Protein AF-0000000078834727 (afdb_homodimer)

Nearest PDB structures (foldseek):
  1boo-assembly1_A  TM=9.030E-01  e=5.615E-20  Proteus vulgaris
  1eg2-assembly1_A  TM=7.864E-01  e=2.377E-14  Cereibacter sphaeroides
  1nw8-assembly1_A  TM=7.497E-01  e=6.929E-14  Cereibacter sphaeroides
  5hfj-assembly2_C  TM=7.895E-01  e=4.184E-12  Helicobacter pylori 26695
  2zif-assembly1_B  TM=7.425E-01  e=6.343E-12  Thermus thermophilus

Foldseek 3Di:
DPPPPPPPPPDQCLVQCDLQNLLVVQQVPQPDWAALVRSLVSSCVVSVHDPCLQAFFFQDDPVGDTDRSSSVSSVVSVVVCVVVQQWDADPPDPRIIHGDLQNNDPFPFADPPDWDFFKDFPFETEIAHALLNVLQPDPDEFQEEEEEDDAQACPPPVDHSDDLVRVLCVVCSSCVSNLVRYDQQHKYKYWYAQCAADPPDPHHHCSVVVNVVVVVVSVKAWDDFFKEFAPDDFDPCCCCPPVNPDGTDGIITITMIGNHPVSHQFDQLLPFAADPPVLVVQLVVQHDCDFDADPNNPDTRDRNHSNDPDPHHRDDSHHYDYQDDPLLVQLLVQLVQLSHDSDDSDHDLVVLLNCCSRRHAAAGEYEYADQQLPSNVLSCQVRNYHYYYYHRGLSRSLSSLVSCVPGHRMDGDPVSCVVRVGPPPD/DPPPPPPPPPDDCLVQDDLQNLLVVQQVPQPDWAALVRSLVVSCVVSVHDPCLQAFFFQDDPVGDTDRPSSVSSVVSVVVCVVVQQWDADPPDPRIIHGDLQNNDDFPFFDPPDWDFFKDFPFETEIAHALLNVLQPDPDEFQEEEEEDDAQACPPVVDHSDALVRVLCVVCSSCVSNLVRYDQQHKYKYWYAQCAADPPDPHHHCSVVVNVVVVVVSVKAWDDFFKEFAPDDFDPCCCCPPVNPDGTDGIITITMIGNHPVSHQFDQLLPFAADPPVLVVQLVVQHDCDFDADDVNPDTGDRNHSNDPDPHHRDDSHHYDYQDDPLLVQLLVQLVQLSHDSDDSDHDLVVLLNCCSRRHAAAGEYEYADQQLPSNVLSCQVRNYHYYYYHRGLSRSLSSLVSCVPHHRMDGDPVSCVVRVGPPPD

Sequence (852 aa):
MKSFKAKSVPASQGELFGADQIAAIYRSQPEAPIDNATLYGLVAMRNGLSAGALNERVPVGRSGQRHSLERRAIRWTQQDLRRAGVLERVPGERGIWRLTEEAKRDLNMAKPGVKVLGFRTDLGVAIFGGSEYIFNNLDVQPVSIICSPPYPLAKSRAYSNPTQSEIVKYIVGILEPIIEKLADTGSLAINVSNDIFLPNSPARSTYVERLTIALEDMGLGLIDRLIWKSNKPPGPVHWASKTRQLLNTTYEPILIFAKNPKLFKGDNRRVLEPHSERHLALINSGGEKRTTNYGDGAYRLRVGSYSNQTEGRIPKNVLERGIRCPYGSQFRASAEALGLPSHGAGQPFSVAEFLIKYLTEEGDLVVDPWGGRSMTGLAAEMLNRTWITGERALQYVRGAAELFRERPGFRINPQLERAFAGSVPRMKSFKAKSVPASQGELFGADQIAAIYRSQPEAPIDNATLYGLVAMRNGLSAGALNERVPVGRSGQRHSLERRAIRWTQQDLRRAGVLERVPGERGIWRLTEEAKRDLNMAKPGVKVLGFRTDLGVAIFGGSEYIFNNLDVQPVSIICSPPYPLAKSRAYSNPTQSEIVKYIVGILEPIIEKLADTGSLAINVSNDIFLPNSPARSTYVERLTIALEDMGLGLIDRLIWKSNKPPGPVHWASKTRQLLNTTYEPILIFAKNPKLFKGDNRRVLEPHSERHLALINSGGEKRTTNYGDGAYRLRVGSYSNQTEGRIPKNVLERGIRCPYGSQFRASAEALGLPSHGAGQPFSVAEFLIKYLTEEGDLVVDPWGGRSMTGLAAEMLNRTWITGERALQYVRGAAELFRERPGFRINPQLERAFAGSVPR

Solvent-accessible surface area (backbone atoms only — not comparable to full-atom values): 44668 Å² total; per-residue (Å²): 133,82,79,77,72,75,74,74,74,68,78,72,72,74,75,70,66,46,56,59,60,57,47,45,56,33,60,77,34,46,87,45,68,41,35,54,72,54,46,50,50,52,52,24,61,74,68,68,46,51,73,65,60,46,61,43,56,44,65,46,76,91,81,46,50,65,41,29,61,53,51,48,43,52,48,51,34,49,47,50,34,24,44,65,42,38,38,36,71,43,88,98,46,87,61,22,34,20,34,18,68,44,57,53,48,69,73,54,61,49,52,91,84,41,68,42,72,40,32,34,38,75,48,31,41,36,32,39,11,38,33,68,55,66,40,53,80,61,89,60,63,34,32,28,37,46,36,45,64,84,73,80,60,63,71,52,76,91,47,78,52,70,46,54,66,52,51,36,50,55,53,47,59,45,44,48,56,48,58,72,39,37,33,60,37,9,36,38,38,40,42,50,72,76,82,37,58,40,86,97,38,67,16,33,58,62,36,64,38,52,38,53,51,52,47,38,72,73,57,32,27,40,52,46,76,31,32,41,33,37,73,59,66,85,22,54,52,65,40,27,67,67,71,20,43,36,51,23,54,38,57,31,43,31,42,29,31,14,53,30,41,86,51,41,52,34,30,33,80,62,51,45,34,78,61,50,69,66,50,44,50,29,24,74,64,52,9,32,82,51,73,42,63,39,79,81,52,32,42,64,43,38,62,32,43,63,28,68,85,58,98,37,38,70,40,52,38,65,41,80,47,56,60,74,36,72,68,56,53,50,38,32,53,52,10,50,64,37,72,36,62,52,68,71,93,55,79,26,46,68,58,37,38,50,50,48,39,25,46,47,54,75,64,37,32,36,36,18,62,45,23,53,65,30,38,51,48,50,33,28,51,78,58,51,17,24,26,41,27,18,24,35,37,50,57,33,52,55,34,29,48,65,79,39,64,86,43,67,64,47,47,64,32,66,70,60,57,56,74,44,51,48,80,64,81,125,132,82,76,76,72,78,74,74,73,69,78,72,73,77,74,70,66,47,57,60,60,58,49,46,56,32,60,78,36,46,86,47,69,41,35,55,71,55,45,51,51,52,52,25,61,74,69,69,48,52,74,65,60,47,61,42,55,44,64,46,75,93,83,46,51,64,41,29,61,54,52,47,46,52,48,52,34,50,48,48,34,24,48,67,46,38,36,35,73,44,88,99,46,90,60,22,33,20,33,18,68,44,58,54,49,69,73,54,60,48,50,92,82,40,68,41,73,41,32,33,38,74,46,30,39,36,31,38,10,38,33,68,55,67,41,52,81,60,91,62,61,33,32,29,37,47,38,45,64,84,74,82,60,64,73,51,77,91,47,77,54,71,46,54,65,52,50,36,50,54,54,47,60,45,44,49,58,48,58,72,40,36,32,60,38,10,35,38,38,40,41,49,72,75,82,36,60,40,88,95,36,67,16,34,58,62,37,64,38,51,36,53,51,52,47,38,72,71,56,34,26,40,54,44,76,30,32,42,33,37,74,59,65,84,21,53,52,64,41,27,67,67,71,20,43,36,51,24,55,38,58,31,42,31,41,29,31,14,53,29,40,86,51,40,52,34,29,34,81,62,51,46,34,77,60,49,71,65,49,45,49,30,25,73,64,53,9,32,80,51,72,42,65,42,70,78,54,33,39,64,42,39,62,32,43,63,28,67,86,58,97,36,38,71,39,53,38,63,40,77,48,57,60,74,38,72,68,55,52,48,37,34,53,51,10,51,66,35,72,37,62,54,71,69,94,55,80,26,48,68,58,38,36,50,50,47,40,26,45,48,54,72,64,36,32,37,36,17,63,45,23,54,66,29,37,51,47,50,34,27,50,77,57,51,17,22,27,42,27,19,24,37,38,49,57,33,52,56,33,28,47,66,80,40,66,86,42,69,63,48,47,64,32,66,68,60,58,56,72,44,51,48,81,64,81,126

Secondary structure (DSSP, 8-state):
------------GGGS--HHHHHHHHHHSTTS-EEHHHHHHHHHHHHT--HHHHH-EEEETTTTEEEEHHHHHHHHHHHHHHHTTSEEEPTT-TTEEEE-HHHHS---BPPTT-EEEEEE-SSEEEEEE-HHHHTTT--S--SEEEE-PPP--TT-SSS----HHHHHHHHHHHHHHHHHHS-TT-EEEEE--S--B-TTSSPBP-HHHHHHHHHHHTTPEEEEEEEEE--PPS--IIIIIIS--SPBP-EEEEEEEESSGGG----GGGGPBPPPHHHHHHHHTTS--S-EEETTTTEEE-TTTT-S--S-BPPBSEEE--S--HHHHHHHHHHHHTT---------HHHHHHHHHHH--TT-EEEESS-TT-HHHHHHHHTT-EEEEEESBHHHHHHHHGGGTTSTT-EE-HHHHHHT------/------------GGGS--HHHHHHHHHHSTTS-EEHHHHHHHHHHHHT--HHHHH-EEEETTTTEEEEHHHHHHHHHHHHHHHTTSEEEPTT-TTEEEE-HHHHS---BPPTT-EEEEEE-SSEEEEEE-HHHHTTT--S--SEEEE-PPP--TT-SSS----HHHHHHHHHHHHHHHHHHS-TT-EEEEE--S--B-TTSSPBP-HHHHHHHHHHHTTPEEEEEEEEE--PPS--IIIIIIS--SPBP-EEEEEEEESSGGG----GGGGPBPPPHHHHHHHHTTS--S-EEETTTTEEE-TTTT-S--S-BPPBSEEE--S--HHHHHHHHHHHHTT---------HHHHHHHHHHH--TT-EEEES--TTTHHHHHHHHTT-EEEEEESBHHHHHHHHGGGTTSTT-EE-HHHHHHT------

Radius of gyration: 30.23 Å; Cα contacts (8 Å, |Δi|>4): 1705; chains: 2; bounding box: 105×92×60 Å

Structure (mmCIF, N/CA/C/O backbone):
data_AF-0000000078834727-model_v1
#
loop_
_entity.id
_entity.type
_entity.pdbx_description
1 polymer Methyltransferase
#
loop_
_atom_site.group_PDB
_atom_site.id
_atom_site.type_symbol
_atom_site.label_atom_id
_atom_site.label_alt_id
_atom_site.label_comp_id
_atom_site.label_asym_id
_atom_site.label_entity_id
_atom_site.label_seq_id
_atom_site.pdbx_PDB_ins_code
_atom_site.Cartn_x
_atom_site.Cartn_y
_atom_site.Cartn_z
_atom_site.occupancy
_atom_site.B_iso_or_equiv
_atom_site.auth_seq_id
_atom_site.auth_comp_id
_atom_site.auth_asym_id
_atom_site.auth_atom_id
_atom_site.pdbx_PDB_model_num
ATOM 1 N N . MET A 1 1 ? -53.344 12.516 24.953 1 22.97 1 MET A N 1
ATOM 2 C CA . MET A 1 1 ? -51.938 12.117 25.094 1 22.97 1 MET A CA 1
ATOM 3 C C . MET A 1 1 ? -51.594 10.992 24.125 1 22.97 1 MET A C 1
ATOM 5 O O . MET A 1 1 ? -51.812 9.82 24.406 1 22.97 1 MET A O 1
ATOM 9 N N . LYS A 1 2 ? -51.812 11.188 22.844 1 26.78 2 LYS A N 1
ATOM 10 C CA . LYS A 1 2 ? -51.875 10.148 21.812 1 26.78 2 LYS A CA 1
ATOM 11 C C . LYS A 1 2 ? -50.531 9.445 21.672 1 26.78 2 LYS A C 1
ATOM 13 O O . LYS A 1 2 ? -49.5 10.094 21.547 1 26.78 2 LYS A O 1
ATOM 18 N N . SER A 1 3 ? -50.344 8.203 22.203 1 22.39 3 SER A N 1
ATOM 19 C CA . SER A 1 3 ? -49.188 7.328 22.281 1 22.39 3 SER A CA 1
ATOM 20 C C . SER A 1 3 ? -48.625 7.012 20.906 1 22.39 3 SER A C 1
ATOM 22 O O . SER A 1 3 ? -49.344 6.48 20.047 1 22.39 3 SER A O 1
ATOM 24 N N . PHE A 1 4 ? -47.938 7.875 20.219 1 21.94 4 PHE A N 1
ATOM 25 C CA . PHE A 1 4 ? -47.281 7.582 18.938 1 21.94 4 PHE A CA 1
ATOM 26 C C . PHE A 1 4 ? -46.344 6.406 19.062 1 21.94 4 PHE A C 1
ATOM 28 O O . PHE A 1 4 ? -45.281 6.531 19.688 1 21.94 4 PHE A O 1
ATOM 35 N N . LYS A 1 5 ? -46.906 5.199 19.141 1 25.55 5 LYS A N 1
ATOM 36 C CA . LYS A 1 5 ? -46.062 4 19.109 1 25.55 5 LYS A CA 1
ATOM 37 C C . LYS A 1 5 ? -45.094 4.039 17.938 1 25.55 5 LYS A C 1
ATOM 39 O O . LYS A 1 5 ? -45.5 4.25 16.797 1 25.55 5 LYS A O 1
ATOM 44 N N . ALA A 1 6 ? -43.812 4.316 18.234 1 24.28 6 ALA A N 1
ATOM 45 C CA . ALA A 1 6 ? -42.719 4.227 17.281 1 24.28 6 ALA A CA 1
ATOM 46 C C . ALA A 1 6 ? -42.781 2.93 16.469 1 24.28 6 ALA A C 1
ATOM 48 O O . ALA A 1 6 ? -42.781 1.837 17.047 1 24.28 6 ALA A O 1
ATOM 49 N N . LYS A 1 7 ? -43.469 2.959 15.398 1 28.94 7 LYS A N 1
ATOM 50 C CA . LYS A 1 7 ? -43.531 1.771 14.555 1 28.94 7 LYS A CA 1
ATOM 51 C C . LYS A 1 7 ? -42.156 1.138 14.383 1 28.94 7 LYS A C 1
ATOM 53 O O . LYS A 1 7 ? -41.188 1.828 14.062 1 28.94 7 LYS A O 1
ATOM 58 N N . SER A 1 8 ? -41.781 0.066 15.117 1 26.36 8 SER A N 1
ATOM 59 C CA . SER A 1 8 ? -40.625 -0.785 15.008 1 26.36 8 SER A CA 1
ATOM 60 C C . SER A 1 8 ? -40.219 -1.01 13.555 1 26.36 8 SER A C 1
ATOM 62 O O . SER A 1 8 ? -41.031 -1.489 12.758 1 26.36 8 SER A O 1
ATOM 64 N N . VAL A 1 9 ? -39.594 -0.087 12.898 1 27.91 9 VAL A N 1
ATOM 65 C CA . VAL A 1 9 ? -39.062 -0.373 11.57 1 27.91 9 VAL A CA 1
ATOM 66 C C . VAL A 1 9 ? -38.406 -1.757 11.555 1 27.91 9 VAL A C 1
ATOM 68 O O . VAL A 1 9 ? -37.469 -2.023 12.32 1 27.91 9 VAL A O 1
ATOM 71 N N . PRO A 1 10 ? -39.188 -2.799 11.258 1 29.05 10 PRO A N 1
ATOM 72 C CA . PRO A 1 10 ? -38.625 -4.148 11.188 1 29.05 10 PRO A CA 1
ATOM 73 C C . PRO A 1 10 ? -37.188 -4.16 10.617 1 29.05 10 PRO A C 1
ATOM 75 O O . PRO A 1 10 ? -36.812 -3.26 9.867 1 29.05 10 PRO A O 1
ATOM 78 N N . ALA A 1 11 ? -36.25 -4.918 11.273 1 30.36 11 ALA A N 1
ATOM 79 C CA . ALA A 1 11 ? -34.875 -5.258 10.836 1 30.36 11 ALA A CA 1
ATOM 80 C C . ALA A 1 11 ? -34.812 -5.359 9.312 1 30.36 11 ALA A C 1
ATOM 82 O O . ALA A 1 11 ? -35.688 -5.984 8.688 1 30.36 11 ALA A O 1
ATOM 83 N N . SER A 1 12 ? -34.312 -4.465 8.688 1 31.08 12 SER A N 1
ATOM 84 C CA . SER A 1 12 ? -34.125 -4.391 7.238 1 31.08 12 SER A CA 1
ATOM 85 C C . SER A 1 12 ? -33.781 -5.762 6.656 1 31.08 12 SER A C 1
ATOM 87 O O . SER A 1 12 ? -32.938 -6.484 7.195 1 31.08 12 SER A O 1
ATOM 89 N N . GLN A 1 13 ? -34.625 -6.508 6.012 1 31.45 13 GLN A N 1
ATOM 90 C CA . GLN A 1 13 ? -34.719 -7.785 5.309 1 31.45 13 GLN A CA 1
ATOM 91 C C . GLN A 1 13 ? -33.438 -8.062 4.523 1 31.45 13 GLN A C 1
ATOM 93 O O . GLN A 1 13 ? -33.281 -9.117 3.908 1 31.45 13 GLN A O 1
ATOM 98 N N . GLY A 1 14 ? -32.562 -7.172 4.395 1 36.19 14 GLY A N 1
ATOM 99 C CA . GLY A 1 14 ? -31.359 -7.352 3.607 1 36.19 14 GLY A CA 1
ATOM 100 C C . GLY A 1 14 ? -30.453 -8.438 4.148 1 36.19 14 GLY A C 1
ATOM 101 O O . GLY A 1 14 ? -29.469 -8.805 3.508 1 36.19 14 GLY A O 1
ATOM 102 N N . GLU A 1 15 ? -30.578 -8.773 5.434 1 38.19 15 GLU A N 1
ATOM 103 C CA . GLU A 1 15 ? -29.688 -9.742 6.051 1 38.19 15 GLU A CA 1
ATOM 104 C C . GLU A 1 15 ? -30.062 -11.172 5.664 1 38.19 15 GLU A C 1
ATOM 106 O O . GLU A 1 15 ? -29.359 -12.125 6.039 1 38.19 15 GLU A O 1
ATOM 111 N N . LEU A 1 16 ? -31.125 -11.406 5.105 1 40.72 16 LEU A N 1
ATOM 112 C CA . LEU A 1 16 ? -31.766 -12.719 5.148 1 40.72 16 LEU A CA 1
ATOM 113 C C . LEU A 1 16 ? -31.156 -13.656 4.113 1 40.72 16 LEU A C 1
ATOM 115 O O . LEU A 1 16 ? -31.219 -14.883 4.258 1 40.72 16 LEU A O 1
ATOM 119 N N . PHE A 1 17 ? -30.703 -13.172 2.99 1 51.06 17 PHE A N 1
ATOM 120 C CA . PHE A 1 17 ? -30.312 -14.203 2.035 1 51.06 17 PHE A CA 1
ATOM 121 C C . PHE A 1 17 ? -28.797 -14.242 1.861 1 51.06 17 PHE A C 1
ATOM 123 O O . PHE A 1 17 ? -28.219 -13.375 1.198 1 51.06 17 PHE A O 1
ATOM 130 N N . GLY A 1 18 ? -28.219 -15.055 2.668 1 55.59 18 GLY A N 1
ATOM 131 C CA . GLY A 1 18 ? -26.781 -15.227 2.598 1 55.59 18 GLY A CA 1
ATOM 132 C C . GLY A 1 18 ? -26.312 -15.773 1.264 1 55.59 18 GLY A C 1
ATOM 133 O O . GLY A 1 18 ? -27.047 -16.5 0.592 1 55.59 18 GLY A O 1
ATOM 134 N N . ALA A 1 19 ? -25.266 -15.312 0.703 1 59.59 19 ALA A N 1
ATOM 135 C CA . ALA A 1 19 ? -24.656 -15.797 -0.535 1 59.59 19 ALA A CA 1
ATOM 136 C C . ALA A 1 19 ? -24.547 -17.312 -0.534 1 59.59 19 ALA A C 1
ATOM 138 O O . ALA A 1 19 ? -24.797 -17.969 -1.557 1 59.59 19 ALA A O 1
ATOM 139 N N . ASP A 1 20 ? -24.453 -17.766 0.566 1 57.44 20 ASP A N 1
ATOM 140 C CA . ASP A 1 20 ? -24.328 -19.203 0.706 1 57.44 20 ASP A CA 1
ATOM 141 C C . ASP A 1 20 ? -25.641 -19.906 0.408 1 57.44 20 ASP A C 1
ATOM 143 O O . ASP A 1 20 ? -25.656 -20.984 -0.199 1 57.44 20 ASP A O 1
ATOM 147 N N . GLN A 1 21 ? -26.656 -19.391 0.878 1 61.81 21 GLN A N 1
ATOM 148 C CA . GLN A 1 21 ? -27.953 -20 0.658 1 61.81 21 GLN A CA 1
ATOM 149 C C . GLN A 1 21 ? -28.312 -20.031 -0.828 1 61.81 21 GLN A C 1
ATOM 151 O O . GLN A 1 21 ? -28.781 -21.047 -1.338 1 61.81 21 GLN A O 1
ATOM 156 N N . ILE A 1 22 ? -27.922 -18.984 -1.455 1 70.19 22 ILE A N 1
ATOM 157 C CA . ILE A 1 22 ? -28.25 -18.922 -2.875 1 70.19 22 ILE A CA 1
ATOM 158 C C . ILE A 1 22 ? -27.312 -19.828 -3.668 1 70.19 22 ILE A C 1
ATOM 160 O O . ILE A 1 22 ? -27.75 -20.562 -4.547 1 70.19 22 ILE A O 1
ATOM 164 N N . ALA A 1 23 ? -26.109 -19.828 -3.236 1 65.12 23 ALA A N 1
ATOM 165 C CA . ALA A 1 23 ? -25.172 -20.734 -3.887 1 65.12 23 ALA A CA 1
ATOM 166 C C . ALA A 1 23 ? -25.578 -22.188 -3.688 1 65.12 23 ALA A C 1
ATOM 168 O O . ALA A 1 23 ? -25.453 -23 -4.605 1 65.12 23 ALA A O 1
ATOM 169 N N . ALA A 1 24 ? -26.016 -22.5 -2.562 1 66 24 ALA A N 1
ATOM 170 C CA . ALA A 1 24 ? -26.453 -23.844 -2.238 1 66 24 ALA A CA 1
ATOM 171 C C . ALA A 1 24 ? -27.609 -24.281 -3.135 1 66 24 ALA A C 1
ATOM 173 O O . ALA A 1 24 ? -27.703 -25.453 -3.514 1 66 24 ALA A O 1
ATOM 174 N N . ILE A 1 25 ? -28.438 -23.469 -3.473 1 69.62 25 ILE A N 1
ATOM 175 C CA . ILE A 1 25 ? -29.547 -23.766 -4.363 1 69.62 25 ILE A CA 1
ATOM 176 C C . ILE A 1 25 ? -29.016 -24.172 -5.734 1 69.62 25 ILE A C 1
ATOM 178 O O . ILE A 1 25 ? -29.453 -25.188 -6.297 1 69.62 25 ILE A O 1
ATOM 182 N N . TYR A 1 26 ? -28.016 -23.469 -6.129 1 70.44 26 TYR A N 1
ATOM 183 C CA . TYR A 1 26 ? -27.438 -23.812 -7.418 1 70.44 26 TYR A CA 1
ATOM 184 C C . TYR A 1 26 ? -26.656 -25.125 -7.328 1 70.44 26 TYR A C 1
ATOM 186 O O . TYR A 1 26 ? -26.688 -25.938 -8.25 1 70.44 26 TYR A O 1
ATOM 194 N N . ARG A 1 27 ? -26.078 -25.344 -6.219 1 66.62 27 ARG A N 1
ATOM 195 C CA . ARG A 1 27 ? -25.281 -26.547 -6.008 1 66.62 27 ARG A CA 1
ATOM 196 C C . ARG A 1 27 ? -26.172 -27.781 -5.883 1 66.62 27 ARG A C 1
ATOM 198 O O . ARG A 1 27 ? -25.75 -28.891 -6.207 1 66.62 27 ARG A O 1
ATOM 205 N N . SER A 1 28 ? -27.297 -27.625 -5.352 1 66.75 28 SER A N 1
ATOM 206 C CA . SER A 1 28 ? -28.219 -28.734 -5.195 1 66.75 28 SER A CA 1
ATOM 207 C C . SER A 1 28 ? -28.719 -29.234 -6.547 1 66.75 28 SER A C 1
ATOM 209 O O . SER A 1 28 ? -29.172 -30.375 -6.66 1 66.75 28 SER A O 1
ATOM 211 N N . GLN A 1 29 ? -28.609 -28.375 -7.531 1 60.81 29 GLN A N 1
ATOM 212 C CA . GLN A 1 29 ? -28.938 -28.766 -8.898 1 60.81 29 GLN A CA 1
ATOM 213 C C . GLN A 1 29 ? -27.891 -28.266 -9.875 1 60.81 29 GLN A C 1
ATOM 215 O O . GLN A 1 29 ? -28.172 -27.406 -10.719 1 60.81 29 GLN A O 1
ATOM 220 N N . PRO A 1 30 ? -26.688 -28.875 -9.773 1 60.31 30 PRO A N 1
ATOM 221 C CA . PRO A 1 30 ? -25.531 -28.312 -10.477 1 60.31 30 PRO A CA 1
ATOM 222 C C . PRO A 1 30 ? -25.703 -28.297 -11.992 1 60.31 30 PRO A C 1
ATOM 224 O O . PRO A 1 30 ? -25.109 -27.469 -12.68 1 60.31 30 PRO A O 1
ATOM 227 N N . GLU A 1 31 ? -26.453 -29.188 -12.438 1 61.09 31 GLU A N 1
ATOM 228 C CA . GLU A 1 31 ? -26.594 -29.344 -13.883 1 61.09 31 GLU A CA 1
ATOM 229 C C . GLU A 1 31 ? -27.844 -28.625 -14.391 1 61.09 31 GLU A C 1
ATOM 231 O O . GLU A 1 31 ? -28.062 -28.547 -15.602 1 61.09 31 GLU A O 1
ATOM 236 N N . ALA A 1 32 ? -28.594 -28.062 -13.539 1 63.41 32 ALA A N 1
ATOM 237 C CA . ALA A 1 32 ? -29.844 -27.469 -13.984 1 63.41 32 ALA A CA 1
ATOM 238 C C . ALA A 1 32 ? -29.797 -25.953 -13.914 1 63.41 32 ALA A C 1
ATOM 240 O O . ALA A 1 32 ? -29.516 -25.391 -12.852 1 63.41 32 ALA A O 1
ATOM 241 N N . PRO A 1 33 ? -29.922 -25.297 -15 1 71.38 33 PRO A N 1
ATOM 242 C CA . PRO A 1 33 ? -30.047 -23.844 -14.945 1 71.38 33 PRO A CA 1
ATOM 243 C C . PRO A 1 33 ? -31.297 -23.375 -14.18 1 71.38 33 PRO A C 1
ATOM 245 O O . PRO A 1 33 ? -32.312 -24.062 -14.203 1 71.38 33 PRO A O 1
ATOM 248 N N . ILE A 1 34 ? -31.109 -22.359 -13.344 1 73.5 34 ILE A N 1
ATOM 249 C CA . ILE A 1 34 ? -32.219 -21.828 -12.539 1 73.5 34 ILE A CA 1
ATOM 250 C C . ILE A 1 34 ? -32.531 -20.422 -12.984 1 73.5 34 ILE A C 1
ATOM 252 O O . ILE A 1 34 ? -31.672 -19.562 -13.07 1 73.5 34 ILE A O 1
ATOM 256 N N . ASP A 1 35 ? -33.812 -20.188 -13.453 1 73.88 35 ASP A N 1
ATOM 257 C CA . ASP A 1 35 ? -34.25 -18.844 -13.789 1 73.88 35 ASP A CA 1
ATOM 258 C C . ASP A 1 35 ? -34.562 -18.031 -12.539 1 73.88 35 ASP A C 1
ATOM 260 O O . ASP A 1 35 ? -34.719 -18.594 -11.453 1 73.88 35 ASP A O 1
ATOM 264 N N . ASN A 1 36 ? -34.688 -16.797 -12.719 1 78.25 36 ASN A N 1
ATOM 265 C CA . ASN A 1 36 ? -34.844 -15.898 -11.578 1 78.25 36 ASN A CA 1
ATOM 266 C C . ASN A 1 36 ? -36.156 -16.203 -10.828 1 78.25 36 ASN A C 1
ATOM 268 O O . ASN A 1 36 ? -36.156 -16.188 -9.594 1 78.25 36 ASN A O 1
ATOM 272 N N . ALA A 1 37 ? -37.156 -16.469 -11.586 1 74.88 37 ALA A N 1
ATOM 273 C CA . ALA A 1 37 ? -38.438 -16.75 -10.938 1 74.88 37 ALA A CA 1
ATOM 274 C C . ALA A 1 37 ? -38.344 -18 -10.055 1 74.88 37 ALA A C 1
ATOM 276 O O . ALA A 1 37 ? -38.812 -18 -8.93 1 74.88 37 ALA A O 1
ATOM 277 N N . THR A 1 38 ? -37.625 -18.984 -10.648 1 77.69 38 THR A N 1
ATOM 278 C CA . THR A 1 38 ? -37.406 -20.203 -9.898 1 77.69 38 THR A CA 1
ATOM 279 C C . THR A 1 38 ? -36.5 -19.938 -8.688 1 77.69 38 THR A C 1
ATOM 281 O O . THR A 1 38 ? -36.781 -20.453 -7.594 1 77.69 38 THR A O 1
ATOM 284 N N . LEU A 1 39 ? -35.531 -19.266 -8.906 1 80 39 LEU A N 1
ATOM 285 C CA . LEU A 1 39 ? -34.625 -18.922 -7.82 1 80 39 LEU A CA 1
ATOM 286 C C . LEU A 1 39 ? -35.344 -18.219 -6.688 1 80 39 LEU A C 1
ATOM 288 O O . LEU A 1 39 ? -35.188 -18.578 -5.52 1 80 39 LEU A O 1
ATOM 292 N N . TYR A 1 40 ? -36.188 -17.297 -6.992 1 79.38 40 TYR A N 1
ATOM 293 C CA . TYR A 1 40 ? -36.938 -16.578 -5.984 1 79.38 40 TYR A CA 1
ATOM 294 C C . TYR A 1 40 ? -37.812 -17.547 -5.188 1 79.38 40 TYR A C 1
ATOM 296 O O . TYR A 1 40 ? -37.875 -17.453 -3.957 1 79.38 40 TYR A O 1
ATOM 304 N N . GLY A 1 41 ? -38.438 -18.375 -5.918 1 76.44 41 GLY A N 1
ATOM 305 C CA . GLY A 1 41 ? -39.281 -19.359 -5.277 1 76.44 41 GLY A CA 1
ATOM 306 C C . GLY A 1 41 ? -38.531 -20.281 -4.336 1 76.44 41 GLY A C 1
ATOM 307 O O . GLY A 1 41 ? -38.969 -20.547 -3.219 1 76.44 41 GLY A O 1
ATOM 308 N N . LEU A 1 42 ? -37.375 -20.719 -4.812 1 76.38 42 LEU A N 1
ATOM 309 C CA . LEU A 1 42 ? -36.562 -21.641 -4.016 1 76.38 42 LEU A CA 1
ATOM 310 C C . LEU A 1 42 ? -36.031 -20.938 -2.77 1 76.38 42 LEU A C 1
ATOM 312 O O . LEU A 1 42 ? -36 -21.531 -1.687 1 76.38 42 LEU A O 1
ATOM 316 N N . VAL A 1 43 ? -35.656 -19.766 -2.869 1 76.56 43 VAL A N 1
ATOM 317 C CA . VAL A 1 43 ? -35.125 -19.016 -1.739 1 76.56 43 VAL A CA 1
ATOM 318 C C . VAL A 1 43 ? -36.25 -18.75 -0.732 1 76.56 43 VAL A C 1
ATOM 320 O O . VAL A 1 43 ? -36.031 -18.875 0.477 1 76.56 43 VAL A O 1
ATOM 323 N N . ALA A 1 44 ? -37.375 -18.438 -1.269 1 75.25 44 ALA A N 1
ATOM 324 C CA . ALA A 1 44 ? -38.531 -18.203 -0.412 1 75.25 44 ALA A CA 1
ATOM 325 C C . ALA A 1 44 ? -38.906 -19.469 0.358 1 75.25 44 ALA A C 1
ATOM 327 O O . ALA A 1 44 ? -39.156 -19.406 1.561 1 75.25 44 ALA A O 1
ATOM 328 N N . MET A 1 45 ? -38.906 -20.5 -0.339 1 75.25 45 MET A N 1
ATOM 329 C CA . MET A 1 45 ? -39.25 -21.781 0.277 1 75.25 45 MET A CA 1
ATOM 330 C C . MET A 1 45 ? -38.281 -22.141 1.385 1 75.25 45 MET A C 1
ATOM 332 O O . MET A 1 45 ? -38.656 -22.578 2.463 1 75.25 45 MET A O 1
ATOM 336 N N . ARG A 1 46 ? -37.094 -21.906 1.164 1 72.44 46 ARG A N 1
ATOM 337 C CA . ARG A 1 46 ? -36.062 -22.281 2.113 1 72.44 46 ARG A CA 1
ATOM 338 C C . ARG A 1 46 ? -36.062 -21.359 3.328 1 72.44 46 ARG A C 1
ATOM 340 O O . ARG A 1 46 ? -35.719 -21.781 4.434 1 72.44 46 ARG A O 1
ATOM 347 N N . ASN A 1 47 ? -36.5 -20.156 3.129 1 71.31 47 ASN A N 1
ATOM 348 C CA . ASN A 1 47 ? -36.469 -19.172 4.211 1 71.31 47 ASN A CA 1
ATOM 349 C C . ASN A 1 47 ? -37.844 -18.984 4.824 1 71.31 47 ASN A C 1
ATOM 351 O O . ASN A 1 47 ? -38.062 -18.078 5.645 1 71.31 47 ASN A O 1
ATOM 355 N N . GLY A 1 48 ? -38.812 -19.75 4.32 1 72.5 48 GLY A N 1
ATOM 356 C CA . GLY A 1 48 ? -40.156 -19.703 4.84 1 72.5 48 GLY A CA 1
ATOM 357 C C . GLY A 1 48 ? -40.875 -18.406 4.484 1 72.5 48 GLY A C 1
ATOM 358 O O . GLY A 1 48 ? -41.719 -17.938 5.246 1 72.5 48 GLY A O 1
ATOM 359 N N . LEU A 1 49 ? -40.469 -17.781 3.504 1 74.38 49 LEU A N 1
ATOM 360 C CA . LEU A 1 49 ? -41.156 -16.578 3.047 1 74.38 49 LEU A CA 1
ATOM 361 C C . LEU A 1 49 ? -42.375 -16.938 2.223 1 74.38 49 LEU A C 1
ATOM 363 O O . LEU A 1 49 ? -42.344 -17.828 1.381 1 74.38 49 LEU A O 1
ATOM 367 N N . SER A 1 50 ? -43.5 -16.266 2.502 1 75.69 50 SER A N 1
ATOM 368 C CA . SER A 1 50 ? -44.719 -16.469 1.716 1 75.69 50 SER A CA 1
ATOM 369 C C . SER A 1 50 ? -44.594 -15.828 0.334 1 75.69 50 SER A C 1
ATOM 371 O O . SER A 1 50 ? -43.75 -14.938 0.129 1 75.69 50 SER A O 1
ATOM 373 N N . ALA A 1 51 ? -45.281 -16.312 -0.652 1 73.56 51 ALA A N 1
ATOM 374 C CA . ALA A 1 51 ? -45.344 -15.742 -1.992 1 73.56 51 ALA A CA 1
ATOM 375 C C . ALA A 1 51 ? -45.719 -14.266 -1.94 1 73.56 51 ALA A C 1
ATOM 377 O O . ALA A 1 51 ? -45.219 -13.453 -2.721 1 73.56 51 ALA A O 1
ATOM 378 N N . GLY A 1 52 ? -46.531 -13.914 -1.068 1 76.12 52 GLY A N 1
ATOM 379 C CA . GLY A 1 52 ? -46.906 -12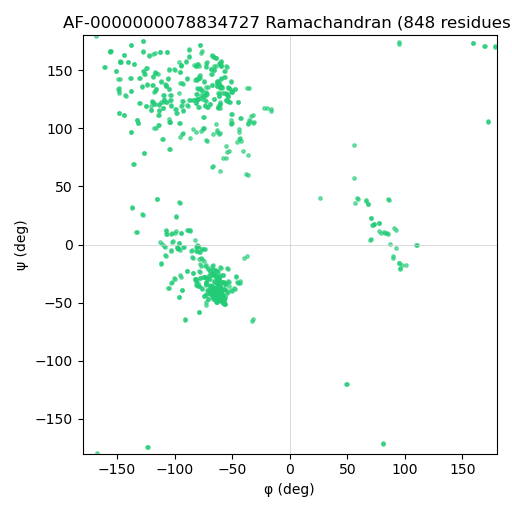.531 -0.869 1 76.12 52 GLY A CA 1
ATOM 380 C C . GLY A 1 52 ? -45.75 -11.648 -0.408 1 76.12 52 GLY A C 1
ATOM 381 O O . GLY A 1 52 ? -45.594 -10.539 -0.914 1 76.12 52 GLY A O 1
ATOM 382 N N . ALA A 1 53 ? -45 -12.109 0.434 1 75.94 53 ALA A N 1
ATOM 383 C CA . ALA A 1 53 ? -43.875 -11.352 0.953 1 75.94 53 ALA A CA 1
ATOM 384 C C . ALA A 1 53 ? -42.812 -11.148 -0.124 1 75.94 53 ALA A C 1
ATOM 386 O O . ALA A 1 53 ? -42.188 -10.078 -0.217 1 75.94 53 ALA A O 1
ATOM 387 N N . LEU A 1 54 ? -42.656 -12.18 -0.895 1 77 54 LEU A N 1
ATOM 388 C CA . LEU A 1 54 ? -41.656 -12.141 -1.973 1 77 54 LEU A CA 1
ATOM 389 C C . LEU A 1 54 ? -42.062 -11.125 -3.039 1 77 54 LEU A C 1
ATOM 391 O O . LEU A 1 54 ? -41.219 -10.492 -3.654 1 77 54 LEU A O 1
ATOM 395 N N . ASN A 1 55 ? -43.344 -10.859 -3.125 1 78.12 55 ASN A N 1
ATOM 396 C CA . ASN A 1 55 ? -43.844 -10.016 -4.207 1 78.12 55 ASN A CA 1
ATOM 397 C C . ASN A 1 55 ? -44.281 -8.648 -3.697 1 78.12 55 ASN A C 1
ATOM 399 O O . ASN A 1 55 ? -44.781 -7.82 -4.469 1 78.12 55 ASN A O 1
ATOM 403 N N . GLU A 1 56 ? -44.188 -8.484 -2.445 1 78.25 56 GLU A N 1
ATOM 404 C CA . GLU A 1 56 ? -44.531 -7.172 -1.897 1 78.25 56 GLU A CA 1
ATOM 405 C C . GLU A 1 56 ? -43.594 -6.09 -2.443 1 78.25 56 GLU A C 1
ATOM 407 O O . GLU A 1 56 ? -42.375 -6.238 -2.41 1 78.25 56 GLU A O 1
ATOM 412 N N . ARG A 1 57 ? -44.156 -5.109 -3.148 1 80.06 57 ARG A N 1
ATOM 413 C CA . ARG A 1 57 ? -43.375 -4.031 -3.756 1 80.06 57 ARG A CA 1
ATOM 414 C C . ARG A 1 57 ? -43.5 -2.744 -2.949 1 80.06 57 ARG A C 1
ATOM 416 O O . ARG A 1 57 ? -44.594 -2.404 -2.479 1 80.06 57 ARG A O 1
ATOM 423 N N . VAL A 1 58 ? -42.469 -2.188 -2.545 1 77.81 58 VAL A N 1
ATOM 424 C CA . VAL A 1 58 ? -42.406 -0.917 -1.829 1 77.81 58 VAL A CA 1
ATOM 425 C C . VAL A 1 58 ? -41.688 0.117 -2.676 1 77.81 58 VAL A C 1
ATOM 427 O O . VAL A 1 58 ? -40.844 -0.238 -3.523 1 77.81 58 VAL A O 1
ATOM 430 N N . PRO A 1 59 ? -42.062 1.345 -2.572 1 72.75 59 PRO A N 1
ATOM 431 C CA . PRO A 1 59 ? -41.344 2.387 -3.309 1 72.75 59 PRO A CA 1
ATOM 432 C C . PRO A 1 59 ? -39.844 2.477 -2.918 1 72.75 59 PRO A C 1
ATOM 434 O O . PRO A 1 59 ? -39.531 2.43 -1.729 1 72.75 59 PRO A O 1
ATOM 437 N N . VAL A 1 60 ? -39.125 2.289 -3.9 1 68.81 60 VAL A N 1
ATOM 438 C CA . VAL A 1 60 ? -37.688 2.342 -3.637 1 68.81 60 VAL A CA 1
ATOM 439 C C . VAL A 1 60 ? -37.062 3.512 -4.398 1 68.81 60 VAL A C 1
ATOM 441 O O . VAL A 1 60 ? -37.406 3.752 -5.559 1 68.81 60 VAL A O 1
ATOM 444 N N . GLY A 1 61 ? -36.219 4.316 -3.752 1 57.19 61 GLY A N 1
ATOM 445 C CA . GLY A 1 61 ? -35.438 5.391 -4.359 1 57.19 61 GLY A CA 1
ATOM 446 C C . GLY A 1 61 ? -36.25 6.664 -4.551 1 57.19 61 GLY A C 1
ATOM 447 O O . GLY A 1 61 ? -37.375 6.785 -4.043 1 57.19 61 GLY A O 1
ATOM 448 N N . ARG A 1 62 ? -35.719 7.582 -5.23 1 65.38 62 ARG A N 1
ATOM 449 C CA . ARG A 1 62 ? -36.344 8.883 -5.496 1 65.38 62 ARG A CA 1
ATOM 450 C C . ARG A 1 62 ? -37.469 8.758 -6.5 1 65.38 62 ARG A C 1
ATOM 452 O O . ARG A 1 62 ? -38.406 9.562 -6.488 1 65.38 62 ARG A O 1
ATOM 459 N N . SER A 1 63 ? -37.375 7.777 -7.375 1 62.81 63 SER A N 1
ATOM 460 C CA . SER A 1 63 ? -38.406 7.602 -8.406 1 62.81 63 SER A CA 1
ATOM 461 C C . SER A 1 63 ? -39.688 7.051 -7.82 1 62.81 63 SER A C 1
ATOM 463 O O . SER A 1 63 ? -40.75 7.195 -8.414 1 62.81 63 SER A O 1
ATOM 465 N N . GLY A 1 64 ? -39.562 6.504 -6.684 1 66.94 64 GLY A N 1
ATOM 466 C CA . GLY A 1 64 ? -40.75 5.945 -6.012 1 66.94 64 GLY A CA 1
ATOM 467 C C . GLY A 1 64 ? -41.281 4.695 -6.68 1 66.94 64 GLY A C 1
ATOM 468 O O . GLY A 1 64 ? -42.375 4.246 -6.375 1 66.94 64 GLY A O 1
ATOM 469 N N . GLN A 1 65 ? -40.656 4.164 -7.664 1 72.5 65 GLN A N 1
ATOM 470 C CA . GLN A 1 65 ? -41.125 2.934 -8.305 1 72.5 65 GLN A CA 1
ATOM 471 C C . GLN A 1 65 ? -41.094 1.769 -7.316 1 72.5 65 GLN A C 1
ATOM 473 O O . GLN A 1 65 ? -40.219 1.656 -6.484 1 72.5 65 GLN A O 1
ATOM 478 N N . ARG A 1 66 ? -42.156 1.052 -7.398 1 74.69 66 ARG A N 1
ATOM 479 C CA . ARG A 1 66 ? -42.344 -0.031 -6.434 1 74.69 66 ARG A CA 1
ATOM 480 C C . ARG A 1 66 ? -41.562 -1.268 -6.844 1 74.69 66 ARG A C 1
ATOM 482 O O . ARG A 1 66 ? -41.594 -1.668 -8.008 1 74.69 66 ARG A O 1
ATOM 489 N N . HIS A 1 67 ? -40.688 -1.709 -5.977 1 77.31 67 HIS A N 1
ATOM 490 C CA . HIS A 1 67 ? -39.906 -2.926 -6.176 1 77.31 67 HIS A CA 1
ATOM 491 C C . HIS A 1 67 ? -40.031 -3.865 -4.98 1 77.31 67 HIS A C 1
ATOM 493 O O . HIS A 1 67 ? -40.312 -3.422 -3.865 1 77.31 67 HIS A O 1
ATOM 499 N N . SER A 1 68 ? -39.938 -5.148 -5.289 1 78.88 68 SER A N 1
ATOM 500 C CA . SER A 1 68 ? -39.844 -6.125 -4.207 1 78.88 68 SER A CA 1
ATOM 501 C C . SER A 1 68 ? -38.469 -6.094 -3.566 1 78.88 68 SER A C 1
ATOM 503 O O . SER A 1 68 ? -37.469 -6.379 -4.227 1 78.88 68 SER A O 1
ATOM 505 N N . LEU A 1 69 ? -38.406 -5.816 -2.387 1 75 69 LEU A N 1
ATOM 506 C CA . LEU A 1 69 ? -37.156 -5.738 -1.684 1 75 69 LEU A CA 1
ATOM 507 C C . LEU A 1 69 ? -36.5 -7.117 -1.565 1 75 69 LEU A C 1
ATOM 509 O O . LEU A 1 69 ? -35.281 -7.246 -1.642 1 75 69 LEU A O 1
ATOM 513 N N . GLU A 1 70 ? -37.344 -8.094 -1.385 1 70.25 70 GLU A N 1
ATOM 514 C CA . GLU A 1 70 ? -36.844 -9.461 -1.26 1 70.25 70 GLU A CA 1
ATOM 515 C C . GLU A 1 70 ? -36.219 -9.938 -2.566 1 70.25 70 GLU A C 1
ATOM 517 O O . GLU A 1 70 ? -35.125 -10.5 -2.568 1 70.25 70 GLU A O 1
ATOM 522 N N . ARG A 1 71 ? -36.875 -9.719 -3.611 1 76.5 71 ARG A N 1
ATOM 523 C CA . ARG A 1 71 ? -36.344 -10.109 -4.914 1 76.5 71 ARG A CA 1
ATOM 524 C C . ARG A 1 71 ? -35.062 -9.336 -5.23 1 76.5 71 ARG A C 1
ATOM 526 O O . ARG A 1 71 ? -34.125 -9.906 -5.773 1 76.5 71 ARG A O 1
ATOM 533 N N . ARG A 1 72 ? -35.125 -8.172 -4.84 1 74.25 72 ARG A N 1
ATOM 534 C CA . ARG A 1 72 ? -33.938 -7.344 -5.043 1 74.25 72 ARG A CA 1
ATOM 535 C C . ARG A 1 72 ? -32.75 -7.887 -4.262 1 74.25 72 ARG A C 1
ATOM 537 O O . ARG A 1 72 ? -31.609 -7.934 -4.777 1 74.25 72 ARG A O 1
ATOM 544 N N . ALA A 1 73 ? -32.969 -8.234 -3.041 1 69.19 73 ALA A N 1
ATOM 545 C CA . ALA A 1 73 ? -31.922 -8.805 -2.211 1 69.19 73 ALA A CA 1
ATOM 546 C C . ALA A 1 73 ? -31.344 -10.062 -2.844 1 69.19 73 ALA A C 1
ATOM 548 O O . ALA A 1 73 ? -30.125 -10.258 -2.865 1 69.19 73 ALA A O 1
ATOM 549 N N . ILE A 1 74 ? -32.156 -10.93 -3.266 1 72.31 74 ILE A N 1
ATOM 550 C CA . ILE A 1 74 ? -31.75 -12.172 -3.914 1 72.31 74 ILE A CA 1
ATOM 551 C C . ILE A 1 74 ? -30.938 -11.852 -5.164 1 72.31 74 ILE A C 1
ATOM 553 O O . ILE A 1 74 ? -29.875 -12.445 -5.391 1 72.31 74 ILE A O 1
ATOM 557 N N . ARG A 1 75 ? -31.359 -10.859 -5.809 1 74.31 75 ARG A N 1
ATOM 558 C CA . ARG A 1 75 ? -30.688 -10.484 -7.047 1 74.31 75 ARG A CA 1
ATOM 559 C C . ARG A 1 75 ? -29.297 -9.93 -6.762 1 74.31 75 ARG A C 1
ATOM 561 O O . ARG A 1 75 ? -28.344 -10.227 -7.488 1 74.31 75 ARG A O 1
ATOM 568 N N . TRP A 1 76 ? -29.234 -9.148 -5.797 1 68.5 76 TRP A N 1
ATOM 569 C CA . TRP A 1 76 ? -27.938 -8.594 -5.438 1 68.5 76 TRP A CA 1
ATOM 570 C C . TRP A 1 76 ? -26.953 -9.695 -5.023 1 68.5 76 TRP A C 1
ATOM 572 O O . TRP A 1 76 ? -25.781 -9.664 -5.398 1 68.5 76 TRP A O 1
ATOM 582 N N . THR A 1 77 ? -27.484 -10.609 -4.227 1 67.12 77 THR A N 1
ATOM 583 C CA . THR A 1 77 ? -26.656 -11.742 -3.826 1 67.12 77 THR A CA 1
ATOM 584 C C . THR A 1 77 ? -26.234 -12.562 -5.043 1 67.12 77 THR A C 1
ATOM 586 O O . THR A 1 77 ? -25.094 -13 -5.141 1 67.12 77 THR A O 1
ATOM 589 N N . GLN A 1 78 ? -27.156 -12.828 -5.875 1 69.69 78 GLN A N 1
ATOM 590 C CA . GLN A 1 78 ? -26.859 -13.539 -7.113 1 69.69 78 GLN A CA 1
ATOM 591 C C . GLN A 1 78 ? -25.781 -12.812 -7.922 1 69.69 78 GLN A C 1
ATOM 593 O O . GLN A 1 78 ? -24.875 -13.438 -8.461 1 69.69 78 GLN A O 1
ATOM 598 N N . GLN A 1 79 ? -25.891 -11.523 -7.895 1 66.5 79 GLN A N 1
ATOM 599 C CA . GLN A 1 79 ? -24.922 -10.703 -8.602 1 66.5 79 GLN A CA 1
ATOM 600 C C . GLN A 1 79 ? -23.531 -10.828 -7.957 1 66.5 79 GLN A C 1
ATOM 602 O O . GLN A 1 79 ? -22.516 -10.891 -8.656 1 66.5 79 GLN A O 1
ATOM 607 N N . ASP A 1 80 ? -23.656 -10.844 -6.723 1 64 80 ASP A N 1
ATOM 608 C CA . ASP A 1 80 ? -22.422 -11.062 -6 1 64 80 ASP A CA 1
ATOM 609 C C . ASP A 1 80 ? -21.781 -12.406 -6.375 1 64 80 ASP A C 1
ATOM 611 O O . ASP A 1 80 ? -20.578 -12.5 -6.559 1 64 80 ASP A O 1
ATOM 615 N N . LEU A 1 81 ? -22.531 -13.406 -6.48 1 63.34 81 LEU A N 1
ATOM 616 C CA . LEU A 1 81 ? -22.078 -14.742 -6.824 1 63.34 81 LEU A CA 1
ATOM 617 C C . LEU A 1 81 ? -21.578 -14.797 -8.266 1 63.34 81 LEU A C 1
ATOM 619 O O . LEU A 1 81 ? -20.609 -15.484 -8.562 1 63.34 81 LEU A O 1
ATOM 623 N N . ARG A 1 82 ? -22.266 -14.078 -9.07 1 64.06 82 ARG A N 1
ATOM 624 C CA . ARG A 1 82 ? -21.828 -13.977 -10.461 1 64.06 82 ARG A CA 1
ATOM 625 C C . ARG A 1 82 ? -20.469 -13.312 -10.562 1 64.06 82 ARG A C 1
ATOM 627 O O . ARG A 1 82 ? -19.578 -13.805 -11.266 1 64.06 82 ARG A O 1
ATOM 634 N N . ARG A 1 83 ? -20.438 -12.398 -9.812 1 60.94 83 ARG A N 1
ATOM 635 C CA . ARG A 1 83 ? -19.188 -11.641 -9.789 1 60.94 83 ARG A CA 1
ATOM 636 C C . ARG A 1 83 ? -18.062 -12.453 -9.172 1 60.94 83 ARG A C 1
ATOM 638 O O . ARG A 1 83 ? -16.891 -12.312 -9.57 1 60.94 83 ARG A O 1
ATOM 645 N N . ALA A 1 84 ? -18.562 -13.297 -8.281 1 52.91 84 ALA A N 1
ATOM 646 C CA . ALA A 1 84 ? -17.625 -14.188 -7.609 1 52.91 84 ALA A CA 1
ATOM 647 C C . ALA A 1 84 ? -17.281 -15.383 -8.492 1 52.91 84 ALA A C 1
ATOM 649 O O . ALA A 1 84 ? -16.516 -16.266 -8.078 1 52.91 84 ALA A O 1
ATOM 650 N N . GLY A 1 85 ? -17.828 -15.508 -9.602 1 56.44 85 GLY A N 1
ATOM 651 C CA . GLY A 1 85 ? -17.594 -16.594 -10.531 1 56.44 85 GLY A CA 1
ATOM 652 C C . GLY A 1 85 ? -18.297 -17.875 -10.148 1 56.44 85 GLY A C 1
ATOM 653 O O . GLY A 1 85 ? -17.953 -18.953 -10.641 1 56.44 85 GLY A O 1
ATOM 654 N N . VAL A 1 86 ? -19.125 -17.812 -9.266 1 57.69 86 VAL A N 1
ATOM 655 C CA . VAL A 1 86 ? -19.844 -19 -8.812 1 57.69 86 VAL A CA 1
ATOM 656 C C . VAL A 1 86 ? -21 -19.297 -9.773 1 57.69 86 VAL A C 1
ATOM 658 O O . VAL A 1 86 ? -21.312 -20.453 -10.023 1 57.69 86 VAL A O 1
ATOM 661 N N . LEU A 1 87 ? -21.609 -18.312 -10.305 1 64.81 87 LEU A N 1
ATOM 662 C CA . LEU A 1 87 ? -22.75 -18.484 -11.203 1 64.81 87 LEU A CA 1
ATOM 663 C C . LEU A 1 87 ? -22.438 -17.938 -12.594 1 64.81 87 LEU A C 1
ATOM 665 O O . LEU A 1 87 ? -21.688 -16.953 -12.727 1 64.81 87 LEU A O 1
ATOM 669 N N . GLU A 1 88 ? -22.719 -18.734 -13.562 1 67.81 88 GLU A N 1
ATOM 670 C CA . GLU A 1 88 ? -22.625 -18.266 -14.938 1 67.81 88 GLU A CA 1
ATOM 671 C C . GLU A 1 88 ? -24 -18.297 -15.625 1 67.81 88 GLU A C 1
ATOM 673 O O . GLU A 1 88 ? -24.859 -19.078 -15.25 1 67.81 88 GLU A O 1
ATOM 678 N N . ARG A 1 89 ? -24.281 -17.344 -16.578 1 66.94 89 ARG A N 1
ATOM 679 C CA . ARG A 1 89 ? -25.516 -17.297 -17.328 1 66.94 89 ARG A CA 1
ATOM 680 C C . ARG A 1 89 ? -25.594 -18.438 -18.344 1 66.94 89 ARG A C 1
ATOM 682 O O . ARG A 1 89 ? -24.594 -18.781 -18.984 1 66.94 89 ARG A O 1
ATOM 689 N N . VAL A 1 90 ? -26.75 -19.125 -18.453 1 63.22 90 VAL A N 1
ATOM 690 C CA . VAL A 1 90 ? -26.969 -20.125 -19.5 1 63.22 90 VAL A CA 1
ATOM 691 C C . VAL A 1 90 ? -27.125 -19.438 -20.844 1 63.22 90 VAL A C 1
ATOM 693 O O . VAL A 1 90 ? -27.953 -18.531 -21 1 63.22 90 VAL A O 1
ATOM 696 N N . PRO A 1 91 ? -26.156 -19.781 -21.781 1 63.66 91 PRO A N 1
ATOM 697 C CA . PRO A 1 91 ? -26.234 -19.125 -23.078 1 63.66 91 PRO A CA 1
ATOM 698 C C . PRO A 1 91 ? -27.625 -19.203 -23.703 1 63.66 91 PRO A C 1
ATOM 700 O O . PRO A 1 91 ? -28.25 -20.281 -23.688 1 63.66 91 PRO A O 1
ATOM 703 N N . GLY A 1 92 ? -28.281 -18.016 -24.297 1 61.06 92 GLY A N 1
ATOM 704 C CA . GLY A 1 92 ? -29.531 -17.984 -25.016 1 61.06 92 GLY A CA 1
ATOM 705 C C . GLY A 1 92 ? -30.734 -17.75 -24.125 1 61.06 92 GLY A C 1
ATOM 706 O O . GLY A 1 92 ? -31.859 -17.609 -24.609 1 61.06 92 GLY A O 1
ATOM 707 N N . GLU A 1 93 ? -30.562 -17.828 -22.828 1 63.66 93 GLU A N 1
ATOM 708 C CA . GLU A 1 93 ? -31.703 -17.719 -21.938 1 63.66 93 GLU A CA 1
ATOM 709 C C . GLU A 1 93 ? -31.547 -16.516 -21 1 63.66 93 GLU A C 1
ATOM 711 O O . GLU A 1 93 ? -30.516 -16.375 -20.344 1 63.66 93 GLU A O 1
ATOM 716 N N . ARG A 1 94 ? -32.531 -15.672 -21.078 1 63.25 94 ARG A N 1
ATOM 717 C CA . ARG A 1 94 ? -32.5 -14.492 -20.219 1 63.25 94 ARG A CA 1
ATOM 718 C C . ARG A 1 94 ? -32.906 -14.844 -18.797 1 63.25 94 ARG A C 1
ATOM 720 O O . ARG A 1 94 ? -33.906 -15.508 -18.562 1 63.25 94 ARG A O 1
ATOM 727 N N . GLY A 1 95 ? -32.062 -14.508 -17.75 1 63.78 95 GLY A N 1
ATOM 728 C CA . GLY A 1 95 ? -32.406 -14.672 -16.344 1 63.78 95 GLY A CA 1
ATOM 729 C C . GLY A 1 95 ? -32.188 -16.078 -15.836 1 63.78 95 GLY A C 1
ATOM 730 O O . GLY A 1 95 ? -32.688 -16.469 -14.789 1 63.78 95 GLY A O 1
ATOM 731 N N . ILE A 1 96 ? -31.547 -16.906 -16.594 1 66.12 96 ILE A N 1
ATOM 732 C CA . ILE A 1 96 ? -31.266 -18.266 -16.156 1 66.12 96 ILE A CA 1
ATOM 733 C C . ILE A 1 96 ? -29.766 -18.422 -15.875 1 66.12 96 ILE A C 1
ATOM 735 O O . ILE A 1 96 ? -28.938 -18.125 -16.734 1 66.12 96 ILE A O 1
ATOM 739 N N . TRP A 1 97 ? -29.531 -18.859 -14.703 1 70.75 97 TRP A N 1
ATOM 740 C CA . TRP A 1 97 ? -28.156 -18.953 -14.227 1 70.75 97 TRP A CA 1
ATOM 741 C C . TRP A 1 97 ? -27.844 -20.359 -13.719 1 70.75 97 TRP A C 1
ATOM 743 O O . TRP A 1 97 ? -28.75 -21.078 -13.312 1 70.75 97 TRP A O 1
ATOM 753 N N . ARG A 1 98 ? -26.672 -20.828 -13.859 1 63.12 98 ARG A N 1
ATOM 754 C CA . ARG A 1 98 ? -26.188 -22.094 -13.336 1 63.12 98 ARG A CA 1
ATOM 755 C C . ARG A 1 98 ? -24.812 -21.938 -12.688 1 63.12 98 ARG A C 1
ATOM 757 O O . ARG A 1 98 ? -24.156 -20.906 -12.852 1 63.12 98 ARG A O 1
ATOM 764 N N . LEU A 1 99 ? -24.672 -22.875 -11.82 1 59 99 LEU A N 1
ATOM 765 C CA . LEU A 1 99 ? -23.297 -22.953 -11.32 1 59 99 LEU A CA 1
ATOM 766 C C . LEU A 1 99 ? -22.297 -22.984 -12.469 1 59 99 LEU A C 1
ATOM 768 O O . LEU A 1 99 ? -22.547 -23.625 -13.5 1 59 99 LEU A O 1
ATOM 772 N N . THR A 1 100 ? -21.359 -22.203 -12.383 1 56.91 100 THR A N 1
ATOM 773 C CA . THR A 1 100 ? -20.266 -22.359 -13.344 1 56.91 100 THR A CA 1
ATOM 774 C C . THR A 1 100 ? -19.688 -23.766 -13.289 1 56.91 100 THR A C 1
ATOM 776 O O . THR A 1 100 ? -19.844 -24.469 -12.289 1 56.91 100 THR A O 1
ATOM 779 N N . GLU A 1 101 ? -19.328 -24.188 -14.477 1 52.66 101 GLU A N 1
ATOM 780 C CA . GLU A 1 101 ? -18.656 -25.484 -14.445 1 52.66 101 GLU A CA 1
ATOM 781 C C . GLU A 1 101 ? -17.609 -25.562 -13.336 1 52.66 101 GLU A C 1
ATOM 783 O O . GLU A 1 101 ? -17.438 -26.594 -12.703 1 52.66 101 GLU A O 1
ATOM 788 N N . GLU A 1 102 ? -17.047 -24.453 -13.117 1 47.59 102 GLU A N 1
ATOM 789 C CA . GLU A 1 102 ? -16.016 -24.297 -12.086 1 47.59 102 GLU A CA 1
ATOM 790 C C . GLU A 1 102 ? -16.609 -24.5 -10.688 1 47.59 102 GLU A C 1
ATOM 792 O O . GLU A 1 102 ? -15.984 -25.141 -9.844 1 47.59 102 GLU A O 1
ATOM 797 N N . ALA A 1 103 ? -17.703 -23.891 -10.539 1 48.44 103 ALA A N 1
ATOM 798 C CA . ALA A 1 103 ? -18.391 -24 -9.258 1 48.44 103 ALA A CA 1
ATOM 799 C C . ALA A 1 103 ? -18.984 -25.391 -9.07 1 48.44 103 ALA A C 1
ATOM 801 O O . ALA A 1 103 ? -19.219 -25.828 -7.941 1 48.44 103 ALA A O 1
ATOM 802 N N . LYS A 1 104 ? -19.312 -25.953 -10.242 1 48.03 104 LYS A N 1
ATOM 803 C CA . LYS A 1 104 ? -19.766 -27.344 -10.219 1 48.03 104 LYS A CA 1
ATOM 804 C C . LYS A 1 104 ? -18.609 -28.297 -9.938 1 48.03 104 LYS A C 1
ATOM 806 O O . LYS A 1 104 ? -18.797 -29.344 -9.305 1 48.03 104 LYS A O 1
ATOM 811 N N . ARG A 1 105 ? -17.531 -28.047 -10.75 1 49.38 105 ARG A N 1
ATOM 812 C CA . ARG A 1 105 ? -16.469 -29.031 -10.711 1 49.38 105 ARG A CA 1
ATOM 813 C C . ARG A 1 105 ? -15.617 -28.875 -9.453 1 49.38 105 ARG A C 1
ATOM 815 O O . ARG A 1 105 ? -15.047 -27.812 -9.219 1 49.38 105 ARG A O 1
ATOM 822 N N . ASP A 1 106 ? -15.883 -29.594 -8.57 1 57.72 106 ASP A N 1
ATOM 823 C CA . ASP A 1 106 ? -15.141 -29.766 -7.324 1 57.72 106 ASP A CA 1
ATOM 824 C C . ASP A 1 106 ? -13.656 -30.016 -7.598 1 57.72 106 ASP A C 1
ATOM 826 O O . ASP A 1 106 ? -13.305 -30.812 -8.469 1 57.72 106 ASP A O 1
ATOM 830 N N . LEU A 1 107 ? -12.875 -29 -7.367 1 62.53 107 LEU A N 1
ATOM 831 C CA . LEU A 1 107 ? -11.445 -29.25 -7.402 1 62.53 107 LEU A CA 1
ATOM 832 C C . LEU A 1 107 ? -11.109 -30.531 -6.633 1 62.53 107 LEU A C 1
ATOM 834 O O . LEU A 1 107 ? -11.664 -30.781 -5.562 1 62.53 107 LEU A O 1
ATOM 838 N N . ASN A 1 108 ? -10.438 -31.438 -7.445 1 69.81 108 ASN A N 1
ATOM 839 C CA . ASN A 1 108 ? -9.883 -32.594 -6.738 1 69.81 108 ASN A CA 1
ATOM 840 C C . ASN A 1 108 ? -8.625 -32.219 -5.957 1 69.81 108 ASN A C 1
ATOM 842 O O . ASN A 1 108 ? -7.543 -32.094 -6.535 1 69.81 108 ASN A O 1
ATOM 846 N N . MET A 1 109 ? -8.836 -32.031 -4.691 1 78.81 109 MET A N 1
ATOM 847 C CA . MET A 1 109 ? -7.738 -31.641 -3.812 1 78.81 109 MET A CA 1
ATOM 848 C C . MET A 1 109 ? -6.934 -32.844 -3.383 1 78.81 109 MET A C 1
ATOM 850 O O . MET A 1 109 ? -7.5 -33.938 -3.145 1 78.81 109 MET A O 1
ATOM 854 N N . ALA A 1 110 ? -5.652 -32.625 -3.316 1 78.62 110 ALA A N 1
ATOM 855 C CA . ALA A 1 110 ? -4.785 -33.688 -2.859 1 78.62 110 ALA A CA 1
ATOM 856 C C . ALA A 1 110 ? -5.117 -34.094 -1.427 1 78.62 110 ALA A C 1
ATOM 858 O O . ALA A 1 110 ? -5.379 -33.25 -0.579 1 78.62 110 ALA A O 1
ATOM 859 N N . LYS A 1 111 ? -5.086 -35.344 -1.21 1 73.88 111 LYS A N 1
ATOM 860 C CA . LYS A 1 111 ? -5.234 -35.844 0.151 1 73.88 111 LYS A CA 1
ATOM 861 C C . LYS A 1 111 ? -3.982 -35.562 0.98 1 73.88 111 LYS A C 1
ATOM 863 O O . LYS A 1 111 ? -2.895 -35.375 0.43 1 73.88 111 LYS A O 1
ATOM 868 N N . PRO A 1 112 ? -4.184 -35.531 2.307 1 82 112 PRO A N 1
ATOM 869 C CA . PRO A 1 112 ? -3.014 -35.312 3.158 1 82 112 PRO A CA 1
ATOM 870 C C . PRO A 1 112 ? -1.899 -36.312 2.906 1 82 112 PRO A C 1
ATOM 872 O O . PRO A 1 112 ? -2.17 -37.5 2.734 1 82 112 PRO A O 1
ATOM 875 N N . GLY A 1 113 ? -0.73 -35.812 2.721 1 79.62 113 GLY A N 1
ATOM 876 C CA . GLY A 1 113 ? 0.433 -36.688 2.58 1 79.62 113 GLY A CA 1
ATOM 877 C C . GLY A 1 113 ? 0.779 -37 1.136 1 79.62 113 GLY A C 1
ATOM 878 O O . GLY A 1 113 ? 1.884 -37.469 0.841 1 79.62 113 GLY A O 1
ATOM 879 N N . VAL A 1 114 ? -0.118 -36.75 0.296 1 80 114 VAL A N 1
ATOM 880 C CA . VAL A 1 114 ? 0.087 -37.031 -1.116 1 80 114 VAL A CA 1
ATOM 881 C C . VAL A 1 114 ? 1.011 -36 -1.742 1 80 114 VAL A C 1
ATOM 883 O O . VAL A 1 114 ? 0.869 -34.812 -1.486 1 80 114 VAL A O 1
ATOM 886 N N . LYS A 1 115 ? 2.016 -36.438 -2.393 1 86.5 115 LYS A N 1
ATOM 887 C CA . LYS A 1 115 ? 2.896 -35.656 -3.234 1 86.5 115 LYS A CA 1
ATOM 888 C C . LYS A 1 115 ? 3.361 -36.438 -4.453 1 86.5 115 LYS A C 1
ATOM 890 O O . LYS A 1 115 ? 4.027 -37.469 -4.316 1 86.5 115 LYS A O 1
ATOM 895 N N . VAL A 1 116 ? 2.902 -36.031 -5.586 1 88.12 116 VAL A N 1
ATOM 896 C CA . VAL A 1 116 ? 3.201 -36.719 -6.836 1 88.12 116 VAL A CA 1
ATOM 897 C C . VAL A 1 116 ? 3.732 -35.719 -7.863 1 88.12 116 VAL A C 1
ATOM 899 O O . VAL A 1 116 ? 3.225 -34.594 -7.973 1 88.12 116 VAL A O 1
ATOM 902 N N . LEU A 1 117 ? 4.766 -36.156 -8.5 1 92.69 117 LEU A N 1
ATOM 903 C CA . LEU A 1 117 ? 5.27 -35.312 -9.578 1 92.69 117 LEU A CA 1
ATOM 904 C C . LEU A 1 117 ? 4.215 -35.156 -10.672 1 92.69 117 LEU A C 1
ATOM 906 O O . LEU A 1 117 ? 3.791 -36.125 -11.289 1 92.69 117 LEU A O 1
ATOM 910 N N . GLY A 1 118 ? 3.779 -33.938 -10.898 1 94.31 118 GLY A N 1
ATOM 911 C CA . GLY A 1 118 ? 2.816 -33.656 -11.953 1 94.31 118 GLY A CA 1
ATOM 912 C C . GLY A 1 118 ? 3.443 -33.594 -13.336 1 94.31 118 GLY A C 1
ATOM 913 O O . GLY A 1 118 ? 3.094 -34.375 -14.219 1 94.31 118 GLY A O 1
ATOM 914 N N . PHE A 1 119 ? 4.363 -32.719 -13.438 1 96.5 119 PHE A N 1
ATOM 915 C CA . PHE A 1 119 ? 5.148 -32.625 -14.656 1 96.5 119 PHE A CA 1
ATOM 916 C C . PHE A 1 119 ? 6.508 -31.984 -14.375 1 96.5 119 PHE A C 1
ATOM 918 O O . PHE A 1 119 ? 6.746 -31.484 -13.281 1 96.5 119 PHE A O 1
ATOM 925 N N . ARG A 1 120 ? 7.398 -32.094 -15.328 1 97 120 ARG A N 1
ATOM 926 C CA . ARG A 1 120 ? 8.742 -31.562 -15.164 1 97 120 ARG A CA 1
ATOM 927 C C . ARG A 1 120 ? 9.305 -31.062 -16.5 1 97 120 ARG A C 1
ATOM 929 O O . ARG A 1 120 ? 8.781 -31.406 -17.562 1 97 120 ARG A O 1
ATOM 936 N N . THR A 1 121 ? 10.188 -30.234 -16.391 1 98.31 121 THR A N 1
ATOM 937 C CA . THR A 1 121 ? 11.086 -29.828 -17.484 1 98.31 121 THR A CA 1
ATOM 938 C C . THR A 1 121 ? 12.547 -30.047 -17.078 1 98.31 121 THR A C 1
ATOM 940 O O . THR A 1 121 ? 12.828 -30.641 -16.031 1 98.31 121 THR A O 1
ATOM 943 N N . ASP A 1 122 ? 13.43 -29.625 -17.891 1 98.31 122 ASP A N 1
ATOM 944 C CA . ASP A 1 122 ? 14.844 -29.719 -17.547 1 98.31 122 ASP A CA 1
ATOM 945 C C . ASP A 1 122 ? 15.188 -28.797 -16.375 1 98.31 122 ASP A C 1
ATOM 947 O O . ASP A 1 122 ? 16.172 -29.016 -15.664 1 98.31 122 ASP A O 1
ATOM 951 N N . LEU A 1 123 ? 14.297 -27.812 -16.125 1 98.44 123 LEU A N 1
ATOM 952 C CA . LEU A 1 123 ? 14.672 -26.766 -15.18 1 98.44 123 LEU A CA 1
ATOM 953 C C . LEU A 1 123 ? 13.852 -26.844 -13.906 1 98.44 123 LEU A C 1
ATOM 955 O O . LEU A 1 123 ? 14.211 -26.266 -12.883 1 98.44 123 LEU A O 1
ATOM 959 N N . GLY A 1 124 ? 12.75 -27.578 -14 1 98.38 124 GLY A N 1
ATOM 960 C CA . GLY A 1 124 ? 11.969 -27.547 -12.773 1 98.38 124 GLY A CA 1
ATOM 961 C C . GLY A 1 124 ? 10.875 -28.594 -12.727 1 98.38 124 GLY A C 1
ATOM 962 O O . GLY A 1 124 ? 10.773 -29.422 -13.633 1 98.38 124 GLY A O 1
ATOM 963 N N . VAL A 1 125 ? 10.148 -28.578 -11.617 1 97.5 125 VAL A N 1
ATOM 964 C CA . VAL A 1 125 ? 9.117 -29.594 -11.398 1 97.5 125 VAL A CA 1
ATOM 965 C C . VAL A 1 125 ? 7.875 -28.938 -10.797 1 97.5 125 VAL A C 1
ATOM 967 O O . VAL A 1 125 ? 7.988 -28 -9.992 1 97.5 125 VAL A O 1
ATOM 970 N N . ALA A 1 126 ? 6.73 -29.406 -11.203 1 97.88 126 ALA A N 1
ATOM 971 C CA . ALA A 1 126 ? 5.449 -29.125 -10.555 1 97.88 126 ALA A CA 1
ATOM 972 C C . ALA A 1 126 ? 4.938 -30.344 -9.797 1 97.88 126 ALA A C 1
ATOM 974 O O . ALA A 1 126 ? 4.75 -31.406 -10.383 1 97.88 126 ALA A O 1
ATOM 975 N N . ILE A 1 127 ? 4.723 -30.156 -8.547 1 95.56 127 ILE A N 1
ATOM 976 C CA . ILE A 1 127 ? 4.352 -31.266 -7.684 1 95.56 127 ILE A CA 1
ATOM 977 C C . ILE A 1 127 ? 2.896 -31.125 -7.242 1 95.56 127 ILE A C 1
ATOM 979 O O . ILE A 1 127 ? 2.49 -30.062 -6.77 1 95.56 127 ILE A O 1
ATOM 983 N N . PHE A 1 128 ? 2.107 -32.094 -7.516 1 92.94 128 PHE A N 1
ATOM 984 C CA . PHE A 1 128 ? 0.74 -32.188 -7.016 1 92.94 128 PHE A CA 1
ATOM 985 C C . PHE A 1 128 ? 0.719 -32.688 -5.574 1 92.94 128 PHE A C 1
ATOM 987 O O . PHE A 1 128 ? 1.215 -33.781 -5.281 1 92.94 128 PHE A O 1
ATOM 994 N N . GLY A 1 129 ? 0.204 -31.828 -4.715 1 90.12 129 GLY A N 1
ATOM 995 C CA . GLY A 1 129 ? 0.14 -32.156 -3.303 1 90.12 129 GLY A CA 1
ATOM 996 C C . GLY A 1 129 ? 0.011 -30.953 -2.404 1 90.12 129 GLY A C 1
ATOM 997 O O . GLY A 1 129 ? 0.06 -29.812 -2.877 1 90.12 129 GLY A O 1
ATOM 998 N N . GLY A 1 130 ? -0.188 -31.281 -1.138 1 90.62 130 GLY A N 1
ATOM 999 C CA . GLY A 1 130 ? -0.157 -30.203 -0.161 1 90.62 130 GLY A CA 1
ATOM 1000 C C . GLY A 1 130 ? 1.241 -29.672 0.1 1 90.62 130 GLY A C 1
ATOM 1001 O O . GLY A 1 130 ? 2.168 -30.453 0.343 1 90.62 130 GLY A O 1
ATOM 1002 N N . SER A 1 131 ? 1.346 -28.359 0.041 1 93.62 131 SER A N 1
ATOM 1003 C CA . SER A 1 131 ? 2.664 -27.75 0.168 1 93.62 131 SER A CA 1
ATOM 1004 C C . SER A 1 131 ? 3.242 -27.969 1.562 1 93.62 131 SER A C 1
ATOM 1006 O O . SER A 1 131 ? 4.461 -27.906 1.751 1 93.62 131 SER A O 1
ATOM 1008 N N . GLU A 1 132 ? 2.424 -28.156 2.572 1 89.62 132 GLU A N 1
ATOM 1009 C CA . GLU A 1 132 ? 2.895 -28.484 3.914 1 89.62 132 GLU A CA 1
ATOM 1010 C C . GLU A 1 132 ? 3.693 -29.797 3.916 1 89.62 132 GLU A C 1
ATOM 1012 O O . GLU A 1 132 ? 4.52 -30.016 4.801 1 89.62 132 GLU A O 1
ATOM 1017 N N . TYR A 1 133 ? 3.504 -30.625 2.875 1 88.44 133 TYR A N 1
ATOM 1018 C CA . TYR A 1 133 ? 4.203 -31.891 2.764 1 88.44 133 TYR A CA 1
ATOM 1019 C C . TYR A 1 133 ? 5.312 -31.812 1.722 1 88.44 133 TYR A C 1
ATOM 1021 O O . TYR A 1 133 ? 6.391 -32.375 1.914 1 88.44 133 TYR A O 1
ATOM 1029 N N . ILE A 1 134 ? 5.07 -31.125 0.669 1 92.19 134 ILE A N 1
ATOM 1030 C CA . ILE A 1 134 ? 6.004 -31.047 -0.45 1 92.19 134 ILE A CA 1
ATOM 1031 C C . ILE A 1 134 ? 7.32 -30.422 0.015 1 92.19 134 ILE A C 1
ATOM 1033 O O . ILE A 1 134 ? 8.398 -30.90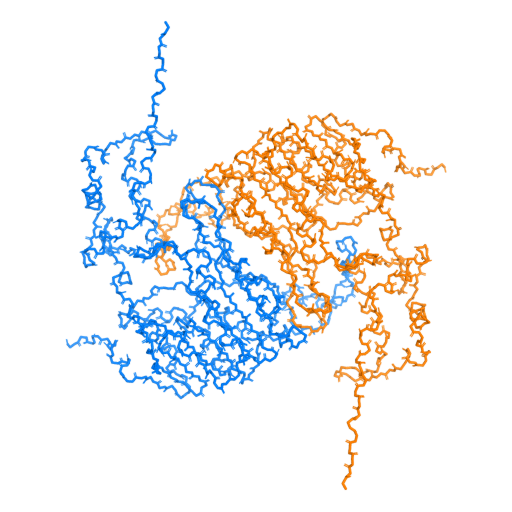6 -0.336 1 92.19 134 ILE A O 1
ATOM 1037 N N . PHE A 1 135 ? 7.219 -29.453 0.81 1 93.31 135 PHE A N 1
ATOM 1038 C CA . PHE A 1 135 ? 8.398 -28.641 1.07 1 93.31 135 PHE A CA 1
ATOM 1039 C C . PHE A 1 135 ? 8.945 -28.906 2.467 1 93.31 135 PHE A C 1
ATOM 1041 O O . PHE A 1 135 ? 9.836 -28.203 2.938 1 93.31 135 PHE A O 1
ATOM 1048 N N . ASN A 1 136 ? 8.312 -29.953 2.977 1 85.88 136 ASN A N 1
ATOM 1049 C CA . ASN A 1 136 ? 8.875 -30.406 4.242 1 85.88 136 ASN A CA 1
ATOM 1050 C C . ASN A 1 136 ? 10.195 -31.156 4.035 1 85.88 136 ASN A C 1
ATOM 1052 O O . ASN A 1 136 ? 10.273 -32.031 3.191 1 85.88 136 ASN A O 1
ATOM 1056 N N . ASN A 1 137 ? 11.398 -30.719 4.375 1 81 137 ASN A N 1
ATOM 1057 C CA . ASN A 1 137 ? 12.727 -31.312 4.297 1 81 137 ASN A CA 1
ATOM 1058 C C . ASN A 1 137 ? 13.359 -31.094 2.928 1 81 137 ASN A C 1
ATOM 1060 O O . ASN A 1 137 ? 13.852 -32.031 2.311 1 81 137 ASN A O 1
ATOM 1064 N N . LEU A 1 138 ? 13.141 -29.984 2.459 1 83.31 138 LEU A N 1
ATOM 1065 C CA . LEU A 1 138 ? 13.797 -29.609 1.213 1 83.31 138 LEU A CA 1
ATOM 1066 C C . LEU A 1 138 ? 15.312 -29.781 1.318 1 83.31 138 LEU A C 1
ATOM 1068 O O . LEU A 1 138 ? 15.922 -29.375 2.311 1 83.31 138 LEU A O 1
ATOM 1072 N N . ASP A 1 139 ? 15.906 -30.484 0.365 1 86.94 139 ASP A N 1
ATOM 1073 C CA . ASP A 1 139 ? 17.344 -30.688 0.352 1 86.94 139 ASP A CA 1
ATOM 1074 C C . ASP A 1 139 ? 18.031 -29.719 -0.597 1 86.94 139 ASP A C 1
ATOM 1076 O O . ASP A 1 139 ? 19.188 -29.922 -0.982 1 86.94 139 ASP A O 1
ATOM 1080 N N . VAL A 1 140 ? 17.391 -28.734 -1.085 1 91.81 140 VAL A N 1
ATOM 1081 C CA . VAL A 1 140 ? 17.906 -27.688 -1.954 1 91.81 140 VAL A CA 1
ATOM 1082 C C . VAL A 1 140 ? 17.766 -26.328 -1.267 1 91.81 140 VAL A C 1
ATOM 1084 O O . VAL A 1 140 ? 17.047 -26.203 -0.268 1 91.81 140 VAL A O 1
ATOM 1087 N N . GLN A 1 141 ? 18.484 -25.375 -1.809 1 97 141 GLN A N 1
ATOM 1088 C CA . GLN A 1 141 ? 18.469 -24.047 -1.229 1 97 141 GLN A CA 1
ATOM 1089 C C . GLN A 1 141 ? 17.828 -23.031 -2.182 1 97 141 GLN A C 1
ATOM 1091 O O . GLN A 1 141 ? 18.469 -22.578 -3.135 1 97 141 GLN A O 1
ATOM 1096 N N . PRO A 1 142 ? 16.609 -22.703 -1.883 1 98.19 142 PRO A N 1
ATOM 1097 C CA . PRO A 1 142 ? 15.977 -21.688 -2.723 1 98.19 142 PRO A CA 1
ATOM 1098 C C . PRO A 1 142 ? 16.656 -20.328 -2.59 1 98.19 142 PRO A C 1
ATOM 1100 O O . PRO A 1 142 ? 17.203 -20 -1.535 1 98.19 142 PRO A O 1
ATOM 1103 N N . VAL A 1 143 ? 16.594 -19.578 -3.684 1 98.75 143 VAL A N 1
ATOM 1104 C CA . VAL A 1 143 ? 17.078 -18.203 -3.654 1 98.75 143 VAL A CA 1
ATOM 1105 C C . VAL A 1 143 ? 15.883 -17.25 -3.518 1 98.75 143 VAL A C 1
ATOM 1107 O O . VAL A 1 143 ? 16.016 -16.172 -2.947 1 98.75 143 VAL A O 1
ATOM 1110 N N . SER A 1 144 ? 14.742 -17.672 -4.027 1 98.88 144 SER A N 1
ATOM 1111 C CA . SER A 1 144 ? 13.57 -16.812 -3.877 1 98.88 144 SER A CA 1
ATOM 1112 C C . SER A 1 144 ? 12.289 -17.625 -3.781 1 98.88 144 SER A C 1
ATOM 1114 O O . SER A 1 144 ? 12.133 -18.625 -4.488 1 98.88 144 SER A O 1
ATOM 1116 N N . ILE A 1 145 ? 11.492 -17.266 -2.855 1 98.88 145 ILE A N 1
ATOM 1117 C CA . ILE A 1 145 ? 10.109 -17.719 -2.783 1 98.88 145 ILE A CA 1
ATOM 1118 C C . ILE A 1 145 ? 9.18 -16.656 -3.367 1 98.88 145 ILE A C 1
ATOM 1120 O O . ILE A 1 145 ? 9.133 -15.531 -2.871 1 98.88 145 ILE A O 1
ATOM 1124 N N . ILE A 1 146 ? 8.555 -16.906 -4.434 1 98.75 146 ILE A N 1
ATOM 1125 C CA . ILE A 1 146 ? 7.605 -16 -5.074 1 98.75 146 ILE A CA 1
ATOM 1126 C C . ILE A 1 146 ? 6.238 -16.672 -5.176 1 98.75 146 ILE A C 1
ATOM 1128 O O . ILE A 1 146 ? 6.086 -17.688 -5.859 1 98.75 146 ILE A O 1
ATOM 1132 N N . CYS A 1 147 ? 5.238 -16.062 -4.449 1 97.56 147 CYS A N 1
ATOM 1133 C CA . CYS A 1 147 ? 4.008 -16.844 -4.316 1 97.56 147 CYS A CA 1
ATOM 1134 C C . CYS A 1 147 ? 2.816 -15.938 -4.039 1 97.56 147 CYS A C 1
ATOM 1136 O O . CYS A 1 147 ? 2.986 -14.742 -3.77 1 97.56 147 CYS A O 1
ATOM 1138 N N . SER A 1 148 ? 1.681 -16.469 -4.18 1 96.19 148 SER A N 1
ATOM 1139 C CA . SER A 1 148 ? 0.388 -15.867 -3.877 1 96.19 148 SER A CA 1
ATOM 1140 C C . SER A 1 148 ? -0.539 -16.859 -3.188 1 96.19 148 SER A C 1
ATOM 1142 O O . SER A 1 148 ? -1.245 -17.625 -3.85 1 96.19 148 SER A O 1
ATOM 1144 N N . PRO A 1 149 ? -0.608 -16.828 -1.888 1 94 149 PRO A N 1
ATOM 1145 C CA . PRO A 1 149 ? -1.493 -17.75 -1.177 1 94 149 PRO A CA 1
ATOM 1146 C C . PRO A 1 149 ? -2.971 -17.5 -1.468 1 94 149 PRO A C 1
ATOM 1148 O O . PRO A 1 149 ? -3.328 -16.422 -1.975 1 94 149 PRO A O 1
ATOM 1151 N N . PRO A 1 150 ? -3.785 -18.516 -1.169 1 85.31 150 PRO A N 1
ATOM 1152 C CA . PRO A 1 150 ? -5.223 -18.266 -1.322 1 85.31 150 PRO A CA 1
ATOM 1153 C C . PRO A 1 150 ? -5.742 -17.172 -0.397 1 85.31 150 PRO A C 1
ATOM 1155 O O . PRO A 1 150 ? -5.277 -17.047 0.74 1 85.31 150 PRO A O 1
ATOM 1158 N N . TYR A 1 151 ? -6.617 -16.391 -0.938 1 82.25 151 TYR A N 1
ATOM 1159 C CA . TYR A 1 151 ? -7.199 -15.32 -0.14 1 82.25 151 TYR A CA 1
ATOM 1160 C C . TYR A 1 151 ? -8.273 -15.867 0.799 1 82.25 151 TYR A C 1
ATOM 1162 O O . TYR A 1 151 ? -9.055 -16.734 0.42 1 82.25 151 TYR A O 1
ATOM 1170 N N . PRO A 1 152 ? -8.18 -15.406 2.074 1 74.12 152 PRO A N 1
ATOM 1171 C CA . PRO A 1 152 ? -9.156 -15.883 3.057 1 74.12 152 PRO A CA 1
ATOM 1172 C C . PRO A 1 152 ? -10.578 -15.398 2.762 1 74.12 152 PRO A C 1
ATOM 1174 O O . PRO A 1 152 ? -11.008 -14.383 3.309 1 74.12 152 PRO A O 1
ATOM 1177 N N . LEU A 1 153 ? -11.117 -15.859 1.735 1 58.88 153 LEU A N 1
ATOM 1178 C CA . LEU A 1 153 ? -12.445 -15.359 1.397 1 58.88 153 LEU A CA 1
ATOM 1179 C C . LEU A 1 153 ? -13.492 -15.906 2.365 1 58.88 153 LEU A C 1
ATOM 1181 O O . LEU A 1 153 ? -13.32 -16.984 2.932 1 58.88 153 LEU A O 1
ATOM 1185 N N . ALA A 1 154 ? -14.305 -15.07 2.928 1 44.72 154 ALA A N 1
ATOM 1186 C CA . ALA A 1 154 ? -15.367 -15.289 3.912 1 44.72 154 ALA A CA 1
ATOM 1187 C C . ALA A 1 154 ? -16.188 -16.531 3.564 1 44.72 154 ALA A C 1
ATOM 1189 O O . ALA A 1 154 ? -16.719 -17.203 4.453 1 44.72 154 ALA A O 1
ATOM 1190 N N . LYS A 1 155 ? -16.391 -16.922 2.305 1 41.66 155 LYS A N 1
ATOM 1191 C CA . LYS A 1 155 ? -17.562 -17.766 2.107 1 41.66 155 LYS A CA 1
ATOM 1192 C C . LYS A 1 155 ? -17.25 -19.234 2.457 1 41.66 155 LYS A C 1
ATOM 1194 O O . LYS A 1 155 ? -17.953 -20.141 2.004 1 41.66 155 LYS A O 1
ATOM 1199 N N . SER A 1 156 ? -15.984 -19.609 2.979 1 38.59 156 SER A N 1
ATOM 1200 C CA . SER A 1 156 ? -15.992 -21.078 2.945 1 38.59 156 SER A CA 1
ATOM 1201 C C . SER A 1 156 ? -17.109 -21.641 3.816 1 38.59 156 SER A C 1
ATOM 1203 O O . SER A 1 156 ? -17.234 -21.281 4.992 1 38.59 156 SER A O 1
ATOM 1205 N N . ARG A 1 157 ? -18.25 -21.953 3.299 1 33.59 157 ARG A N 1
ATOM 1206 C CA . ARG A 1 157 ? -19.422 -22.531 3.938 1 33.59 157 ARG A CA 1
ATOM 1207 C C . ARG A 1 157 ? -19.031 -23.469 5.07 1 33.59 157 ARG A C 1
ATOM 1209 O O . ARG A 1 157 ? -19.734 -23.578 6.078 1 33.59 157 ARG A O 1
ATOM 1216 N N . ALA A 1 158 ? -18.391 -24.516 4.633 1 34.5 158 ALA A N 1
ATOM 1217 C CA . ALA A 1 158 ? -18.328 -25.641 5.551 1 34.5 158 ALA A CA 1
ATOM 1218 C C . ALA A 1 158 ? -17.562 -25.281 6.82 1 34.5 158 ALA A C 1
ATOM 1220 O O . ALA A 1 158 ? -17.734 -25.938 7.859 1 34.5 158 ALA A O 1
ATOM 1221 N N . TYR A 1 159 ? -16.578 -24.438 6.668 1 35.69 159 TYR A N 1
ATOM 1222 C CA . TYR A 1 159 ? -15.711 -24.125 7.797 1 35.69 159 TYR A CA 1
ATOM 1223 C C . TYR A 1 159 ? -15.758 -22.641 8.133 1 35.69 159 TYR A C 1
ATOM 1225 O O . TYR A 1 159 ? -16.016 -21.812 7.254 1 35.69 159 TYR A O 1
ATOM 1233 N N . SER A 1 160 ? -16.109 -22.25 9.383 1 44.09 160 SER A N 1
ATOM 1234 C CA . SER A 1 160 ? -16 -20.938 10.008 1 44.09 160 SER A CA 1
ATOM 1235 C C . SER A 1 160 ? -14.938 -20.078 9.328 1 44.09 160 SER A C 1
ATOM 1237 O O . SER A 1 160 ? -13.945 -20.609 8.82 1 44.09 160 SER A O 1
ATOM 1239 N N . ASN A 1 161 ? -15.281 -18.906 8.703 1 56.5 161 ASN A N 1
ATOM 1240 C CA . ASN A 1 161 ? -14.297 -17.938 8.219 1 56.5 161 ASN A CA 1
ATOM 1241 C C . ASN A 1 161 ? -13.039 -17.938 9.094 1 56.5 161 ASN A C 1
ATOM 1243 O O . ASN A 1 161 ? -13.125 -17.75 10.305 1 56.5 161 ASN A O 1
ATOM 1247 N N . PRO A 1 162 ? -12.016 -18.453 8.344 1 69.06 162 PRO A N 1
ATOM 1248 C CA . PRO A 1 162 ? -10.844 -18.422 9.227 1 69.06 162 PRO A CA 1
ATOM 1249 C C . PRO A 1 162 ? -10.586 -17.047 9.828 1 69.06 162 PRO A C 1
ATOM 1251 O O . PRO A 1 162 ? -10.836 -16.031 9.172 1 69.06 162 PRO A O 1
ATOM 1254 N N . THR A 1 163 ? -10.336 -17.109 11.062 1 79.25 163 THR A N 1
ATOM 1255 C CA . THR A 1 163 ? -9.906 -15.883 11.734 1 79.25 163 THR A CA 1
ATOM 1256 C C . THR A 1 163 ? -8.617 -15.352 11.109 1 79.25 163 THR A C 1
ATOM 1258 O O . THR A 1 163 ? -7.926 -16.078 10.383 1 79.25 163 THR A O 1
ATOM 1261 N N . GLN A 1 164 ? -8.43 -14.148 11.281 1 84.5 164 GLN A N 1
ATOM 1262 C CA . GLN A 1 164 ? -7.195 -13.531 10.82 1 84.5 164 GLN A CA 1
ATOM 1263 C C . GLN A 1 164 ? -5.977 -14.305 11.297 1 84.5 164 GLN A C 1
ATOM 1265 O O . GLN A 1 164 ? -5.023 -14.508 10.539 1 84.5 164 GLN A O 1
ATOM 1270 N N . SER A 1 165 ? -6.059 -14.75 12.492 1 85.25 165 SER A N 1
ATOM 1271 C CA . SER A 1 165 ? -4.953 -15.508 13.062 1 85.25 165 SER A CA 1
ATOM 1272 C C . SER A 1 165 ? -4.781 -16.844 12.359 1 85.25 165 SER A C 1
ATOM 1274 O O . SER A 1 165 ? -3.654 -17.297 12.133 1 85.25 165 SER A O 1
ATOM 1276 N N . GLU A 1 166 ? -5.844 -17.5 11.992 1 88.38 166 GLU A N 1
ATOM 1277 C CA . GLU A 1 166 ? -5.785 -18.781 11.305 1 88.38 166 GLU A CA 1
ATOM 1278 C C . GLU A 1 166 ? -5.203 -18.641 9.906 1 88.38 166 GLU A C 1
ATOM 1280 O O . GLU A 1 166 ? -4.449 -19.5 9.445 1 88.38 166 GLU A O 1
ATOM 1285 N N . ILE A 1 167 ? -5.535 -17.547 9.336 1 89.19 167 ILE A N 1
ATOM 1286 C CA . ILE A 1 167 ? -5.008 -17.281 8.008 1 89.19 167 ILE A CA 1
ATOM 1287 C C . ILE A 1 167 ? -3.486 -17.141 8.07 1 89.19 167 ILE A C 1
ATOM 1289 O O . ILE A 1 167 ? -2.766 -17.781 7.301 1 89.19 167 ILE A O 1
ATOM 1293 N N . VAL A 1 168 ? -3.025 -16.391 8.992 1 95.31 168 VAL A N 1
ATOM 1294 C CA . VAL A 1 168 ? -1.602 -16.125 9.156 1 95.31 168 VAL A CA 1
ATOM 1295 C C . VAL A 1 168 ? -0.866 -17.406 9.516 1 95.31 168 VAL A C 1
ATOM 1297 O O . VAL A 1 168 ? 0.185 -17.703 8.945 1 95.31 168 VAL A O 1
ATOM 1300 N N . LYS A 1 169 ? -1.435 -18.203 10.398 1 93.44 169 LYS A N 1
ATOM 1301 C CA . LYS A 1 169 ? -0.819 -19.469 10.812 1 93.44 169 LYS A CA 1
ATOM 1302 C C . LYS A 1 169 ? -0.691 -20.422 9.633 1 93.44 169 LYS A C 1
ATOM 1304 O O . LYS A 1 169 ? 0.328 -21.094 9.484 1 93.44 169 LYS A O 1
ATOM 1309 N N . TYR A 1 170 ? -1.75 -20.469 8.883 1 93.44 170 TYR A N 1
ATOM 1310 C CA . TYR A 1 170 ? -1.739 -21.328 7.711 1 93.44 170 TYR A CA 1
ATOM 1311 C C . TYR A 1 170 ? -0.617 -20.953 6.758 1 93.44 170 TYR A C 1
ATOM 1313 O O . TYR A 1 170 ? 0.174 -21.797 6.34 1 93.44 170 TYR A O 1
ATOM 1321 N N . ILE A 1 171 ? -0.501 -19.656 6.434 1 96.62 171 ILE A N 1
ATOM 1322 C CA . ILE A 1 171 ? 0.486 -19.172 5.477 1 96.62 171 ILE A CA 1
ATOM 1323 C C . ILE A 1 171 ? 1.893 -19.391 6.035 1 96.62 171 ILE A C 1
ATOM 1325 O O . ILE A 1 171 ? 2.764 -19.922 5.352 1 96.62 171 ILE A O 1
ATOM 1329 N N . VAL A 1 172 ? 2.092 -19.047 7.27 1 97.12 172 VAL A N 1
ATOM 1330 C CA . VAL A 1 172 ? 3.4 -19.156 7.906 1 97.12 172 VAL A CA 1
ATOM 1331 C C . VAL A 1 172 ? 3.799 -20.625 8.023 1 97.12 172 VAL A C 1
ATOM 1333 O O . VAL A 1 172 ? 4.965 -20.984 7.84 1 97.12 172 VAL A O 1
ATOM 1336 N N . GLY A 1 173 ? 2.814 -21.469 8.297 1 95.06 173 GLY A N 1
ATOM 1337 C CA . GLY A 1 173 ? 3.086 -22.891 8.414 1 95.06 173 GLY A CA 1
ATOM 1338 C C . GLY A 1 173 ? 3.652 -23.5 7.145 1 95.06 173 GLY A C 1
ATOM 1339 O O . GLY A 1 173 ? 4.52 -24.375 7.199 1 95.06 173 GLY A O 1
ATOM 1340 N N . ILE A 1 174 ? 3.203 -23.047 6.055 1 96.12 174 ILE A N 1
ATOM 1341 C CA . ILE A 1 174 ? 3.66 -23.562 4.766 1 96.12 174 ILE A CA 1
ATOM 1342 C C . ILE A 1 174 ? 5.016 -22.953 4.422 1 96.12 174 ILE A C 1
ATOM 1344 O O . ILE A 1 174 ? 5.898 -23.625 3.896 1 96.12 174 ILE A O 1
ATOM 1348 N N . LEU A 1 175 ? 5.23 -21.688 4.781 1 97.81 175 LEU A N 1
ATOM 1349 C CA . LEU A 1 175 ? 6.414 -20.953 4.355 1 97.81 175 LEU A CA 1
ATOM 1350 C C . LEU A 1 175 ? 7.609 -21.281 5.242 1 97.81 175 LEU A C 1
ATOM 1352 O O . LEU A 1 175 ? 8.758 -21.234 4.793 1 97.81 175 LEU A O 1
ATOM 1356 N N . GLU A 1 176 ? 7.395 -21.609 6.512 1 96.94 176 GLU A N 1
ATOM 1357 C CA . GLU A 1 176 ? 8.438 -21.719 7.523 1 96.94 176 GLU A CA 1
ATOM 1358 C C . GLU A 1 176 ? 9.516 -22.703 7.098 1 96.94 176 GLU A C 1
ATOM 1360 O O . GLU A 1 176 ? 10.703 -22.375 7.078 1 96.94 176 GLU A O 1
ATOM 1365 N N . PRO A 1 177 ? 9.164 -23.969 6.684 1 96.19 177 PRO A N 1
ATOM 1366 C CA . PRO A 1 177 ? 10.203 -24.906 6.289 1 96.19 177 PRO A CA 1
ATOM 1367 C C . PRO A 1 177 ? 10.992 -24.453 5.062 1 96.19 177 PRO A C 1
ATOM 1369 O O . PRO A 1 177 ? 12.172 -24.781 4.926 1 96.19 177 PRO A O 1
ATOM 1372 N N . ILE A 1 178 ? 10.406 -23.703 4.168 1 97.94 178 ILE A N 1
ATOM 1373 C CA . ILE A 1 178 ? 11.086 -23.203 2.977 1 97.94 178 ILE A CA 1
ATOM 1374 C C . ILE A 1 178 ? 12.039 -22.078 3.357 1 97.94 178 ILE A C 1
ATOM 1376 O O . ILE A 1 178 ? 13.18 -22.031 2.898 1 97.94 178 ILE A O 1
ATOM 1380 N N . ILE A 1 179 ? 11.539 -21.172 4.207 1 97.94 179 ILE A N 1
ATOM 1381 C CA . ILE A 1 179 ? 12.32 -20.031 4.656 1 97.94 179 ILE A CA 1
ATOM 1382 C C . ILE A 1 179 ? 13.57 -20.516 5.383 1 97.94 179 ILE A C 1
ATOM 1384 O O . ILE A 1 179 ? 14.648 -19.922 5.258 1 97.94 179 ILE A O 1
ATOM 1388 N N . GLU A 1 180 ? 13.461 -21.578 6.121 1 96 180 GLU A N 1
ATOM 1389 C CA . GLU A 1 180 ? 14.602 -22.141 6.832 1 96 180 GLU A CA 1
ATOM 1390 C C . GLU A 1 180 ? 15.727 -22.531 5.871 1 96 180 GLU A C 1
ATOM 1392 O O . GLU A 1 180 ? 16.906 -22.422 6.207 1 96 180 GLU A O 1
ATOM 1397 N N . LYS A 1 181 ? 15.406 -22.938 4.688 1 97.12 181 LYS A N 1
ATOM 1398 C CA . LYS A 1 181 ? 16.391 -23.391 3.709 1 97.12 181 LYS A CA 1
ATOM 1399 C C . LYS A 1 181 ? 16.75 -22.281 2.73 1 97.12 181 LYS A C 1
ATOM 1401 O O . LYS A 1 181 ? 17.625 -22.469 1.869 1 97.12 181 LYS A O 1
ATOM 1406 N N . LEU A 1 182 ? 16.125 -21.172 2.852 1 98.06 182 LEU A N 1
ATOM 1407 C CA . LEU A 1 182 ? 16.359 -20.031 1.958 1 98.06 182 LEU A CA 1
ATOM 1408 C C . LEU A 1 182 ? 17.812 -19.562 2.049 1 98.06 182 LEU A C 1
ATOM 1410 O O . LEU A 1 182 ? 18.359 -19.469 3.145 1 98.06 182 LEU A O 1
ATOM 1414 N N . ALA A 1 183 ? 18.438 -19.312 0.878 1 98.44 183 ALA A N 1
ATOM 1415 C CA . ALA A 1 183 ? 19.781 -18.766 0.854 1 98.44 183 ALA A CA 1
ATOM 1416 C C . ALA A 1 183 ? 19.875 -17.469 1.661 1 98.44 183 ALA A C 1
ATOM 1418 O O . ALA A 1 183 ? 18.906 -16.734 1.759 1 98.44 183 ALA A O 1
ATOM 1419 N N . ASP A 1 184 ? 21.031 -17.141 2.189 1 98.25 184 ASP A N 1
ATOM 1420 C CA . ASP A 1 184 ? 21.234 -15.93 2.979 1 98.25 184 ASP A CA 1
ATOM 1421 C C . ASP A 1 184 ? 20.938 -14.68 2.15 1 98.25 184 ASP A C 1
ATOM 1423 O O . ASP A 1 184 ? 20.469 -13.672 2.68 1 98.25 184 ASP A O 1
ATOM 1427 N N . THR A 1 185 ? 21.094 -14.805 0.874 1 98.56 185 THR A N 1
ATOM 1428 C CA . THR A 1 185 ? 20.875 -13.688 -0.036 1 98.56 185 THR A CA 1
ATOM 1429 C C . THR A 1 185 ? 19.438 -13.688 -0.546 1 98.56 185 THR A C 1
ATOM 1431 O O . THR A 1 185 ? 19.047 -12.812 -1.329 1 98.56 185 THR A O 1
ATOM 1434 N N . GLY A 1 186 ? 18.688 -14.695 -0.116 1 98.75 186 GLY A N 1
ATOM 1435 C CA . GLY A 1 186 ? 17.391 -15 -0.725 1 98.75 186 GLY A CA 1
ATOM 1436 C C . GLY A 1 186 ? 16.281 -14.07 -0.271 1 98.75 186 GLY A C 1
ATOM 1437 O O . GLY A 1 186 ? 16.484 -13.234 0.61 1 98.75 186 GLY A O 1
ATOM 1438 N N . SER A 1 187 ? 15.148 -14.227 -0.941 1 98.88 187 SER A N 1
ATOM 1439 C CA . SER A 1 187 ? 14.016 -13.328 -0.721 1 98.88 187 SER A CA 1
ATOM 1440 C C . SER A 1 187 ? 12.695 -14.094 -0.729 1 98.88 187 SER A C 1
ATOM 1442 O O . SER A 1 187 ? 12.633 -15.227 -1.203 1 98.88 187 SER A O 1
ATOM 1444 N N . LEU A 1 188 ? 11.742 -13.508 -0.106 1 98.94 188 LEU A N 1
ATOM 1445 C CA . LEU A 1 188 ? 10.336 -13.883 -0.195 1 98.94 188 LEU A CA 1
ATOM 1446 C C . LEU A 1 188 ? 9.508 -12.742 -0.789 1 98.94 188 LEU A C 1
ATOM 1448 O O . LEU A 1 188 ? 9.586 -11.609 -0.316 1 98.94 188 LEU A O 1
ATOM 1452 N N . ALA A 1 189 ? 8.844 -12.961 -1.858 1 98.94 189 ALA A N 1
ATOM 1453 C CA . ALA A 1 189 ? 7.816 -12.07 -2.4 1 98.94 189 ALA A CA 1
ATOM 1454 C C . ALA A 1 189 ? 6.441 -12.727 -2.344 1 98.94 189 ALA A C 1
ATOM 1456 O O . ALA A 1 189 ? 6.191 -13.719 -3.025 1 98.94 189 ALA A O 1
ATOM 1457 N N . ILE A 1 190 ? 5.551 -12.18 -1.567 1 98.69 190 ILE A N 1
ATOM 1458 C CA . ILE A 1 190 ? 4.25 -12.812 -1.354 1 98.69 190 ILE A CA 1
ATOM 1459 C C . ILE A 1 190 ? 3.135 -11.828 -1.698 1 98.69 190 ILE A C 1
ATOM 1461 O O . ILE A 1 190 ? 3.082 -10.727 -1.15 1 98.69 190 ILE A O 1
ATOM 1465 N N . ASN A 1 191 ? 2.297 -12.172 -2.67 1 97.5 191 ASN A N 1
ATOM 1466 C CA . ASN A 1 191 ? 1.117 -11.398 -3.045 1 97.5 191 ASN A CA 1
ATOM 1467 C C . ASN A 1 191 ? -0.051 -11.664 -2.1 1 97.5 191 ASN A C 1
ATOM 1469 O O . ASN A 1 191 ? -0.408 -12.812 -1.855 1 97.5 191 ASN A O 1
ATOM 1473 N N . VAL A 1 192 ? -0.582 -10.586 -1.529 1 96.44 192 VAL A N 1
ATOM 1474 C CA . VAL A 1 192 ? -1.703 -10.703 -0.604 1 96.44 192 VAL A CA 1
ATOM 1475 C C . VAL A 1 192 ? -2.83 -9.766 -1.036 1 96.44 192 VAL A C 1
ATOM 1477 O O . VAL A 1 192 ? -2.639 -8.914 -1.907 1 96.44 192 VAL A O 1
ATOM 1480 N N . SER A 1 193 ? -3.994 -9.977 -0.468 1 93.75 193 SER A N 1
ATOM 1481 C CA . SER A 1 193 ? -5.137 -9.156 -0.843 1 93.75 193 SER A CA 1
ATOM 1482 C C . SER A 1 193 ? -5.461 -8.133 0.239 1 93.75 193 SER A C 1
ATOM 1484 O O . SER A 1 193 ? -5.438 -8.445 1.43 1 93.75 193 SER A O 1
ATOM 1486 N N . ASN A 1 194 ? -5.684 -6.906 -0.195 1 94.62 194 ASN A N 1
ATOM 1487 C CA . ASN A 1 194 ? -6.152 -5.879 0.73 1 94.62 194 ASN A CA 1
ATOM 1488 C C . ASN A 1 194 ? -7.672 -5.758 0.716 1 94.62 194 ASN A C 1
ATOM 1490 O O . ASN A 1 194 ? -8.227 -4.797 1.25 1 94.62 194 ASN A O 1
ATOM 1494 N N . ASP A 1 195 ? -8.328 -6.688 0.074 1 92.25 195 ASP A N 1
ATOM 1495 C CA . ASP A 1 195 ? -9.773 -6.621 -0.107 1 92.25 195 ASP A CA 1
ATOM 1496 C C . ASP A 1 195 ? -10.469 -7.77 0.621 1 92.25 195 ASP A C 1
ATOM 1498 O O . ASP A 1 195 ? -11.359 -8.422 0.061 1 92.25 195 ASP A O 1
ATOM 1502 N N . ILE A 1 196 ? -10 -8.078 1.742 1 92.44 196 ILE A N 1
ATOM 1503 C CA . ILE A 1 196 ? -10.586 -9.078 2.623 1 92.44 196 ILE A CA 1
ATOM 1504 C C . ILE A 1 196 ? -11.336 -8.391 3.762 1 92.44 196 ILE A C 1
ATOM 1506 O O . ILE A 1 196 ? -10.734 -7.672 4.562 1 92.44 196 ILE A O 1
ATOM 1510 N N . PHE A 1 197 ? -12.641 -8.648 3.85 1 92.19 197 PHE A N 1
ATOM 1511 C CA . PHE A 1 197 ? -13.477 -7.902 4.785 1 92.19 197 PHE A CA 1
ATOM 1512 C C . PHE A 1 197 ? -13.828 -8.758 5.996 1 92.19 197 PHE A C 1
ATOM 1514 O O . PHE A 1 197 ? -13.852 -9.984 5.91 1 92.19 197 PHE A O 1
ATOM 1521 N N . LEU A 1 198 ? -14.023 -8.094 7.117 1 91.75 198 LEU A N 1
ATOM 1522 C CA . LEU A 1 198 ? -14.641 -8.75 8.266 1 91.75 198 LEU A CA 1
ATOM 1523 C C . LEU A 1 198 ? -16.109 -9.062 7.988 1 91.75 198 LEU A C 1
ATOM 1525 O O . LEU A 1 198 ? -16.75 -8.383 7.18 1 91.75 198 LEU A O 1
ATOM 1529 N N . PRO A 1 199 ? -16.625 -10.094 8.594 1 85.5 199 PRO A N 1
ATOM 1530 C CA . PRO A 1 199 ? -18 -10.5 8.312 1 85.5 199 PRO A CA 1
ATOM 1531 C C . PRO A 1 199 ? -19.016 -9.375 8.531 1 85.5 199 PRO A C 1
ATOM 1533 O O . PRO A 1 199 ? -19.031 -8.75 9.594 1 85.5 199 PRO A O 1
ATOM 1536 N N . ASN A 1 200 ? -19.797 -9.094 7.48 1 87.56 200 ASN A N 1
ATOM 1537 C CA . ASN A 1 200 ? -20.891 -8.133 7.5 1 87.56 200 ASN A CA 1
ATOM 1538 C C . ASN A 1 200 ? -20.406 -6.738 7.891 1 87.56 200 ASN A C 1
ATOM 1540 O O . ASN A 1 200 ? -21.062 -6.055 8.688 1 87.56 200 ASN A O 1
ATOM 1544 N N . SER A 1 201 ? -19.328 -6.43 7.41 1 94.06 201 SER A N 1
ATOM 1545 C CA . SER A 1 201 ? -18.719 -5.16 7.789 1 94.06 201 SER A CA 1
ATOM 1546 C C . SER A 1 201 ? -17.875 -4.582 6.652 1 94.06 201 SER A C 1
ATOM 1548 O O . SER A 1 201 ? -17.219 -5.324 5.922 1 94.06 201 SER A O 1
ATOM 1550 N N . PRO A 1 202 ? -17.922 -3.248 6.504 1 96.88 202 PRO A N 1
ATOM 1551 C CA . PRO A 1 202 ? -17 -2.639 5.539 1 96.88 202 PRO A CA 1
ATOM 1552 C C . PRO A 1 202 ? -15.555 -2.611 6.031 1 96.88 202 PRO A C 1
ATOM 1554 O O . PRO A 1 202 ? -14.656 -2.197 5.297 1 96.88 202 PRO A O 1
ATOM 1557 N N . ALA A 1 203 ? -15.344 -3.055 7.254 1 97.88 203 ALA A N 1
ATOM 1558 C CA . ALA A 1 203 ? -13.984 -3.109 7.785 1 97.88 203 ALA A CA 1
ATOM 1559 C C . ALA A 1 203 ? -13.203 -4.27 7.172 1 97.88 203 ALA A C 1
ATOM 1561 O O . ALA A 1 203 ? -13.742 -5.363 6.996 1 97.88 203 ALA A O 1
ATOM 1562 N N . ARG A 1 204 ? -11.992 -3.988 6.91 1 96.81 204 ARG A N 1
ATOM 1563 C CA . ARG A 1 204 ? -11.109 -4.98 6.305 1 96.81 204 ARG A CA 1
ATOM 1564 C C . ARG A 1 204 ? -10.305 -5.723 7.371 1 96.81 204 ARG A C 1
ATOM 1566 O O . ARG A 1 204 ? -10.047 -5.184 8.445 1 96.81 204 ARG A O 1
ATOM 1573 N N . SER A 1 205 ? -9.922 -6.945 7.004 1 95.5 205 SER A N 1
ATOM 1574 C CA . SER A 1 205 ? -9.055 -7.758 7.852 1 95.5 205 SER A CA 1
ATOM 1575 C C . SER A 1 205 ? -7.652 -7.164 7.941 1 95.5 205 SER A C 1
ATOM 1577 O O . SER A 1 205 ? -7.152 -6.594 6.969 1 95.5 205 SER A O 1
ATOM 1579 N N . THR A 1 206 ? -7.016 -7.336 9.109 1 97.19 206 THR A N 1
ATOM 1580 C CA . THR A 1 206 ? -5.629 -6.914 9.281 1 97.19 206 THR A CA 1
ATOM 1581 C C . THR A 1 206 ? -4.68 -8.102 9.125 1 97.19 206 THR A C 1
ATOM 1583 O O . THR A 1 206 ? -3.594 -8.109 9.711 1 97.19 206 THR A O 1
ATOM 1586 N N . TYR A 1 207 ? -5.078 -9.156 8.43 1 96.38 207 TYR A N 1
ATOM 1587 C CA . TYR A 1 207 ? -4.23 -10.336 8.289 1 96.38 207 TYR A CA 1
ATOM 1588 C C . TYR A 1 207 ? -2.926 -9.984 7.582 1 96.38 207 TYR A C 1
ATOM 1590 O O . TYR A 1 207 ? -1.889 -10.602 7.84 1 96.38 207 TYR A O 1
ATOM 1598 N N . VAL A 1 208 ? -2.977 -8.961 6.688 1 98.06 208 VAL A N 1
ATOM 1599 C CA . VAL A 1 208 ? -1.778 -8.547 5.961 1 98.06 208 VAL A CA 1
ATOM 1600 C C . VAL A 1 208 ? -0.734 -8.023 6.941 1 98.06 208 VAL A C 1
ATOM 1602 O O . VAL A 1 208 ? 0.436 -8.406 6.879 1 98.06 208 VAL A O 1
ATOM 1605 N N . GLU A 1 209 ? -1.198 -7.125 7.805 1 98.44 209 GLU A N 1
ATOM 1606 C CA . GLU A 1 209 ? -0.315 -6.562 8.82 1 98.44 209 GLU A CA 1
ATOM 1607 C C . GLU A 1 209 ? 0.193 -7.648 9.773 1 98.44 209 GLU A C 1
ATOM 1609 O O . GLU A 1 209 ? 1.38 -7.684 10.102 1 98.44 209 GLU A O 1
ATOM 1614 N N . ARG A 1 210 ? -0.66 -8.492 10.156 1 97.5 210 ARG A N 1
ATOM 1615 C CA . ARG A 1 210 ? -0.29 -9.562 11.078 1 97.5 210 ARG A CA 1
ATOM 1616 C C . ARG A 1 210 ? 0.686 -10.539 10.414 1 97.5 210 ARG A C 1
ATOM 1618 O O . ARG A 1 210 ? 1.628 -11.008 11.055 1 97.5 210 ARG A O 1
ATOM 1625 N N . LEU A 1 211 ? 0.456 -10.852 9.18 1 98.25 211 LEU A N 1
ATOM 1626 C CA . LEU A 1 211 ? 1.381 -11.688 8.43 1 98.25 211 LEU A CA 1
ATOM 1627 C C . LEU A 1 211 ? 2.752 -11.031 8.328 1 98.25 211 LEU A C 1
ATOM 1629 O O . LEU A 1 211 ? 3.777 -11.688 8.516 1 98.25 211 LEU A O 1
ATOM 1633 N N . THR A 1 212 ? 2.766 -9.734 8.031 1 98.75 212 THR A N 1
ATOM 1634 C CA . THR A 1 212 ? 4.016 -8.992 7.914 1 98.75 212 THR A CA 1
ATOM 1635 C C . THR A 1 212 ? 4.824 -9.094 9.203 1 98.75 212 THR A C 1
ATOM 1637 O O . THR A 1 212 ? 6.023 -9.375 9.172 1 98.75 212 THR A O 1
ATOM 1640 N N . ILE A 1 213 ? 4.176 -8.906 10.273 1 97.94 213 ILE A N 1
ATOM 1641 C CA . ILE A 1 213 ? 4.84 -8.938 11.57 1 97.94 213 ILE A CA 1
ATOM 1642 C C . ILE A 1 213 ? 5.316 -10.352 11.875 1 97.94 213 ILE A C 1
ATOM 1644 O O . ILE A 1 213 ? 6.422 -10.547 12.391 1 97.94 213 ILE A O 1
ATOM 1648 N N . ALA A 1 214 ? 4.484 -11.352 11.586 1 98 214 ALA A N 1
ATOM 1649 C CA . ALA A 1 214 ? 4.859 -12.75 11.812 1 98 214 ALA A CA 1
ATOM 1650 C C . ALA A 1 214 ? 6.121 -13.109 11.039 1 98 214 ALA A C 1
ATOM 1652 O O . ALA A 1 214 ? 7.012 -13.781 11.57 1 98 214 ALA A O 1
ATOM 1653 N N . LEU A 1 215 ? 6.203 -12.695 9.836 1 98.69 215 LEU A N 1
ATOM 1654 C CA . LEU A 1 215 ? 7.367 -12.977 9 1 98.69 215 LEU A CA 1
ATOM 1655 C C . LEU A 1 215 ? 8.602 -12.258 9.531 1 98.69 215 LEU A C 1
ATOM 1657 O O . LEU A 1 215 ? 9.703 -12.812 9.523 1 98.69 215 LEU A O 1
ATOM 1661 N N . GLU A 1 216 ? 8.414 -11 9.93 1 98 216 GLU A N 1
ATOM 1662 C CA . GLU A 1 216 ? 9.523 -10.297 10.57 1 98 216 GLU A CA 1
ATOM 1663 C C . GLU A 1 216 ? 10 -11.031 11.82 1 98 216 GLU A C 1
ATOM 1665 O O . GLU A 1 216 ? 11.203 -11.156 12.055 1 98 216 GLU A O 1
ATOM 1670 N N . ASP A 1 217 ? 9.039 -11.5 12.594 1 95.5 217 ASP A N 1
ATOM 1671 C CA . ASP A 1 217 ? 9.359 -12.203 13.836 1 95.5 217 ASP A CA 1
ATOM 1672 C C . ASP A 1 217 ? 10.125 -13.492 13.562 1 95.5 217 ASP A C 1
ATOM 1674 O O . ASP A 1 217 ? 10.852 -13.992 14.422 1 95.5 217 ASP A O 1
ATOM 1678 N N . MET A 1 218 ? 9.992 -14.031 12.391 1 96.12 218 MET A N 1
ATOM 1679 C CA . MET A 1 218 ? 10.719 -15.234 11.984 1 96.12 218 MET A CA 1
ATOM 1680 C C . MET A 1 218 ? 12.156 -14.906 11.609 1 96.12 218 MET A C 1
ATOM 1682 O O . MET A 1 218 ? 12.945 -15.797 11.289 1 96.12 218 MET A O 1
ATOM 1686 N N . GLY A 1 219 ? 12.438 -13.695 11.586 1 96.81 219 GLY A N 1
ATOM 1687 C CA . GLY A 1 219 ? 13.812 -13.289 11.352 1 96.81 219 GLY A CA 1
ATOM 1688 C C . GLY A 1 219 ? 14.016 -12.633 10 1 96.81 219 GLY A C 1
ATOM 1689 O O . GLY A 1 219 ? 15.125 -12.211 9.664 1 96.81 219 GLY A O 1
ATOM 1690 N N . LEU A 1 220 ? 13.008 -12.508 9.219 1 98.69 220 LEU A N 1
ATOM 1691 C CA . LEU A 1 220 ? 13.133 -11.867 7.91 1 98.69 220 LEU A CA 1
ATOM 1692 C C . LEU A 1 220 ? 13.094 -10.344 8.047 1 98.69 220 LEU A C 1
ATOM 1694 O O . LEU A 1 220 ? 12.578 -9.82 9.039 1 98.69 220 LEU A O 1
ATOM 1698 N N . GLY A 1 221 ? 13.727 -9.617 7.09 1 98.69 221 GLY A N 1
ATOM 1699 C CA . GLY A 1 221 ? 13.625 -8.172 7.008 1 98.69 221 GLY A CA 1
ATOM 1700 C C . GLY A 1 221 ? 12.688 -7.699 5.91 1 98.69 221 GLY A C 1
ATOM 1701 O O . GLY A 1 221 ? 12.773 -8.164 4.773 1 98.69 221 GLY A O 1
ATOM 1702 N N . LEU A 1 222 ? 11.781 -6.84 6.266 1 98.81 222 LEU A N 1
ATOM 1703 C CA . LEU A 1 222 ? 10.875 -6.266 5.285 1 98.81 222 LEU A CA 1
ATOM 1704 C C . LEU A 1 222 ? 11.609 -5.32 4.344 1 98.81 222 LEU A C 1
ATOM 1706 O O . LEU A 1 222 ? 12.188 -4.32 4.789 1 98.81 222 LEU A O 1
ATOM 1710 N N . ILE A 1 223 ? 11.562 -5.621 3.086 1 98.81 223 ILE A N 1
ATOM 1711 C CA . ILE A 1 223 ? 12.281 -4.82 2.096 1 98.81 223 ILE A CA 1
ATOM 1712 C C . ILE A 1 223 ? 11.328 -3.801 1.474 1 98.81 223 ILE A C 1
ATOM 1714 O O . ILE A 1 223 ? 11.68 -2.629 1.324 1 98.81 223 ILE A O 1
ATOM 1718 N N . ASP A 1 224 ? 10.086 -4.293 1.115 1 98.56 224 ASP A N 1
ATOM 1719 C CA . ASP A 1 224 ? 9.156 -3.391 0.444 1 98.56 224 ASP A CA 1
ATOM 1720 C C . ASP A 1 224 ? 7.723 -3.912 0.532 1 98.56 224 ASP A C 1
ATOM 1722 O O . ASP A 1 224 ? 7.504 -5.102 0.767 1 98.56 224 ASP A O 1
ATOM 1726 N N . ARG A 1 225 ? 6.809 -2.943 0.48 1 98.62 225 ARG A N 1
ATOM 1727 C CA . ARG A 1 225 ? 5.41 -3.209 0.163 1 98.62 225 ARG A CA 1
ATOM 1728 C C . ARG A 1 225 ? 5.082 -2.781 -1.264 1 98.62 225 ARG A C 1
ATOM 1730 O O . ARG A 1 225 ? 4.488 -1.722 -1.479 1 98.62 225 ARG A O 1
ATOM 1737 N N . LEU A 1 226 ? 5.41 -3.645 -2.17 1 98.5 226 LEU A N 1
ATOM 1738 C CA . LEU A 1 226 ? 5.148 -3.32 -3.568 1 98.5 226 LEU A CA 1
ATOM 1739 C C . LEU A 1 226 ? 3.65 -3.277 -3.846 1 98.5 226 LEU A C 1
ATOM 1741 O O . LEU A 1 226 ? 2.898 -4.117 -3.344 1 98.5 226 LEU A O 1
ATOM 1745 N N . ILE A 1 227 ? 3.244 -2.291 -4.59 1 98.44 227 ILE A N 1
ATOM 1746 C CA . ILE A 1 227 ? 1.849 -2.154 -4.996 1 98.44 227 ILE A CA 1
ATOM 1747 C C . ILE A 1 227 ? 1.668 -2.682 -6.418 1 98.44 227 ILE A C 1
ATOM 1749 O O . ILE A 1 227 ? 2.264 -2.158 -7.359 1 98.44 227 ILE A O 1
ATOM 1753 N N . TRP A 1 228 ? 0.903 -3.703 -6.566 1 97.81 228 TRP A N 1
ATOM 1754 C CA . TRP A 1 228 ? 0.463 -4.137 -7.887 1 97.81 228 TRP A CA 1
ATOM 1755 C C . TRP A 1 228 ? -0.885 -3.516 -8.242 1 97.81 228 TRP A C 1
ATOM 1757 O O . TRP A 1 228 ? -1.931 -3.986 -7.789 1 97.81 228 TRP A O 1
ATOM 1767 N N . LYS A 1 229 ? -0.829 -2.455 -8.938 1 97 229 LYS A N 1
ATOM 1768 C CA . LYS A 1 229 ? -2.023 -1.783 -9.438 1 97 229 LYS A CA 1
ATOM 1769 C C . LYS A 1 229 ? -2.504 -2.418 -10.742 1 97 229 LYS A C 1
ATOM 1771 O O . LYS A 1 229 ? -1.75 -2.496 -11.711 1 97 229 LYS A O 1
ATOM 1776 N N . SER A 1 230 ? -3.74 -2.83 -10.75 1 92.38 230 SER A N 1
ATOM 1777 C CA . SER A 1 230 ? -4.25 -3.529 -11.922 1 92.38 230 SER A CA 1
ATOM 1778 C C . SER A 1 230 ? -5.543 -2.895 -12.422 1 92.38 230 SER A C 1
ATOM 1780 O O . SER A 1 230 ? -6 -1.887 -11.883 1 92.38 230 SER A O 1
ATOM 1782 N N . ASN A 1 231 ? -6.008 -3.395 -13.523 1 86.5 231 ASN A N 1
ATOM 1783 C CA . ASN A 1 231 ? -7.273 -2.943 -14.086 1 86.5 231 ASN A CA 1
ATOM 1784 C C . ASN A 1 231 ? -8.422 -3.857 -13.688 1 86.5 231 ASN A C 1
ATOM 1786 O O . ASN A 1 231 ? -9.328 -4.113 -14.484 1 86.5 231 ASN A O 1
ATOM 1790 N N . LYS A 1 232 ? -8.375 -4.344 -12.492 1 84.12 232 LYS A N 1
ATOM 1791 C CA . LYS A 1 232 ? -9.461 -5.203 -12.031 1 84.12 232 LYS A CA 1
ATOM 1792 C C . LYS A 1 232 ? -10.797 -4.469 -12.055 1 84.12 232 LYS A C 1
ATOM 1794 O O . LYS A 1 232 ? -10.836 -3.242 -11.93 1 84.12 232 LYS A O 1
ATOM 1799 N N . PRO A 1 233 ? -11.828 -5.184 -12.18 1 80.94 233 PRO A N 1
ATOM 1800 C CA . PRO A 1 233 ? -13.148 -4.551 -12.203 1 80.94 233 PRO A CA 1
ATOM 1801 C C . PRO A 1 233 ? -13.445 -3.777 -10.914 1 80.94 233 PRO A C 1
ATOM 1803 O O . PRO A 1 233 ? -12.93 -4.121 -9.852 1 80.94 233 PRO A O 1
ATOM 1806 N N . PRO A 1 234 ? -14.312 -2.838 -11.133 1 84.88 234 PRO A N 1
ATOM 1807 C CA . PRO A 1 234 ? -14.648 -2.02 -9.969 1 84.88 234 PRO A CA 1
ATOM 1808 C C . PRO A 1 234 ? -15.234 -2.84 -8.82 1 84.88 234 PRO A C 1
ATOM 1810 O O . PRO A 1 234 ? -16 -3.773 -9.055 1 84.88 234 PRO A O 1
ATOM 1813 N N . GLY A 1 235 ? -14.859 -2.619 -7.688 1 89.81 235 GLY A N 1
ATOM 1814 C CA . GLY A 1 235 ? -15.281 -3.238 -6.441 1 89.81 235 GLY A CA 1
ATOM 1815 C C . GLY A 1 235 ? -14.531 -2.717 -5.23 1 89.81 235 GLY A C 1
ATOM 1816 O O . GLY A 1 235 ? -13.594 -1.934 -5.367 1 89.81 235 GLY A O 1
ATOM 1817 N N . PRO A 1 236 ? -14.992 -3.076 -4.02 1 91.56 236 PRO A N 1
ATOM 1818 C CA . PRO A 1 236 ? -16.047 -4.051 -3.717 1 91.56 236 PRO A CA 1
ATOM 1819 C C . PRO A 1 236 ? -17.438 -3.506 -3.984 1 91.56 236 PRO A C 1
ATOM 1821 O O . PRO A 1 236 ? -17.812 -2.451 -3.463 1 91.56 236 PRO A O 1
ATOM 1824 N N . VAL A 1 237 ? -18.219 -4.254 -4.641 1 86.12 237 VAL A N 1
ATOM 1825 C CA . VAL A 1 237 ? -19.5 -3.785 -5.16 1 86.12 237 VAL A CA 1
ATOM 1826 C C . VAL A 1 237 ? -20.422 -3.395 -4.004 1 86.12 237 VAL A C 1
ATOM 1828 O O . VAL A 1 237 ? -20.984 -2.299 -3.994 1 86.12 237 VAL A O 1
ATOM 1831 N N . HIS A 1 238 ? -20.562 -4.188 -2.996 1 88.12 238 HIS A N 1
ATOM 1832 C CA . HIS A 1 238 ? -21.484 -3.93 -1.897 1 88.12 238 HIS A CA 1
ATOM 1833 C C . HIS A 1 238 ? -21.156 -2.611 -1.204 1 88.12 238 HIS A C 1
ATOM 1835 O O . HIS A 1 238 ? -22.047 -1.8 -0.953 1 88.12 238 HIS A O 1
ATOM 1841 N N . TRP A 1 239 ? -19.922 -2.41 -0.998 1 94.62 239 TRP A N 1
ATOM 1842 C CA . TRP A 1 239 ? -19.547 -1.301 -0.132 1 94.62 239 TRP A CA 1
ATOM 1843 C C . TRP A 1 239 ? -19.234 -0.053 -0.952 1 94.62 239 TRP A C 1
ATOM 1845 O O . TRP A 1 239 ? -19.391 1.07 -0.467 1 94.62 239 TRP A O 1
ATOM 1855 N N . ALA A 1 240 ? -18.812 -0.245 -2.197 1 94.94 240 ALA A N 1
ATOM 1856 C CA . ALA A 1 240 ? -18.453 0.897 -3.033 1 94.94 240 ALA A CA 1
ATOM 1857 C C . ALA A 1 240 ? -19.641 1.349 -3.883 1 94.94 240 ALA A C 1
ATOM 1859 O O . ALA A 1 240 ? -19.859 2.549 -4.066 1 94.94 240 ALA A O 1
ATOM 1860 N N . SER A 1 241 ? -20.344 0.451 -4.352 1 89.56 241 SER A N 1
ATOM 1861 C CA . SER A 1 241 ? -21.375 0.788 -5.336 1 89.56 241 SER A CA 1
ATOM 1862 C C . SER A 1 241 ? -22.766 0.803 -4.703 1 89.56 241 SER A C 1
ATOM 1864 O O . SER A 1 241 ? -23.641 1.553 -5.137 1 89.56 241 SER A O 1
ATOM 1866 N N . LYS A 1 242 ? -23.016 -0.019 -3.73 1 89.75 242 LYS A N 1
ATOM 1867 C CA . LYS A 1 242 ? -24.344 -0.105 -3.127 1 89.75 242 LYS A CA 1
ATOM 1868 C C . LYS A 1 242 ? -24.469 0.847 -1.941 1 89.75 242 LYS A C 1
ATOM 1870 O O . LYS A 1 242 ? -25.203 1.83 -2.006 1 89.75 242 LYS A O 1
ATOM 1875 N N . THR A 1 243 ? -23.641 0.546 -0.925 1 93.56 243 THR A N 1
ATOM 1876 C CA . THR A 1 243 ? -23.734 1.407 0.249 1 93.56 243 THR A CA 1
ATOM 1877 C C . THR A 1 243 ? -22.984 2.721 0.016 1 93.56 243 THR A C 1
ATOM 1879 O O . THR A 1 243 ? -23.219 3.705 0.719 1 93.56 243 THR A O 1
ATOM 1882 N N . ARG A 1 244 ? -22.031 2.711 -0.917 1 95.5 244 ARG A N 1
ATOM 1883 C CA . ARG A 1 244 ? -21.297 3.881 -1.384 1 95.5 244 ARG A CA 1
ATOM 1884 C C . ARG A 1 244 ? -20.297 4.352 -0.337 1 95.5 244 ARG A C 1
ATOM 1886 O O . ARG A 1 244 ? -19.797 5.477 -0.408 1 95.5 244 ARG A O 1
ATOM 1893 N N . GLN A 1 245 ? -19.969 3.508 0.63 1 97.44 245 GLN A N 1
ATOM 1894 C CA . GLN A 1 245 ? -19.109 3.895 1.75 1 97.44 245 GLN A CA 1
ATOM 1895 C C . GLN A 1 245 ? -17.641 3.834 1.365 1 97.44 245 GLN A C 1
ATOM 1897 O O . GLN A 1 245 ? -16.812 4.574 1.911 1 97.44 245 GLN A O 1
ATOM 1902 N N . LEU A 1 246 ? -17.328 2.924 0.437 1 98.25 246 LEU A N 1
ATOM 1903 C CA . LEU A 1 246 ? -15.922 2.688 0.132 1 98.25 246 LEU A CA 1
ATOM 1904 C C . LEU A 1 246 ? -15.586 3.15 -1.281 1 98.25 246 LEU A C 1
ATOM 1906 O O . LEU A 1 246 ? -16.484 3.438 -2.074 1 98.25 246 LEU A O 1
ATOM 1910 N N . LEU A 1 247 ? -14.312 3.258 -1.535 1 98.06 247 LEU A N 1
ATOM 1911 C CA . LEU A 1 247 ? -13.781 3.49 -2.873 1 98.06 247 LEU A CA 1
ATOM 1912 C C . LEU A 1 247 ? -13.562 2.172 -3.607 1 98.06 247 LEU A C 1
ATOM 1914 O O . LEU A 1 247 ? -13.641 1.099 -3.004 1 98.06 247 LEU A O 1
ATOM 1918 N N . ASN A 1 248 ? -13.328 2.287 -4.918 1 96.31 248 ASN A N 1
ATOM 1919 C CA . ASN A 1 248 ? -12.984 1.079 -5.66 1 96.31 248 ASN A CA 1
ATOM 1920 C C . ASN A 1 248 ? -11.555 0.625 -5.367 1 96.31 248 ASN A C 1
ATOM 1922 O O . ASN A 1 248 ? -10.625 1.429 -5.41 1 96.31 248 ASN A O 1
ATOM 1926 N N . THR A 1 249 ? -11.406 -0.628 -5.008 1 96.44 249 THR A N 1
ATOM 1927 C CA . THR A 1 249 ? -10.086 -1.203 -4.777 1 96.44 249 THR A CA 1
ATOM 1928 C C . THR A 1 249 ? -9.422 -1.596 -6.098 1 96.44 249 THR A C 1
ATOM 1930 O O . THR A 1 249 ? -9.992 -2.373 -6.867 1 96.44 249 THR A O 1
ATOM 1933 N N . THR A 1 250 ? -8.086 -1.128 -6.32 1 94.88 250 THR A N 1
ATOM 1934 C CA . THR A 1 250 ? -7.492 -1.345 -7.637 1 94.88 250 THR A CA 1
ATOM 1935 C C . THR A 1 250 ? -6.082 -1.912 -7.512 1 94.88 250 THR A C 1
ATOM 1937 O O . THR A 1 250 ? -5.332 -1.948 -8.492 1 94.88 250 THR A O 1
ATOM 1940 N N . TYR A 1 251 ? -5.715 -2.309 -6.316 1 97.19 251 TYR A N 1
ATOM 1941 C CA . TYR A 1 251 ? -4.352 -2.812 -6.168 1 97.19 251 TYR A CA 1
ATOM 1942 C C . TYR A 1 251 ? -4.305 -3.959 -5.164 1 97.19 251 TYR A C 1
ATOM 1944 O O . TYR A 1 251 ? -5.246 -4.16 -4.395 1 97.19 251 TYR A O 1
ATOM 1952 N N . GLU A 1 252 ? -3.23 -4.691 -5.211 1 96.81 252 GLU A N 1
ATOM 1953 C CA . GLU A 1 252 ? -2.85 -5.688 -4.215 1 96.81 252 GLU A CA 1
ATOM 1954 C C . GLU A 1 252 ? -1.401 -5.504 -3.773 1 96.81 252 GLU A C 1
ATOM 1956 O O . GLU A 1 252 ? -0.536 -5.18 -4.586 1 96.81 252 GLU A O 1
ATOM 1961 N N . PRO A 1 253 ? -1.158 -5.746 -2.512 1 98.19 253 PRO A N 1
ATOM 1962 C CA . PRO A 1 253 ? 0.228 -5.648 -2.049 1 98.19 253 PRO A CA 1
ATOM 1963 C C . PRO A 1 253 ? 1.045 -6.898 -2.375 1 98.19 253 PRO A C 1
ATOM 1965 O O . PRO A 1 253 ? 0.521 -8.016 -2.328 1 98.19 253 PRO A O 1
ATOM 1968 N N . ILE A 1 254 ? 2.232 -6.672 -2.713 1 98.75 254 ILE A N 1
ATOM 1969 C CA . ILE A 1 254 ? 3.26 -7.707 -2.734 1 98.75 254 ILE A CA 1
ATOM 1970 C C . ILE A 1 254 ? 4.324 -7.398 -1.683 1 98.75 254 ILE A C 1
ATOM 1972 O O . ILE A 1 254 ? 5.098 -6.453 -1.834 1 98.75 254 ILE A O 1
ATOM 1976 N N . LEU A 1 255 ? 4.355 -8.227 -0.667 1 98.88 255 LEU A N 1
ATOM 1977 C CA . LEU A 1 255 ? 5.328 -8.031 0.401 1 98.88 255 LEU A CA 1
ATOM 1978 C C . LEU A 1 255 ? 6.648 -8.711 0.066 1 98.88 255 LEU A C 1
ATOM 1980 O O . LEU A 1 255 ? 6.676 -9.906 -0.232 1 98.88 255 LEU A O 1
ATOM 1984 N N . ILE A 1 256 ? 7.707 -7.934 0.087 1 98.94 256 ILE A N 1
ATOM 1985 C CA . ILE A 1 256 ? 9.031 -8.477 -0.199 1 98.94 256 ILE A CA 1
ATOM 1986 C C . ILE A 1 256 ? 9.867 -8.508 1.08 1 98.94 256 ILE A C 1
ATOM 1988 O O . ILE A 1 256 ? 9.992 -7.492 1.77 1 98.94 256 ILE A O 1
ATOM 1992 N N . PHE A 1 257 ? 10.43 -9.641 1.365 1 98.94 257 PHE A N 1
ATOM 1993 C CA . PHE A 1 257 ? 11.297 -9.836 2.521 1 98.94 257 PHE A CA 1
ATOM 1994 C C . PHE A 1 257 ? 12.656 -10.383 2.094 1 98.94 257 PHE A C 1
ATOM 1996 O O . PHE A 1 257 ? 12.766 -11.055 1.067 1 98.94 257 PHE A O 1
ATOM 2003 N N . ALA A 1 258 ? 13.617 -10.07 2.859 1 98.88 258 ALA A N 1
ATOM 2004 C CA . ALA A 1 258 ? 14.945 -10.664 2.717 1 98.88 258 ALA A CA 1
ATOM 2005 C C . ALA A 1 258 ? 15.273 -11.562 3.904 1 98.88 258 ALA A C 1
ATOM 2007 O O . ALA A 1 258 ? 14.953 -11.234 5.047 1 98.88 258 ALA A O 1
ATOM 2008 N N . LYS A 1 259 ? 15.898 -12.664 3.59 1 98.62 259 LYS A N 1
ATOM 2009 C CA . LYS A 1 259 ? 16.422 -13.508 4.66 1 98.62 259 LYS A CA 1
ATOM 2010 C C . LYS A 1 259 ? 17.438 -12.758 5.512 1 98.62 259 LYS A C 1
ATOM 2012 O O . LYS A 1 259 ? 17.359 -12.773 6.742 1 98.62 259 LYS A O 1
ATOM 2017 N N . ASN A 1 260 ? 18.344 -12.117 4.871 1 97.94 260 ASN A N 1
ATOM 2018 C CA . ASN A 1 260 ? 19.328 -11.195 5.426 1 97.94 260 ASN A CA 1
ATOM 2019 C C . ASN A 1 260 ? 19.391 -9.898 4.633 1 97.94 260 ASN A C 1
ATOM 2021 O O . ASN A 1 260 ? 19.984 -9.844 3.557 1 97.94 260 ASN A O 1
ATOM 2025 N N . PRO A 1 261 ? 18.828 -8.867 5.188 1 97.62 261 PRO A N 1
ATOM 2026 C CA . PRO A 1 261 ? 18.734 -7.617 4.434 1 97.62 261 PRO A CA 1
ATOM 2027 C C . PRO A 1 261 ? 20.109 -7.102 3.984 1 97.62 261 PRO A C 1
ATOM 2029 O O . PRO A 1 261 ? 20.219 -6.508 2.91 1 97.62 261 PRO A O 1
ATOM 2032 N N . LYS A 1 262 ? 21.094 -7.32 4.695 1 94.75 262 LYS A N 1
ATOM 2033 C CA . LYS A 1 262 ? 22.422 -6.84 4.359 1 94.75 262 LYS A CA 1
ATOM 2034 C C . LYS A 1 262 ? 22.984 -7.578 3.148 1 94.75 262 LYS A C 1
ATOM 2036 O O . LYS A 1 262 ? 23.844 -7.051 2.438 1 94.75 262 LYS A O 1
ATOM 2041 N N . LEU A 1 263 ? 22.562 -8.781 2.926 1 97.44 263 LEU A N 1
ATOM 2042 C CA . LEU A 1 263 ? 23.062 -9.609 1.832 1 97.44 263 LEU A CA 1
ATOM 2043 C C . LEU A 1 263 ? 22.016 -9.734 0.73 1 97.44 263 LEU A C 1
ATOM 2045 O O . LEU A 1 263 ? 22.172 -10.516 -0.204 1 97.44 263 LEU A O 1
ATOM 2049 N N . PHE A 1 264 ? 21.016 -8.938 0.818 1 98 264 PHE A N 1
ATOM 2050 C CA . PHE A 1 264 ? 19.859 -9.016 -0.075 1 98 264 PHE A CA 1
ATOM 2051 C C . PHE A 1 264 ? 20.297 -8.969 -1.532 1 98 264 PHE A C 1
ATOM 2053 O O . PHE A 1 264 ? 20.969 -8.023 -1.954 1 98 264 PHE A O 1
ATOM 2060 N N . LYS A 1 265 ? 19.859 -9.953 -2.334 1 97.62 265 LYS A N 1
ATOM 2061 C CA . LYS A 1 265 ? 20.312 -10.164 -3.705 1 97.62 265 LYS A CA 1
ATOM 2062 C C . LYS A 1 265 ? 19.547 -9.281 -4.684 1 97.62 265 LYS A C 1
ATOM 2064 O O . LYS A 1 265 ? 19.906 -9.18 -5.859 1 97.62 265 LYS A O 1
ATOM 2069 N N . GLY A 1 266 ? 18.438 -8.625 -4.258 1 98.31 266 GLY A N 1
ATOM 2070 C CA . GLY A 1 266 ? 17.688 -7.758 -5.16 1 98.31 266 GLY A CA 1
ATOM 2071 C C . GLY A 1 266 ? 18.562 -6.75 -5.879 1 98.31 266 GLY A C 1
ATOM 2072 O O . GLY A 1 266 ? 19.5 -6.191 -5.285 1 98.31 266 GLY A O 1
ATOM 2073 N N . ASP A 1 267 ? 18.266 -6.512 -7.211 1 98.44 267 ASP A N 1
ATOM 2074 C CA . ASP A 1 267 ? 19.016 -5.582 -8.047 1 98.44 267 ASP A CA 1
ATOM 2075 C C . ASP A 1 267 ? 18.125 -4.938 -9.102 1 98.44 267 ASP A C 1
ATOM 2077 O O . ASP A 1 267 ? 17.672 -5.602 -10.031 1 98.44 267 ASP A O 1
ATOM 2081 N N . ASN A 1 268 ? 17.938 -3.609 -8.938 1 97.5 268 ASN A N 1
ATOM 2082 C CA . ASN A 1 268 ? 16.969 -2.938 -9.797 1 97.5 268 ASN A CA 1
ATOM 2083 C C . ASN A 1 268 ? 17.531 -2.717 -11.203 1 97.5 268 ASN A C 1
ATOM 2085 O O . ASN A 1 268 ? 16.797 -2.324 -12.109 1 97.5 268 ASN A O 1
ATOM 2089 N N . ARG A 1 269 ? 18.859 -3.082 -11.492 1 95.81 269 ARG A N 1
ATOM 2090 C CA . ARG A 1 269 ? 19.422 -3.012 -12.828 1 95.81 269 ARG A CA 1
ATOM 2091 C C . ARG A 1 269 ? 18.844 -4.09 -13.734 1 95.81 269 ARG A C 1
ATOM 2093 O O . ARG A 1 269 ? 18.875 -3.971 -14.961 1 95.81 269 ARG A O 1
ATOM 2100 N N . ARG A 1 270 ? 18.297 -5.121 -13.141 1 97.19 270 ARG A N 1
ATOM 2101 C CA . ARG A 1 270 ? 17.781 -6.262 -13.883 1 97.19 270 ARG A CA 1
ATOM 2102 C C . ARG A 1 270 ? 16.344 -6.012 -14.336 1 97.19 270 ARG A C 1
ATOM 2104 O O . ARG A 1 270 ? 15.766 -6.828 -15.055 1 97.19 270 ARG A O 1
ATOM 2111 N N . VAL A 1 271 ? 15.734 -4.848 -13.898 1 97.31 271 VAL A N 1
ATOM 2112 C CA . VAL A 1 271 ? 14.344 -4.582 -14.25 1 97.31 271 VAL A CA 1
ATOM 2113 C C . VAL A 1 271 ? 14.18 -3.121 -14.656 1 97.31 271 VAL A C 1
ATOM 2115 O O . VAL A 1 271 ? 13.133 -2.518 -14.43 1 97.31 271 VAL A O 1
ATOM 2118 N N . LEU A 1 272 ? 15.117 -2.521 -15.211 1 94.44 272 LEU A N 1
ATOM 2119 C CA . LEU A 1 272 ? 15.062 -1.126 -15.633 1 94.44 272 LEU A CA 1
ATOM 2120 C C . LEU A 1 272 ? 13.992 -0.924 -16.703 1 94.44 272 LEU A C 1
ATOM 2122 O O . LEU A 1 272 ? 13.758 -1.81 -17.531 1 94.44 272 LEU A O 1
ATOM 2126 N N . GLU A 1 273 ? 13.305 0.133 -16.594 1 89.5 273 GLU A N 1
ATOM 2127 C CA . GLU A 1 273 ? 12.297 0.516 -17.578 1 89.5 273 GLU A CA 1
ATOM 2128 C C . GLU A 1 273 ? 12.875 1.482 -18.609 1 89.5 273 GLU A C 1
ATOM 2130 O O . GLU A 1 273 ? 13.797 2.236 -18.312 1 89.5 273 GLU A O 1
ATOM 2135 N N . PRO A 1 274 ? 12.289 1.347 -19.875 1 77.44 274 PRO A N 1
ATOM 2136 C CA . PRO A 1 274 ? 12.773 2.289 -20.891 1 77.44 274 PRO A CA 1
ATOM 2137 C C . PRO A 1 274 ? 12.531 3.746 -20.5 1 77.44 274 PRO A C 1
ATOM 2139 O O . PRO A 1 274 ? 11.555 4.051 -19.812 1 77.44 274 PRO A O 1
ATOM 2142 N N . HIS A 1 275 ? 13.445 4.492 -20.859 1 70 275 HIS A N 1
ATOM 2143 C CA . HIS A 1 275 ? 13.281 5.914 -20.594 1 70 275 HIS A CA 1
ATOM 2144 C C . HIS A 1 275 ? 12.094 6.484 -21.359 1 70 275 HIS A C 1
ATOM 2146 O O . HIS A 1 275 ? 11.789 6.02 -22.469 1 70 275 HIS A O 1
ATOM 2152 N N . SER A 1 276 ? 11.312 7.289 -20.719 1 62.31 276 SER A N 1
ATOM 2153 C CA . SER A 1 276 ? 10.297 8.008 -21.484 1 62.31 276 SER A CA 1
ATOM 2154 C C . SER A 1 276 ? 10.914 8.812 -22.609 1 62.31 276 SER A C 1
ATOM 2156 O O . SER A 1 276 ? 12.117 9.094 -22.594 1 62.31 276 SER A O 1
ATOM 2158 N N . GLU A 1 277 ? 10.07 8.922 -23.688 1 55.59 277 GLU A N 1
ATOM 2159 C CA . GLU A 1 277 ? 10.531 9.758 -24.781 1 55.59 277 GLU A CA 1
ATOM 2160 C C . GLU A 1 277 ? 11.047 11.102 -24.281 1 55.59 277 GLU A C 1
ATOM 2162 O O . GLU A 1 277 ? 12.062 11.609 -24.766 1 55.59 277 GLU A O 1
ATOM 2167 N N . ARG A 1 278 ? 10.367 11.547 -23.344 1 52.22 278 ARG A N 1
ATOM 2168 C CA . ARG A 1 278 ? 10.734 12.852 -22.812 1 52.22 278 ARG A CA 1
ATOM 2169 C C . ARG A 1 278 ? 12.109 12.812 -22.172 1 52.22 278 ARG A C 1
ATOM 2171 O O . ARG A 1 278 ? 12.914 13.727 -22.344 1 52.22 278 ARG A O 1
ATOM 2178 N N . HIS A 1 279 ? 12.367 11.805 -21.469 1 58.12 279 HIS A N 1
ATOM 2179 C CA . HIS A 1 279 ? 13.656 11.656 -20.812 1 58.12 279 HIS A CA 1
ATOM 2180 C C . HIS A 1 279 ? 14.773 11.43 -21.828 1 58.12 279 HIS A C 1
ATOM 2182 O O . HIS A 1 279 ? 15.867 11.969 -21.688 1 58.12 279 HIS A O 1
ATOM 2188 N N . LEU A 1 280 ? 14.406 10.648 -22.828 1 55.94 280 LEU A N 1
ATOM 2189 C CA . LEU A 1 280 ? 15.375 10.422 -23.891 1 55.94 280 LEU A CA 1
ATOM 2190 C C . LEU A 1 280 ? 15.758 11.734 -24.578 1 55.94 280 LEU A C 1
ATOM 2192 O O . LEU A 1 280 ? 16.938 11.953 -24.891 1 55.94 280 LEU A O 1
ATOM 2196 N N . ALA A 1 281 ? 14.672 12.484 -24.781 1 55.31 281 ALA A N 1
ATOM 2197 C CA . ALA A 1 281 ? 14.93 13.781 -25.406 1 55.31 281 ALA A CA 1
ATOM 2198 C C . ALA A 1 281 ? 15.812 14.656 -24.516 1 55.31 281 ALA A C 1
ATOM 2200 O O . ALA A 1 281 ? 16.688 15.359 -25.016 1 55.31 281 ALA A O 1
ATOM 2201 N N . LEU A 1 282 ? 15.578 14.477 -23.266 1 55.72 282 LEU A N 1
ATOM 2202 C CA . LEU A 1 282 ? 16.391 15.234 -22.312 1 55.72 282 LEU A CA 1
ATOM 2203 C C . LEU A 1 282 ? 17.828 14.727 -22.297 1 55.72 282 LEU A C 1
ATOM 2205 O O . LEU A 1 282 ? 18.766 15.523 -22.281 1 55.72 282 LEU A O 1
ATOM 2209 N N . ILE A 1 283 ? 17.984 13.461 -22.375 1 54.25 283 ILE A N 1
ATOM 2210 C CA . ILE A 1 283 ? 19.297 12.852 -22.453 1 54.25 283 ILE A CA 1
ATOM 2211 C C . ILE A 1 283 ? 20 13.289 -23.734 1 54.25 283 ILE A C 1
ATOM 2213 O O . ILE A 1 283 ? 21.172 13.68 -23.703 1 54.25 283 ILE A O 1
ATOM 2217 N N . ASN A 1 284 ? 19.219 13.148 -24.812 1 54.12 284 ASN A N 1
ATOM 2218 C CA . ASN A 1 284 ? 19.781 13.461 -26.125 1 54.12 284 ASN A CA 1
ATOM 2219 C C . ASN A 1 284 ? 20.141 14.945 -26.234 1 54.12 284 ASN A C 1
ATOM 2221 O O . ASN A 1 284 ? 21.016 15.32 -27.016 1 54.12 284 ASN A O 1
ATOM 2225 N N . SER A 1 285 ? 19.359 15.672 -25.422 1 52.97 285 SER A N 1
ATOM 2226 C CA . SER A 1 285 ? 19.625 17.109 -25.516 1 52.97 285 SER A CA 1
ATOM 2227 C C . SER A 1 285 ? 20.719 17.531 -24.547 1 52.97 285 SER A C 1
ATOM 2229 O O . SER A 1 285 ? 21 18.719 -24.391 1 52.97 285 SER A O 1
ATOM 2231 N N . GLY A 1 286 ? 21.312 16.609 -24.078 1 51.78 286 GLY A N 1
ATOM 2232 C CA . GLY A 1 286 ? 22.469 16.891 -23.234 1 51.78 286 GLY A CA 1
ATOM 2233 C C . GLY A 1 286 ? 22.125 17.031 -21.766 1 51.78 286 GLY A C 1
ATOM 2234 O O . GLY A 1 286 ? 22.906 17.562 -20.984 1 51.78 286 GLY A O 1
ATOM 2235 N N . GLY A 1 287 ? 20.828 16.547 -21.438 1 51.69 287 GLY A N 1
ATOM 2236 C CA . GLY A 1 287 ? 20.406 16.547 -20.047 1 51.69 287 GLY A CA 1
ATOM 2237 C C . GLY A 1 287 ? 19.609 17.781 -19.672 1 51.69 287 GLY A C 1
ATOM 2238 O O . GLY A 1 287 ? 19.219 18.562 -20.531 1 51.69 287 GLY A O 1
ATOM 2239 N N . GLU A 1 288 ? 19.016 17.906 -18.516 1 50.78 288 GLU A N 1
ATOM 2240 C CA . GLU A 1 288 ? 18.219 19.031 -18.047 1 50.78 288 GLU A CA 1
ATOM 2241 C C . GLU A 1 288 ? 18.969 20.344 -18.25 1 50.78 288 GLU A C 1
ATOM 2243 O O . GLU A 1 288 ? 20.156 20.453 -17.938 1 50.78 288 GLU A O 1
ATOM 2248 N N . LYS A 1 289 ? 18.422 21.172 -19.188 1 52.94 289 LYS A N 1
ATOM 2249 C CA . LYS A 1 289 ? 19.016 22.484 -19.438 1 52.94 289 LYS A CA 1
ATOM 2250 C C . LYS A 1 289 ? 18.625 23.469 -18.344 1 52.94 289 LYS A C 1
ATOM 2252 O O . LYS A 1 289 ? 19.219 24.547 -18.234 1 52.94 289 LYS A O 1
ATOM 2257 N N . ARG A 1 290 ? 17.594 23 -17.688 1 51 290 ARG A N 1
ATOM 2258 C CA . ARG A 1 290 ? 17.094 23.906 -16.656 1 51 290 ARG A CA 1
ATOM 2259 C C . ARG A 1 290 ? 17.688 23.547 -15.289 1 51 290 ARG A C 1
ATOM 2261 O O . ARG A 1 290 ? 17.953 22.391 -15 1 51 290 ARG A O 1
ATOM 2268 N N . THR A 1 291 ? 18.031 24.328 -14.578 1 45.59 291 THR A N 1
ATOM 2269 C CA . THR A 1 291 ? 18.344 24.188 -13.156 1 45.59 291 THR A CA 1
ATOM 2270 C C . THR A 1 291 ? 17.125 24.562 -12.305 1 45.59 291 THR A C 1
ATOM 2272 O O . THR A 1 291 ? 16.578 25.656 -12.453 1 45.59 291 THR A O 1
ATOM 2275 N N . THR A 1 292 ? 16.312 23.422 -12 1 48.62 292 THR A N 1
ATOM 2276 C CA . THR A 1 292 ? 15.18 23.766 -11.148 1 48.62 292 THR A CA 1
ATOM 2277 C C . THR A 1 292 ? 15.25 23.016 -9.82 1 48.62 292 THR A C 1
ATOM 2279 O O . THR A 1 292 ? 15.984 22.031 -9.695 1 48.62 292 THR A O 1
ATOM 2282 N N . ASN A 1 293 ? 14.836 23.641 -8.781 1 42.91 293 ASN A N 1
ATOM 2283 C CA . ASN A 1 293 ? 14.789 23.047 -7.449 1 42.91 293 ASN A CA 1
ATOM 2284 C C . ASN A 1 293 ? 13.367 22.688 -7.043 1 42.91 293 ASN A C 1
ATOM 2286 O O . ASN A 1 293 ? 12.438 23.469 -7.25 1 42.91 293 ASN A O 1
ATOM 2290 N N . TYR A 1 294 ? 13.18 21.375 -7.055 1 45.59 294 TYR A N 1
ATOM 2291 C CA . TYR A 1 294 ? 11.859 20.969 -6.59 1 45.59 294 TYR A CA 1
ATOM 2292 C C . TYR A 1 294 ? 11.891 20.578 -5.117 1 45.59 294 TYR A C 1
ATOM 2294 O O . TYR A 1 294 ? 12.922 20.125 -4.609 1 45.59 294 TYR A O 1
ATOM 2302 N N . GLY A 1 295 ? 10.625 20.656 -4.379 1 37.22 295 GLY A N 1
ATOM 2303 C CA . GLY A 1 295 ? 10.469 20.203 -3.01 1 37.22 295 GLY A CA 1
ATOM 2304 C C . GLY A 1 295 ? 11.445 20.859 -2.047 1 37.22 295 GLY A C 1
ATOM 2305 O O . GLY A 1 295 ? 12.25 20.172 -1.414 1 37.22 295 GLY A O 1
ATOM 2306 N N . ASP A 1 296 ? 11.328 22.078 -2.09 1 41 296 ASP A N 1
ATOM 2307 C CA . ASP A 1 296 ? 12.086 22.984 -1.229 1 41 296 ASP A CA 1
ATOM 2308 C C . ASP A 1 296 ? 13.586 22.766 -1.393 1 41 296 ASP A C 1
ATOM 2310 O O . ASP A 1 296 ? 14.328 22.719 -0.406 1 41 296 ASP A O 1
ATOM 2314 N N . GLY A 1 297 ? 13.969 22.469 -2.562 1 39.44 297 GLY A N 1
ATOM 2315 C CA . GLY A 1 297 ? 15.375 22.359 -2.914 1 39.44 297 GLY A CA 1
ATOM 2316 C C . GLY A 1 297 ? 15.922 20.953 -2.771 1 39.44 297 GLY A C 1
ATOM 2317 O O . GLY A 1 297 ? 17.125 20.734 -2.906 1 39.44 297 GLY A O 1
ATOM 2318 N N . ALA A 1 298 ? 15.109 20.047 -2.297 1 42.12 298 ALA A N 1
ATOM 2319 C CA . ALA A 1 298 ? 15.492 18.656 -2.041 1 42.12 298 ALA A CA 1
ATOM 2320 C C . ALA A 1 298 ? 15.867 17.953 -3.336 1 42.12 298 ALA A C 1
ATOM 2322 O O . ALA A 1 298 ? 16.75 17.078 -3.342 1 42.12 298 ALA A O 1
ATOM 2323 N N . TYR A 1 299 ? 15.141 18.281 -4.359 1 43.38 299 TYR A N 1
ATOM 2324 C CA . TYR A 1 299 ? 15.43 17.703 -5.668 1 43.38 299 TYR A CA 1
ATOM 2325 C C . TYR A 1 299 ? 15.852 18.781 -6.66 1 43.38 299 TYR A C 1
ATOM 2327 O O . TYR A 1 299 ? 15.102 19.719 -6.914 1 43.38 299 TYR A O 1
ATOM 2335 N N . ARG A 1 300 ? 17.156 18.984 -6.953 1 44.19 300 ARG A N 1
ATOM 2336 C CA . ARG A 1 300 ? 17.609 19.938 -7.965 1 44.19 300 ARG A CA 1
ATOM 2337 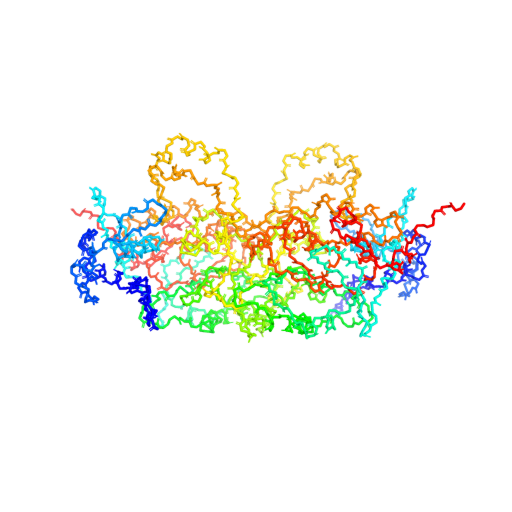C C . ARG A 1 300 ? 17.812 19.25 -9.312 1 44.19 300 ARG A C 1
ATOM 2339 O O . ARG A 1 300 ? 18.516 18.234 -9.398 1 44.19 300 ARG A O 1
ATOM 2346 N N . LEU A 1 301 ? 17.078 19.719 -10.203 1 49.69 301 LEU A N 1
ATOM 2347 C CA . LEU A 1 301 ? 17.297 19.328 -11.594 1 49.69 301 LEU A CA 1
ATOM 2348 C C . LEU A 1 301 ? 18.422 20.141 -12.227 1 49.69 301 LEU A C 1
ATOM 2350 O O . LEU A 1 301 ? 18.344 21.375 -12.281 1 49.69 301 LEU A O 1
ATOM 2354 N N . ARG A 1 302 ? 19.812 19.719 -12.352 1 45.56 302 ARG A N 1
ATOM 2355 C CA . ARG A 1 302 ? 20.922 20.406 -12.977 1 45.56 302 ARG A CA 1
ATOM 2356 C C . ARG A 1 302 ? 20.922 20.219 -14.492 1 45.56 302 ARG A C 1
ATOM 2358 O O . ARG A 1 302 ? 20.344 19.25 -14.992 1 45.56 302 ARG A O 1
ATOM 2365 N N . VAL A 1 303 ? 21.578 21.25 -14.992 1 50.03 303 VAL A N 1
ATOM 2366 C CA . VAL A 1 303 ? 21.859 21.094 -16.422 1 50.03 303 VAL A CA 1
ATOM 2367 C C . VAL A 1 303 ? 22.734 19.875 -16.656 1 50.03 303 VAL A C 1
ATOM 2369 O O . VAL A 1 303 ? 23.734 19.672 -15.945 1 50.03 303 VAL A O 1
ATOM 2372 N N . GLY A 1 304 ? 22.266 18.984 -17.375 1 48.44 304 GLY A N 1
ATOM 2373 C CA . GLY A 1 304 ? 22.938 17.734 -17.656 1 48.44 304 GLY A CA 1
ATOM 2374 C C . GLY A 1 304 ? 22.422 16.578 -16.828 1 48.44 304 GLY A C 1
ATOM 2375 O O . GLY A 1 304 ? 22.844 15.43 -17 1 48.44 304 GLY A O 1
ATOM 2376 N N . SER A 1 305 ? 21.719 16.922 -15.734 1 48.56 305 SER A N 1
ATOM 2377 C CA . SER A 1 305 ? 21 15.867 -15.031 1 48.56 305 SER A CA 1
ATOM 2378 C C . SER A 1 305 ? 20.203 15 -16 1 48.56 305 SER A C 1
ATOM 2380 O O . SER A 1 305 ? 19.641 15.508 -16.969 1 48.56 305 SER A O 1
ATOM 2382 N N . TYR A 1 306 ? 20.328 13.859 -15.812 1 53.44 306 TYR A N 1
ATOM 2383 C CA . TYR A 1 306 ? 19.719 12.867 -16.688 1 53.44 306 TYR A CA 1
ATOM 2384 C C . TYR A 1 306 ? 20.438 12.82 -18.031 1 53.44 306 TYR A C 1
ATOM 2386 O O . TYR A 1 306 ? 19.812 12.57 -19.062 1 53.44 306 TYR A O 1
ATOM 2394 N N . SER A 1 307 ? 21.656 13.383 -18.078 1 48.97 307 SER A N 1
ATOM 2395 C CA . SER A 1 307 ? 22.406 13.336 -19.328 1 48.97 307 SER A CA 1
ATOM 2396 C C . SER A 1 307 ? 23.031 11.969 -19.547 1 48.97 307 SER A C 1
ATOM 2398 O O . SER A 1 307 ? 23.312 11.578 -20.688 1 48.97 307 SER A O 1
ATOM 2400 N N . ASN A 1 308 ? 23.344 11.266 -18.453 1 50.03 308 ASN A N 1
ATOM 2401 C CA . ASN A 1 308 ? 24.047 10.016 -18.688 1 50.03 308 ASN A CA 1
ATOM 2402 C C . ASN A 1 308 ? 23.109 8.945 -19.25 1 50.03 308 ASN A C 1
ATOM 2404 O O . ASN A 1 308 ? 21.969 8.82 -18.812 1 50.03 308 ASN A O 1
ATOM 2408 N N . GLN A 1 309 ? 23.531 8.461 -20.344 1 53.88 309 GLN A N 1
ATOM 2409 C CA . GLN A 1 309 ? 22.812 7.355 -20.984 1 53.88 309 GLN A CA 1
ATOM 2410 C C . GLN A 1 309 ? 22.641 6.188 -20.016 1 53.88 309 GLN A C 1
ATOM 2412 O O . GLN A 1 309 ? 23.625 5.617 -19.547 1 53.88 309 GLN A O 1
ATOM 2417 N N . THR A 1 310 ? 21.703 6.309 -19.188 1 62.94 310 THR A N 1
ATOM 2418 C CA . THR A 1 310 ? 21.438 5.125 -18.375 1 62.94 310 THR A CA 1
ATOM 2419 C C . THR A 1 310 ? 20.656 4.086 -19.172 1 62.94 310 THR A C 1
ATOM 2421 O O . THR A 1 310 ? 20 4.418 -20.172 1 62.94 310 THR A O 1
ATOM 2424 N N . GLU A 1 311 ? 21 2.855 -18.922 1 71.88 311 GLU A N 1
ATOM 2425 C CA . GLU A 1 311 ? 20.375 1.724 -19.609 1 71.88 311 GLU A CA 1
ATOM 2426 C C . GLU A 1 311 ? 18.859 1.767 -19.484 1 71.88 311 GLU A C 1
ATOM 2428 O O . GLU A 1 311 ? 18.141 1.247 -20.328 1 71.88 311 GLU A O 1
ATOM 2433 N N . GLY A 1 312 ? 18.375 2.535 -18.406 1 84.94 312 GLY A N 1
ATOM 2434 C CA . GLY A 1 312 ? 16.953 2.605 -18.141 1 84.94 312 GLY A CA 1
ATOM 2435 C C . GLY A 1 312 ? 16.625 3.268 -16.812 1 84.94 312 GLY A C 1
ATOM 2436 O O . GLY A 1 312 ? 17.531 3.656 -16.078 1 84.94 312 GLY A O 1
ATOM 2437 N N . ARG A 1 313 ? 15.43 3.512 -16.609 1 89.5 313 ARG A N 1
ATOM 2438 C CA . ARG A 1 313 ? 14.992 4.125 -15.367 1 89.5 313 ARG A CA 1
ATOM 2439 C C . ARG A 1 313 ? 14.672 3.062 -14.32 1 89.5 313 ARG A C 1
ATOM 2441 O O . ARG A 1 313 ? 14.125 2.006 -14.641 1 89.5 313 ARG A O 1
ATOM 2448 N N . ILE A 1 314 ? 15.016 3.381 -13.07 1 94.69 314 ILE A N 1
ATOM 2449 C CA . ILE A 1 314 ? 14.656 2.5 -11.961 1 94.69 314 ILE A CA 1
ATOM 2450 C C . ILE A 1 314 ? 13.141 2.461 -11.797 1 94.69 314 ILE A C 1
ATOM 2452 O O . ILE A 1 314 ? 12.492 3.506 -11.727 1 94.69 314 ILE A O 1
ATOM 2456 N N . PRO A 1 315 ? 12.562 1.292 -11.812 1 95.81 315 PRO A N 1
ATOM 2457 C CA . PRO A 1 315 ? 11.109 1.229 -11.617 1 95.81 315 PRO A CA 1
ATOM 2458 C C . PRO A 1 315 ? 10.672 1.783 -10.266 1 95.81 315 PRO A C 1
ATOM 2460 O O . PRO A 1 315 ? 11.477 1.822 -9.32 1 95.81 315 PRO A O 1
ATOM 2463 N N . LYS A 1 316 ? 9.438 2.203 -10.242 1 95.88 316 LYS A N 1
ATOM 2464 C CA . LYS A 1 316 ? 8.797 2.615 -9 1 95.88 316 LYS A CA 1
ATOM 2465 C C . LYS A 1 316 ? 8.164 1.423 -8.289 1 95.88 316 LYS A C 1
ATOM 2467 O O . LYS A 1 316 ? 7.961 0.368 -8.891 1 95.88 316 LYS A O 1
ATOM 2472 N N . ASN A 1 317 ? 7.883 1.585 -7.02 1 97.94 317 ASN A N 1
ATOM 2473 C CA . ASN A 1 317 ? 7.352 0.46 -6.258 1 97.94 317 ASN A CA 1
ATOM 2474 C C . ASN A 1 317 ? 5.832 0.377 -6.367 1 97.94 317 ASN A C 1
ATOM 2476 O O . ASN A 1 317 ? 5.184 -0.3 -5.57 1 97.94 317 ASN A O 1
ATOM 2480 N N . VAL A 1 318 ? 5.254 1.105 -7.254 1 97.5 318 VAL A N 1
ATOM 2481 C CA . VAL A 1 318 ? 3.906 0.875 -7.766 1 97.5 318 VAL A CA 1
ATOM 2482 C C . VAL A 1 318 ? 3.98 0.267 -9.164 1 97.5 318 VAL A C 1
ATOM 2484 O O . VAL A 1 318 ? 4.285 0.963 -10.133 1 97.5 318 VAL A O 1
ATOM 2487 N N . LEU A 1 319 ? 3.693 -1.001 -9.211 1 96.25 319 LEU A N 1
ATOM 2488 C CA . LEU A 1 319 ? 3.764 -1.765 -10.453 1 96.25 319 LEU A CA 1
ATOM 2489 C C . LEU A 1 319 ? 2.41 -1.793 -11.148 1 96.25 319 LEU A C 1
ATOM 2491 O O . LEU A 1 319 ? 1.445 -2.35 -10.625 1 96.25 319 LEU A O 1
ATOM 2495 N N . GLU A 1 320 ? 2.344 -1.218 -12.281 1 94.94 320 GLU A N 1
ATOM 2496 C CA . GLU A 1 320 ? 1.106 -1.233 -13.055 1 94.94 320 GLU A CA 1
ATOM 2497 C C . GLU A 1 320 ? 1.114 -2.359 -14.078 1 94.94 320 GLU A C 1
ATOM 2499 O O . GLU A 1 320 ? 1.828 -2.285 -15.086 1 94.94 320 GLU A O 1
ATOM 2504 N N . ARG A 1 321 ? 0.381 -3.387 -13.781 1 93.88 321 ARG A N 1
ATOM 2505 C CA . ARG A 1 321 ? 0.258 -4.562 -14.641 1 93.88 321 ARG A CA 1
ATOM 2506 C C . ARG A 1 321 ? -1.188 -5.043 -14.703 1 93.88 321 ARG A C 1
ATOM 2508 O O . ARG A 1 321 ? -1.871 -5.117 -13.68 1 93.88 321 ARG A O 1
ATOM 2515 N N . GLY A 1 322 ? -1.616 -5.277 -15.867 1 90.12 322 GLY A N 1
ATOM 2516 C CA . GLY A 1 322 ? -2.969 -5.785 -16.031 1 90.12 322 GLY A CA 1
ATOM 2517 C C . GLY A 1 322 ? -3.143 -7.195 -15.484 1 90.12 322 GLY A C 1
ATOM 2518 O O . GLY A 1 322 ? -2.162 -7.914 -15.281 1 90.12 322 GLY A O 1
ATOM 2519 N N . ILE A 1 323 ? -4.363 -7.527 -15.289 1 86.81 323 ILE A N 1
ATOM 2520 C CA . ILE A 1 323 ? -4.656 -8.836 -14.727 1 86.81 323 ILE A CA 1
ATOM 2521 C C . ILE A 1 323 ? -4.672 -9.891 -15.836 1 86.81 323 ILE A C 1
ATOM 2523 O O . ILE A 1 323 ? -4.445 -11.07 -15.578 1 86.81 323 ILE A O 1
ATOM 2527 N N . ARG A 1 324 ? -4.914 -9.492 -17.031 1 82.69 324 ARG A N 1
ATOM 2528 C CA . ARG A 1 324 ? -4.949 -10.406 -18.156 1 82.69 324 ARG A CA 1
ATOM 2529 C C . ARG A 1 324 ? -3.59 -10.477 -18.844 1 82.69 324 ARG A C 1
ATOM 2531 O O . ARG A 1 324 ? -2.898 -9.461 -18.969 1 82.69 324 ARG A O 1
ATOM 2538 N N . CYS A 1 325 ? -3.244 -11.688 -19.203 1 85.06 325 CYS A N 1
ATOM 2539 C CA . CYS A 1 325 ? -2.006 -11.859 -19.953 1 85.06 325 CYS A CA 1
ATOM 2540 C C . CYS A 1 325 ? -2.117 -13.023 -20.922 1 85.06 325 CYS A C 1
ATOM 2542 O O . CYS A 1 325 ? -2.986 -13.883 -20.781 1 85.06 325 CYS A O 1
ATOM 2544 N N . PRO A 1 326 ? -1.297 -13.023 -21.984 1 89.25 326 PRO A N 1
ATOM 2545 C CA . PRO A 1 326 ? -1.378 -14.062 -23.016 1 89.25 326 PRO A CA 1
ATOM 2546 C C . PRO A 1 326 ? -1.282 -15.477 -22.453 1 89.25 326 PRO A C 1
ATOM 2548 O O . PRO A 1 326 ? -2.012 -16.375 -22.875 1 89.25 326 PRO A O 1
ATOM 2551 N N . TYR A 1 327 ? -0.431 -15.68 -21.531 1 91.31 327 TYR A N 1
ATOM 2552 C CA . TYR A 1 327 ? -0.272 -17 -20.938 1 91.31 327 TYR A CA 1
ATOM 2553 C C . TYR A 1 327 ? -1.492 -17.391 -20.109 1 91.31 327 TYR A C 1
ATOM 2555 O O . TYR A 1 327 ? -1.848 -18.562 -20.031 1 91.31 327 TYR A O 1
ATOM 2563 N N . GLY A 1 328 ? -2 -16.328 -19.469 1 89.25 328 GLY A N 1
ATOM 2564 C CA . GLY A 1 328 ? -3.266 -16.578 -18.797 1 89.25 328 GLY A CA 1
ATOM 2565 C C . GLY A 1 328 ? -4.375 -16.984 -19.734 1 89.25 328 GLY A C 1
ATOM 2566 O O . GLY A 1 328 ? -5.148 -17.906 -19.438 1 89.25 328 GLY A O 1
ATOM 2567 N N . SER A 1 329 ? -4.473 -16.375 -20.859 1 87.75 329 SER A N 1
ATOM 2568 C CA . SER A 1 329 ? -5.453 -16.719 -21.875 1 87.75 329 SER A CA 1
ATOM 2569 C C . SER A 1 329 ? -5.211 -18.109 -22.438 1 87.75 329 SER A C 1
ATOM 2571 O O . SER A 1 329 ? -6.156 -18.859 -22.688 1 87.75 329 SER A O 1
ATOM 2573 N N . GLN A 1 330 ? -3.986 -18.438 -22.641 1 91.06 330 GLN A N 1
ATOM 2574 C CA . GLN A 1 330 ? -3.627 -19.781 -23.109 1 91.06 330 GLN A CA 1
ATOM 2575 C C . GLN A 1 330 ? -4.051 -20.844 -22.109 1 91.06 330 GLN A C 1
ATOM 2577 O O . GLN A 1 330 ? -4.574 -21.891 -22.484 1 91.06 330 GLN A O 1
ATOM 2582 N N . PHE A 1 331 ? -3.791 -20.562 -20.906 1 91.94 331 PHE A N 1
ATOM 2583 C CA . PHE A 1 331 ? -4.211 -21.484 -19.859 1 91.94 331 PHE A CA 1
ATOM 2584 C C . PHE A 1 331 ? -5.715 -21.719 -19.922 1 91.94 331 PHE A C 1
ATOM 2586 O O . PHE A 1 331 ? -6.172 -22.875 -19.875 1 91.94 331 PHE A O 1
ATOM 2593 N N . ARG A 1 332 ? -6.422 -20.656 -19.953 1 87.25 332 ARG A N 1
ATOM 2594 C CA . ARG A 1 332 ? -7.879 -20.75 -19.984 1 87.25 332 ARG A CA 1
ATOM 2595 C C . ARG A 1 332 ? -8.352 -21.562 -21.172 1 87.25 332 ARG A C 1
ATOM 2597 O O . ARG A 1 332 ? -9.227 -22.422 -21.031 1 87.25 332 ARG A O 1
ATOM 2604 N N . ALA A 1 333 ? -7.832 -21.312 -22.297 1 89.38 333 ALA A N 1
ATOM 2605 C CA . ALA A 1 333 ? -8.195 -22.047 -23.516 1 89.38 333 ALA A CA 1
ATOM 2606 C C . ALA A 1 333 ? -7.906 -23.531 -23.359 1 89.38 333 ALA A C 1
ATOM 2608 O O . ALA A 1 333 ? -8.734 -24.375 -23.719 1 89.38 333 ALA A O 1
ATOM 2609 N N . SER A 1 334 ? -6.738 -23.859 -22.859 1 89.88 334 SER A N 1
ATOM 2610 C CA . SER A 1 334 ? -6.352 -25.25 -22.656 1 89.88 334 SER A CA 1
ATOM 2611 C C . SER A 1 334 ? -7.25 -25.922 -21.625 1 89.88 334 SER A C 1
ATOM 2613 O O . SER A 1 334 ? -7.625 -27.094 -21.797 1 89.88 334 SER A O 1
ATOM 2615 N N . ALA A 1 335 ? -7.461 -25.188 -20.578 1 87.31 335 ALA A N 1
ATOM 2616 C CA . ALA A 1 335 ? -8.336 -25.719 -19.531 1 87.31 335 ALA A CA 1
ATOM 2617 C C . ALA A 1 335 ? -9.719 -26.047 -20.094 1 87.31 335 ALA A C 1
ATOM 2619 O O . ALA A 1 335 ? -10.273 -27.109 -19.828 1 87.31 335 ALA A O 1
ATOM 2620 N N . GLU A 1 336 ? -10.219 -25.125 -20.844 1 84.56 336 GLU A N 1
ATOM 2621 C CA . GLU A 1 336 ? -11.523 -25.344 -21.469 1 84.56 336 GLU A CA 1
ATOM 2622 C C . GLU A 1 336 ? -11.508 -26.547 -22.391 1 84.56 336 GLU A C 1
ATOM 2624 O O . GLU A 1 336 ? -12.438 -27.359 -22.391 1 84.56 336 GLU A O 1
ATOM 2629 N N . ALA A 1 337 ? -10.555 -26.688 -23.156 1 87.69 337 ALA A N 1
ATOM 2630 C CA . ALA A 1 337 ? -10.414 -27.797 -24.094 1 87.69 337 ALA A CA 1
ATOM 2631 C C . ALA A 1 337 ? -10.352 -29.141 -23.359 1 87.69 337 ALA A C 1
ATOM 2633 O O . ALA A 1 337 ? -10.812 -30.156 -23.859 1 87.69 337 ALA A O 1
ATOM 2634 N N . LEU A 1 338 ? -9.836 -29.094 -22.172 1 87.25 338 LEU A N 1
ATOM 2635 C CA . LEU A 1 338 ? -9.648 -30.312 -21.375 1 87.25 338 LEU A CA 1
ATOM 2636 C C . LEU A 1 338 ? -10.82 -30.531 -20.422 1 87.25 338 LEU A C 1
ATOM 2638 O O . LEU A 1 338 ? -10.836 -31.5 -19.656 1 87.25 338 LEU A O 1
ATOM 2642 N N . GLY A 1 339 ? -11.781 -29.5 -20.406 1 80.38 339 GLY A N 1
ATOM 2643 C CA . GLY A 1 339 ? -12.922 -29.594 -19.5 1 80.38 339 GLY A CA 1
ATOM 2644 C C . GLY A 1 339 ? -12.57 -29.25 -18.062 1 80.38 339 GLY A C 1
ATOM 2645 O O . GLY A 1 339 ? -13.211 -29.75 -17.125 1 80.38 339 GLY A O 1
ATOM 2646 N N . LEU A 1 340 ? -11.492 -28.594 -17.906 1 82.38 340 LEU A N 1
ATOM 2647 C CA . LEU A 1 340 ? -11.047 -28.188 -16.578 1 82.38 340 LEU A CA 1
ATOM 2648 C C . LEU A 1 340 ? -11.617 -26.812 -16.219 1 82.38 340 LEU A C 1
ATOM 2650 O O . LEU A 1 340 ? -12.023 -26.047 -17.094 1 82.38 340 LEU A O 1
ATOM 2654 N N . PRO A 1 341 ? -11.672 -26.578 -14.875 1 74.38 341 PRO A N 1
ATOM 2655 C CA . PRO A 1 341 ? -12.07 -25.219 -14.484 1 74.38 341 PRO A CA 1
ATOM 2656 C C . PRO A 1 341 ? -11.102 -24.156 -14.992 1 74.38 341 PRO A C 1
ATOM 2658 O O . PRO A 1 341 ? -9.891 -24.359 -14.984 1 74.38 341 PRO A O 1
ATOM 2661 N N . SER A 1 342 ? -11.68 -23.188 -15.578 1 68.19 342 SER A N 1
ATOM 2662 C CA . SER A 1 342 ? -10.844 -22.141 -16.172 1 68.19 342 SER A CA 1
ATOM 2663 C C . SER A 1 342 ? -10.828 -20.891 -15.312 1 68.19 342 SER A C 1
ATOM 2665 O O . SER A 1 342 ? -10.094 -19.938 -15.594 1 68.19 342 SER A O 1
ATOM 2667 N N . HIS A 1 343 ? -11.727 -20.984 -14.188 1 56.34 343 HIS A N 1
ATOM 2668 C CA . HIS A 1 343 ? -11.859 -19.797 -13.367 1 56.34 343 HIS A CA 1
ATOM 2669 C C . HIS A 1 343 ? -10.703 -19.672 -12.375 1 56.34 343 HIS A C 1
ATOM 2671 O O . HIS A 1 343 ? -10.086 -20.672 -12.016 1 56.34 343 HIS A O 1
ATOM 2677 N N . GLY A 1 344 ? -10.047 -18.656 -12.383 1 57.19 344 GLY A N 1
ATOM 2678 C CA . GLY A 1 344 ? -9.062 -18.328 -11.359 1 57.19 344 GLY A CA 1
ATOM 2679 C C . GLY A 1 344 ? -8.25 -17.094 -11.688 1 57.19 344 GLY A C 1
ATOM 2680 O O . GLY A 1 344 ? -8 -16.797 -12.859 1 57.19 344 GLY A O 1
ATOM 2681 N N . ALA A 1 345 ? -8.664 -16.016 -10.875 1 56.38 345 ALA A N 1
ATOM 2682 C CA . ALA A 1 345 ? -7.965 -14.742 -10.992 1 56.38 345 ALA A CA 1
ATOM 2683 C C . ALA A 1 345 ? -6.574 -14.82 -10.367 1 56.38 345 ALA A C 1
ATOM 2685 O O . ALA A 1 345 ? -6.445 -15.039 -9.156 1 56.38 345 ALA A O 1
ATOM 2686 N N . GLY A 1 346 ? -5.629 -15.219 -11.258 1 75.5 346 GLY A N 1
ATOM 2687 C CA . GLY A 1 346 ? -4.309 -15.336 -10.656 1 75.5 346 GLY A CA 1
ATOM 2688 C C . GLY A 1 346 ? -3.363 -14.219 -11.07 1 75.5 346 GLY A C 1
ATOM 2689 O O . GLY A 1 346 ? -3.729 -13.352 -11.867 1 75.5 346 GLY A O 1
ATOM 2690 N N . GLN A 1 347 ? -2.393 -14.125 -10.414 1 88.12 347 GLN A N 1
ATOM 2691 C CA . GLN A 1 347 ? -1.301 -13.203 -10.711 1 88.12 347 GLN A CA 1
ATOM 2692 C C . GLN A 1 347 ? -0.829 -13.367 -12.156 1 88.12 347 GLN A C 1
ATOM 2694 O O . GLN A 1 347 ? -0.605 -14.492 -12.617 1 88.12 347 GLN A O 1
ATOM 2699 N N . PRO A 1 348 ? -0.84 -12.344 -12.969 1 92.62 348 PRO A N 1
ATOM 2700 C CA . PRO A 1 348 ? -0.381 -12.43 -14.359 1 92.62 348 PRO A CA 1
ATOM 2701 C C . PRO A 1 348 ? 1.108 -12.75 -14.469 1 92.62 348 PRO A C 1
ATOM 2703 O O . PRO A 1 348 ? 1.867 -12.508 -13.531 1 92.62 348 PRO A O 1
ATOM 2706 N N . PHE A 1 349 ? 1.468 -13.219 -15.625 1 95.25 349 PHE A N 1
ATOM 2707 C CA . PHE A 1 349 ? 2.848 -13.602 -15.914 1 95.25 349 PHE A CA 1
ATOM 2708 C C . PHE A 1 349 ? 3.789 -12.422 -15.68 1 95.25 349 PHE A C 1
ATOM 2710 O O . PHE A 1 349 ? 4.887 -12.594 -15.148 1 95.25 349 PHE A O 1
ATOM 2717 N N . SER A 1 350 ? 3.359 -11.242 -16.031 1 96.19 350 SER A N 1
ATOM 2718 C CA . SER A 1 350 ? 4.23 -10.07 -16.016 1 96.19 350 SER A CA 1
ATOM 2719 C C . SER A 1 350 ? 4.668 -9.711 -14.609 1 96.19 350 SER A C 1
ATOM 2721 O O . SER A 1 350 ? 5.766 -9.195 -14.398 1 96.19 350 SER A O 1
ATOM 2723 N N . VAL A 1 351 ? 3.838 -9.961 -13.633 1 97.5 351 VAL A N 1
ATOM 2724 C CA . VAL A 1 351 ? 4.191 -9.688 -12.242 1 97.5 351 VAL A CA 1
ATOM 2725 C C . VAL A 1 351 ? 5.246 -10.688 -11.773 1 97.5 351 VAL A C 1
ATOM 2727 O O . VAL A 1 351 ? 6.266 -10.297 -11.195 1 97.5 351 VAL A O 1
ATOM 2730 N N . ALA A 1 352 ? 5.012 -11.953 -12.062 1 97.81 352 ALA A N 1
ATOM 2731 C CA . ALA A 1 352 ? 5.98 -12.992 -11.703 1 97.81 352 ALA A CA 1
ATOM 2732 C C . ALA A 1 352 ? 7.32 -12.75 -12.391 1 97.81 352 ALA A C 1
ATOM 2734 O O . ALA A 1 352 ? 8.375 -12.867 -11.758 1 97.81 352 ALA A O 1
ATOM 2735 N N . GLU A 1 353 ? 7.242 -12.43 -13.672 1 98.06 353 GLU A N 1
ATOM 2736 C CA . GLU A 1 353 ? 8.445 -12.164 -14.461 1 98.06 353 GLU A CA 1
ATOM 2737 C C . GLU A 1 353 ? 9.266 -11.031 -13.844 1 98.06 353 GLU A C 1
ATOM 2739 O O . GLU A 1 353 ? 10.484 -11.148 -13.695 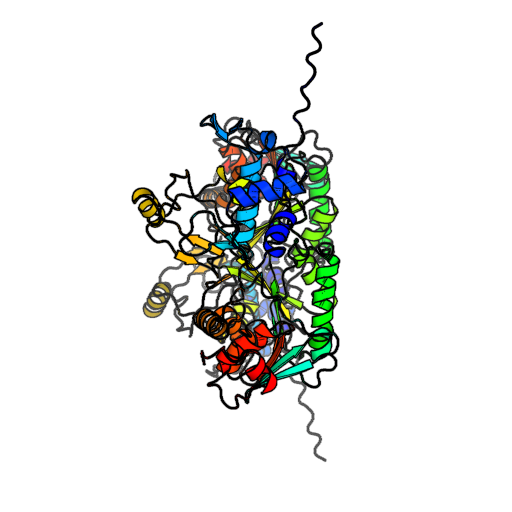1 98.06 353 GLU A O 1
ATOM 2744 N N . PHE A 1 354 ? 8.609 -9.992 -13.516 1 98.38 354 PHE A N 1
ATOM 2745 C CA . PHE A 1 354 ? 9.273 -8.852 -12.906 1 98.38 354 PHE A CA 1
ATOM 2746 C C . PHE A 1 354 ? 9.984 -9.258 -11.625 1 98.38 354 PHE A C 1
ATOM 2748 O O . PHE A 1 354 ? 11.156 -8.922 -11.43 1 98.38 354 PHE A O 1
ATOM 2755 N N . LEU A 1 355 ? 9.289 -9.938 -10.734 1 98.88 355 LEU A N 1
ATOM 2756 C CA . LEU A 1 355 ? 9.836 -10.32 -9.43 1 98.88 355 LEU A CA 1
ATOM 2757 C C . LEU A 1 355 ? 11.031 -11.25 -9.594 1 98.88 355 LEU A C 1
ATOM 2759 O O . LEU A 1 355 ? 12.031 -11.117 -8.883 1 98.88 355 LEU A O 1
ATOM 2763 N N . ILE A 1 356 ? 10.93 -12.188 -10.5 1 98.81 356 ILE A N 1
ATOM 2764 C CA . ILE A 1 356 ? 12.016 -13.141 -10.703 1 98.81 356 ILE A CA 1
ATOM 2765 C C . ILE A 1 356 ? 13.25 -12.414 -11.227 1 98.81 356 ILE A C 1
ATOM 2767 O O . ILE A 1 356 ? 14.367 -12.648 -10.758 1 98.81 356 ILE A O 1
ATOM 2771 N N . LYS A 1 357 ? 13.078 -11.531 -12.203 1 98.69 357 LYS A N 1
ATOM 2772 C CA . LYS A 1 357 ? 14.203 -10.75 -12.719 1 98.69 357 LYS A CA 1
ATOM 2773 C C . LYS A 1 357 ? 14.836 -9.906 -11.617 1 98.69 357 LYS A C 1
ATOM 2775 O O . LYS A 1 357 ? 16.062 -9.867 -11.477 1 98.69 357 LYS A O 1
ATOM 2780 N N . TYR A 1 358 ? 14.047 -9.312 -10.844 1 98.75 358 TYR A N 1
ATOM 2781 C CA . TYR A 1 358 ? 14.492 -8.391 -9.812 1 98.75 358 TYR A CA 1
ATOM 2782 C C . TYR A 1 358 ? 15.227 -9.125 -8.703 1 98.75 358 TYR A C 1
ATOM 2784 O O . TYR A 1 358 ? 16.266 -8.672 -8.227 1 98.75 358 TYR A O 1
ATOM 2792 N N . LEU A 1 359 ? 14.781 -10.328 -8.312 1 98.88 359 LEU A N 1
ATOM 2793 C CA . LEU A 1 359 ? 15.172 -10.922 -7.039 1 98.88 359 LEU A CA 1
ATOM 2794 C C . LEU A 1 359 ? 16.125 -12.086 -7.254 1 98.88 359 LEU A C 1
ATOM 2796 O O . LEU A 1 359 ? 16.672 -12.633 -6.289 1 98.88 359 LEU A O 1
ATOM 2800 N N . THR A 1 360 ? 16.297 -12.492 -8.531 1 98.75 360 THR A N 1
ATOM 2801 C CA . THR A 1 360 ? 17.125 -13.664 -8.805 1 98.75 360 THR A CA 1
ATOM 2802 C C . THR A 1 360 ? 18.016 -13.43 -10.016 1 98.75 360 THR A C 1
ATOM 2804 O O . THR A 1 360 ? 17.922 -12.383 -10.664 1 98.75 360 THR A O 1
ATOM 2807 N N . GLU A 1 361 ? 18.922 -14.398 -10.203 1 98.44 361 GLU A N 1
ATOM 2808 C CA . GLU A 1 361 ? 19.75 -14.508 -11.398 1 98.44 361 GLU A CA 1
ATOM 2809 C C . GLU A 1 361 ? 19.562 -15.859 -12.086 1 98.44 361 GLU A C 1
ATOM 2811 O O . GLU A 1 361 ? 19 -16.781 -11.492 1 98.44 361 GLU A O 1
ATOM 2816 N N . GLU A 1 362 ? 20 -15.891 -13.344 1 98.38 362 GLU A N 1
ATOM 2817 C CA . GLU A 1 362 ? 19.906 -17.156 -14.07 1 98.38 362 GLU A CA 1
ATOM 2818 C C . GLU A 1 362 ? 20.562 -18.297 -13.273 1 98.38 362 GLU A C 1
ATOM 2820 O O . GLU A 1 362 ? 21.625 -18.109 -12.672 1 98.38 362 GLU A O 1
ATOM 2825 N N . GLY A 1 363 ? 19.812 -19.406 -13.242 1 98.44 363 GLY A N 1
ATOM 2826 C CA . GLY A 1 363 ? 20.328 -20.578 -12.539 1 98.44 363 GLY A CA 1
ATOM 2827 C C . GLY A 1 363 ? 19.812 -20.688 -11.117 1 98.44 363 GLY A C 1
ATOM 2828 O O . GLY A 1 363 ? 19.859 -21.766 -10.516 1 98.44 363 GLY A O 1
ATOM 2829 N N . ASP A 1 364 ? 19.344 -19.594 -10.523 1 98.81 364 ASP A N 1
ATOM 2830 C CA . ASP A 1 364 ? 18.828 -19.609 -9.156 1 98.81 364 ASP A CA 1
ATOM 2831 C C . ASP A 1 364 ? 17.562 -20.453 -9.055 1 98.81 364 ASP A C 1
ATOM 2833 O O . ASP A 1 364 ? 16.797 -20.578 -10.016 1 98.81 364 ASP A O 1
ATOM 2837 N N . LEU A 1 365 ? 17.312 -20.984 -7.891 1 98.81 365 LEU A N 1
ATOM 2838 C CA . LEU A 1 365 ? 16.109 -21.781 -7.648 1 98.81 365 LEU A CA 1
ATOM 2839 C C . LEU A 1 365 ? 14.977 -20.922 -7.105 1 98.81 365 LEU A C 1
ATOM 2841 O O . LEU A 1 365 ? 15.133 -20.266 -6.07 1 98.81 365 LEU A O 1
ATOM 2845 N N . VAL A 1 366 ? 13.859 -20.938 -7.777 1 98.88 366 VAL A N 1
ATOM 2846 C CA . VAL A 1 366 ? 12.633 -20.25 -7.371 1 98.88 366 VAL A CA 1
ATOM 2847 C C . VAL A 1 366 ? 11.609 -21.281 -6.883 1 98.88 366 VAL A C 1
ATOM 2849 O O . VAL A 1 366 ? 11.398 -22.312 -7.523 1 98.88 366 VAL A O 1
ATOM 2852 N N . VAL A 1 367 ? 10.938 -20.969 -5.758 1 98.69 367 VAL A N 1
ATOM 2853 C CA . VAL A 1 367 ? 9.945 -21.875 -5.195 1 98.69 367 VAL A CA 1
ATOM 2854 C C . VAL A 1 367 ? 8.609 -21.156 -5.047 1 98.69 367 VAL A C 1
ATOM 2856 O O . VAL A 1 367 ? 8.562 -19.984 -4.641 1 98.69 367 VAL A O 1
ATOM 2859 N N . ASP A 1 368 ? 7.539 -21.828 -5.395 1 98.38 368 ASP A N 1
ATOM 2860 C CA . ASP A 1 368 ? 6.168 -21.359 -5.215 1 98.38 368 ASP A CA 1
ATOM 2861 C C . ASP A 1 368 ? 5.293 -22.453 -4.594 1 98.38 368 ASP A C 1
ATOM 2863 O O . ASP A 1 368 ? 4.875 -23.391 -5.281 1 98.38 368 ASP A O 1
ATOM 2867 N N . PRO A 1 369 ? 4.922 -22.344 -3.355 1 97.81 369 PRO A N 1
ATOM 2868 C CA . PRO A 1 369 ? 4.145 -23.391 -2.699 1 97.81 369 PRO A CA 1
ATOM 2869 C C . PRO A 1 369 ? 2.654 -23.328 -3.029 1 97.81 369 PRO A C 1
ATOM 2871 O O . PRO A 1 369 ? 1.88 -24.188 -2.605 1 97.81 369 PRO A O 1
ATOM 2874 N N . TRP A 1 370 ? 2.262 -22.328 -3.721 1 96.19 370 TRP A N 1
ATOM 2875 C CA . TRP A 1 370 ? 0.905 -22.188 -4.238 1 96.19 370 TRP A CA 1
ATOM 2876 C C . TRP A 1 370 ? 0.921 -21.938 -5.742 1 96.19 370 TRP A C 1
ATOM 2878 O O . TRP A 1 370 ? 0.622 -20.844 -6.203 1 96.19 370 TRP A O 1
ATOM 2888 N N . GLY A 1 371 ? 1.109 -22.938 -6.445 1 94.88 371 GLY A N 1
ATOM 2889 C CA . GLY A 1 371 ? 1.472 -22.844 -7.852 1 94.88 371 GLY A CA 1
ATOM 2890 C C . GLY A 1 371 ? 0.323 -22.391 -8.734 1 94.88 371 GLY A C 1
ATOM 2891 O O . GLY A 1 371 ? 0.533 -21.703 -9.727 1 94.88 371 GLY A O 1
ATOM 2892 N N . GLY A 1 372 ? -0.89 -22.797 -8.406 1 91.81 372 GLY A N 1
ATOM 2893 C CA . GLY A 1 372 ? -2.021 -22.453 -9.25 1 91.81 372 GLY A CA 1
ATOM 2894 C C . GLY A 1 372 ? -1.783 -22.766 -10.719 1 91.81 372 GLY A C 1
ATOM 2895 O O . GLY A 1 372 ? -1.471 -23.906 -11.07 1 91.81 372 GLY A O 1
ATOM 2896 N N . ARG A 1 373 ? -1.838 -21.766 -11.562 1 92.19 373 ARG A N 1
ATOM 2897 C CA . ARG A 1 373 ? -1.603 -21.922 -12.992 1 92.19 373 ARG A CA 1
ATOM 2898 C C . ARG A 1 373 ? -0.109 -21.984 -13.297 1 92.19 373 ARG A C 1
ATOM 2900 O O . ARG A 1 373 ? 0.289 -22.031 -14.461 1 92.19 373 ARG A O 1
ATOM 2907 N N . SER A 1 374 ? 0.687 -21.875 -12.305 1 95.44 374 SER A N 1
ATOM 2908 C CA . SER A 1 374 ? 2.141 -21.984 -12.328 1 95.44 374 SER A CA 1
ATOM 2909 C C . SER A 1 374 ? 2.779 -20.844 -13.117 1 95.44 374 SER A C 1
ATOM 2911 O O . SER A 1 374 ? 3.766 -21.062 -13.82 1 95.44 374 SER A O 1
ATOM 2913 N N . MET A 1 375 ? 2.227 -19.672 -13 1 96.38 375 MET A N 1
ATOM 2914 C CA . MET A 1 375 ? 2.812 -18.516 -13.656 1 96.38 375 MET A CA 1
ATOM 2915 C C . MET A 1 375 ? 4.23 -18.25 -13.148 1 96.38 375 MET A C 1
ATOM 2917 O O . MET A 1 375 ? 5.113 -17.891 -13.922 1 96.38 375 MET A O 1
ATOM 2921 N N . THR A 1 376 ? 4.461 -18.438 -11.836 1 98.12 376 THR A N 1
ATOM 2922 C CA . THR A 1 376 ? 5.789 -18.297 -11.258 1 98.12 376 THR A CA 1
ATOM 2923 C C . THR A 1 376 ? 6.762 -19.297 -11.867 1 98.12 376 THR A C 1
ATOM 2925 O O . THR A 1 376 ? 7.871 -18.938 -12.266 1 98.12 376 THR A O 1
ATOM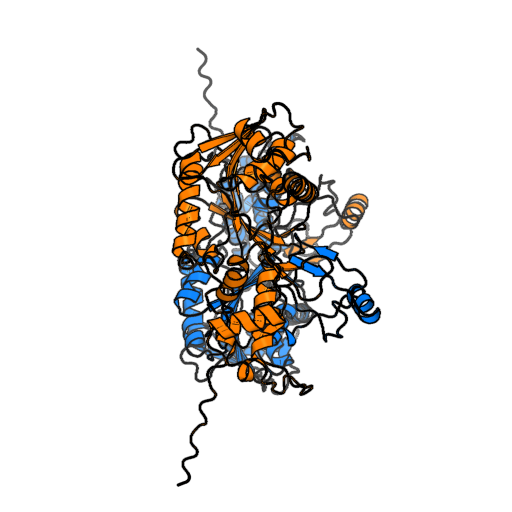 2928 N N . GLY A 1 377 ? 6.359 -20.562 -11.953 1 98.38 377 GLY A N 1
ATOM 2929 C CA . GLY A 1 377 ? 7.199 -21.578 -12.586 1 98.38 377 GLY A CA 1
ATOM 2930 C C . GLY A 1 377 ? 7.52 -21.266 -14.031 1 98.38 377 GLY A C 1
ATOM 2931 O O . GLY A 1 377 ? 8.656 -21.422 -14.469 1 98.38 377 GLY A O 1
ATOM 2932 N N . LEU A 1 378 ? 6.477 -20.844 -14.734 1 98.19 378 LEU A N 1
ATOM 2933 C CA . LEU A 1 378 ? 6.652 -20.531 -16.156 1 98.19 378 LEU A CA 1
ATOM 2934 C C . LEU A 1 378 ? 7.629 -19.375 -16.328 1 98.19 378 LEU A C 1
ATOM 2936 O O . LEU A 1 378 ? 8.5 -19.438 -17.203 1 98.19 378 LEU A O 1
ATOM 2940 N N . ALA A 1 379 ? 7.484 -18.328 -15.539 1 98.25 379 ALA A N 1
ATOM 2941 C CA . ALA A 1 379 ? 8.398 -17.188 -15.617 1 98.25 379 ALA A CA 1
ATOM 2942 C C . ALA A 1 379 ? 9.828 -17.609 -15.305 1 98.25 379 ALA A C 1
ATOM 2944 O O . ALA A 1 379 ? 10.766 -17.188 -15.984 1 98.25 379 ALA A O 1
ATOM 2945 N N . ALA A 1 380 ? 9.977 -18.422 -14.281 1 98.75 380 ALA A N 1
ATOM 2946 C CA . ALA A 1 380 ? 11.305 -18.922 -13.945 1 98.75 380 ALA A CA 1
ATOM 2947 C C . ALA A 1 380 ? 11.906 -19.719 -15.109 1 98.75 380 ALA A C 1
ATOM 2949 O O . ALA A 1 380 ? 13.062 -19.516 -15.469 1 98.75 380 ALA A O 1
ATOM 2950 N N . GLU A 1 381 ? 11.094 -20.562 -15.703 1 98.5 381 GLU A N 1
ATOM 2951 C CA . GLU A 1 381 ? 11.484 -21.375 -16.844 1 98.5 381 GLU A CA 1
ATOM 2952 C C . GLU A 1 381 ? 11.984 -20.516 -18 1 98.5 381 GLU A C 1
ATOM 2954 O O . GLU A 1 381 ? 13.062 -20.75 -18.547 1 98.5 381 GLU A O 1
ATOM 2959 N N . MET A 1 382 ? 11.227 -19.547 -18.328 1 97.94 382 MET A N 1
ATOM 2960 C CA . MET A 1 382 ? 11.5 -18.688 -19.484 1 97.94 382 MET A CA 1
ATOM 2961 C C . MET A 1 382 ? 12.727 -17.812 -19.25 1 97.94 382 MET A C 1
ATOM 2963 O O . MET A 1 382 ? 13.391 -17.391 -20.188 1 97.94 382 MET A O 1
ATOM 2967 N N . LEU A 1 383 ? 13.062 -17.594 -17.969 1 98.06 383 LEU A N 1
ATOM 2968 C CA . LEU A 1 383 ? 14.188 -16.75 -17.609 1 98.06 383 LEU A CA 1
ATOM 2969 C C . LEU A 1 383 ? 15.398 -17.578 -17.203 1 98.06 383 LEU A C 1
ATOM 2971 O O . LEU A 1 383 ? 16.344 -17.062 -16.625 1 98.06 383 LEU A O 1
ATOM 2975 N N . ASN A 1 384 ? 15.328 -18.859 -17.422 1 98.44 384 ASN A N 1
ATOM 2976 C CA . ASN A 1 384 ? 16.422 -19.797 -17.234 1 98.44 384 ASN A CA 1
ATOM 2977 C C . ASN A 1 384 ? 16.781 -19.938 -15.75 1 98.44 384 ASN A C 1
ATOM 2979 O O . ASN A 1 384 ? 17.953 -19.906 -15.391 1 98.44 384 ASN A O 1
ATOM 2983 N N . ARG A 1 385 ? 15.789 -19.859 -14.922 1 98.81 385 ARG A N 1
ATOM 2984 C CA . ARG A 1 385 ? 15.906 -20.219 -13.516 1 98.81 385 ARG A CA 1
ATOM 2985 C C . ARG A 1 385 ? 15.352 -21.625 -13.258 1 98.81 385 ARG A C 1
ATOM 2987 O O . ARG A 1 385 ? 14.469 -22.078 -13.992 1 98.81 385 ARG A O 1
ATOM 2994 N N . THR A 1 386 ? 15.898 -22.312 -12.273 1 98.69 386 THR A N 1
ATOM 2995 C CA . THR A 1 386 ? 15.258 -23.547 -11.836 1 98.69 386 THR A CA 1
ATOM 2996 C C . THR A 1 386 ? 14.062 -23.266 -10.938 1 98.69 386 THR A C 1
ATOM 2998 O O . THR A 1 386 ? 13.953 -22.172 -10.375 1 98.69 386 THR A O 1
ATOM 3001 N N . TRP A 1 387 ? 13.086 -24.188 -10.891 1 98.69 387 TRP A N 1
ATOM 3002 C CA . TRP A 1 387 ? 11.867 -23.859 -10.156 1 98.69 387 TRP A CA 1
ATOM 3003 C C . TRP A 1 387 ? 11.219 -25.109 -9.594 1 98.69 387 TRP A C 1
ATOM 3005 O O . TRP A 1 387 ? 11.414 -26.219 -10.117 1 98.69 387 TRP A O 1
ATOM 3015 N N . ILE A 1 388 ? 10.539 -25.016 -8.469 1 98.5 388 ILE A N 1
ATOM 3016 C CA . ILE A 1 388 ? 9.672 -26 -7.844 1 98.5 388 ILE A CA 1
ATOM 3017 C C . ILE A 1 388 ? 8.336 -25.359 -7.469 1 98.5 388 ILE A C 1
ATOM 3019 O O . ILE A 1 388 ? 8.305 -24.344 -6.766 1 98.5 388 ILE A O 1
ATOM 3023 N N . THR A 1 389 ? 7.277 -25.859 -7.969 1 97.69 389 THR A N 1
ATOM 3024 C CA . THR A 1 389 ? 5.953 -25.375 -7.582 1 97.69 389 THR A CA 1
ATOM 3025 C C . THR A 1 389 ? 5.137 -26.5 -6.938 1 97.69 389 THR A C 1
ATOM 3027 O O . THR A 1 389 ? 5.238 -27.656 -7.344 1 97.69 389 THR A O 1
ATOM 3030 N N . GLY A 1 390 ? 4.453 -26.172 -5.875 1 96.31 390 GLY A N 1
ATOM 3031 C CA . GLY A 1 390 ? 3.467 -27.047 -5.258 1 96.31 390 GLY A CA 1
ATOM 3032 C C . GLY A 1 390 ? 2.039 -26.578 -5.465 1 96.31 390 GLY A C 1
ATOM 3033 O O . GLY A 1 390 ? 1.761 -25.375 -5.41 1 96.31 390 GLY A O 1
ATOM 3034 N N . GLU A 1 391 ? 1.169 -27.516 -5.758 1 94.06 391 GLU A N 1
ATOM 3035 C CA . GLU A 1 391 ? -0.238 -27.188 -5.973 1 94.06 391 GLU A CA 1
ATOM 3036 C C . GLU A 1 391 ? -1.143 -28.328 -5.531 1 94.06 391 GLU A C 1
ATOM 3038 O O . GLU A 1 391 ? -0.93 -29.484 -5.918 1 94.06 391 GLU A O 1
ATOM 3043 N N . ARG A 1 392 ? -2.135 -27.969 -4.781 1 91.62 392 ARG A N 1
ATOM 3044 C CA . ARG A 1 392 ? -2.977 -28.984 -4.168 1 91.62 392 ARG A CA 1
ATOM 3045 C C . ARG A 1 392 ? -4.141 -29.359 -5.082 1 91.62 392 ARG A C 1
ATOM 3047 O O . ARG A 1 392 ? -4.773 -30.406 -4.898 1 91.62 392 ARG A O 1
ATOM 3054 N N . ALA A 1 393 ? -4.555 -28.547 -5.988 1 88.69 393 ALA A N 1
ATOM 3055 C CA . ALA A 1 393 ? -5.648 -28.828 -6.918 1 88.69 393 ALA A CA 1
ATOM 3056 C C . ALA A 1 393 ? -5.141 -29.5 -8.18 1 88.69 393 ALA A C 1
ATOM 3058 O O . ALA A 1 393 ? -4.359 -28.922 -8.938 1 88.69 393 ALA A O 1
ATOM 3059 N N . LEU A 1 394 ? -5.637 -30.656 -8.398 1 86.56 394 LEU A N 1
ATOM 3060 C CA . LEU A 1 394 ? -5.188 -31.5 -9.508 1 86.56 394 LEU A CA 1
ATOM 3061 C C . LEU A 1 394 ? -5.438 -30.797 -10.844 1 86.56 394 LEU A C 1
ATOM 3063 O O . LEU A 1 394 ? -4.598 -30.844 -11.742 1 86.56 394 LEU A O 1
ATOM 3067 N N . GLN A 1 395 ? -6.562 -30.188 -10.992 1 87.81 395 GLN A N 1
ATOM 3068 C CA . GLN A 1 395 ? -6.973 -29.531 -12.227 1 87.81 395 GLN A CA 1
ATOM 3069 C C . GLN A 1 395 ? -6.023 -28.406 -12.594 1 87.81 395 GLN A C 1
ATOM 3071 O O . GLN A 1 395 ? -5.762 -28.156 -13.773 1 87.81 395 GLN A O 1
ATOM 3076 N N . TYR A 1 396 ? -5.508 -27.703 -11.586 1 91.38 396 TYR A N 1
ATOM 3077 C CA . TYR A 1 396 ? -4.582 -26.609 -11.836 1 91.38 396 TYR A CA 1
ATOM 3078 C C . TYR A 1 396 ? -3.23 -27.125 -12.312 1 91.38 396 TYR A C 1
ATOM 3080 O O . TYR A 1 396 ? -2.627 -26.562 -13.219 1 91.38 396 TYR A O 1
ATOM 3088 N N . VAL A 1 397 ? -2.791 -28.203 -11.727 1 92.88 397 VAL A N 1
ATOM 3089 C CA . VAL A 1 397 ? -1.536 -28.812 -12.156 1 92.88 397 VAL A CA 1
ATOM 3090 C C . VAL A 1 397 ? -1.657 -29.281 -13.609 1 92.88 397 VAL A C 1
ATOM 3092 O O . VAL A 1 397 ? -0.771 -29.016 -14.43 1 92.88 397 VAL A O 1
ATOM 3095 N N . ARG A 1 398 ? -2.777 -29.938 -13.898 1 91.75 398 ARG A N 1
ATOM 3096 C CA . ARG A 1 398 ? -3.002 -30.453 -15.25 1 91.75 398 ARG A CA 1
ATOM 3097 C C . ARG A 1 398 ? -3.066 -29.312 -16.266 1 91.75 398 ARG A C 1
ATOM 3099 O O . ARG A 1 398 ? -2.479 -29.406 -17.344 1 91.75 398 ARG A O 1
ATOM 3106 N N . GLY A 1 399 ? -3.828 -28.312 -15.914 1 92.44 399 GLY A N 1
ATOM 3107 C CA . GLY A 1 399 ? -3.934 -27.172 -16.797 1 92.44 399 GLY A CA 1
ATOM 3108 C C . GLY A 1 399 ? -2.613 -26.453 -17.016 1 92.44 399 GLY A C 1
ATOM 3109 O O . GLY A 1 399 ? -2.285 -26.062 -18.125 1 92.44 399 GLY A O 1
ATOM 3110 N N . ALA A 1 400 ? -1.869 -26.281 -15.969 1 95 400 ALA A N 1
ATOM 3111 C CA . ALA A 1 400 ? -0.584 -25.594 -16.031 1 95 400 ALA A CA 1
ATOM 3112 C C . ALA A 1 400 ? 0.39 -26.328 -16.938 1 95 400 ALA A C 1
ATOM 3114 O O . ALA A 1 400 ? 1.203 -25.688 -17.625 1 95 400 ALA A O 1
ATOM 3115 N N . ALA A 1 401 ? 0.315 -27.656 -16.938 1 96.44 401 ALA A N 1
ATOM 3116 C CA . ALA A 1 401 ? 1.21 -28.469 -17.766 1 96.44 401 ALA A CA 1
ATOM 3117 C C . ALA A 1 401 ? 1.163 -28.047 -19.219 1 96.44 401 ALA A C 1
ATOM 3119 O O . ALA A 1 401 ? 2.174 -28.109 -19.922 1 96.44 401 ALA A O 1
ATOM 3120 N N . GLU A 1 402 ? 0.048 -27.578 -19.672 1 95.69 402 GLU A N 1
ATOM 3121 C CA . GLU A 1 402 ? -0.127 -27.219 -21.078 1 95.69 402 GLU A CA 1
ATOM 3122 C C . GLU A 1 402 ? 0.733 -26.016 -21.453 1 95.69 402 GLU A C 1
ATOM 3124 O O . GLU A 1 402 ? 1.143 -25.859 -22.594 1 95.69 402 GLU A O 1
ATOM 3129 N N . LEU A 1 403 ? 1.059 -25.172 -20.516 1 96.5 403 LEU A N 1
ATOM 3130 C CA . LEU A 1 403 ? 1.872 -24 -20.75 1 96.5 403 LEU A CA 1
ATOM 3131 C C . LEU A 1 403 ? 3.34 -24.375 -20.938 1 96.5 403 LEU A C 1
ATOM 3133 O O . LEU A 1 403 ? 4.137 -23.562 -21.422 1 96.5 403 LEU A O 1
ATOM 3137 N N . PHE A 1 404 ? 3.695 -25.625 -20.578 1 98 404 PHE A N 1
ATOM 3138 C CA . PHE A 1 404 ? 5.094 -26.047 -20.547 1 98 404 PHE A CA 1
ATOM 3139 C C . PHE A 1 404 ? 5.379 -27.062 -21.641 1 98 404 PHE A C 1
ATOM 3141 O O . PHE A 1 404 ? 6.512 -27.531 -21.766 1 98 404 PHE A O 1
ATOM 3148 N N . ARG A 1 405 ? 4.477 -27.438 -22.453 1 96.5 405 ARG A N 1
ATOM 3149 C CA . ARG A 1 405 ? 4.566 -28.531 -23.391 1 96.5 405 ARG A CA 1
ATOM 3150 C C . ARG A 1 405 ? 5.766 -28.359 -24.328 1 96.5 405 ARG A C 1
ATOM 3152 O O . ARG A 1 405 ? 6.406 -29.344 -24.703 1 96.5 405 ARG A O 1
ATOM 3159 N N . GLU A 1 406 ? 6.082 -27.188 -24.656 1 95.38 406 GLU A N 1
ATOM 3160 C CA . GLU A 1 406 ? 7.141 -26.953 -25.625 1 95.38 406 GLU A CA 1
ATOM 3161 C C . GLU A 1 406 ? 8.477 -26.672 -24.938 1 95.38 406 GLU A C 1
ATOM 3163 O O . GLU A 1 406 ? 9.461 -26.359 -25.609 1 95.38 406 GLU A O 1
ATOM 3168 N N . ARG A 1 407 ? 8.469 -26.719 -23.672 1 96.94 407 ARG A N 1
ATOM 3169 C CA . ARG A 1 407 ? 9.703 -26.438 -22.938 1 96.94 407 ARG A CA 1
ATOM 3170 C C . ARG A 1 407 ? 10.633 -27.641 -22.953 1 96.94 407 ARG A C 1
ATOM 3172 O O . ARG A 1 407 ? 10.172 -28.797 -22.938 1 96.94 407 ARG A O 1
ATOM 3179 N N . PRO A 1 408 ? 11.945 -27.484 -23 1 97.81 408 PRO A N 1
ATOM 3180 C CA . PRO A 1 408 ? 12.891 -28.609 -23.031 1 97.81 408 PRO A CA 1
ATOM 3181 C C . PRO A 1 408 ? 12.734 -29.547 -21.844 1 97.81 408 PRO A C 1
ATOM 3183 O O . PRO A 1 408 ? 12.656 -29.094 -20.703 1 97.81 408 PRO A O 1
ATOM 3186 N N . GLY A 1 409 ? 12.641 -30.812 -22.141 1 97.25 409 GLY A N 1
ATOM 3187 C CA . GLY A 1 409 ? 12.609 -31.828 -21.094 1 97.25 409 GLY A CA 1
ATOM 3188 C C . GLY A 1 409 ? 11.227 -32.062 -20.516 1 97.25 409 GLY A C 1
ATOM 3189 O O . GLY A 1 409 ? 11.062 -32.812 -19.547 1 97.25 409 GLY A O 1
ATOM 3190 N N . PHE A 1 410 ? 10.305 -31.484 -21.172 1 97.94 410 PHE A N 1
ATOM 3191 C CA . PHE A 1 410 ? 8.945 -31.578 -20.656 1 97.94 410 PHE A CA 1
ATOM 3192 C C . PHE A 1 410 ? 8.484 -33.031 -20.609 1 97.94 410 PHE A C 1
ATOM 3194 O O . PHE A 1 410 ? 8.633 -33.781 -21.594 1 97.94 410 PHE A O 1
ATOM 3201 N N . ARG A 1 411 ? 7.996 -33.469 -19.453 1 96.38 411 ARG A N 1
ATOM 3202 C CA . ARG A 1 411 ? 7.332 -34.75 -19.234 1 96.38 411 ARG A CA 1
ATOM 3203 C C . ARG A 1 411 ? 6.188 -34.625 -18.234 1 96.38 411 ARG A C 1
ATOM 3205 O O . ARG A 1 411 ? 6.348 -33.969 -17.188 1 96.38 411 ARG A O 1
ATOM 3212 N N . ILE A 1 412 ? 5.109 -35.062 -18.562 1 94.69 412 ILE A N 1
ATOM 3213 C CA . ILE A 1 412 ? 3.949 -35.031 -17.688 1 94.69 412 ILE A CA 1
ATOM 3214 C C . ILE A 1 412 ? 3.668 -36.406 -17.141 1 94.69 412 ILE A C 1
ATOM 3216 O O . ILE A 1 412 ? 3.881 -37.406 -17.828 1 94.69 412 ILE A O 1
ATOM 3220 N N . ASN A 1 413 ? 3.266 -36.438 -15.906 1 88.12 413 ASN A N 1
ATOM 3221 C CA . ASN A 1 413 ? 2.807 -37.719 -15.344 1 88.12 413 ASN A CA 1
ATOM 3222 C C . ASN A 1 413 ? 1.714 -38.344 -16.203 1 88.12 413 ASN A C 1
ATOM 3224 O O . ASN A 1 413 ? 0.669 -37.719 -16.438 1 88.12 413 ASN A O 1
ATOM 3228 N N . PRO A 1 414 ? 1.879 -39.562 -16.672 1 85.19 414 PRO A N 1
ATOM 3229 C CA . PRO A 1 414 ? 0.913 -40.156 -17.594 1 85.19 414 PRO A CA 1
ATOM 3230 C C . PRO A 1 414 ? -0.477 -40.312 -16.984 1 85.19 414 PRO A C 1
ATOM 3232 O O . PRO A 1 414 ? -1.482 -40.188 -17.688 1 85.19 414 PRO A O 1
ATOM 3235 N N . GLN A 1 415 ? -0.532 -40.531 -15.734 1 78.31 415 GLN A N 1
ATOM 3236 C CA . GLN A 1 415 ? -1.828 -40.656 -15.078 1 78.31 415 GLN A CA 1
ATOM 3237 C C . GLN A 1 415 ? -2.568 -39.312 -15.062 1 78.31 415 GLN A C 1
ATOM 3239 O O . GLN A 1 415 ? -3.789 -39.281 -15.234 1 78.31 415 GLN A O 1
ATOM 3244 N N . LEU A 1 416 ? -1.812 -38.281 -14.891 1 83.81 416 LEU A N 1
ATOM 3245 C CA . LEU A 1 416 ? -2.395 -36.969 -14.914 1 83.81 416 LEU A CA 1
ATOM 3246 C C . LEU A 1 416 ? -2.863 -36.594 -16.312 1 83.81 416 LEU A C 1
ATOM 3248 O O . LEU A 1 416 ? -3.924 -36 -16.484 1 83.81 416 LEU A O 1
ATOM 3252 N N . GLU A 1 417 ? -2.105 -36.906 -17.219 1 85 417 GLU A N 1
ATOM 3253 C CA . GLU A 1 417 ? -2.436 -36.594 -18.609 1 85 417 GLU A CA 1
ATOM 3254 C C . GLU A 1 417 ? -3.713 -37.281 -19.047 1 85 417 GLU A C 1
ATOM 3256 O O . GLU A 1 417 ? -4.543 -36.719 -19.75 1 85 417 GLU A O 1
ATOM 3261 N N . ARG A 1 418 ? -3.902 -38.5 -18.547 1 75.62 418 ARG A N 1
ATOM 3262 C CA . ARG A 1 418 ? -5.043 -39.344 -18.938 1 75.62 418 ARG A CA 1
ATOM 3263 C C . ARG A 1 418 ? -6.305 -38.906 -18.203 1 75.62 418 ARG A C 1
ATOM 3265 O O . ARG A 1 418 ? -7.41 -39.031 -18.719 1 75.62 418 ARG A O 1
ATOM 3272 N N . ALA A 1 419 ? -6.117 -38.5 -16.984 1 70 419 ALA A N 1
ATOM 3273 C CA . ALA A 1 419 ? -7.25 -38.188 -16.125 1 70 419 ALA A CA 1
ATOM 3274 C C . ALA A 1 419 ? -8.133 -37.094 -16.766 1 70 419 ALA A C 1
ATOM 3276 O O . ALA A 1 419 ? -9.344 -37.062 -16.547 1 70 419 ALA A O 1
ATOM 3277 N N . PHE A 1 420 ? -7.645 -36.281 -17.562 1 70.81 420 PHE A N 1
ATOM 3278 C CA . PHE A 1 420 ? -8.445 -35.219 -18.172 1 70.81 420 PHE A CA 1
ATOM 3279 C C . PHE A 1 420 ? -8.297 -35.219 -19.688 1 70.81 420 PHE A C 1
ATOM 3281 O O . PHE A 1 420 ? -8.375 -34.156 -20.312 1 70.81 420 PHE A O 1
ATOM 3288 N N . ALA A 1 421 ? -7.992 -36.375 -20.219 1 59.75 421 ALA A N 1
ATOM 3289 C CA . ALA A 1 421 ? -7.887 -36.5 -21.672 1 59.75 421 ALA A CA 1
ATOM 3290 C C . ALA A 1 421 ? -9.227 -36.219 -22.344 1 59.75 421 ALA A C 1
ATOM 3292 O O . ALA A 1 421 ? -10.281 -36.531 -21.781 1 59.75 421 ALA A O 1
ATOM 3293 N N . GLY A 1 422 ? -9.508 -35.062 -22.859 1 50.59 422 GLY A N 1
ATOM 3294 C CA . GLY A 1 422 ? -10.672 -34.625 -23.609 1 50.59 422 GLY A CA 1
ATOM 3295 C C . GLY A 1 422 ? -11.5 -35.781 -24.141 1 50.59 422 GLY A C 1
ATOM 3296 O O . GLY A 1 422 ? -11 -36.906 -24.297 1 50.59 422 GLY A O 1
ATOM 3297 N N . SER A 1 423 ? -12.742 -35.969 -23.703 1 41.12 423 SER A N 1
ATOM 3298 C CA . SER A 1 423 ? -13.703 -36.719 -24.484 1 41.12 423 SER A CA 1
ATOM 3299 C C . SER A 1 423 ? -13.523 -36.469 -25.984 1 41.12 423 SER A C 1
ATOM 3301 O O . SER A 1 423 ? -13.898 -35.406 -26.484 1 41.12 423 SER A O 1
ATOM 3303 N N . VAL A 1 424 ? -12.391 -36.75 -26.641 1 34.59 424 VAL A N 1
ATOM 3304 C CA . VAL A 1 424 ? -12.578 -36.781 -28.078 1 34.59 424 VAL A CA 1
ATOM 3305 C C . VAL A 1 424 ? -13.875 -37.531 -28.422 1 34.59 424 VAL A C 1
ATOM 3307 O O . VAL A 1 424 ? -14.141 -38.594 -27.891 1 34.59 424 VAL A O 1
ATOM 3310 N N . PRO A 1 425 ? -14.891 -36.75 -28.875 1 32.22 425 PRO A N 1
ATOM 3311 C CA . PRO A 1 425 ? -15.992 -37.562 -29.391 1 32.22 425 PRO A CA 1
ATOM 3312 C C . PRO A 1 425 ? -15.516 -38.844 -30.062 1 32.22 425 PRO A C 1
ATOM 3314 O O . PRO A 1 425 ? -14.586 -38.812 -30.875 1 32.22 425 PRO A O 1
ATOM 3317 N N . ARG A 1 426 ? -15.695 -40.031 -29.422 1 25.41 426 ARG A N 1
ATOM 3318 C CA . ARG A 1 426 ? -15.883 -41.125 -30.359 1 25.41 426 ARG A CA 1
ATOM 3319 C C . ARG A 1 426 ? -17 -40.812 -31.359 1 25.41 426 ARG A C 1
ATOM 3321 O O . ARG A 1 426 ? -18.031 -40.281 -30.984 1 25.41 426 ARG A O 1
ATOM 3328 N N . MET B 1 1 ? 54.656 -25.438 3.17 1 22.8 1 MET B N 1
ATOM 3329 C CA . MET B 1 1 ? 53.281 -25.281 3.656 1 22.8 1 MET B CA 1
ATOM 3330 C C . MET B 1 1 ? 52.906 -23.797 3.723 1 22.8 1 MET B C 1
ATOM 3332 O O . MET B 1 1 ? 53.281 -23.094 4.656 1 22.8 1 MET B O 1
ATOM 3336 N N . LYS B 1 2 ? 52.906 -23.109 2.566 1 26.47 2 LYS B N 1
ATOM 3337 C CA . LYS B 1 2 ? 53 -21.672 2.344 1 26.47 2 LYS B CA 1
ATOM 3338 C C . LYS B 1 2 ? 51.75 -20.969 2.883 1 26.47 2 LYS B C 1
ATOM 3340 O O . LYS B 1 2 ? 50.625 -21.328 2.533 1 26.47 2 LYS B O 1
ATOM 3345 N N . SER B 1 3 ? 51.75 -20.438 4.109 1 22.42 3 SER B N 1
ATOM 3346 C CA . SER B 1 3 ? 50.688 -19.859 4.934 1 22.42 3 SER B CA 1
ATOM 3347 C C . SER B 1 3 ? 50.062 -18.641 4.258 1 22.42 3 SER B C 1
ATOM 3349 O O . SER B 1 3 ? 50.75 -17.656 3.982 1 22.42 3 SER B O 1
ATOM 3351 N N . PHE B 1 4 ? 49.438 -18.734 3.16 1 21.77 4 PHE B N 1
ATOM 3352 C CA . PHE B 1 4 ? 48.812 -17.562 2.559 1 21.77 4 PHE B CA 1
ATOM 3353 C C . PHE B 1 4 ? 47.844 -16.891 3.539 1 21.77 4 PHE B C 1
ATOM 3355 O O . PHE B 1 4 ? 46.844 -17.469 3.914 1 21.77 4 PHE B O 1
ATOM 3362 N N . LYS B 1 5 ? 48.406 -16.047 4.363 1 25.42 5 LYS B N 1
ATOM 3363 C CA . LYS B 1 5 ? 47.625 -15.188 5.262 1 25.42 5 LYS B CA 1
ATOM 3364 C C . LYS B 1 5 ? 46.531 -14.438 4.508 1 25.42 5 LYS B C 1
ATOM 3366 O O . LYS B 1 5 ? 46.812 -13.812 3.477 1 25.42 5 LYS B O 1
ATOM 3371 N N . ALA B 1 6 ? 45.281 -14.852 4.711 1 24.98 6 ALA B N 1
ATOM 3372 C CA . ALA B 1 6 ? 44.094 -14.148 4.215 1 24.98 6 ALA B CA 1
ATOM 3373 C C . ALA B 1 6 ? 44.219 -12.648 4.461 1 24.98 6 ALA B C 1
ATOM 3375 O O . ALA B 1 6 ? 44.375 -12.211 5.605 1 24.98 6 ALA B O 1
ATOM 3376 N N . LYS B 1 7 ? 44.75 -11.93 3.543 1 28.98 7 LYS B N 1
ATOM 3377 C CA . LYS B 1 7 ? 44.781 -10.477 3.662 1 28.98 7 LYS B CA 1
ATOM 3378 C C . LYS B 1 7 ? 43.438 -9.922 4.141 1 28.98 7 LYS B C 1
ATOM 3380 O O . LYS B 1 7 ? 42.406 -10.242 3.574 1 28.98 7 LYS B O 1
ATOM 3385 N N . SER B 1 8 ? 43.219 -9.641 5.434 1 26.25 8 SER B N 1
ATOM 3386 C CA . SER B 1 8 ? 42.062 -8.992 6.078 1 26.25 8 SER B CA 1
ATOM 3387 C C . SER B 1 8 ? 41.562 -7.836 5.238 1 26.25 8 SER B C 1
ATOM 3389 O O . SER B 1 8 ? 42.281 -6.906 4.914 1 26.25 8 SER B O 1
ATOM 3391 N N . VAL B 1 9 ? 40.781 -8.047 4.199 1 28.2 9 VAL B N 1
ATOM 3392 C CA . VAL B 1 9 ? 40.125 -6.945 3.514 1 28.2 9 VAL B CA 1
ATOM 3393 C C . VAL B 1 9 ? 39.562 -5.965 4.539 1 28.2 9 VAL B C 1
ATOM 3395 O O . VAL B 1 9 ? 38.75 -6.34 5.387 1 28.2 9 VAL B O 1
ATOM 3398 N N . PRO B 1 10 ? 40.375 -4.961 4.898 1 29.06 10 PRO B N 1
ATOM 3399 C CA . PRO B 1 10 ? 39.875 -3.975 5.859 1 29.06 10 PRO B CA 1
ATOM 3400 C C . PRO B 1 10 ? 38.375 -3.646 5.656 1 29.06 10 PRO B C 1
ATOM 3402 O O . PRO B 1 10 ? 37.875 -3.795 4.551 1 29.06 10 PRO B O 1
ATOM 3405 N N . ALA B 1 11 ? 37.594 -3.602 6.762 1 30.41 11 ALA B N 1
ATOM 3406 C CA . ALA B 1 11 ? 36.219 -3.123 6.871 1 30.41 11 ALA B CA 1
ATOM 3407 C C . ALA B 1 11 ? 35.938 -2.006 5.871 1 30.41 11 ALA B C 1
ATOM 3409 O O . ALA B 1 11 ? 36.719 -1.072 5.738 1 30.41 11 ALA B O 1
ATOM 3410 N N . SER B 1 12 ? 35.281 -2.217 4.879 1 31.2 12 SER B N 1
ATOM 3411 C CA . SER B 1 12 ? 34.875 -1.262 3.854 1 31.2 12 SER B CA 1
ATOM 3412 C C . SER B 1 12 ? 34.562 0.1 4.457 1 31.2 12 SER B C 1
ATOM 3414 O O . SER B 1 12 ? 33.844 0.187 5.469 1 31.2 12 SER B O 1
ATOM 3416 N N . GLN B 1 13 ? 35.312 1.135 4.391 1 31.58 13 GLN B N 1
ATOM 3417 C CA . GLN B 1 13 ? 35.406 2.531 4.805 1 31.58 13 GLN B CA 1
ATOM 3418 C C . GLN B 1 13 ? 34.031 3.211 4.684 1 31.58 13 GLN B C 1
ATOM 3420 O O . GLN B 1 13 ? 33.875 4.387 5.031 1 31.58 13 GLN B O 1
ATOM 3425 N N . GLY B 1 14 ? 33.125 2.639 4.094 1 36.25 14 GLY B N 1
ATOM 3426 C CA . GLY B 1 14 ? 31.812 3.268 3.887 1 36.25 14 GLY B CA 1
ATOM 3427 C C . GLY B 1 14 ? 31.094 3.576 5.184 1 36.25 14 GLY B C 1
ATOM 3428 O O . GLY B 1 14 ? 30.047 4.227 5.172 1 36.25 14 GLY B O 1
ATOM 3429 N N . GLU B 1 15 ? 31.438 2.893 6.258 1 38.28 15 GLU B N 1
ATOM 3430 C CA . GLU B 1 15 ? 30.703 3.051 7.508 1 38.28 15 GLU B CA 1
ATOM 3431 C C . GLU B 1 15 ? 31.125 4.32 8.242 1 38.28 15 GLU B C 1
ATOM 3433 O O . GLU B 1 15 ? 30.562 4.656 9.289 1 38.28 15 GLU B O 1
ATOM 3438 N N . LEU B 1 16 ? 32.125 4.93 7.883 1 41.03 16 LEU B N 1
ATOM 3439 C CA . LEU B 1 16 ? 32.844 5.816 8.781 1 41.03 16 LEU B CA 1
ATOM 3440 C C . LEU B 1 16 ? 32.188 7.18 8.875 1 41.03 16 LEU B C 1
ATOM 3442 O O . LEU B 1 16 ? 32.344 7.891 9.867 1 41.03 16 LEU B O 1
ATOM 3446 N N . PHE B 1 17 ? 31.547 7.656 7.848 1 51.41 17 PHE B N 1
ATOM 3447 C CA . PHE B 1 17 ? 31.109 9.039 8.016 1 51.41 17 PHE B CA 1
ATOM 3448 C C . PHE B 1 17 ? 29.594 9.102 8.133 1 51.41 17 PHE B C 1
ATOM 3450 O O . PHE B 1 17 ? 28.875 8.984 7.133 1 51.41 17 PHE B O 1
ATOM 3457 N N . GLY B 1 18 ? 29.188 9.031 9.359 1 56.12 18 GLY B N 1
ATOM 3458 C CA . GLY B 1 18 ? 27.766 9.109 9.633 1 56.12 18 GLY B CA 1
ATOM 3459 C C . GLY B 1 18 ? 27.141 10.438 9.242 1 56.12 18 GLY B C 1
ATOM 3460 O O . GLY B 1 18 ? 27.828 11.469 9.25 1 56.12 18 GLY B O 1
ATOM 3461 N N . ALA B 1 19 ? 26 10.5 8.68 1 60.38 19 ALA B N 1
ATOM 3462 C CA . ALA B 1 19 ? 25.266 11.703 8.32 1 60.38 19 ALA B CA 1
ATOM 3463 C C . ALA B 1 19 ? 25.25 12.703 9.484 1 60.38 19 ALA B C 1
ATOM 3465 O O . ALA B 1 19 ? 25.391 13.906 9.273 1 60.38 19 ALA B O 1
ATOM 3466 N N . ASP B 1 20 ? 25.344 12.156 10.539 1 57.69 20 ASP B N 1
ATOM 3467 C CA . ASP B 1 20 ? 25.328 13 11.734 1 57.69 20 ASP B CA 1
ATOM 3468 C C . ASP B 1 20 ? 26.625 13.773 11.883 1 57.69 20 ASP B C 1
ATOM 3470 O O . ASP B 1 20 ? 26.625 14.938 12.289 1 57.69 20 ASP B O 1
ATOM 3474 N N . GLN B 1 21 ? 27.672 13.141 11.664 1 62.59 21 GLN B N 1
ATOM 3475 C CA . GLN B 1 21 ? 28.969 13.789 11.797 1 62.59 21 GLN B CA 1
ATOM 3476 C C . GLN B 1 21 ? 29.109 14.945 10.812 1 62.59 21 GLN B C 1
ATOM 3478 O O . GLN B 1 21 ? 29.562 16.031 11.172 1 62.59 21 GLN B O 1
ATOM 3483 N N . ILE B 1 22 ? 28.594 14.703 9.68 1 71.44 22 ILE B N 1
ATOM 3484 C CA . ILE B 1 22 ? 28.719 15.742 8.656 1 71.44 22 ILE B CA 1
ATOM 3485 C C . ILE B 1 22 ? 27.734 16.875 8.945 1 71.44 22 ILE B C 1
ATOM 3487 O O . ILE B 1 22 ? 28.109 18.047 8.875 1 71.44 22 ILE B O 1
ATOM 3491 N N . ALA B 1 23 ? 26.625 16.484 9.391 1 65.94 23 ALA B N 1
ATOM 3492 C CA . ALA B 1 23 ? 25.656 17.516 9.773 1 65.94 23 ALA B CA 1
ATOM 3493 C C . ALA B 1 23 ? 26.172 18.359 10.93 1 65.94 23 ALA B C 1
ATOM 3495 O O . ALA B 1 23 ? 25.984 19.578 10.961 1 65.94 23 ALA B O 1
ATOM 3496 N N . ALA B 1 24 ? 26.781 17.75 11.828 1 66.69 24 ALA B N 1
ATOM 3497 C CA . ALA B 1 24 ? 27.328 18.422 12.992 1 66.69 24 ALA B CA 1
ATOM 3498 C C . ALA B 1 24 ? 28.375 19.453 12.578 1 66.69 24 ALA B C 1
ATOM 3500 O O . ALA B 1 24 ? 28.484 20.531 13.195 1 66.69 24 ALA B O 1
ATOM 3501 N N . ILE B 1 25 ? 29.094 19.219 11.641 1 70.06 25 ILE B N 1
ATOM 3502 C CA . ILE B 1 25 ? 30.094 20.156 11.133 1 70.06 25 ILE B CA 1
ATOM 3503 C C . ILE B 1 25 ? 29.406 21.422 10.617 1 70.06 25 ILE B C 1
ATOM 3505 O O . ILE B 1 25 ? 29.812 22.531 10.953 1 70.06 25 ILE B O 1
ATOM 3509 N N . TYR B 1 26 ? 28.328 21.172 9.961 1 70.81 26 TYR B N 1
ATOM 3510 C CA . TYR B 1 26 ? 27.609 22.328 9.461 1 70.81 26 TYR B CA 1
ATOM 3511 C C . TYR B 1 26 ? 26.922 23.078 10.594 1 70.81 26 TYR B C 1
ATOM 3513 O O . TYR B 1 26 ? 26.891 24.312 10.602 1 70.81 26 TYR B O 1
ATOM 3521 N N . ARG B 1 27 ? 26.516 22.359 11.562 1 66.94 27 ARG B N 1
ATOM 3522 C CA . ARG B 1 27 ? 25.828 22.953 12.711 1 66.94 27 ARG B CA 1
ATOM 3523 C C . ARG B 1 27 ? 26.812 23.734 13.586 1 66.94 27 ARG B C 1
ATOM 3525 O O . ARG B 1 27 ? 26.422 24.688 14.266 1 66.94 27 ARG B O 1
ATOM 3532 N N . SER B 1 28 ? 27.969 23.312 13.672 1 67.19 28 SER B N 1
ATOM 3533 C CA . SER B 1 28 ? 28.969 23.984 14.477 1 67.19 28 SER B CA 1
ATOM 3534 C C . SER B 1 28 ? 29.312 25.359 13.914 1 67.19 28 SER B C 1
ATOM 3536 O O . SER B 1 28 ? 29.828 26.234 14.625 1 67.19 28 SER B O 1
ATOM 3538 N N . GLN B 1 29 ? 29.016 25.531 12.648 1 61.06 29 GLN B N 1
ATOM 3539 C CA . GLN B 1 29 ? 29.188 26.828 12 1 61.06 29 GLN B CA 1
ATOM 3540 C C . GLN B 1 29 ? 27.984 27.156 11.125 1 61.06 29 GLN B C 1
ATOM 3542 O O . GLN B 1 29 ? 28.094 27.219 9.898 1 61.06 29 GLN B O 1
ATOM 3547 N N . PRO B 1 30 ? 26.844 27.406 11.82 1 60.28 30 PRO B N 1
ATOM 3548 C CA . PRO B 1 30 ? 25.578 27.484 11.086 1 60.28 30 PRO B CA 1
ATOM 3549 C C . PRO B 1 30 ? 25.547 28.625 10.078 1 60.28 30 PRO B C 1
ATOM 3551 O O . PRO B 1 30 ? 24.828 28.562 9.078 1 60.28 30 PRO B O 1
ATOM 3554 N N . GLU B 1 31 ? 26.281 29.594 10.352 1 61.12 31 GLU B N 1
ATOM 3555 C CA . GLU B 1 31 ? 26.234 30.781 9.508 1 61.12 31 GLU B CA 1
ATOM 3556 C C . GLU B 1 31 ? 27.359 30.781 8.477 1 61.12 31 GLU B C 1
ATOM 3558 O O . GLU B 1 31 ? 27.422 31.641 7.598 1 61.12 31 GLU B O 1
ATOM 3563 N N . ALA B 1 32 ? 28.188 29.812 8.508 1 63.62 32 ALA B N 1
ATOM 3564 C CA . ALA B 1 32 ? 29.328 29.828 7.609 1 63.62 32 ALA B CA 1
ATOM 3565 C C . ALA B 1 32 ? 29.203 28.766 6.527 1 63.62 32 ALA B C 1
ATOM 3567 O O . ALA B 1 32 ? 29.047 27.578 6.828 1 63.62 32 ALA B O 1
ATOM 3568 N N . PRO B 1 33 ? 29.141 29.156 5.301 1 71.69 33 PRO B N 1
ATOM 3569 C CA . PRO B 1 33 ? 29.188 28.156 4.23 1 71.69 33 PRO B CA 1
ATOM 3570 C C . PRO B 1 33 ? 30.484 27.359 4.219 1 71.69 33 PRO B C 1
ATOM 3572 O O . PRO B 1 33 ? 31.547 27.891 4.566 1 71.69 33 PRO B O 1
ATOM 3575 N N . ILE B 1 34 ? 30.359 26.031 4.023 1 73.88 34 ILE B N 1
ATOM 3576 C CA . ILE B 1 34 ? 31.531 25.156 4.008 1 73.88 34 ILE B CA 1
ATOM 3577 C C . ILE B 1 34 ? 31.703 24.578 2.607 1 73.88 34 ILE B C 1
ATOM 3579 O O . ILE B 1 34 ? 30.781 24.016 2.033 1 73.88 34 ILE B O 1
ATOM 3583 N N . ASP B 1 35 ? 32.875 24.844 1.967 1 74.31 35 ASP B N 1
ATOM 3584 C CA . ASP B 1 35 ? 33.188 24.234 0.678 1 74.31 35 ASP B CA 1
ATOM 3585 C C . ASP B 1 35 ? 33.625 22.781 0.851 1 74.31 35 ASP B C 1
ATOM 3587 O O . ASP B 1 35 ? 33.938 22.344 1.96 1 74.31 35 ASP B O 1
ATOM 3591 N N . ASN B 1 36 ? 33.625 22.094 -0.223 1 78.75 36 ASN B N 1
ATOM 3592 C CA . ASN B 1 36 ? 33.906 20.656 -0.174 1 78.75 36 ASN B CA 1
ATOM 3593 C C . ASN B 1 36 ? 35.312 20.375 0.375 1 78.75 36 ASN B C 1
ATOM 3595 O O . ASN B 1 36 ? 35.5 19.453 1.163 1 78.75 36 ASN B O 1
ATOM 3599 N N . ALA B 1 37 ? 36.219 21.172 -0.065 1 75.25 37 ALA B N 1
ATOM 3600 C CA . ALA B 1 37 ? 37.594 20.969 0.405 1 75.25 37 ALA B CA 1
ATOM 3601 C C . ALA B 1 37 ? 37.688 21.125 1.92 1 75.25 37 ALA B C 1
ATOM 3603 O O . ALA B 1 37 ? 38.312 20.312 2.598 1 75.25 37 ALA B O 1
ATOM 3604 N N . THR B 1 38 ? 36.969 22.188 2.35 1 77.75 38 THR B N 1
ATOM 3605 C CA . THR B 1 38 ? 36.906 22.422 3.789 1 77.75 38 THR B CA 1
ATOM 3606 C C . THR B 1 38 ? 36.188 21.297 4.5 1 77.75 38 THR B C 1
ATOM 3608 O O . THR B 1 38 ? 36.625 20.828 5.555 1 77.75 38 THR B O 1
ATOM 3611 N N . LEU B 1 39 ? 35.125 20.938 3.984 1 80.44 39 LEU B N 1
ATOM 3612 C CA . LEU B 1 39 ? 34.375 19.844 4.562 1 80.44 39 LEU B CA 1
ATOM 3613 C C . LEU B 1 39 ? 35.219 18.578 4.676 1 80.44 39 LEU B C 1
ATOM 3615 O O . LEU B 1 39 ? 35.219 17.938 5.73 1 80.44 39 LEU B O 1
ATOM 3619 N N . TYR B 1 40 ? 35.906 18.25 3.684 1 79.56 40 TYR B N 1
ATOM 3620 C CA . TYR B 1 40 ? 36.781 17.062 3.703 1 79.56 40 TYR B CA 1
ATOM 3621 C C . TYR B 1 40 ? 37.812 17.156 4.824 1 79.56 40 TYR B C 1
ATOM 3623 O O . TYR B 1 40 ? 38.031 16.188 5.551 1 79.56 40 TYR B O 1
ATOM 3631 N N . GLY B 1 41 ? 38.375 18.297 4.891 1 76.88 41 GLY B N 1
ATOM 3632 C CA . GLY B 1 41 ? 39.375 18.516 5.938 1 76.88 41 GLY B CA 1
ATOM 3633 C C . GLY B 1 41 ? 38.781 18.375 7.336 1 76.88 41 GLY B C 1
ATOM 3634 O O . GLY B 1 41 ? 39.406 17.75 8.203 1 76.88 41 GLY B O 1
ATOM 3635 N N . LEU B 1 42 ? 37.594 18.953 7.496 1 76.75 42 LEU B N 1
ATOM 3636 C CA . LEU B 1 42 ? 36.969 18.922 8.812 1 76.75 42 LEU B CA 1
ATOM 3637 C C . LEU B 1 42 ? 36.562 17.5 9.18 1 76.75 42 LEU B C 1
ATOM 3639 O O . LEU B 1 42 ? 36.719 17.078 10.32 1 76.75 42 LEU B O 1
ATOM 3643 N N . VAL B 1 43 ? 36.094 16.75 8.289 1 77.31 43 VAL B N 1
ATOM 3644 C CA . VAL B 1 43 ? 35.688 15.375 8.523 1 77.31 43 VAL B CA 1
ATOM 3645 C C . VAL B 1 43 ? 36.938 14.516 8.828 1 77.31 43 VAL B C 1
ATOM 3647 O O . VAL B 1 43 ? 36.906 13.688 9.742 1 77.31 43 VAL B O 1
ATOM 3650 N N . ALA B 1 44 ? 37.938 14.781 8.102 1 75.81 44 ALA B N 1
ATOM 3651 C CA . ALA B 1 44 ? 39.188 14.062 8.328 1 75.81 44 ALA B CA 1
ATOM 3652 C C . ALA B 1 44 ? 39.719 14.344 9.727 1 75.81 44 ALA B C 1
ATOM 3654 O O . ALA B 1 44 ? 40.156 13.422 10.43 1 75.81 44 ALA B O 1
ATOM 3655 N N . MET B 1 45 ? 39.719 15.547 10.055 1 75.38 45 MET B N 1
ATOM 3656 C CA . MET B 1 45 ? 40.219 15.961 11.367 1 75.38 45 MET B CA 1
ATOM 3657 C C . MET B 1 45 ? 39.406 15.297 12.477 1 75.38 45 MET B C 1
ATOM 3659 O O . MET B 1 45 ? 39.969 14.812 13.461 1 75.38 45 MET B O 1
ATOM 3663 N N . ARG B 1 46 ? 38.219 15.227 12.305 1 73.12 46 ARG B N 1
ATOM 3664 C CA . ARG B 1 46 ? 37.344 14.703 13.344 1 73.12 46 ARG B CA 1
ATOM 3665 C C . ARG B 1 46 ? 37.438 13.18 13.445 1 73.12 46 ARG B C 1
ATOM 3667 O O . ARG B 1 46 ? 37.281 12.609 14.523 1 73.12 46 ARG B O 1
ATOM 3674 N N . ASN B 1 47 ? 37.75 12.57 12.359 1 71.88 47 ASN B N 1
ATOM 3675 C CA . ASN B 1 47 ? 37.812 11.109 12.336 1 71.88 47 ASN B CA 1
ATOM 3676 C C . ASN B 1 47 ? 39.25 10.609 12.406 1 71.88 47 ASN B C 1
ATOM 3678 O O . ASN B 1 47 ? 39.531 9.414 12.25 1 71.88 47 ASN B O 1
ATOM 3682 N N . GLY B 1 48 ? 40.188 11.555 12.531 1 73.19 48 GLY B N 1
ATOM 3683 C CA . GLY B 1 48 ? 41.594 11.211 12.648 1 73.19 48 GLY B CA 1
ATOM 3684 C C . GLY B 1 48 ? 42.188 10.672 11.359 1 73.19 48 GLY B C 1
ATOM 3685 O O . GLY B 1 48 ? 43.094 9.844 11.391 1 73.19 48 GLY B O 1
ATOM 3686 N N . LEU B 1 49 ? 41.625 10.969 10.312 1 74.69 49 LEU B N 1
ATOM 3687 C CA . LEU B 1 49 ? 42.156 10.555 9.023 1 74.69 49 LEU B CA 1
ATOM 3688 C C . LEU B 1 49 ? 43.312 11.477 8.586 1 74.69 49 LEU B C 1
ATOM 3690 O O . LEU B 1 49 ? 43.188 12.703 8.719 1 74.69 49 LEU B O 1
ATOM 3694 N N . SER B 1 50 ? 44.406 10.883 8.125 1 76.12 50 SER B N 1
ATOM 3695 C CA . SER B 1 50 ? 45.5 11.68 7.602 1 76.12 50 SER B CA 1
ATOM 3696 C C . SER B 1 50 ? 45.156 12.289 6.25 1 76.12 50 SER B C 1
ATOM 3698 O O . SER B 1 50 ? 44.25 11.805 5.559 1 76.12 50 SER B O 1
ATOM 3700 N N . ALA B 1 51 ? 45.75 13.406 5.867 1 74.12 51 ALA B N 1
ATOM 3701 C CA . ALA B 1 51 ? 45.562 14.031 4.559 1 74.12 51 ALA B CA 1
ATOM 3702 C C . ALA B 1 51 ? 45.875 13.039 3.434 1 74.12 51 ALA B C 1
ATOM 3704 O O . ALA B 1 51 ? 45.219 13.055 2.395 1 74.12 51 ALA B O 1
ATOM 3705 N N . GLY B 1 52 ? 46.75 12.203 3.629 1 76.75 52 GLY B N 1
ATOM 3706 C CA . GLY B 1 52 ? 47.094 11.164 2.664 1 76.75 52 GLY B CA 1
ATOM 3707 C C . GLY B 1 52 ? 45.969 10.164 2.459 1 76.75 52 GLY B C 1
ATOM 3708 O O . GLY B 1 52 ? 45.656 9.805 1.323 1 76.75 52 GLY B O 1
ATOM 3709 N N . ALA B 1 53 ? 45.344 9.789 3.461 1 76.44 53 ALA B N 1
ATOM 3710 C CA . ALA B 1 53 ? 44.25 8.836 3.383 1 76.44 53 ALA B CA 1
ATOM 3711 C C . ALA B 1 53 ? 43.062 9.445 2.672 1 76.44 53 ALA B C 1
ATOM 3713 O O . ALA B 1 53 ? 42.375 8.766 1.894 1 76.44 53 ALA B O 1
ATOM 3714 N N . LEU B 1 54 ? 42.875 10.688 2.957 1 77.5 54 LEU B N 1
ATOM 3715 C CA . LEU B 1 54 ? 41.75 11.406 2.355 1 77.5 54 LEU B CA 1
ATOM 3716 C C . LEU B 1 54 ? 41.938 11.562 0.851 1 77.5 54 LEU B C 1
ATOM 3718 O O . LEU B 1 54 ? 40.969 11.562 0.088 1 77.5 54 LEU B O 1
ATOM 3722 N N . ASN B 1 55 ? 43.188 11.531 0.427 1 78.5 55 ASN B N 1
ATOM 3723 C CA . ASN B 1 55 ? 43.469 11.82 -0.972 1 78.5 55 ASN B CA 1
ATOM 3724 C C . ASN B 1 55 ? 43.906 10.555 -1.724 1 78.5 55 ASN B C 1
ATOM 3726 O O . ASN B 1 55 ? 44.219 10.617 -2.908 1 78.5 55 ASN B O 1
ATOM 3730 N N . GLU B 1 56 ? 43.969 9.508 -1.021 1 78.81 56 GLU B N 1
ATOM 3731 C CA . GLU B 1 56 ? 44.281 8.25 -1.689 1 78.81 56 GLU B CA 1
ATOM 3732 C C . GLU B 1 56 ? 43.25 7.891 -2.734 1 78.81 56 GLU B C 1
ATOM 3734 O O . GLU B 1 56 ? 42.031 7.883 -2.439 1 78.81 56 GLU B O 1
ATOM 3739 N N . ARG B 1 57 ? 43.625 7.801 -3.998 1 80.5 57 ARG B N 1
ATOM 3740 C CA . ARG B 1 57 ? 42.719 7.504 -5.094 1 80.5 57 ARG B CA 1
ATOM 3741 C C . ARG B 1 57 ? 42.875 6.059 -5.559 1 80.5 57 ARG B C 1
ATOM 3743 O O . ARG B 1 57 ? 43.969 5.547 -5.656 1 80.5 57 ARG B O 1
ATOM 3750 N N . VAL B 1 58 ? 41.875 5.332 -5.578 1 78.69 58 VAL B N 1
ATOM 3751 C CA . VAL B 1 58 ? 41.844 3.955 -6.059 1 78.69 58 VAL B CA 1
ATOM 3752 C C . VAL B 1 58 ? 40.938 3.865 -7.281 1 78.69 58 VAL B C 1
ATOM 3754 O O . VAL B 1 58 ? 40.031 4.688 -7.457 1 78.69 58 VAL B O 1
ATOM 3757 N N . PRO B 1 59 ? 41.25 2.994 -8.18 1 73.75 59 PRO B N 1
ATOM 3758 C CA . PRO B 1 59 ? 40.375 2.818 -9.344 1 73.75 59 PRO B CA 1
ATOM 3759 C C . PRO B 1 59 ? 38.969 2.379 -8.961 1 73.75 59 PRO B C 1
ATOM 3761 O O . PRO B 1 59 ? 38.781 1.495 -8.125 1 73.75 59 PRO B O 1
ATOM 3764 N N . VAL B 1 60 ? 38.125 3.201 -9.352 1 69.69 60 VAL B N 1
ATOM 3765 C CA . VAL B 1 60 ? 36.719 2.881 -9.031 1 69.69 60 VAL B CA 1
ATOM 3766 C C . VAL B 1 60 ? 35.938 2.654 -10.32 1 69.69 60 VAL B C 1
ATOM 3768 O O . VAL B 1 60 ? 36.125 3.383 -11.297 1 69.69 60 VAL B O 1
ATOM 3771 N N . GLY B 1 61 ? 35.125 1.592 -10.398 1 58.53 61 GLY B N 1
ATOM 3772 C CA . GLY B 1 61 ? 34.219 1.302 -11.492 1 58.53 61 GLY B CA 1
ATOM 3773 C C . GLY B 1 61 ? 34.906 0.65 -12.68 1 58.53 61 GLY B C 1
ATOM 3774 O O . GLY B 1 61 ? 36.062 0.253 -12.594 1 58.53 61 GLY B O 1
ATOM 3775 N N . ARG B 1 62 ? 34.219 0.521 -13.727 1 65.75 62 ARG B N 1
ATOM 3776 C CA . ARG B 1 62 ? 34.719 -0.105 -14.961 1 65.75 62 ARG B CA 1
ATOM 3777 C C . ARG B 1 62 ? 35.719 0.792 -15.672 1 65.75 62 ARG B C 1
ATOM 3779 O O . ARG B 1 62 ? 36.594 0.304 -16.406 1 65.75 62 ARG B O 1
ATOM 3786 N N . SER B 1 63 ? 35.562 2.09 -15.484 1 63.62 63 SER B N 1
ATOM 3787 C CA . SER B 1 63 ? 36.469 3.037 -16.156 1 63.62 63 SER B CA 1
ATOM 3788 C C . SER B 1 63 ? 37.844 3.035 -15.539 1 63.62 63 SER B C 1
ATOM 3790 O O . SER B 1 63 ? 38.812 3.447 -16.172 1 63.62 63 SER B O 1
ATOM 3792 N N . GLY B 1 64 ? 37.906 2.521 -14.375 1 68.25 64 GLY B N 1
ATOM 3793 C CA . GLY B 1 64 ? 39.188 2.461 -13.672 1 68.25 64 GLY B CA 1
ATOM 3794 C C . GLY B 1 64 ? 39.688 3.824 -13.242 1 68.25 64 GLY B C 1
ATOM 3795 O O . GLY B 1 64 ? 40.844 3.965 -12.859 1 68.25 64 GLY B O 1
ATOM 3796 N N . GLN B 1 65 ? 39 4.867 -13.414 1 73.19 65 GLN B N 1
ATOM 3797 C CA . GLN B 1 65 ? 39.406 6.188 -12.969 1 73.19 65 GLN B CA 1
ATOM 3798 C C . GLN B 1 65 ? 39.625 6.215 -11.453 1 73.19 65 GLN B C 1
ATOM 3800 O O . GLN B 1 65 ? 38.844 5.613 -10.703 1 73.19 65 GLN B O 1
ATOM 3805 N N . ARG B 1 66 ? 40.719 6.82 -11.109 1 75.19 66 ARG B N 1
ATOM 3806 C CA . ARG B 1 66 ? 41.094 6.828 -9.695 1 75.19 66 ARG B CA 1
ATOM 3807 C C . ARG B 1 66 ? 40.344 7.898 -8.93 1 75.19 66 ARG B C 1
ATOM 3809 O O . ARG B 1 66 ? 40.219 9.039 -9.391 1 75.19 66 ARG B O 1
ATOM 3816 N N . HIS B 1 67 ? 39.625 7.492 -7.926 1 78.25 67 HIS B N 1
ATOM 3817 C CA . HIS B 1 67 ? 38.875 8.398 -7.039 1 78.25 67 HIS B CA 1
ATOM 3818 C C . HIS B 1 67 ? 39.25 8.125 -5.578 1 78.25 67 HIS B C 1
ATOM 3820 O O . HIS B 1 67 ? 39.625 7.016 -5.227 1 78.25 67 HIS B O 1
ATOM 3826 N N . SER B 1 68 ? 39.188 9.188 -4.789 1 79.5 68 SER B N 1
ATOM 3827 C CA . SER B 1 68 ? 39.281 9.008 -3.344 1 79.5 68 SER B CA 1
ATOM 3828 C C . SER B 1 68 ? 38 8.422 -2.766 1 79.5 68 SER B C 1
ATOM 3830 O O . SER B 1 68 ? 36.938 9.047 -2.844 1 79.5 68 SER B O 1
ATOM 3832 N N . LEU B 1 69 ? 38.094 7.359 -2.195 1 75.81 69 LEU B N 1
ATOM 3833 C CA . LEU B 1 69 ? 36.938 6.699 -1.626 1 75.81 69 LEU B CA 1
ATOM 3834 C C . LEU B 1 69 ? 36.375 7.48 -0.433 1 75.81 69 LEU B C 1
ATOM 3836 O O . LEU B 1 69 ? 35.156 7.551 -0.226 1 75.81 69 LEU B O 1
ATOM 3840 N N . GLU B 1 70 ? 37.281 8.039 0.304 1 72 70 GLU B N 1
ATOM 3841 C CA . GLU B 1 70 ? 36.906 8.82 1.475 1 72 70 GLU B CA 1
ATOM 3842 C C . GLU B 1 70 ? 36.125 10.07 1.068 1 72 70 GLU B C 1
ATOM 3844 O O . GLU B 1 70 ? 35.062 10.375 1.633 1 72 70 GLU B O 1
ATOM 3849 N N . ARG B 1 71 ? 36.625 10.758 0.135 1 77.81 71 ARG B N 1
ATOM 3850 C CA . ARG B 1 71 ? 35.938 11.953 -0.345 1 77.81 71 ARG B CA 1
ATOM 3851 C C . ARG B 1 71 ? 34.594 11.609 -0.958 1 77.81 71 ARG B C 1
ATOM 3853 O O . ARG B 1 71 ? 33.594 12.328 -0.759 1 77.81 71 ARG B O 1
ATOM 3860 N N . ARG B 1 72 ? 34.625 10.555 -1.574 1 75.5 72 ARG B N 1
ATOM 3861 C CA . ARG B 1 72 ? 33.375 10.086 -2.176 1 75.5 72 ARG B CA 1
ATOM 3862 C C . ARG B 1 72 ? 32.344 9.781 -1.106 1 75.5 72 ARG B C 1
ATOM 3864 O O . ARG B 1 72 ? 31.156 10.125 -1.261 1 75.5 72 ARG B O 1
ATOM 3871 N N . ALA B 1 73 ? 32.75 9.109 -0.087 1 71 73 ALA B N 1
ATOM 3872 C CA . ALA B 1 73 ? 31.844 8.797 1.015 1 71 73 ALA B CA 1
ATOM 3873 C C . ALA B 1 73 ? 31.25 10.07 1.625 1 71 73 ALA B C 1
ATOM 3875 O O . ALA B 1 73 ? 30.062 10.133 1.912 1 71 73 ALA B O 1
ATOM 3876 N N . ILE B 1 74 ? 32.062 11.008 1.895 1 73.75 74 ILE B N 1
ATOM 3877 C CA . ILE B 1 74 ? 31.641 12.281 2.457 1 73.75 74 ILE B CA 1
ATOM 3878 C C . ILE B 1 74 ? 30.641 12.953 1.517 1 73.75 74 ILE B C 1
ATOM 3880 O O . ILE B 1 74 ? 29.609 13.453 1.955 1 73.75 74 ILE B O 1
ATOM 3884 N N . ARG B 1 75 ? 30.922 12.82 0.293 1 75.75 75 ARG B N 1
ATOM 3885 C CA . ARG B 1 75 ? 30.062 13.453 -0.704 1 75.75 75 ARG B CA 1
ATOM 3886 C C . ARG B 1 75 ? 28.703 12.789 -0.749 1 75.75 75 ARG B C 1
ATOM 3888 O O . ARG B 1 75 ? 27.672 13.469 -0.875 1 75.75 75 ARG B O 1
ATOM 3895 N N . TRP B 1 76 ? 28.719 11.539 -0.692 1 71.12 76 TRP B N 1
ATOM 3896 C CA . TRP B 1 76 ? 27.438 10.82 -0.705 1 71.12 76 TRP B CA 1
ATOM 3897 C C . TRP B 1 76 ? 26.609 11.172 0.516 1 71.12 76 TRP B C 1
ATOM 3899 O O . TRP B 1 76 ? 25.391 11.359 0.408 1 71.12 76 TRP B O 1
ATOM 3909 N N . THR B 1 77 ? 27.281 11.211 1.646 1 68.31 77 THR B N 1
ATOM 3910 C CA . THR B 1 77 ? 26.578 11.609 2.863 1 68.31 77 THR B CA 1
ATOM 3911 C C . THR B 1 77 ? 26.062 13.039 2.744 1 68.31 77 THR B C 1
ATOM 3913 O O . THR B 1 77 ? 24.938 13.328 3.16 1 68.31 77 THR B O 1
ATOM 3916 N N . GLN B 1 78 ? 26.859 13.891 2.287 1 71.25 78 GLN B N 1
ATOM 3917 C CA . GLN B 1 78 ? 26.453 15.273 2.049 1 71.25 78 GLN B CA 1
ATOM 3918 C C . GLN B 1 78 ? 25.234 15.328 1.127 1 71.25 78 GLN B C 1
ATOM 3920 O O . GLN B 1 78 ? 24.297 16.094 1.37 1 71.25 78 GLN B O 1
ATOM 3925 N N . GLN B 1 79 ? 25.266 14.461 0.164 1 67.38 79 GLN B N 1
ATOM 3926 C CA . GLN B 1 79 ? 24.156 14.383 -0.774 1 67.38 79 GLN B CA 1
ATOM 3927 C C . GLN B 1 79 ? 22.891 13.898 -0.082 1 67.38 79 GLN B C 1
ATOM 3929 O O . GLN B 1 79 ? 21.797 14.406 -0.352 1 67.38 79 GLN B O 1
ATOM 3934 N N . ASP B 1 80 ? 23.188 13 0.712 1 64.81 80 ASP B N 1
ATOM 3935 C CA . ASP B 1 80 ? 22.062 12.523 1.514 1 64.81 80 ASP B CA 1
ATOM 3936 C C . ASP B 1 80 ? 21.469 13.656 2.357 1 64.81 80 ASP B C 1
ATOM 3938 O O . ASP B 1 80 ? 20.25 13.781 2.469 1 64.81 80 ASP B O 1
ATOM 3942 N N . LEU B 1 81 ? 22.266 14.43 2.936 1 63.88 81 LEU B N 1
ATOM 3943 C CA . LEU B 1 81 ? 21.844 15.539 3.779 1 63.88 81 LEU B CA 1
ATOM 3944 C C . LEU B 1 81 ? 21.156 16.625 2.951 1 63.88 81 LEU B C 1
ATOM 3946 O O . LEU B 1 81 ? 20.188 17.25 3.406 1 63.88 81 LEU B O 1
ATOM 3950 N N . ARG B 1 82 ? 21.672 16.797 1.798 1 64.62 82 ARG B N 1
ATOM 3951 C CA . ARG B 1 82 ? 21.062 17.734 0.875 1 64.62 82 ARG B CA 1
ATOM 3952 C C . ARG B 1 82 ? 19.656 17.297 0.493 1 64.62 82 ARG B C 1
ATOM 3954 O O . ARG B 1 82 ? 18.703 18.094 0.528 1 64.62 82 ARG B O 1
ATOM 3961 N N . ARG B 1 83 ? 19.672 16.125 0.308 1 62.03 83 ARG B N 1
ATOM 3962 C CA . ARG B 1 83 ? 18.391 15.523 -0.084 1 62.03 83 ARG B CA 1
ATOM 3963 C C . ARG B 1 83 ? 17.406 15.523 1.078 1 62.03 83 ARG B C 1
ATOM 3965 O O . ARG B 1 83 ? 16.203 15.656 0.874 1 62.03 83 ARG B O 1
ATOM 3972 N N . ALA B 1 84 ? 18.094 15.453 2.221 1 53.56 84 ALA B N 1
ATOM 3973 C CA . ALA B 1 84 ? 17.297 15.469 3.449 1 53.56 84 ALA B CA 1
ATOM 3974 C C . ALA B 1 84 ? 16.906 16.891 3.826 1 53.56 84 ALA B C 1
ATOM 3976 O O . ALA B 1 84 ? 16.266 17.125 4.855 1 53.56 84 ALA B O 1
ATOM 3977 N N . GLY B 1 85 ? 17.312 17.859 3.125 1 56.97 85 GLY B N 1
ATOM 3978 C CA . GLY B 1 85 ? 17 19.266 3.369 1 56.97 85 GLY B CA 1
ATOM 3979 C C . GLY B 1 85 ? 17.844 19.875 4.484 1 56.97 85 GLY B C 1
ATOM 3980 O O . GLY B 1 85 ? 17.484 20.922 5.023 1 56.97 85 GLY B O 1
ATOM 3981 N N . VAL B 1 86 ? 18.781 19.203 4.895 1 58 86 VAL B N 1
ATOM 3982 C CA . VAL B 1 86 ? 19.625 19.703 5.977 1 58 86 VAL B CA 1
ATOM 3983 C C . VAL B 1 86 ? 20.656 20.688 5.422 1 58 86 VAL B C 1
ATOM 3985 O O . VAL B 1 86 ? 21 21.672 6.082 1 58 86 VAL B O 1
ATOM 3988 N N . LEU B 1 87 ? 21.125 20.469 4.258 1 65.25 87 LEU B N 1
ATOM 3989 C CA . LEU B 1 87 ? 22.141 21.328 3.646 1 65.25 87 LEU B CA 1
ATOM 3990 C C . LEU B 1 87 ? 21.594 21.984 2.379 1 65.25 87 LEU B C 1
ATOM 3992 O O . LEU B 1 87 ? 20.797 21.391 1.663 1 65.25 87 LEU B O 1
ATOM 3996 N N . GLU B 1 88 ? 21.812 23.266 2.311 1 68.19 88 GLU B N 1
ATOM 3997 C CA . GLU B 1 88 ? 21.516 23.969 1.068 1 68.19 88 GLU B CA 1
ATOM 3998 C C . GLU B 1 88 ? 22.766 24.578 0.458 1 68.19 88 GLU B C 1
ATOM 4000 O O . GLU B 1 88 ? 23.719 24.875 1.171 1 68.19 88 GLU B O 1
ATOM 4005 N N . ARG B 1 89 ? 22.859 24.688 -0.899 1 67.75 89 ARG B N 1
ATOM 4006 C CA . ARG B 1 89 ? 23.984 25.281 -1.601 1 67.75 89 ARG B CA 1
ATOM 4007 C C . ARG B 1 89 ? 23.984 26.797 -1.422 1 67.75 89 ARG B C 1
ATOM 4009 O O . ARG B 1 89 ? 22.938 27.438 -1.446 1 67.75 89 ARG B O 1
ATOM 4016 N N . VAL B 1 90 ? 25.141 27.422 -1.138 1 63.44 90 VAL B N 1
ATOM 4017 C CA . VAL B 1 90 ? 25.281 28.875 -1.102 1 63.44 90 VAL B CA 1
ATOM 4018 C C . VAL B 1 90 ? 25.203 29.438 -2.52 1 63.44 90 VAL B C 1
ATOM 4020 O O . VAL B 1 90 ? 25.953 29.016 -3.406 1 63.44 90 VAL B O 1
ATOM 4023 N N . PRO B 1 91 ? 24.156 30.297 -2.738 1 64 91 PRO B N 1
ATOM 4024 C CA . PRO B 1 91 ? 24 30.844 -4.09 1 64 91 PRO B CA 1
ATOM 4025 C C . PRO B 1 91 ? 25.297 31.453 -4.625 1 64 91 PRO B C 1
ATOM 4027 O O . PRO B 1 91 ? 25.984 32.188 -3.912 1 64 91 PRO B O 1
ATOM 4030 N N . GLY B 1 92 ? 25.797 31.141 -5.973 1 61.31 92 GLY B N 1
ATOM 4031 C CA . GLY B 1 92 ? 26.938 31.734 -6.648 1 61.31 92 GLY B CA 1
ATOM 4032 C C . GLY B 1 92 ? 28.234 31 -6.387 1 61.31 92 GLY B C 1
ATOM 4033 O O . GLY B 1 92 ? 29.266 31.328 -6.969 1 61.31 92 GLY B O 1
ATOM 4034 N N . GLU B 1 93 ? 28.219 30.078 -5.469 1 64.38 93 GLU B N 1
ATOM 4035 C CA . GLU B 1 93 ? 29.469 29.406 -5.129 1 64.38 93 GLU B CA 1
ATOM 4036 C C . GLU B 1 93 ? 29.375 27.906 -5.391 1 64.38 93 GLU B C 1
ATOM 4038 O O . GLU B 1 93 ? 28.438 27.25 -4.93 1 64.38 93 GLU B O 1
ATOM 4043 N N . ARG B 1 94 ? 30.266 27.469 -6.207 1 63.94 94 ARG B N 1
ATOM 4044 C CA . ARG B 1 94 ? 30.312 26.031 -6.527 1 63.94 94 ARG B CA 1
ATOM 4045 C C . ARG B 1 94 ? 30.922 25.234 -5.387 1 63.94 94 ARG B C 1
ATOM 4047 O O . ARG B 1 94 ? 32 25.578 -4.891 1 63.94 94 ARG B O 1
ATOM 4054 N N . GLY B 1 95 ? 30.219 24.172 -4.844 1 64.5 95 GLY B N 1
ATOM 4055 C CA . GLY B 1 95 ? 30.766 23.266 -3.854 1 64.5 95 GLY B CA 1
ATOM 4056 C C . GLY B 1 95 ? 30.688 23.812 -2.438 1 64.5 95 GLY B C 1
ATOM 4057 O O . GLY B 1 95 ? 31.375 23.312 -1.538 1 64.5 95 GLY B O 1
ATOM 4058 N N . ILE B 1 96 ? 30 24.875 -2.234 1 66.88 96 ILE B N 1
ATOM 4059 C CA . ILE B 1 96 ? 29.859 25.438 -0.898 1 66.88 96 ILE B CA 1
ATOM 4060 C C . ILE B 1 96 ? 28.438 25.234 -0.395 1 66.88 96 ILE B C 1
ATOM 4062 O O . ILE B 1 96 ? 27.469 25.609 -1.063 1 66.88 96 ILE B O 1
ATOM 4066 N N . TRP B 1 97 ? 28.391 24.625 0.726 1 71.62 97 TRP B N 1
ATOM 4067 C CA . TRP B 1 97 ? 27.109 24.25 1.293 1 71.62 97 TRP B CA 1
ATOM 4068 C C . TRP B 1 97 ? 26.953 24.781 2.715 1 71.62 97 TRP B C 1
ATOM 4070 O O . TRP B 1 97 ? 27.953 25.031 3.4 1 71.62 97 TRP B O 1
ATOM 4080 N N . ARG B 1 98 ? 25.797 25.125 3.133 1 63.75 98 ARG B N 1
ATOM 4081 C CA . ARG B 1 98 ? 25.469 25.547 4.488 1 63.75 98 ARG B CA 1
ATOM 4082 C C . ARG B 1 98 ? 24.188 24.875 4.98 1 63.75 98 ARG B C 1
ATOM 4084 O O . ARG B 1 98 ? 23.453 24.266 4.188 1 63.75 98 ARG B O 1
ATOM 4091 N N . LEU B 1 99 ? 24.234 24.844 6.254 1 59.12 99 LEU B N 1
ATOM 4092 C CA . LEU B 1 99 ? 22.953 24.438 6.828 1 59.12 99 LEU B CA 1
ATOM 4093 C C . LEU B 1 99 ? 21.812 25.25 6.238 1 59.12 99 LEU B C 1
ATOM 4095 O O . LEU B 1 99 ? 21.953 26.453 6.012 1 59.12 99 LEU B O 1
ATOM 4099 N N . THR B 1 100 ? 20.844 24.594 5.852 1 57.09 100 THR B N 1
ATOM 4100 C CA . THR B 1 100 ? 19.641 25.344 5.484 1 57.09 100 THR B CA 1
ATOM 4101 C C . THR B 1 100 ? 19.156 26.203 6.656 1 57.09 100 THR B C 1
ATOM 4103 O O . THR B 1 100 ? 19.5 25.938 7.809 1 57.09 100 THR B O 1
ATOM 4106 N N . GLU B 1 101 ? 18.656 27.344 6.254 1 52.69 101 GLU B N 1
ATOM 4107 C CA . GLU B 1 101 ? 18.094 28.141 7.332 1 52.69 101 GLU B CA 1
ATOM 4108 C C . GLU B 1 101 ? 17.219 27.297 8.25 1 52.69 101 GLU B C 1
ATOM 4110 O O . GLU B 1 101 ? 17.188 27.516 9.469 1 52.69 101 GLU B O 1
ATOM 4115 N N . GLU B 1 102 ? 16.625 26.344 7.652 1 47.72 102 GLU B N 1
ATOM 4116 C CA . GLU B 1 102 ? 15.742 25.422 8.352 1 47.72 102 GLU B CA 1
A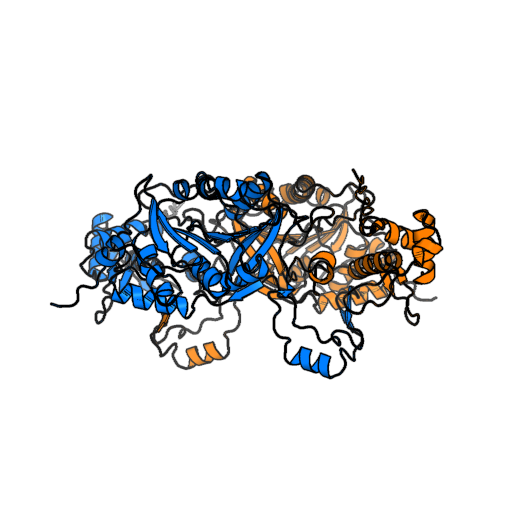TOM 4117 C C . GLU B 1 102 ? 16.531 24.562 9.336 1 47.72 102 GLU B C 1
ATOM 4119 O O . GLU B 1 102 ? 16.078 24.312 10.461 1 47.72 102 GLU B O 1
ATOM 4124 N N . ALA B 1 103 ? 17.625 24.125 8.844 1 48.5 103 ALA B N 1
ATOM 4125 C CA . ALA B 1 103 ? 18.484 23.281 9.672 1 48.5 103 ALA B CA 1
ATOM 4126 C C . ALA B 1 103 ? 19.188 24.109 10.75 1 48.5 103 ALA B C 1
ATOM 4128 O O . ALA B 1 103 ? 19.594 23.578 11.781 1 48.5 103 ALA B O 1
ATOM 4129 N N . LYS B 1 104 ? 19.359 25.375 10.359 1 48.09 104 LYS B N 1
ATOM 4130 C CA . LYS B 1 104 ? 19.891 26.312 11.344 1 48.09 104 LYS B CA 1
ATOM 4131 C C . LYS B 1 104 ? 18.844 26.656 12.398 1 48.09 104 LYS B C 1
ATOM 4133 O O . LYS B 1 104 ? 19.188 26.891 13.555 1 48.09 104 LYS B O 1
ATOM 4138 N N . ARG B 1 105 ? 17.672 27.078 11.828 1 49.72 105 ARG B N 1
ATOM 4139 C CA . ARG B 1 105 ? 16.688 27.641 12.75 1 49.72 105 ARG B CA 1
ATOM 4140 C C . ARG B 1 105 ? 16 26.562 13.555 1 49.72 105 ARG B C 1
ATOM 4142 O O . ARG B 1 105 ? 15.406 25.641 12.992 1 49.72 105 ARG B O 1
ATOM 4149 N N . ASP B 1 106 ? 16.406 26.391 14.656 1 57.66 106 ASP B N 1
ATOM 4150 C CA . ASP B 1 106 ? 15.828 25.547 15.688 1 57.66 106 ASP B CA 1
ATOM 4151 C C . ASP B 1 106 ? 14.344 25.844 15.875 1 57.66 106 ASP B C 1
ATOM 4153 O O . ASP B 1 106 ? 13.938 27 15.953 1 57.66 106 ASP B O 1
ATOM 4157 N N . LEU B 1 107 ? 13.531 24.969 15.344 1 62.69 107 LEU B N 1
ATOM 4158 C CA . LEU B 1 107 ? 12.117 25.094 15.695 1 62.69 107 LEU B CA 1
ATOM 4159 C C . LEU B 1 107 ? 11.953 25.328 17.188 1 62.69 107 LEU B C 1
ATOM 4161 O O . LEU B 1 107 ? 12.656 24.734 18.016 1 62.69 107 LEU B O 1
ATOM 4165 N N . ASN B 1 108 ? 11.242 26.531 17.438 1 69.94 108 ASN B N 1
ATOM 4166 C CA . ASN B 1 108 ? 10.844 26.719 18.828 1 69.94 108 ASN B CA 1
ATOM 4167 C C . ASN B 1 108 ? 9.672 25.812 19.203 1 69.94 108 ASN B C 1
ATOM 4169 O O . ASN B 1 108 ? 8.523 26.125 18.875 1 69.94 108 ASN B O 1
ATOM 4173 N N . MET B 1 109 ? 10.016 24.75 19.844 1 78.94 109 MET B N 1
ATOM 4174 C CA . MET B 1 109 ? 9.008 23.781 20.266 1 78.94 109 MET B CA 1
ATOM 4175 C C . MET B 1 109 ? 8.328 24.219 21.562 1 78.94 109 MET B C 1
ATOM 4177 O O . MET B 1 109 ? 8.977 24.766 22.453 1 78.94 109 MET B O 1
ATOM 4181 N N . ALA B 1 110 ? 7.051 23.922 21.562 1 78.56 110 ALA B N 1
ATOM 4182 C CA . ALA B 1 110 ? 6.309 24.25 22.781 1 78.56 110 ALA B CA 1
ATOM 4183 C C . ALA B 1 110 ? 6.832 23.453 23.969 1 78.56 110 ALA B C 1
ATOM 4185 O O . ALA B 1 110 ? 7.148 22.266 23.844 1 78.56 110 ALA B O 1
ATOM 4186 N N . LYS B 1 111 ? 6.891 24.094 25.047 1 73.69 111 LYS B N 1
ATOM 4187 C CA . LYS B 1 111 ? 7.23 23.406 26.297 1 73.69 111 LYS B CA 1
ATOM 4188 C C . LYS B 1 111 ? 6.078 22.531 26.781 1 73.69 111 LYS B C 1
ATOM 4190 O O . LYS B 1 111 ? 4.922 22.766 26.406 1 73.69 111 LYS B O 1
ATOM 4195 N N . PRO B 1 112 ? 6.441 21.516 27.594 1 82.06 112 PRO B N 1
ATOM 4196 C CA . PRO B 1 112 ? 5.371 20.672 28.109 1 82.06 112 PRO B CA 1
ATOM 4197 C C . PRO B 1 112 ? 4.293 21.453 28.844 1 82.06 112 PRO B C 1
ATOM 4199 O O . PRO B 1 112 ? 4.605 22.391 29.609 1 82.06 112 PRO B O 1
ATOM 4202 N N . GLY B 1 113 ? 3.094 21.203 28.5 1 79.56 113 GLY B N 1
ATOM 4203 C CA . GLY B 1 113 ? 1.974 21.812 29.203 1 79.56 113 GLY B CA 1
ATOM 4204 C C . GLY B 1 113 ? 1.474 23.078 28.531 1 79.56 113 GLY B C 1
ATOM 4205 O O . GLY B 1 113 ? 0.369 23.547 28.828 1 79.56 113 GLY B O 1
ATOM 4206 N N . VAL B 1 114 ? 2.242 23.594 27.688 1 80 114 VAL B N 1
ATOM 4207 C CA . VAL B 1 114 ? 1.883 24.859 27.031 1 80 114 VAL B CA 1
ATOM 4208 C C . VAL B 1 114 ? 0.835 24.594 25.953 1 80 114 VAL B C 1
ATOM 4210 O O . VAL B 1 114 ? 0.941 23.625 25.203 1 80 114 VAL B O 1
ATOM 4213 N N . LYS B 1 115 ? -0.214 25.312 25.984 1 86.62 115 LYS B N 1
ATOM 4214 C CA . LYS B 1 115 ? -1.231 25.375 24.938 1 86.62 115 LYS B CA 1
ATOM 4215 C C . LYS B 1 115 ? -1.803 26.781 24.797 1 86.62 115 LYS B C 1
ATOM 4217 O O . LYS B 1 115 ? -2.385 27.312 25.75 1 86.62 115 LYS B O 1
ATOM 4222 N N . VAL B 1 116 ? -1.51 27.391 23.703 1 88.19 116 VAL B N 1
ATOM 4223 C CA . VAL B 1 116 ? -1.923 28.766 23.453 1 88.19 116 VAL B CA 1
ATOM 4224 C C . VAL B 1 116 ? -2.631 28.844 22.109 1 88.19 116 VAL B C 1
ATOM 4226 O O . VAL B 1 116 ? -2.203 28.219 21.125 1 88.19 116 VAL B O 1
ATOM 4229 N N . LEU B 1 117 ? -3.701 29.562 22.156 1 92.69 117 LEU B N 1
ATOM 4230 C CA . LEU B 1 117 ? -4.379 29.797 20.875 1 92.69 117 LEU B CA 1
ATOM 4231 C C . LEU B 1 117 ? -3.475 30.562 19.922 1 92.69 117 LEU B C 1
ATOM 4233 O O . LEU B 1 117 ? -3.074 31.688 20.203 1 92.69 117 LEU B O 1
ATOM 4237 N N . GLY B 1 118 ? -3.137 29.953 18.812 1 94.38 118 GLY B N 1
ATOM 4238 C CA . GLY B 1 118 ? -2.326 30.625 17.797 1 94.38 118 GLY B CA 1
ATOM 4239 C C . GLY B 1 118 ? -3.121 31.578 16.938 1 94.38 118 GLY B C 1
ATOM 4240 O O . GLY B 1 118 ? -2.836 32.781 16.906 1 94.38 118 GLY B O 1
ATOM 4241 N N . PHE B 1 119 ? -4.094 31.031 16.328 1 96.62 119 PHE B N 1
ATOM 4242 C CA . PHE B 1 119 ? -5.027 31.844 15.555 1 96.62 119 PHE B CA 1
ATOM 4243 C C . PHE B 1 119 ? -6.375 31.141 15.43 1 96.62 119 PHE B C 1
ATOM 4245 O O . PHE B 1 119 ? -6.508 29.969 15.781 1 96.62 119 PHE B O 1
ATOM 4252 N N . ARG B 1 120 ? -7.371 31.891 15 1 97 120 ARG B N 1
ATOM 4253 C CA . ARG B 1 120 ? -8.711 31.328 14.859 1 97 120 ARG B CA 1
ATOM 4254 C C . ARG B 1 120 ? -9.453 31.984 13.695 1 97 120 ARG B C 1
ATOM 4256 O O . ARG B 1 120 ? -9.047 33.031 13.195 1 97 120 ARG B O 1
ATOM 4263 N N . THR B 1 121 ? -10.375 31.312 13.242 1 98.38 121 THR B N 1
ATOM 4264 C CA . THR B 1 121 ? -11.414 31.812 12.352 1 98.38 121 THR B CA 1
ATOM 4265 C C . THR B 1 121 ? -12.797 31.562 12.945 1 98.38 121 THR B C 1
ATOM 4267 O O . THR B 1 121 ? -12.922 31.156 14.094 1 98.38 121 THR B O 1
ATOM 4270 N N . ASP B 1 122 ? -13.805 31.859 12.203 1 98.31 122 ASP B N 1
ATOM 4271 C CA . ASP B 1 122 ? -15.156 31.562 12.664 1 98.31 122 ASP B CA 1
ATOM 4272 C C . ASP B 1 122 ? -15.398 30.062 12.758 1 98.31 122 ASP B C 1
ATOM 4274 O O . ASP B 1 122 ? -16.281 29.625 13.492 1 98.31 122 ASP B O 1
ATOM 4278 N N . LEU B 1 123 ? -14.531 29.281 12.078 1 98.44 123 LEU B N 1
ATOM 4279 C CA . LEU B 1 123 ? -14.852 27.859 11.945 1 98.44 123 LEU B CA 1
ATOM 4280 C C . LEU B 1 123 ? -13.867 27.016 12.734 1 98.44 123 LEU B C 1
ATOM 4282 O O . LEU B 1 123 ? -14.133 25.828 12.984 1 98.44 123 LEU B O 1
ATOM 4286 N N . GLY B 1 124 ? -12.758 27.625 13.102 1 98.38 124 GLY B N 1
ATOM 4287 C CA . GLY B 1 124 ? -11.836 26.719 13.773 1 98.38 124 GLY B CA 1
ATOM 4288 C C . GLY B 1 124 ? -10.688 27.438 14.453 1 98.38 124 GLY B C 1
ATOM 4289 O O . GLY B 1 124 ? -10.648 28.656 14.492 1 98.38 124 GLY B O 1
ATOM 4290 N N . VAL B 1 125 ? -9.828 26.641 15.086 1 97.5 125 VAL B N 1
ATOM 4291 C CA . VAL B 1 125 ? -8.719 27.188 15.859 1 97.5 125 VAL B CA 1
ATOM 4292 C C . VAL B 1 125 ? -7.457 26.375 15.602 1 97.5 125 VAL B C 1
ATOM 4294 O O . VAL B 1 125 ? -7.523 25.141 15.438 1 97.5 125 VAL B O 1
ATOM 4297 N N . ALA B 1 126 ? -6.348 27.031 15.555 1 97.94 126 ALA B N 1
ATOM 4298 C CA . ALA B 1 126 ? -5.016 26.438 15.609 1 97.94 126 ALA B CA 1
ATOM 4299 C C . ALA B 1 126 ? -4.352 26.703 16.953 1 97.94 126 ALA B C 1
ATOM 4301 O O . ALA B 1 126 ? -4.18 27.859 17.359 1 97.94 126 ALA B O 1
ATOM 4302 N N . ILE B 1 127 ? -3.99 25.656 17.594 1 95.62 127 ILE B N 1
ATOM 4303 C CA . ILE B 1 127 ? -3.455 25.766 18.953 1 95.62 127 ILE B CA 1
ATOM 4304 C C . ILE B 1 127 ? -1.97 25.406 18.953 1 95.62 127 ILE B C 1
ATOM 4306 O O . ILE B 1 127 ? -1.57 24.375 18.406 1 95.62 127 ILE B O 1
ATOM 4310 N N . PHE B 1 128 ? -1.17 26.297 19.406 1 93 128 PHE B N 1
ATOM 4311 C CA . PHE B 1 128 ? 0.25 26.062 19.625 1 93 128 PHE B CA 1
ATOM 4312 C C . PHE B 1 128 ? 0.473 25.297 20.938 1 93 128 PHE B C 1
ATOM 4314 O O . PHE B 1 128 ? 0.078 25.766 22 1 93 128 PHE B O 1
ATOM 4321 N N . GLY B 1 129 ? 1.042 24.125 20.797 1 90.12 129 GLY B N 1
ATOM 4322 C CA . GLY B 1 129 ? 1.297 23.281 21.953 1 90.12 129 GLY B CA 1
ATOM 4323 C C . GLY B 1 129 ? 1.468 21.828 21.609 1 90.12 129 GLY B C 1
ATOM 4324 O O . GLY B 1 129 ? 1.298 21.438 20.453 1 90.12 129 GLY B O 1
ATOM 4325 N N . GLY B 1 130 ? 1.833 21.094 22.641 1 90.56 130 GLY B N 1
ATOM 4326 C CA . GLY B 1 130 ? 1.86 19.656 22.469 1 90.56 130 GLY B CA 1
ATOM 4327 C C . GLY B 1 130 ? 0.478 19.031 22.406 1 90.56 130 GLY B C 1
ATOM 4328 O O . GLY B 1 130 ? -0.37 19.312 23.266 1 90.56 130 GLY B O 1
ATOM 4329 N N . SER B 1 131 ? 0.297 18.203 21.406 1 93.56 131 SER B N 1
ATOM 4330 C CA . SER B 1 131 ? -1.028 17.641 21.172 1 93.56 131 SER B CA 1
ATOM 4331 C C . SER B 1 131 ? -1.422 16.703 22.312 1 93.56 131 SER B C 1
ATOM 4333 O O . SER B 1 131 ? -2.609 16.453 22.547 1 93.56 131 SER B O 1
ATOM 4335 N N . GLU B 1 132 ? -0.48 16.125 23.016 1 89.62 132 GLU B N 1
ATOM 4336 C CA . GLU B 1 132 ? -0.768 15.297 24.188 1 89.62 132 GLU B CA 1
ATOM 4337 C C . GLU B 1 132 ? -1.486 16.109 25.266 1 89.62 132 GLU B C 1
ATOM 4339 O O . GLU B 1 132 ? -2.189 15.547 26.109 1 89.62 132 GLU B O 1
ATOM 4344 N N . TYR B 1 133 ? -1.377 17.438 25.188 1 88.31 133 TYR B N 1
ATOM 4345 C CA . TYR B 1 133 ? -2.014 18.328 26.172 1 88.31 133 TYR B CA 1
ATOM 4346 C C . TYR B 1 133 ? -3.242 19 25.562 1 88.31 133 TYR B C 1
ATOM 4348 O O . TYR B 1 133 ? -4.258 19.156 26.25 1 88.31 133 TYR B O 1
ATOM 4356 N N . ILE B 1 134 ? -3.168 19.344 24.344 1 92.31 134 ILE B N 1
ATOM 4357 C CA . ILE B 1 134 ? -4.23 20.094 23.672 1 92.31 134 ILE B CA 1
ATOM 4358 C C . ILE B 1 134 ? -5.516 19.266 23.656 1 92.31 134 ILE B C 1
ATOM 4360 O O . ILE B 1 134 ? -6.598 19.781 23.922 1 92.31 134 ILE B O 1
ATOM 4364 N N . PHE B 1 135 ? -5.375 18.016 23.422 1 93.38 135 PHE B N 1
ATOM 4365 C CA . PHE B 1 135 ? -6.559 17.219 23.125 1 93.38 135 PHE B CA 1
ATOM 4366 C C . PHE B 1 135 ? -6.918 16.328 24.297 1 93.38 135 PHE B C 1
ATOM 4368 O O . PHE B 1 135 ? -7.797 15.469 24.188 1 93.38 135 PHE B O 1
ATOM 4375 N N . ASN B 1 136 ? -6.18 16.656 25.344 1 85.94 136 ASN B N 1
ATOM 4376 C CA . ASN B 1 136 ? -6.562 15.977 26.578 1 85.94 136 ASN B CA 1
ATOM 4377 C C . ASN B 1 136 ? -7.852 16.547 27.156 1 85.94 136 ASN B C 1
ATOM 4379 O O . ASN B 1 136 ? -7.984 17.766 27.297 1 85.94 136 ASN B O 1
ATOM 4383 N N . ASN B 1 137 ? -9.023 15.93 27.188 1 80.94 137 ASN B N 1
ATOM 4384 C CA . ASN B 1 137 ? -10.32 16.312 27.766 1 80.94 137 ASN B CA 1
ATOM 4385 C C . ASN B 1 137 ? -11.125 17.156 26.781 1 80.94 137 ASN B C 1
ATOM 4387 O O . ASN B 1 137 ? -11.633 18.219 27.156 1 80.94 137 ASN B O 1
ATOM 4391 N N . LEU B 1 138 ? -11.016 16.797 25.609 1 83.44 138 LEU B N 1
ATOM 4392 C CA . LEU B 1 138 ? -11.844 17.453 24.609 1 83.44 138 LEU B CA 1
ATOM 4393 C C . LEU B 1 138 ? -13.312 17.406 25 1 83.44 138 LEU B C 1
ATOM 4395 O O . LEU B 1 138 ? -13.82 16.359 25.406 1 83.44 138 LEU B O 1
ATOM 4399 N N . ASP B 1 139 ? -13.984 18.547 24.969 1 86.94 139 ASP B N 1
ATOM 4400 C CA . ASP B 1 139 ? -15.406 18.609 25.297 1 86.94 139 ASP B CA 1
ATOM 4401 C C . ASP B 1 139 ? -16.25 18.641 24.016 1 86.94 139 ASP B C 1
ATOM 4403 O O . ASP B 1 139 ? -17.438 18.984 24.062 1 86.94 139 ASP B O 1
ATOM 4407 N N . VAL B 1 140 ? -15.734 18.422 22.891 1 91.94 140 VAL B N 1
ATOM 4408 C CA . VAL B 1 140 ? -16.406 18.344 21.609 1 91.94 140 VAL B CA 1
ATOM 4409 C C . VAL B 1 140 ? -16.25 16.953 21.016 1 91.94 140 VAL B C 1
ATOM 4411 O O . VAL B 1 140 ? -15.43 16.156 21.469 1 91.94 140 VAL B O 1
ATOM 4414 N N . GLN B 1 141 ? -17.094 16.688 20.016 1 97 141 GLN B N 1
ATOM 4415 C CA . GLN B 1 141 ? -17.078 15.383 19.391 1 97 141 GLN B CA 1
ATOM 4416 C C . GLN B 1 141 ? -16.609 15.477 17.938 1 97 141 GLN B C 1
ATOM 4418 O O . GLN B 1 141 ? -17.375 15.867 17.047 1 97 141 GLN B O 1
ATOM 4423 N N . PRO B 1 142 ? -15.383 15.102 17.734 1 98.19 142 PRO B N 1
ATOM 4424 C CA . PRO B 1 142 ? -14.922 15.102 16.344 1 98.19 142 PRO B CA 1
ATOM 4425 C C . PRO B 1 142 ? -15.648 14.062 15.484 1 98.19 142 PRO B C 1
ATOM 4427 O O . PRO B 1 142 ? -16.078 13.031 16 1 98.19 142 PRO B O 1
ATOM 4430 N N . VAL B 1 143 ? -15.758 14.406 14.211 1 98.75 143 VAL B N 1
ATOM 4431 C CA . VAL B 1 143 ? -16.297 13.453 13.25 1 98.75 143 VAL B CA 1
ATOM 4432 C C . VAL B 1 143 ? -15.156 12.789 12.484 1 98.75 143 VAL B C 1
ATOM 4434 O O . VAL B 1 143 ? -15.281 11.641 12.047 1 98.75 143 VAL B O 1
ATOM 4437 N N . SER B 1 144 ? -14.07 13.5 12.328 1 98.88 144 SER B N 1
ATOM 4438 C CA . SER B 1 144 ? -12.938 12.891 11.641 1 98.88 144 SER B CA 1
ATOM 4439 C C . SER B 1 144 ? -11.609 13.43 12.172 1 98.88 144 SER B C 1
ATOM 4441 O O . SER B 1 144 ? -11.484 14.625 12.445 1 98.88 144 SER B O 1
ATOM 4443 N N . ILE B 1 145 ? -10.727 12.547 12.398 1 98.88 145 ILE B N 1
ATOM 4444 C CA . ILE B 1 145 ? -9.32 12.867 12.617 1 98.88 145 ILE B CA 1
ATOM 4445 C C . ILE B 1 145 ? -8.531 12.664 11.328 1 98.88 145 ILE B C 1
ATOM 4447 O O . ILE B 1 145 ? -8.484 11.555 10.797 1 98.88 145 ILE B O 1
ATOM 4451 N N . ILE B 1 146 ? -8.023 13.648 10.742 1 98.75 146 ILE B N 1
ATOM 4452 C CA . ILE B 1 146 ? -7.211 13.594 9.531 1 98.75 146 ILE B CA 1
ATOM 4453 C C . ILE B 1 146 ? -5.832 14.188 9.805 1 98.75 146 ILE B C 1
ATOM 4455 O O . ILE B 1 146 ? -5.711 15.375 10.109 1 98.75 146 ILE B O 1
ATOM 4459 N N . CYS B 1 147 ? -4.785 13.312 9.703 1 97.56 147 CYS B N 1
ATOM 4460 C CA . CYS B 1 147 ? -3.51 13.789 10.227 1 97.56 147 CYS B CA 1
ATOM 4461 C C . CYS B 1 147 ? -2.344 13.055 9.578 1 97.56 147 CYS B C 1
ATOM 4463 O O . CYS B 1 147 ? -2.543 12.062 8.875 1 97.56 147 CYS B O 1
ATOM 4465 N N . SER B 1 148 ? -1.21 13.57 9.758 1 96.19 148 SER B N 1
ATOM 4466 C CA . SER B 1 148 ? 0.077 13.023 9.352 1 96.19 148 SER B CA 1
ATOM 4467 C C . SER B 1 148 ? 1.131 13.203 10.438 1 96.19 148 SER B C 1
ATOM 4469 O O . SER B 1 148 ? 1.793 14.242 10.492 1 96.19 148 SER B O 1
ATOM 4471 N N . PRO B 1 149 ? 1.361 12.219 11.227 1 93.94 149 PRO B N 1
ATOM 4472 C CA . PRO B 1 149 ? 2.375 12.336 12.273 1 93.94 149 PRO B CA 1
ATOM 4473 C C . PRO B 1 149 ? 3.791 12.469 11.719 1 93.94 149 PRO B C 1
ATOM 4475 O O . PRO B 1 149 ? 4.027 12.172 10.539 1 93.94 149 PRO B O 1
ATOM 4478 N N . PRO B 1 150 ? 4.691 12.953 12.578 1 85.31 150 PRO B N 1
ATOM 4479 C CA . PRO B 1 150 ? 6.086 12.992 12.125 1 85.31 150 PRO B CA 1
ATOM 4480 C C . PRO B 1 150 ? 6.648 11.602 11.836 1 85.31 150 PRO B C 1
ATOM 4482 O O . PRO B 1 150 ? 6.32 10.641 12.531 1 85.31 150 PRO B O 1
ATOM 4485 N N . TYR B 1 151 ? 7.402 11.547 10.789 1 82.38 151 TYR B N 1
ATOM 4486 C CA . TYR B 1 151 ? 8.016 10.273 10.422 1 82.38 151 TYR B CA 1
ATOM 4487 C C . TYR B 1 151 ? 9.219 9.977 11.312 1 82.38 151 TYR B C 1
ATOM 4489 O O . TYR B 1 151 ? 9.992 10.883 11.641 1 82.38 151 TYR B O 1
ATOM 4497 N N . PRO B 1 152 ? 9.273 8.711 11.789 1 74.56 152 PRO B N 1
ATOM 4498 C CA . PRO B 1 152 ? 10.383 8.328 12.672 1 74.56 152 PRO B CA 1
ATOM 4499 C C . PRO B 1 152 ? 11.727 8.312 11.945 1 74.56 152 PRO B C 1
ATOM 4501 O O . PRO B 1 152 ? 12.164 7.262 11.477 1 74.56 152 PRO B O 1
ATOM 4504 N N . LEU B 1 153 ? 12.164 9.414 11.555 1 59.28 153 LEU B N 1
ATOM 4505 C CA . LEU B 1 153 ? 13.414 9.422 10.805 1 59.28 153 LEU B CA 1
ATOM 4506 C C . LEU B 1 153 ? 14.602 9.141 11.719 1 59.28 153 LEU B C 1
ATOM 4508 O O . LEU B 1 153 ? 14.547 9.438 12.914 1 59.28 153 LEU B O 1
ATOM 4512 N N . ALA B 1 154 ? 15.445 8.211 11.375 1 44.66 154 ALA B N 1
ATOM 4513 C CA . ALA B 1 154 ? 16.625 7.699 12.07 1 44.66 154 ALA B CA 1
ATOM 4514 C C . ALA B 1 154 ? 17.453 8.836 12.656 1 44.66 154 ALA B C 1
ATOM 4516 O O . ALA B 1 154 ? 18.125 8.664 13.68 1 44.66 154 ALA B O 1
ATOM 4517 N N . LYS B 1 155 ? 17.547 10.039 12.078 1 41.66 155 LYS B N 1
ATOM 4518 C CA . LYS B 1 155 ? 18.734 10.805 12.422 1 41.66 155 LYS B CA 1
ATOM 4519 C C . LYS B 1 155 ? 18.578 11.5 13.773 1 41.66 155 LYS B C 1
ATOM 4521 O O . LYS B 1 155 ? 19.281 12.469 14.07 1 41.66 155 LYS B O 1
ATOM 4526 N N . SER B 1 156 ? 17.359 11.359 14.531 1 38.47 156 SER B N 1
ATOM 4527 C CA . SER B 1 156 ? 17.453 12.375 15.578 1 38.47 156 SER B CA 1
ATOM 4528 C C . SER B 1 156 ? 18.656 12.141 16.469 1 38.47 156 SER B C 1
ATOM 4530 O O . SER B 1 156 ? 18.859 11.031 16.984 1 38.47 156 SER B O 1
ATOM 4532 N N . ARG B 1 157 ? 19.766 12.766 16.25 1 33.72 157 ARG B N 1
ATOM 4533 C CA . ARG B 1 157 ? 21.016 12.727 17.016 1 33.72 157 ARG B CA 1
ATOM 4534 C C . ARG B 1 157 ? 20.75 12.5 18.5 1 33.72 157 ARG B C 1
ATOM 4536 O O . ARG B 1 157 ? 21.547 11.828 19.172 1 33.72 157 ARG B O 1
ATOM 4543 N N . ALA B 1 158 ? 20.094 13.461 19.031 1 34.5 158 ALA B N 1
ATOM 4544 C CA . ALA B 1 158 ? 20.156 13.531 20.484 1 34.5 158 ALA B CA 1
ATOM 4545 C C . ALA B 1 158 ? 19.516 12.305 21.125 1 34.5 158 ALA B C 1
ATOM 4547 O O . ALA B 1 158 ? 19.781 11.984 22.281 1 34.5 158 ALA B O 1
ATOM 4548 N N . TYR B 1 159 ? 18.5 11.789 20.469 1 35.66 159 TYR B N 1
ATOM 4549 C CA . TYR B 1 159 ? 17.734 10.703 21.078 1 35.66 159 TYR B CA 1
ATOM 4550 C C . TYR B 1 159 ? 17.781 9.461 20.188 1 35.66 159 TYR B C 1
ATOM 4552 O O . TYR B 1 159 ? 17.891 9.555 18.969 1 35.66 159 TYR B O 1
ATOM 4560 N N . SER B 1 160 ? 18.312 8.32 20.672 1 44.12 160 SER B N 1
ATOM 4561 C CA . SER B 1 160 ? 18.234 6.965 20.141 1 44.12 160 SER B CA 1
ATOM 4562 C C . SER B 1 160 ? 17.062 6.816 19.172 1 44.12 160 SER B C 1
ATOM 4564 O O . SER B 1 160 ? 16.047 7.488 19.328 1 44.12 160 SER B O 1
ATOM 4566 N N . ASN B 1 161 ? 17.266 6.496 17.859 1 56.59 161 ASN B N 1
ATOM 4567 C CA . ASN B 1 161 ? 16.188 6.145 16.953 1 56.59 161 ASN B CA 1
ATOM 4568 C C . ASN B 1 161 ? 15.062 5.402 17.656 1 56.59 161 ASN B C 1
ATOM 4570 O O . ASN B 1 161 ? 15.297 4.371 18.297 1 56.59 161 ASN B O 1
ATOM 4574 N N . PRO B 1 162 ? 13.984 6.227 17.688 1 69.69 162 PRO B N 1
ATOM 4575 C CA . PRO B 1 162 ? 12.938 5.477 18.391 1 69.69 162 PRO B CA 1
ATOM 4576 C C . PRO B 1 162 ? 12.68 4.105 17.766 1 69.69 162 PRO B C 1
ATOM 4578 O O . PRO B 1 162 ? 12.805 3.939 16.547 1 69.69 162 PRO B O 1
ATOM 4581 N N . THR B 1 163 ? 12.586 3.186 18.641 1 79.44 163 THR B N 1
ATOM 4582 C CA . THR B 1 163 ? 12.172 1.857 18.203 1 79.44 163 THR B CA 1
ATOM 4583 C C . THR B 1 163 ? 10.789 1.907 17.562 1 79.44 163 THR B C 1
ATOM 4585 O O . THR B 1 163 ? 10.062 2.887 17.719 1 79.44 163 THR B O 1
ATOM 4588 N N . GLN B 1 164 ? 10.562 0.963 16.797 1 84.94 164 GLN B N 1
ATOM 4589 C CA . GLN B 1 164 ? 9.25 0.833 16.172 1 84.94 164 GLN B CA 1
ATOM 4590 C C . GLN B 1 164 ? 8.141 0.915 17.219 1 84.94 164 GLN B C 1
ATOM 4592 O O . GLN B 1 164 ? 7.117 1.564 16.984 1 84.94 164 GLN B O 1
ATOM 4597 N N . SER B 1 165 ? 8.391 0.323 18.312 1 85.44 165 SER B N 1
ATOM 4598 C CA . SER B 1 165 ? 7.406 0.325 19.391 1 85.44 165 SER B CA 1
ATOM 4599 C C . SER B 1 165 ? 7.223 1.725 19.969 1 85.44 165 SER B C 1
ATOM 4601 O O . SER B 1 165 ? 6.102 2.129 20.281 1 85.44 165 SER B O 1
ATOM 4603 N N . GLU B 1 166 ? 8.266 2.49 20.078 1 88.38 166 GLU B N 1
ATOM 4604 C CA . GLU B 1 166 ? 8.195 3.848 20.625 1 88.38 166 GLU B CA 1
ATOM 4605 C C . GLU B 1 166 ? 7.441 4.773 19.672 1 88.38 166 GLU B C 1
ATOM 4607 O O . GLU B 1 166 ? 6.688 5.645 20.109 1 88.38 166 GLU B O 1
ATOM 4612 N N . ILE B 1 167 ? 7.637 4.508 18.453 1 89 167 ILE B N 1
ATOM 4613 C CA . ILE B 1 167 ? 6.938 5.301 17.453 1 89 167 ILE B CA 1
ATOM 4614 C C . ILE B 1 167 ? 5.43 5.082 17.578 1 89 167 ILE B C 1
ATOM 4616 O O . ILE B 1 167 ? 4.66 6.043 17.641 1 89 167 ILE B O 1
ATOM 4620 N N . VAL B 1 168 ? 5.051 3.863 17.656 1 95.31 168 VAL B N 1
ATOM 4621 C CA . VAL B 1 168 ? 3.645 3.484 17.734 1 95.31 168 VAL B CA 1
ATOM 4622 C C . VAL B 1 168 ? 3.029 4.02 19.031 1 95.31 168 VAL B C 1
ATOM 4624 O O . VAL B 1 168 ? 1.936 4.59 19.016 1 95.31 168 VAL B O 1
ATOM 4627 N N . LYS B 1 169 ? 3.738 3.906 20.125 1 93.44 169 LYS B N 1
ATOM 4628 C CA . LYS B 1 169 ? 3.248 4.387 21.406 1 93.44 169 LYS B CA 1
ATOM 4629 C C . LYS B 1 169 ? 3.031 5.898 21.391 1 93.44 169 LYS B C 1
ATOM 4631 O O . LYS B 1 169 ? 2.039 6.395 21.922 1 93.44 169 LYS B O 1
ATOM 4636 N N . TYR B 1 170 ? 3.99 6.551 20.812 1 93.44 170 TYR B N 1
ATOM 4637 C CA . TYR B 1 170 ? 3.885 8 20.703 1 93.44 170 TYR B CA 1
ATOM 4638 C C . TYR B 1 170 ? 2.635 8.406 19.922 1 93.44 170 TYR B C 1
ATOM 4640 O O . TYR B 1 170 ? 1.846 9.227 20.391 1 93.44 170 TYR B O 1
ATOM 4648 N N . ILE B 1 171 ? 2.418 7.801 18.766 1 96.62 171 ILE B N 1
ATOM 4649 C CA . ILE B 1 171 ? 1.298 8.141 17.891 1 96.62 171 ILE B CA 1
ATOM 4650 C C . ILE B 1 171 ? -0.018 7.781 18.578 1 96.62 171 ILE B C 1
ATOM 4652 O O . ILE B 1 171 ? -0.935 8.602 18.656 1 96.62 171 ILE B O 1
ATOM 4656 N N . VAL B 1 172 ? -0.082 6.621 19.156 1 97.12 172 VAL B N 1
ATOM 4657 C CA . VAL B 1 172 ? -1.296 6.141 19.812 1 97.12 172 VAL B CA 1
ATOM 4658 C C . VAL B 1 172 ? -1.598 6.992 21.031 1 97.12 172 VAL B C 1
ATOM 4660 O O . VAL B 1 172 ? -2.76 7.301 21.312 1 97.12 172 VAL B O 1
ATOM 4663 N N . GLY B 1 173 ? -0.549 7.398 21.734 1 95 173 GLY B N 1
ATOM 4664 C CA . GLY B 1 173 ? -0.729 8.227 22.922 1 95 173 GLY B CA 1
ATOM 4665 C C . GLY B 1 173 ? -1.41 9.555 22.625 1 95 173 GLY B C 1
ATOM 4666 O O . GLY B 1 173 ? -2.223 10.031 23.406 1 95 173 GLY B O 1
ATOM 4667 N N . ILE B 1 174 ? -1.116 10.102 21.516 1 96.12 174 ILE B N 1
ATOM 4668 C CA . ILE B 1 174 ? -1.697 11.375 21.125 1 96.12 174 ILE B CA 1
ATOM 4669 C C . ILE B 1 174 ? -3.115 11.156 20.594 1 96.12 174 ILE B C 1
ATOM 4671 O O . ILE B 1 174 ? -4.016 11.953 20.891 1 96.12 174 ILE B O 1
ATOM 4675 N N . LEU B 1 175 ? -3.348 10.055 19.906 1 97.81 175 LEU B N 1
ATOM 4676 C CA . LEU B 1 175 ? -4.613 9.828 19.219 1 97.81 175 LEU B CA 1
ATOM 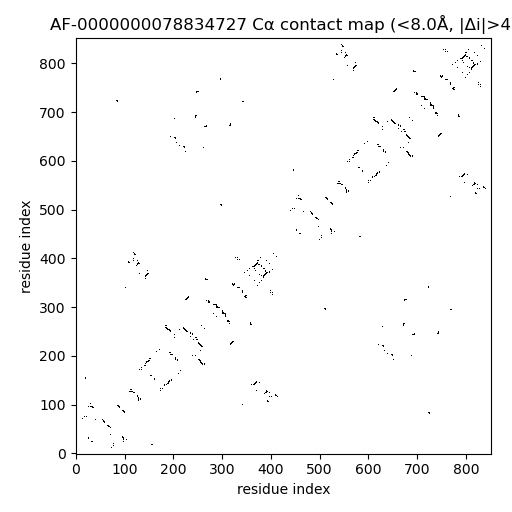4677 C C . LEU B 1 175 ? -5.672 9.312 20.188 1 97.81 175 LEU B C 1
ATOM 4679 O O . LEU B 1 175 ? -6.867 9.555 20 1 97.81 175 LEU B O 1
ATOM 4683 N N . GLU B 1 176 ? -5.293 8.57 21.234 1 96.94 176 GLU B N 1
ATOM 4684 C CA . GLU B 1 176 ? -6.203 7.82 22.094 1 96.94 176 GLU B CA 1
ATOM 4685 C C . GLU B 1 176 ? -7.266 8.734 22.688 1 96.94 176 GLU B C 1
ATOM 4687 O O . GLU B 1 176 ? -8.461 8.461 22.578 1 96.94 176 GLU B O 1
ATOM 4692 N N . PRO B 1 177 ? -6.895 9.891 23.328 1 96.19 177 PRO B N 1
ATOM 4693 C CA . PRO B 1 177 ? -7.922 10.75 23.922 1 96.19 177 PRO B CA 1
ATOM 4694 C C . PRO B 1 177 ? -8.875 11.328 22.875 1 96.19 177 PRO B C 1
ATOM 4696 O O . PRO B 1 177 ? -10.047 11.578 23.172 1 96.19 177 PRO B O 1
ATOM 4699 N N . ILE B 1 178 ? -8.453 11.547 21.656 1 97.94 178 ILE B N 1
ATOM 4700 C CA . ILE B 1 178 ? -9.297 12.086 20.594 1 97.94 178 ILE B CA 1
ATOM 4701 C C . ILE B 1 178 ? -10.258 11 20.109 1 97.94 178 ILE B C 1
ATOM 4703 O O . ILE B 1 178 ? -11.445 11.258 19.906 1 97.94 178 ILE B O 1
ATOM 4707 N N . ILE B 1 179 ? -9.703 9.797 19.922 1 97.88 179 ILE B N 1
ATOM 4708 C CA . ILE B 1 179 ? -10.492 8.664 19.438 1 97.88 179 ILE B CA 1
ATOM 4709 C C . ILE B 1 179 ? -11.617 8.375 20.438 1 97.88 179 ILE B C 1
ATOM 4711 O O . ILE B 1 179 ? -12.727 8.016 20.031 1 97.88 179 ILE B O 1
ATOM 4715 N N . GLU B 1 180 ? -11.352 8.516 21.688 1 96 180 GLU B N 1
ATOM 4716 C CA . GLU B 1 180 ? -12.367 8.281 22.719 1 96 180 GLU B CA 1
ATOM 4717 C C . GLU B 1 180 ? -13.57 9.195 22.516 1 96 180 GLU B C 1
ATOM 4719 O O . GLU B 1 180 ? -14.703 8.805 22.797 1 96 180 GLU B O 1
ATOM 4724 N N . LYS B 1 181 ? -13.375 10.367 22.016 1 97.12 181 LYS B N 1
ATOM 4725 C CA . LYS B 1 181 ? -14.438 11.352 21.844 1 97.12 181 LYS B CA 1
ATOM 4726 C C . LYS B 1 181 ? -14.984 11.336 20.422 1 97.12 181 LYS B C 1
ATOM 4728 O O . LYS B 1 181 ? -15.938 12.055 20.109 1 97.12 181 LYS B O 1
ATOM 4733 N N . LEU B 1 182 ? -14.406 10.555 19.578 1 98.06 182 LEU B N 1
ATOM 4734 C CA . LEU B 1 182 ? -14.812 10.469 18.188 1 98.06 182 LEU B CA 1
ATOM 4735 C C . LEU B 1 182 ? -16.266 10.016 18.062 1 98.06 182 LEU B C 1
ATOM 4737 O O . LEU B 1 182 ? -16.688 9.086 18.766 1 98.06 182 LEU B O 1
ATOM 4741 N N . ALA B 1 183 ? -17.031 10.688 17.188 1 98.44 183 ALA B N 1
ATOM 4742 C CA . ALA B 1 183 ? -18.406 10.273 16.938 1 98.44 183 ALA B CA 1
ATOM 4743 C C . ALA B 1 183 ? -18.484 8.812 16.5 1 98.44 183 ALA B C 1
ATOM 4745 O O . ALA B 1 183 ? -17.547 8.305 15.883 1 98.44 183 ALA B O 1
ATOM 4746 N N . ASP B 1 184 ? -19.578 8.141 16.734 1 98.25 184 ASP B N 1
ATOM 4747 C CA . ASP B 1 184 ? -19.75 6.738 16.359 1 98.25 184 ASP B CA 1
ATOM 4748 C C . ASP B 1 184 ? -19.625 6.555 14.844 1 98.25 184 ASP B C 1
ATOM 4750 O O . ASP B 1 184 ? -19.156 5.523 14.375 1 98.25 184 ASP B O 1
ATOM 4754 N N . THR B 1 185 ? -19.938 7.586 14.125 1 98.56 185 THR B N 1
ATOM 4755 C CA . THR B 1 185 ? -19.891 7.547 12.664 1 98.56 185 THR B CA 1
ATOM 4756 C C . THR B 1 185 ? -18.516 8.008 12.164 1 98.56 185 THR B C 1
ATOM 4758 O O . THR B 1 185 ? -18.281 8.055 10.953 1 98.56 185 THR B O 1
ATOM 4761 N N . GLY B 1 186 ? -17.672 8.391 13.109 1 98.75 186 GLY B N 1
ATOM 4762 C CA . GLY B 1 186 ? -16.453 9.125 12.789 1 98.75 186 GLY B CA 1
ATOM 4763 C C . GLY B 1 186 ? -15.344 8.234 12.25 1 98.75 186 GLY B C 1
ATOM 4764 O O . GLY B 1 186 ? -15.484 7.012 12.219 1 98.75 186 GLY B O 1
ATOM 4765 N N . SER B 1 187 ? -14.289 8.898 11.789 1 98.88 187 SER B N 1
ATOM 4766 C CA . SER B 1 187 ? -13.188 8.203 11.117 1 98.88 187 SER B CA 1
ATOM 4767 C C . SER B 1 187 ? -11.844 8.789 11.531 1 98.88 187 SER B C 1
ATOM 4769 O O . SER B 1 187 ? -11.773 9.891 12.062 1 98.88 187 SER B O 1
ATOM 4771 N N . LEU B 1 188 ? -10.852 7.992 11.375 1 98.94 188 LEU B N 1
ATOM 4772 C CA . LEU B 1 188 ? -9.453 8.383 11.43 1 98.94 188 LEU B CA 1
ATOM 4773 C C . LEU B 1 188 ? -8.766 8.125 10.094 1 98.94 188 LEU B C 1
ATOM 4775 O O . LEU B 1 188 ? -8.836 7.02 9.555 1 98.94 188 LEU B O 1
ATOM 4779 N N . ALA B 1 189 ? -8.227 9.117 9.477 1 98.94 189 ALA B N 1
ATOM 4780 C CA . ALA B 1 189 ? -7.32 8.992 8.336 1 98.94 189 ALA B CA 1
ATOM 4781 C C . ALA B 1 189 ? -5.914 9.461 8.703 1 98.94 189 ALA B C 1
ATOM 4783 O O . ALA B 1 189 ? -5.699 10.641 8.984 1 98.94 189 ALA B O 1
ATOM 4784 N N . ILE B 1 190 ? -4.961 8.57 8.688 1 98.69 190 ILE B N 1
ATOM 4785 C CA . ILE B 1 190 ? -3.615 8.898 9.141 1 98.69 190 ILE B CA 1
ATOM 4786 C C . ILE B 1 190 ? -2.604 8.57 8.047 1 98.69 190 ILE B C 1
ATOM 4788 O O . ILE B 1 190 ? -2.545 7.441 7.562 1 98.69 190 ILE B O 1
ATOM 4792 N N . ASN B 1 191 ? -1.879 9.578 7.574 1 97.5 191 ASN B N 1
ATOM 4793 C CA . ASN B 1 191 ? -0.8 9.422 6.602 1 97.5 191 ASN B CA 1
ATOM 4794 C C . ASN B 1 191 ? 0.49 8.953 7.27 1 97.5 191 ASN B C 1
ATOM 4796 O O . ASN B 1 191 ? 0.938 9.547 8.25 1 97.5 191 ASN B O 1
ATOM 4800 N N . VAL B 1 192 ? 1.027 7.848 6.766 1 96.5 192 VAL B N 1
ATOM 4801 C CA . VAL B 1 192 ? 2.26 7.289 7.312 1 96.5 192 VAL B CA 1
ATOM 4802 C C . VAL B 1 192 ? 3.271 7.066 6.191 1 96.5 192 VAL B C 1
ATOM 4804 O O . VAL B 1 192 ? 2.928 7.16 5.012 1 96.5 192 VAL B O 1
ATOM 4807 N N . SER B 1 193 ? 4.512 6.836 6.586 1 93.75 193 SER B N 1
ATOM 4808 C CA . SER B 1 193 ? 5.555 6.641 5.582 1 93.75 193 SER B CA 1
ATOM 4809 C C . SER B 1 193 ? 5.949 5.172 5.473 1 93.75 193 SER B C 1
ATOM 4811 O O . SER B 1 193 ? 6.094 4.484 6.484 1 93.75 193 SER B O 1
ATOM 4813 N N . ASN B 1 194 ? 6.051 4.699 4.25 1 94.69 194 ASN B N 1
ATOM 4814 C CA . ASN B 1 194 ? 6.566 3.355 4.02 1 94.69 194 ASN B CA 1
ATOM 4815 C C . ASN B 1 194 ? 8.062 3.371 3.732 1 94.69 194 ASN B C 1
ATOM 4817 O O . ASN B 1 194 ? 8.633 2.369 3.291 1 94.69 194 ASN B O 1
ATOM 4821 N N . ASP B 1 195 ? 8.688 4.504 3.928 1 92.25 195 ASP B N 1
ATOM 4822 C CA . ASP B 1 195 ? 10.094 4.672 3.586 1 92.25 195 ASP B CA 1
ATOM 4823 C C . ASP B 1 195 ? 10.938 4.918 4.836 1 92.25 195 ASP B C 1
ATOM 4825 O O . ASP B 1 195 ? 11.781 5.82 4.855 1 92.25 195 ASP B O 1
ATOM 4829 N N . ILE B 1 196 ? 10.625 4.254 5.855 1 92.44 196 ILE B N 1
ATOM 4830 C CA . ILE B 1 196 ? 11.375 4.281 7.105 1 92.44 196 ILE B CA 1
ATOM 4831 C C . ILE B 1 196 ? 12.219 3.01 7.23 1 92.44 196 ILE B C 1
ATOM 4833 O O . ILE B 1 196 ? 11.672 1.902 7.273 1 92.44 196 ILE B O 1
ATOM 4837 N N . PHE B 1 197 ? 13.539 3.186 7.32 1 92.25 197 PHE B N 1
ATOM 4838 C CA . PHE B 1 197 ? 14.438 2.039 7.262 1 92.25 197 PHE B CA 1
ATOM 4839 C C . PHE B 1 197 ? 14.977 1.703 8.648 1 92.25 197 PHE B C 1
ATOM 4841 O O . PHE B 1 197 ? 15.062 2.576 9.516 1 92.25 197 PHE B O 1
ATOM 4848 N N . LEU B 1 198 ? 15.273 0.432 8.852 1 91.81 198 LEU B N 1
ATOM 4849 C CA . LEU B 1 198 ? 16.062 0.033 10.008 1 91.81 198 LEU B CA 1
ATOM 4850 C C . LEU B 1 198 ? 17.5 0.521 9.891 1 91.81 198 LEU B C 1
ATOM 4852 O O . LEU B 1 198 ? 18 0.724 8.781 1 91.81 198 LEU B O 1
ATOM 4856 N N . PRO B 1 199 ? 18.141 0.764 11 1 85.5 199 PRO B N 1
ATOM 4857 C CA . PRO B 1 199 ? 19.5 1.321 10.961 1 85.5 199 PRO B CA 1
ATOM 4858 C C . PRO B 1 199 ? 20.453 0.478 10.125 1 85.5 199 PRO B C 1
ATOM 4860 O O . PRO B 1 199 ? 20.578 -0.73 10.352 1 85.5 199 PRO B O 1
ATOM 4863 N N . ASN B 1 200 ? 21.078 1.133 9.141 1 87.62 200 ASN B N 1
ATOM 4864 C CA . ASN B 1 200 ? 22.125 0.55 8.297 1 87.62 200 ASN B CA 1
ATOM 4865 C C . ASN B 1 200 ? 21.609 -0.684 7.555 1 87.62 200 ASN B C 1
ATOM 4867 O O . ASN B 1 200 ? 22.312 -1.696 7.477 1 87.62 200 ASN B O 1
ATOM 4871 N N . SER B 1 201 ? 20.469 -0.597 7.152 1 94.12 201 SER B N 1
ATOM 4872 C CA . SER B 1 201 ? 19.828 -1.748 6.512 1 94.12 201 SER B CA 1
ATOM 4873 C C . SER B 1 201 ? 18.844 -1.311 5.445 1 94.12 201 SER B C 1
ATOM 4875 O O . SER B 1 201 ? 18.141 -0.309 5.609 1 94.12 201 SER B O 1
ATOM 4877 N N . PRO B 1 202 ? 18.781 -2.074 4.336 1 96.94 202 PRO B N 1
ATOM 4878 C CA . PRO B 1 202 ? 17.719 -1.797 3.363 1 96.94 202 PRO B CA 1
ATOM 4879 C C . PRO B 1 202 ? 16.344 -2.266 3.838 1 96.94 202 PRO B C 1
ATOM 4881 O O . PRO B 1 202 ? 15.344 -2.031 3.162 1 96.94 202 PRO B O 1
ATOM 4884 N N . ALA B 1 203 ? 16.312 -2.904 4.988 1 97.94 203 ALA B N 1
ATOM 4885 C CA . ALA B 1 203 ? 15.039 -3.342 5.539 1 97.94 203 ALA B CA 1
ATOM 4886 C C . ALA B 1 203 ? 14.25 -2.164 6.109 1 97.94 203 ALA B C 1
ATOM 4888 O O . ALA B 1 203 ? 14.828 -1.283 6.758 1 97.94 203 ALA B O 1
ATOM 4889 N N . ARG B 1 204 ? 13 -2.215 5.875 1 96.88 204 ARG B N 1
ATOM 4890 C CA . ARG B 1 204 ? 12.109 -1.157 6.34 1 96.88 204 ARG B CA 1
ATOM 4891 C C . ARG B 1 204 ? 11.484 -1.515 7.684 1 96.88 204 ARG B C 1
ATOM 4893 O O . ARG B 1 204 ? 11.328 -2.693 8.008 1 96.88 204 ARG B O 1
ATOM 4900 N N . SER B 1 205 ? 11.125 -0.45 8.414 1 95.62 205 SER B N 1
ATOM 4901 C CA . SER B 1 205 ? 10.422 -0.602 9.68 1 95.62 205 SER B CA 1
ATOM 4902 C C . SER B 1 205 ? 9.008 -1.134 9.461 1 95.62 205 SER B C 1
ATOM 4904 O O . SER B 1 205 ? 8.359 -0.801 8.461 1 95.62 205 SER B O 1
ATOM 4906 N N . THR B 1 206 ? 8.531 -1.945 10.43 1 97.25 206 THR B N 1
ATOM 4907 C CA . THR B 1 206 ? 7.152 -2.428 10.391 1 97.25 206 THR B CA 1
ATOM 4908 C C . THR B 1 206 ? 6.258 -1.588 11.297 1 97.25 206 THR B C 1
ATOM 4910 O O . THR B 1 206 ? 5.258 -2.08 11.82 1 97.25 206 THR B O 1
ATOM 4913 N N . TYR B 1 207 ? 6.621 -0.34 11.586 1 96.38 207 TYR B N 1
ATOM 4914 C CA . TYR B 1 207 ? 5.828 0.487 12.492 1 96.38 207 TYR B CA 1
ATOM 4915 C C . TYR B 1 207 ? 4.43 0.721 11.93 1 96.38 207 TYR B C 1
ATOM 4917 O O . TYR B 1 207 ? 3.467 0.871 12.68 1 96.38 207 TYR B O 1
ATOM 4925 N N . VAL B 1 208 ? 4.312 0.725 10.57 1 98.12 208 VAL B N 1
ATOM 4926 C CA . VAL B 1 208 ? 3.014 0.936 9.938 1 98.12 208 VAL B CA 1
ATOM 4927 C C . VAL B 1 208 ? 2.07 -0.209 10.305 1 98.12 208 VAL B C 1
ATOM 4929 O O . VAL B 1 208 ? 0.924 0.022 10.695 1 98.12 208 VAL B O 1
ATOM 4932 N N . GLU B 1 209 ? 2.584 -1.425 10.125 1 98.44 209 GLU B N 1
ATOM 4933 C CA . GLU B 1 209 ? 1.804 -2.607 10.469 1 98.44 209 GLU B CA 1
ATOM 4934 C C . GLU B 1 209 ? 1.474 -2.637 11.961 1 98.44 209 GLU B C 1
ATOM 4936 O O . GLU B 1 209 ? 0.339 -2.926 12.344 1 98.44 209 GLU B O 1
ATOM 4941 N N . ARG B 1 210 ? 2.41 -2.324 12.742 1 97.56 210 ARG B N 1
ATOM 4942 C CA . ARG B 1 210 ? 2.213 -2.334 14.188 1 97.56 210 ARG B CA 1
ATOM 4943 C C . ARG B 1 210 ? 1.219 -1.258 14.617 1 97.56 210 ARG B C 1
ATOM 4945 O O . ARG B 1 210 ? 0.39 -1.485 15.5 1 97.56 210 ARG B O 1
ATOM 4952 N N . LEU B 1 211 ? 1.312 -0.108 14.023 1 98.25 211 LEU B N 1
ATOM 4953 C CA . LEU B 1 211 ? 0.349 0.957 14.281 1 98.25 211 LEU B CA 1
ATOM 4954 C C . LEU B 1 211 ? -1.059 0.525 13.883 1 98.25 211 LEU B C 1
ATOM 4956 O O . LEU B 1 211 ? -2.016 0.757 14.625 1 98.25 211 LEU B O 1
ATOM 4960 N N . THR B 1 212 ? -1.178 -0.104 12.719 1 98.75 212 THR B N 1
ATOM 4961 C CA . THR B 1 212 ? -2.469 -0.575 12.234 1 98.75 212 THR B CA 1
ATOM 4962 C C . THR B 1 212 ? -3.109 -1.529 13.242 1 98.75 212 THR B C 1
ATOM 4964 O O . THR B 1 212 ? -4.289 -1.389 13.578 1 98.75 212 THR B O 1
ATOM 4967 N N . ILE B 1 213 ? -2.35 -2.424 13.711 1 97.94 213 ILE B N 1
ATOM 4968 C CA . ILE B 1 213 ? -2.846 -3.42 14.656 1 97.94 213 ILE B CA 1
ATOM 4969 C C . ILE B 1 213 ? -3.203 -2.748 15.977 1 97.94 213 ILE B C 1
ATOM 4971 O O . ILE B 1 213 ? -4.227 -3.068 16.594 1 97.94 213 ILE B O 1
ATOM 4975 N N . ALA B 1 214 ? -2.361 -1.812 16.438 1 98 214 ALA B N 1
ATOM 4976 C CA . ALA B 1 214 ? -2.629 -1.092 17.688 1 98 214 ALA B CA 1
ATOM 4977 C C . ALA B 1 214 ? -3.957 -0.345 17.609 1 98 214 ALA B C 1
ATOM 4979 O O . ALA B 1 214 ? -4.734 -0.352 18.562 1 98 214 ALA B O 1
ATOM 4980 N N . LEU B 1 215 ? -4.203 0.285 16.531 1 98.69 215 LEU B N 1
ATOM 4981 C CA . LEU B 1 215 ? -5.445 1.03 16.344 1 98.69 215 LEU B CA 1
ATOM 4982 C C . LEU B 1 215 ? -6.641 0.087 16.297 1 98.69 215 LEU B C 1
ATOM 4984 O O . LEU B 1 215 ? -7.703 0.397 16.844 1 98.69 215 LEU B O 1
ATOM 4988 N N . GLU B 1 216 ? -6.473 -1.027 15.594 1 97.94 216 GLU B N 1
ATOM 4989 C CA . GLU B 1 216 ? -7.535 -2.029 15.609 1 97.94 216 GLU B CA 1
ATOM 4990 C C . GLU B 1 216 ? -7.809 -2.514 17.031 1 97.94 216 GLU B C 1
ATOM 4992 O O . GLU B 1 216 ? -8.961 -2.682 17.422 1 97.94 216 GLU B O 1
ATOM 4997 N N . ASP B 1 217 ? -6.738 -2.73 17.766 1 95.44 217 ASP B N 1
ATOM 4998 C CA . ASP B 1 217 ? -6.863 -3.223 19.141 1 95.44 217 ASP B CA 1
ATOM 4999 C C . ASP B 1 217 ? -7.582 -2.209 20.016 1 95.44 217 ASP B C 1
ATOM 5001 O O . ASP B 1 217 ? -8.172 -2.574 21.047 1 95.44 217 ASP B O 1
ATOM 5005 N N . MET B 1 218 ? -7.57 -0.969 19.641 1 96.12 218 MET B N 1
ATOM 5006 C CA . MET B 1 218 ? -8.273 0.082 20.375 1 96.12 218 MET B CA 1
ATOM 5007 C C . MET B 1 218 ? -9.766 0.069 20.062 1 96.12 218 MET B C 1
ATOM 5009 O O . MET B 1 218 ? -10.531 0.851 20.625 1 96.12 218 MET B O 1
ATOM 5013 N N . GLY B 1 219 ? -10.102 -0.727 19.172 1 96.81 219 GLY B N 1
ATOM 5014 C CA . GLY B 1 219 ? -11.523 -0.891 18.875 1 96.81 219 GLY B CA 1
ATOM 5015 C C . GLY B 1 219 ? -11.922 -0.318 17.531 1 96.81 219 GLY B C 1
ATOM 5016 O O . GLY B 1 219 ? -13.086 -0.4 17.141 1 96.81 219 GLY B O 1
ATOM 5017 N N . LEU B 1 220 ? -11.031 0.239 16.812 1 98.69 220 LEU B N 1
ATOM 5018 C CA . LEU B 1 220 ? -11.352 0.795 15.508 1 98.69 220 LEU B CA 1
ATOM 5019 C C . LEU B 1 220 ? -11.383 -0.3 14.445 1 98.69 220 LEU B C 1
ATOM 5021 O O . LEU B 1 220 ? -10.789 -1.365 14.625 1 98.69 220 LEU B O 1
ATOM 5025 N N . GLY B 1 221 ? -12.156 -0.088 13.359 1 98.69 221 GLY B N 1
ATOM 5026 C CA . GLY B 1 221 ? -12.148 -0.97 12.203 1 98.69 221 GLY B CA 1
ATOM 5027 C C . GLY B 1 221 ? -11.383 -0.4 11.023 1 98.69 221 GLY B C 1
ATOM 5028 O O . GLY B 1 221 ? -11.578 0.757 10.648 1 98.69 221 GLY B O 1
ATOM 5029 N N . LEU B 1 222 ? -10.484 -1.181 10.492 1 98.81 222 LEU B N 1
ATOM 5030 C CA . LEU B 1 222 ? -9.734 -0.769 9.312 1 98.81 222 LEU B CA 1
ATOM 5031 C C . LEU B 1 222 ? -10.633 -0.724 8.086 1 98.81 222 LEU B C 1
ATOM 5033 O O . LEU B 1 222 ? -11.203 -1.744 7.684 1 98.81 222 LEU B O 1
ATOM 5037 N N . ILE B 1 223 ? -10.719 0.428 7.492 1 98.81 223 ILE B N 1
ATOM 5038 C CA . ILE B 1 223 ? -11.594 0.607 6.34 1 98.81 223 ILE B CA 1
ATOM 5039 C C . ILE B 1 223 ? -10.789 0.461 5.051 1 98.81 223 ILE B C 1
ATOM 5041 O O . ILE B 1 223 ? -11.219 -0.212 4.113 1 98.81 223 ILE B O 1
ATOM 5045 N N . ASP B 1 224 ? -9.578 1.123 5.031 1 98.56 224 ASP B N 1
ATOM 5046 C CA . ASP B 1 224 ? -8.781 1.086 3.807 1 98.56 224 ASP B CA 1
ATOM 5047 C C . ASP B 1 224 ? -7.324 1.438 4.082 1 98.56 224 ASP B C 1
ATOM 5049 O O . ASP B 1 224 ? -7.012 2.051 5.105 1 98.56 224 ASP B O 1
ATOM 5053 N N . ARG B 1 225 ? -6.484 0.894 3.209 1 98.62 225 ARG B N 1
ATOM 5054 C CA . ARG B 1 225 ? -5.117 1.381 3.039 1 98.62 225 ARG B CA 1
ATOM 5055 C C . ARG B 1 225 ? -4.984 2.193 1.756 1 98.62 225 ARG B C 1
ATOM 5057 O O . ARG B 1 225 ? -4.473 1.696 0.75 1 98.62 225 ARG B O 1
ATOM 5064 N N . LEU B 1 226 ? -5.371 3.424 1.854 1 98.5 226 LEU B N 1
ATOM 5065 C CA . LEU B 1 226 ? -5.301 4.277 0.675 1 98.5 226 LEU B CA 1
ATOM 5066 C C . LEU B 1 226 ? -3.854 4.543 0.282 1 98.5 226 LEU B C 1
ATOM 5068 O O . LEU B 1 226 ? -3.002 4.762 1.147 1 98.5 226 LEU B O 1
ATOM 5072 N N . ILE B 1 227 ? -3.59 4.484 -0.991 1 98.44 227 ILE B N 1
ATOM 5073 C CA . ILE B 1 227 ? -2.264 4.777 -1.523 1 98.44 227 ILE B CA 1
ATOM 5074 C C . ILE B 1 227 ? -2.232 6.207 -2.066 1 98.44 227 ILE B C 1
ATOM 5076 O O . ILE B 1 227 ? -2.975 6.543 -2.994 1 98.44 227 ILE B O 1
ATOM 5080 N N . TRP B 1 228 ? -1.431 7.031 -1.49 1 97.88 228 TRP B N 1
ATOM 5081 C CA . TRP B 1 228 ? -1.135 8.336 -2.074 1 97.88 228 TRP B CA 1
ATOM 5082 C C . TRP B 1 228 ? 0.125 8.273 -2.934 1 97.88 228 TRP B C 1
ATOM 5084 O O . TRP B 1 228 ? 1.241 8.312 -2.41 1 97.88 228 TRP B O 1
ATOM 5094 N N . LYS B 1 229 ? -0.069 8.086 -4.172 1 96.94 229 LYS B N 1
ATOM 5095 C CA . LYS B 1 229 ? 1.018 8.094 -5.145 1 96.94 229 LYS B CA 1
ATOM 5096 C C . LYS B 1 229 ? 1.369 9.516 -5.566 1 96.94 229 LYS B C 1
ATOM 5098 O O . LYS B 1 229 ? 0.508 10.258 -6.043 1 96.94 229 LYS B O 1
ATOM 5103 N N . SER B 1 230 ? 2.613 9.859 -5.41 1 92.5 230 SER B N 1
ATOM 5104 C CA . SER B 1 230 ? 3.014 11.234 -5.707 1 92.5 230 SER B CA 1
ATOM 5105 C C . SER B 1 230 ? 4.199 11.266 -6.664 1 92.5 230 SER B C 1
ATOM 5107 O O . SER B 1 230 ? 4.66 10.227 -7.133 1 92.5 230 SER B O 1
ATOM 5109 N N . ASN B 1 231 ? 4.551 12.445 -7.055 1 86.38 231 ASN B N 1
ATOM 5110 C CA . ASN B 1 231 ? 5.711 12.648 -7.914 1 86.38 231 ASN B CA 1
ATOM 5111 C C . ASN B 1 231 ? 6.957 13 -7.105 1 86.38 231 ASN B C 1
ATOM 5113 O O . ASN B 1 231 ? 7.77 13.828 -7.539 1 86.38 231 ASN B O 1
ATOM 5117 N N . LYS B 1 232 ? 7.082 12.422 -5.969 1 84.06 232 LYS B N 1
ATOM 5118 C CA . LYS B 1 232 ? 8.266 12.695 -5.152 1 84.06 232 LYS B CA 1
ATOM 5119 C C . LYS B 1 232 ? 9.539 12.305 -5.883 1 84.06 232 LYS B C 1
ATOM 5121 O O . LYS B 1 232 ? 9.531 11.414 -6.738 1 84.06 232 LYS B O 1
ATOM 5126 N N . PRO B 1 233 ? 10.594 12.938 -5.547 1 81.06 233 PRO B N 1
ATOM 5127 C CA . PRO B 1 233 ? 11.859 12.609 -6.199 1 81.06 233 PRO B CA 1
ATOM 5128 C C . PRO B 1 233 ? 12.273 11.156 -5.992 1 81.06 233 PRO B C 1
ATOM 5130 O O . PRO B 1 233 ? 11.906 10.547 -4.984 1 81.06 233 PRO B O 1
ATOM 5133 N N . PRO B 1 234 ? 13.047 10.742 -6.949 1 84.69 234 PRO B N 1
ATOM 5134 C CA . PRO B 1 234 ? 13.484 9.344 -6.855 1 84.69 234 PRO B CA 1
ATOM 5135 C C . PRO B 1 234 ? 14.242 9.047 -5.566 1 84.69 234 PRO B C 1
ATOM 5137 O O . PRO B 1 234 ? 15.031 9.883 -5.109 1 84.69 234 PRO B O 1
ATOM 5140 N N . GLY B 1 235 ? 14 8.039 -4.945 1 89.75 235 GLY B N 1
ATOM 5141 C CA . GLY B 1 235 ? 14.609 7.523 -3.73 1 89.75 235 GLY B CA 1
ATOM 5142 C C . GLY B 1 235 ? 13.984 6.227 -3.252 1 89.75 235 GLY B C 1
ATOM 5143 O O . GLY B 1 235 ? 12.992 5.758 -3.82 1 89.75 235 GLY B O 1
ATOM 5144 N N . PRO B 1 236 ? 14.594 5.574 -2.254 1 91.44 236 PRO B N 1
ATOM 5145 C CA . PRO B 1 236 ? 15.727 6.043 -1.452 1 91.44 236 PRO B CA 1
ATOM 5146 C C . PRO B 1 236 ? 17.047 5.965 -2.205 1 91.44 236 PRO B C 1
ATOM 5148 O O . PRO B 1 236 ? 17.422 4.902 -2.707 1 91.44 236 PRO B O 1
ATOM 5151 N N . VAL B 1 237 ? 17.781 6.992 -2.158 1 86.25 237 VAL B N 1
ATOM 5152 C CA . VAL B 1 237 ? 18.969 7.148 -3 1 86.25 237 VAL B CA 1
ATOM 5153 C C . VAL B 1 237 ? 20 6.07 -2.656 1 86.25 237 VAL B C 1
ATOM 5155 O O . VAL B 1 237 ? 20.5 5.375 -3.545 1 86.25 237 VAL B O 1
ATOM 5158 N N . HIS B 1 238 ? 20.312 5.836 -1.424 1 88.31 238 HIS B N 1
ATOM 5159 C CA . HIS B 1 238 ? 21.344 4.891 -1.02 1 88.31 238 HIS B CA 1
ATOM 5160 C C . HIS B 1 238 ? 21.031 3.486 -1.521 1 88.31 238 HIS B C 1
ATOM 5162 O O . HIS B 1 238 ? 21.906 2.811 -2.074 1 88.31 238 HIS B O 1
ATOM 5168 N N . TRP B 1 239 ? 19.828 3.127 -1.395 1 94.81 239 TRP B N 1
ATOM 5169 C CA . TRP B 1 239 ? 19.484 1.727 -1.62 1 94.81 239 TRP B CA 1
ATOM 5170 C C . TRP B 1 239 ? 19.016 1.506 -3.051 1 94.81 239 TRP B C 1
ATOM 5172 O O . TRP B 1 239 ? 19.156 0.411 -3.6 1 94.81 239 TRP B O 1
ATOM 5182 N N . ALA B 1 240 ? 18.453 2.549 -3.666 1 95 240 ALA B N 1
ATOM 5183 C CA . ALA B 1 240 ? 17.938 2.41 -5.023 1 95 240 ALA B CA 1
ATOM 5184 C C . ALA B 1 240 ? 18.984 2.818 -6.055 1 95 240 ALA B C 1
ATOM 5186 O O . ALA B 1 240 ? 19.109 2.182 -7.102 1 95 240 ALA B O 1
ATOM 5187 N N . SER B 1 241 ? 19.688 3.803 -5.766 1 89.62 241 SER B N 1
ATOM 5188 C CA . SER B 1 241 ? 20.562 4.379 -6.777 1 89.62 241 SER B CA 1
ATOM 5189 C C . SER B 1 241 ? 22.016 3.963 -6.551 1 89.62 241 SER B C 1
ATOM 5191 O O . SER B 1 241 ? 22.781 3.842 -7.504 1 89.62 241 SER B O 1
ATOM 5193 N N . LYS B 1 242 ? 22.438 3.785 -5.328 1 90.06 242 LYS B N 1
ATOM 5194 C CA . LYS B 1 242 ? 23.828 3.455 -5.035 1 90.06 242 LYS B CA 1
ATOM 5195 C C . LYS B 1 242 ? 24.031 1.943 -5.004 1 90.06 242 LYS B C 1
ATOM 5197 O O . LYS B 1 242 ? 24.703 1.384 -5.883 1 90.06 242 LYS B O 1
ATOM 5202 N N . THR B 1 243 ? 23.359 1.331 -4.016 1 93.56 243 THR B N 1
ATOM 5203 C CA . THR B 1 243 ? 23.531 -0.113 -3.92 1 93.56 243 THR B CA 1
ATOM 5204 C C . THR B 1 243 ? 22.703 -0.835 -4.969 1 93.56 243 THR B C 1
ATOM 5206 O O . THR B 1 243 ? 22.953 -1.997 -5.289 1 93.56 243 THR B O 1
ATOM 5209 N N . ARG B 1 244 ? 21.641 -0.172 -5.445 1 95.62 244 ARG B N 1
ATOM 5210 C CA . ARG B 1 244 ? 20.781 -0.625 -6.539 1 95.62 244 ARG B CA 1
ATOM 5211 C C . ARG B 1 244 ? 19.891 -1.776 -6.094 1 95.62 244 ARG B C 1
ATOM 5213 O O . ARG B 1 244 ? 19.328 -2.49 -6.93 1 95.62 244 ARG B O 1
ATOM 5220 N N . GLN B 1 245 ? 19.719 -1.984 -4.793 1 97.5 245 GLN B N 1
ATOM 5221 C CA . GLN B 1 245 ? 18.984 -3.127 -4.258 1 97.5 245 GLN B CA 1
ATOM 5222 C C . GLN B 1 245 ? 17.484 -2.875 -4.281 1 97.5 245 GLN B C 1
ATOM 5224 O O . GLN B 1 245 ? 16.688 -3.816 -4.387 1 97.5 245 GLN B O 1
ATOM 5229 N N . LEU B 1 246 ? 17.125 -1.592 -4.164 1 98.25 246 LEU B N 1
ATOM 5230 C CA . LEU B 1 246 ? 15.703 -1.281 -4.012 1 98.25 246 LEU B CA 1
ATOM 5231 C C . LEU B 1 246 ? 15.172 -0.541 -5.234 1 98.25 246 LEU B C 1
ATOM 5233 O O . LEU B 1 246 ? 15.953 -0.086 -6.074 1 98.25 246 LEU B O 1
ATOM 5237 N N . LEU B 1 247 ? 13.875 -0.491 -5.32 1 98.06 247 LEU B N 1
ATOM 5238 C CA . LEU B 1 247 ? 13.172 0.335 -6.297 1 98.06 247 LEU B CA 1
ATOM 5239 C C . LEU B 1 247 ? 12.945 1.742 -5.754 1 98.06 247 LEU B C 1
ATOM 5241 O O . LEU B 1 247 ? 13.148 1.994 -4.562 1 98.06 247 LEU B O 1
ATOM 5245 N N . ASN B 1 248 ? 12.539 2.633 -6.664 1 96.38 248 ASN B N 1
ATOM 5246 C CA . ASN B 1 248 ? 12.18 3.967 -6.195 1 96.38 248 ASN B CA 1
ATOM 5247 C C . ASN B 1 248 ? 10.82 3.965 -5.488 1 96.38 248 ASN B C 1
ATOM 5249 O O . ASN B 1 248 ? 9.852 3.41 -6 1 96.38 248 ASN B O 1
ATOM 5253 N N . THR B 1 249 ? 10.789 4.512 -4.297 1 96.38 249 THR B N 1
ATOM 5254 C CA . THR B 1 249 ? 9.539 4.641 -3.553 1 96.38 249 THR B CA 1
ATOM 5255 C C . THR B 1 249 ? 8.75 5.859 -4.027 1 96.38 249 THR B C 1
ATOM 5257 O O . THR B 1 249 ? 9.266 6.984 -4.008 1 96.38 249 THR B O 1
ATOM 5260 N N . THR B 1 250 ? 7.371 5.656 -4.359 1 94.88 250 THR B N 1
ATOM 5261 C CA . THR B 1 250 ? 6.641 6.762 -4.973 1 94.88 250 THR B CA 1
ATOM 5262 C C . THR B 1 250 ? 5.289 6.961 -4.293 1 94.88 250 THR B C 1
ATOM 5264 O O . THR B 1 250 ? 4.434 7.688 -4.801 1 94.88 250 THR B O 1
ATOM 5267 N N . TYR B 1 251 ? 5.09 6.293 -3.18 1 97.19 251 TYR B N 1
ATOM 5268 C CA . TYR B 1 251 ? 3.787 6.434 -2.539 1 97.19 251 TYR B CA 1
ATOM 5269 C C . TYR B 1 251 ? 3.922 6.43 -1.021 1 97.19 251 TYR B C 1
ATOM 5271 O O . TYR B 1 251 ? 4.961 6.031 -0.486 1 97.19 251 TYR B O 1
ATOM 5279 N N . GLU B 1 252 ? 2.893 6.895 -0.368 1 96.81 252 GLU B N 1
ATOM 5280 C CA . GLU B 1 252 ? 2.691 6.777 1.072 1 96.81 252 GLU B CA 1
ATOM 5281 C C . GLU B 1 252 ? 1.299 6.242 1.394 1 96.81 252 GLU B C 1
ATOM 5283 O O . GLU B 1 252 ? 0.323 6.594 0.726 1 96.81 252 GLU B O 1
ATOM 5288 N N . PRO B 1 253 ? 1.222 5.434 2.42 1 98.19 253 PRO B N 1
ATOM 5289 C CA . PRO B 1 253 ? -0.101 4.945 2.814 1 98.19 253 PRO B CA 1
ATOM 5290 C C . PRO B 1 253 ? -0.882 5.965 3.641 1 98.19 253 PRO B C 1
ATOM 5292 O O . PRO B 1 253 ? -0.296 6.691 4.449 1 98.19 253 PRO B O 1
ATOM 5295 N N . ILE B 1 254 ? -2.117 6.012 3.396 1 98.75 254 ILE B N 1
ATOM 5296 C CA . ILE B 1 254 ? -3.082 6.648 4.285 1 98.75 254 ILE B CA 1
ATOM 5297 C C . ILE B 1 254 ? -4.023 5.594 4.863 1 98.75 254 ILE B C 1
ATOM 5299 O O . ILE B 1 254 ? -4.867 5.047 4.148 1 98.75 254 ILE B O 1
ATOM 5303 N N . LEU B 1 255 ? -3.889 5.367 6.148 1 98.88 255 LEU B N 1
ATOM 5304 C CA . LEU B 1 255 ? -4.734 4.375 6.805 1 98.88 255 LEU B CA 1
ATOM 5305 C C . LEU B 1 255 ? -6.047 5 7.266 1 98.88 255 LEU B C 1
ATOM 5307 O O . LEU B 1 255 ? -6.047 6.012 7.973 1 98.88 255 LEU B O 1
ATOM 5311 N N . ILE B 1 256 ? -7.141 4.418 6.824 1 98.94 256 ILE B N 1
ATOM 5312 C CA . ILE B 1 256 ? -8.453 4.918 7.211 1 98.94 256 ILE B CA 1
ATOM 5313 C C . ILE B 1 256 ? -9.125 3.926 8.156 1 98.94 256 ILE B C 1
ATOM 5315 O O . ILE B 1 256 ? -9.219 2.734 7.855 1 98.94 256 ILE B O 1
ATOM 5319 N N . PHE B 1 257 ? -9.586 4.422 9.266 1 98.94 257 PHE B N 1
ATOM 5320 C CA . PHE B 1 257 ? -10.297 3.633 10.266 1 98.94 257 PHE B CA 1
ATOM 5321 C C . PHE B 1 257 ? -11.664 4.234 10.562 1 98.94 257 PHE B C 1
ATOM 5323 O O . PHE B 1 257 ? -11.859 5.445 10.422 1 98.94 257 PHE B O 1
ATOM 5330 N N . ALA B 1 258 ? -12.539 3.395 10.938 1 98.88 258 ALA B N 1
ATOM 5331 C CA . ALA B 1 258 ? -13.836 3.82 11.453 1 98.88 258 ALA B CA 1
ATOM 5332 C C . ALA B 1 258 ? -13.961 3.5 12.945 1 98.88 258 ALA B C 1
ATOM 5334 O O . ALA B 1 258 ? -13.523 2.441 13.398 1 98.88 258 ALA B O 1
ATOM 5335 N N . LYS B 1 259 ? -14.57 4.434 13.641 1 98.62 259 LYS B N 1
ATOM 5336 C CA . LYS B 1 259 ? -14.906 4.152 15.031 1 98.62 259 LYS B CA 1
ATOM 5337 C C . LYS B 1 259 ? -15.852 2.959 15.141 1 98.62 259 LYS B C 1
ATOM 5339 O O . LYS B 1 259 ? -15.625 2.051 15.945 1 98.62 259 LYS B O 1
ATOM 5344 N N . ASN B 1 260 ? -16.859 2.973 14.359 1 97.94 260 ASN B N 1
ATOM 5345 C CA . ASN B 1 260 ? -17.812 1.896 14.141 1 97.94 260 ASN B CA 1
ATOM 5346 C C . ASN B 1 260 ? -18.047 1.632 12.656 1 97.94 260 ASN B C 1
ATOM 5348 O O . ASN B 1 260 ? -18.766 2.377 11.992 1 97.94 260 ASN B O 1
ATOM 5352 N N . PRO B 1 261 ? -17.484 0.574 12.18 1 97.69 261 PRO B N 1
ATOM 5353 C CA . PRO B 1 261 ? -17.562 0.323 10.742 1 97.69 261 PRO B CA 1
ATOM 5354 C C . PRO B 1 261 ? -19 0.249 10.227 1 97.69 261 PRO B C 1
ATOM 5356 O O . PRO B 1 261 ? -19.266 0.659 9.094 1 97.69 261 PRO B O 1
ATOM 5359 N N . LYS B 1 262 ? -19.875 -0.19 10.977 1 94.75 262 LYS B N 1
ATOM 5360 C CA . LYS B 1 262 ? -21.266 -0.328 10.555 1 94.75 262 LYS B CA 1
ATOM 5361 C C . LYS B 1 262 ? -21.938 1.037 10.398 1 94.75 262 LYS B C 1
ATOM 5363 O O . LYS B 1 262 ? -22.906 1.178 9.648 1 94.75 262 LYS B O 1
ATOM 5368 N N . LEU B 1 263 ? -21.469 2.014 11.102 1 97.44 263 LEU B N 1
ATOM 5369 C CA . LEU B 1 263 ? -22.047 3.355 11.078 1 97.44 263 LEU B CA 1
ATOM 5370 C C . LEU B 1 263 ? -21.125 4.324 10.328 1 97.44 263 LEU B C 1
ATOM 5372 O O . LEU B 1 263 ? -21.359 5.535 10.336 1 97.44 263 LEU B O 1
ATOM 5376 N N . PHE B 1 264 ? -20.188 3.781 9.672 1 98.06 264 PHE B N 1
ATOM 5377 C CA . PHE B 1 264 ? -19.141 4.566 9.008 1 98.06 264 PHE B CA 1
ATOM 5378 C C . PHE B 1 264 ? -19.766 5.609 8.086 1 98.06 264 PHE B C 1
ATOM 5380 O O . PHE B 1 264 ? -20.531 5.27 7.184 1 98.06 264 PHE B O 1
ATOM 5387 N N . LYS B 1 265 ? -19.359 6.875 8.25 1 97.62 265 LYS B N 1
ATOM 5388 C CA . LYS B 1 265 ? -19.969 8.016 7.582 1 97.62 265 LYS B CA 1
ATOM 5389 C C . LYS B 1 265 ? -19.375 8.219 6.191 1 97.62 265 LYS B C 1
ATOM 5391 O O . LYS B 1 265 ? -19.875 9.031 5.406 1 97.62 265 LYS B O 1
ATOM 5396 N N . GLY B 1 266 ? -18.266 7.535 5.832 1 98.31 266 GLY B N 1
ATOM 5397 C CA . GLY B 1 266 ? -17.688 7.691 4.508 1 98.31 266 GLY B CA 1
ATOM 5398 C C . GLY B 1 266 ? -18.688 7.523 3.389 1 98.31 266 GLY B C 1
ATOM 5399 O O . GLY B 1 266 ? -19.578 6.664 3.465 1 98.31 266 GLY B O 1
ATOM 5400 N N . ASP B 1 267 ? -18.562 8.383 2.309 1 98.44 267 ASP B N 1
ATOM 5401 C CA . ASP B 1 267 ? -19.469 8.367 1.157 1 98.44 267 ASP B CA 1
ATOM 5402 C C . ASP B 1 267 ? -18.734 8.781 -0.116 1 98.44 267 ASP B C 1
ATOM 5404 O O . ASP B 1 267 ? -18.359 9.945 -0.275 1 98.44 267 ASP B O 1
ATOM 5408 N N . ASN B 1 268 ? -18.609 7.801 -1.034 1 97.56 268 ASN B N 1
ATOM 5409 C CA . ASN B 1 268 ? -17.781 8.055 -2.215 1 97.56 268 ASN B CA 1
ATOM 5410 C C . ASN B 1 268 ? -18.516 8.938 -3.221 1 97.56 268 ASN B C 1
ATOM 5412 O O . ASN B 1 268 ? -17.922 9.406 -4.195 1 97.56 268 ASN B O 1
ATOM 5416 N N . ARG B 1 269 ? -19.844 9.32 -2.975 1 95.75 269 ARG B N 1
ATOM 5417 C CA . ARG B 1 269 ? -20.578 10.25 -3.824 1 95.75 269 ARG B CA 1
ATOM 5418 C C . ARG B 1 269 ? -20.047 11.672 -3.664 1 95.75 269 ARG B C 1
ATOM 5420 O O . ARG B 1 269 ? -20.25 12.516 -4.539 1 95.75 269 ARG B O 1
ATOM 5427 N N . ARG B 1 270 ? -19.391 11.922 -2.568 1 97.19 270 ARG B N 1
ATOM 5428 C CA . ARG B 1 270 ? -18.906 13.266 -2.258 1 97.19 270 ARG B CA 1
ATOM 5429 C C . ARG B 1 270 ? -17.547 13.523 -2.91 1 97.19 270 ARG B C 1
ATOM 5431 O O . ARG B 1 270 ? -17.016 14.633 -2.832 1 97.19 270 ARG B O 1
ATOM 5438 N N . VAL B 1 271 ? -16.953 12.461 -3.576 1 97.38 271 VAL B N 1
ATOM 5439 C CA . VAL B 1 271 ? -15.641 12.625 -4.172 1 97.38 271 VAL B CA 1
ATOM 5440 C C . VAL B 1 271 ? -15.609 11.984 -5.559 1 97.38 271 VAL B C 1
ATOM 5442 O O . VAL B 1 271 ? -14.578 11.477 -5.996 1 97.38 271 VAL B O 1
ATOM 5445 N N . LEU B 1 272 ? -16.641 11.969 -6.258 1 94.38 272 LEU B N 1
ATOM 5446 C CA . LEU B 1 272 ? -16.719 11.375 -7.59 1 94.38 272 LEU B CA 1
ATOM 5447 C C . LEU B 1 272 ? -15.805 12.102 -8.562 1 94.38 272 LEU B C 1
ATOM 5449 O O . LEU B 1 272 ? -15.625 13.32 -8.461 1 94.38 272 LEU B O 1
ATOM 5453 N N . GLU B 1 273 ? -15.164 11.352 -9.375 1 89.5 273 GLU B N 1
ATOM 5454 C CA . GLU B 1 273 ? -14.312 11.898 -10.422 1 89.5 273 GLU B CA 1
ATOM 5455 C C . GLU B 1 273 ? -15.062 12.008 -11.742 1 89.5 273 GLU B C 1
ATOM 5457 O O . GLU B 1 273 ? -15.984 11.242 -12.008 1 89.5 273 GLU B O 1
ATOM 5462 N N . PRO B 1 274 ? -14.633 13.086 -12.531 1 77.62 274 PRO B N 1
ATOM 5463 C CA . PRO B 1 274 ? -15.289 13.203 -13.836 1 77.62 274 PRO B CA 1
ATOM 5464 C C . PRO B 1 274 ? -15.086 11.977 -14.719 1 77.62 274 PRO B C 1
ATOM 5466 O O . PRO B 1 274 ? -14.047 11.312 -14.617 1 77.62 274 PRO B O 1
ATOM 5469 N N . HIS B 1 275 ? -16.078 11.688 -15.383 1 69.94 275 HIS B N 1
ATOM 5470 C CA . HIS B 1 275 ? -15.969 10.57 -16.312 1 69.94 275 HIS B CA 1
ATOM 5471 C C . HIS B 1 275 ? -14.914 10.852 -17.375 1 69.94 275 HIS B C 1
ATOM 5473 O O . HIS B 1 275 ? -14.727 12 -17.781 1 69.94 275 HIS B O 1
ATOM 5479 N N . SER B 1 276 ? -14.109 9.883 -17.656 1 62.09 276 SER B N 1
ATOM 5480 C CA . SER B 1 276 ? -13.227 10.047 -18.812 1 62.09 276 SER B CA 1
ATOM 5481 C C . SER B 1 276 ? -14.023 10.328 -20.078 1 62.09 276 SER B C 1
ATOM 5483 O O . SER B 1 276 ? -15.227 10.062 -20.141 1 62.09 276 SER B O 1
ATOM 5485 N N . GLU B 1 277 ? -13.32 11.109 -20.953 1 55.53 277 GLU B N 1
ATOM 5486 C CA . GLU B 1 277 ? -13.961 11.359 -22.25 1 55.53 277 GLU B CA 1
ATOM 5487 C C . GLU B 1 277 ? -14.477 10.07 -22.875 1 55.53 277 GLU B C 1
ATOM 5489 O O . GLU B 1 277 ? -15.57 10.039 -23.438 1 55.53 277 GLU B O 1
ATOM 5494 N N . ARG B 1 278 ? -13.703 9.109 -22.656 1 51.88 278 ARG B N 1
ATOM 5495 C CA . ARG B 1 278 ? -14.078 7.836 -23.266 1 51.88 278 ARG B CA 1
ATOM 5496 C C . ARG B 1 278 ? -15.359 7.289 -22.641 1 51.88 278 ARG B C 1
ATOM 5498 O O . ARG B 1 278 ? -16.234 6.777 -23.344 1 51.88 278 ARG B O 1
ATOM 5505 N N . HIS B 1 279 ? -15.484 7.406 -21.406 1 57.97 279 HIS B N 1
ATOM 5506 C CA . HIS B 1 279 ? -16.672 6.938 -20.703 1 57.97 279 HIS B CA 1
ATOM 5507 C C . HIS B 1 279 ? -17.891 7.785 -21.062 1 57.97 279 HIS B C 1
ATOM 5509 O O . HIS B 1 279 ? -18.984 7.254 -21.234 1 57.97 279 HIS B O 1
ATOM 5515 N N . LEU B 1 280 ? -17.609 9.07 -21.172 1 56 280 LEU B N 1
ATOM 5516 C CA . LEU B 1 280 ? -18.703 9.961 -21.562 1 56 280 LEU B CA 1
ATOM 5517 C C . LEU B 1 280 ? -19.234 9.586 -22.938 1 56 280 LEU B C 1
ATOM 5519 O O . LEU B 1 280 ? -20.438 9.609 -23.172 1 56 280 LEU B O 1
ATOM 5523 N N . ALA B 1 281 ? -18.203 9.305 -23.766 1 55.41 281 ALA B N 1
ATOM 5524 C CA . ALA B 1 281 ? -18.594 8.906 -25.109 1 55.41 281 ALA B CA 1
ATOM 5525 C C . ALA B 1 281 ? -19.406 7.613 -25.094 1 55.41 281 ALA B C 1
ATOM 5527 O O . ALA B 1 281 ? -20.375 7.465 -25.844 1 55.41 281 ALA B O 1
ATOM 5528 N N . LEU B 1 282 ? -19.016 6.801 -24.156 1 55 282 LEU B N 1
ATOM 5529 C CA . LEU B 1 282 ? -19.75 5.547 -24.016 1 55 282 LEU B CA 1
ATOM 5530 C C . LEU B 1 282 ? -21.141 5.785 -23.453 1 55 282 LEU B C 1
ATOM 5532 O O . LEU B 1 282 ? -22.125 5.195 -23.922 1 55 282 LEU B O 1
ATOM 5536 N N . ILE B 1 283 ? -21.25 6.664 -22.531 1 53.56 283 ILE B N 1
ATOM 5537 C CA . ILE B 1 283 ? -22.547 7.043 -21.969 1 53.56 283 ILE B CA 1
ATOM 5538 C C . ILE B 1 283 ? -23.422 7.68 -23.031 1 53.56 283 ILE B C 1
ATOM 5540 O O . ILE B 1 283 ? -24.594 7.336 -23.172 1 53.56 283 ILE B O 1
ATOM 5544 N N . ASN B 1 284 ? -22.75 8.617 -23.719 1 54.06 284 ASN B N 1
ATOM 5545 C CA . ASN B 1 284 ? -23.484 9.359 -24.75 1 54.06 284 ASN B CA 1
ATOM 5546 C C . ASN B 1 284 ? -23.938 8.453 -25.891 1 54.06 284 ASN B C 1
ATOM 5548 O O . ASN B 1 284 ? -24.922 8.742 -26.562 1 54.06 284 ASN B O 1
ATOM 5552 N N . SER B 1 285 ? -23.109 7.414 -26 1 52.28 285 SER B N 1
ATOM 5553 C CA . SER B 1 285 ? -23.453 6.531 -27.109 1 52.28 285 SER B CA 1
ATOM 5554 C C . SER B 1 285 ? -24.438 5.457 -26.672 1 52.28 285 SER B C 1
ATOM 5556 O O . SER B 1 285 ? -24.766 4.551 -27.438 1 52.28 285 SER B O 1
ATOM 5558 N N . GLY B 1 286 ? -24.938 5.68 -25.578 1 51.22 286 GLY B N 1
ATOM 5559 C CA . GLY B 1 286 ? -26 4.797 -25.125 1 51.22 286 GLY B CA 1
ATOM 5560 C C . GLY B 1 286 ? -25.484 3.629 -24.297 1 51.22 286 GLY B C 1
ATOM 5561 O O . GLY B 1 286 ? -26.188 2.641 -24.109 1 51.22 286 GLY B O 1
ATOM 5562 N N . GLY B 1 287 ? -24.109 3.771 -23.875 1 51.25 287 GLY B N 1
ATOM 5563 C CA . GLY B 1 287 ? -23.516 2.758 -23.031 1 51.25 287 GLY B CA 1
ATOM 5564 C C . GLY B 1 287 ? -22.75 1.704 -23.812 1 51.25 287 GLY B C 1
ATOM 5565 O O . GLY B 1 287 ? -22.5 1.864 -25 1 51.25 287 GLY B O 1
ATOM 5566 N N . GLU B 1 288 ? -22.047 0.771 -23.172 1 50.09 288 GLU B N 1
ATOM 5567 C CA . GLU B 1 288 ? -21.281 -0.283 -23.812 1 50.09 288 GLU B CA 1
ATOM 5568 C C . GLU B 1 288 ? -22.109 -1.038 -24.844 1 50.09 288 GLU B C 1
ATOM 5570 O O . GLU B 1 288 ? -23.25 -1.416 -24.578 1 50.09 288 GLU B O 1
ATOM 5575 N N . LYS B 1 289 ? -21.703 -0.84 -26.094 1 51.34 289 LYS B N 1
ATOM 5576 C CA . LYS B 1 289 ? -22.391 -1.559 -27.172 1 51.34 289 LYS B CA 1
ATOM 5577 C C . LYS B 1 289 ? -21.938 -3.012 -27.234 1 51.34 289 LYS B C 1
ATOM 5579 O O . LYS B 1 289 ? -22.547 -3.838 -27.906 1 51.34 289 LYS B O 1
ATOM 5584 N N . ARG B 1 290 ? -20.812 -3.217 -26.625 1 49.88 290 ARG B N 1
ATOM 5585 C CA . ARG B 1 290 ? -20.234 -4.559 -26.703 1 49.88 290 ARG B CA 1
ATOM 5586 C C . ARG B 1 290 ? -20.609 -5.383 -25.469 1 49.88 290 ARG B C 1
ATOM 5588 O O . ARG B 1 290 ? -20.797 -4.832 -24.391 1 49.88 290 ARG B O 1
ATOM 5595 N N . THR B 1 291 ? -21.031 -6.418 -25.578 1 45.84 291 THR B N 1
ATOM 5596 C CA . THR B 1 291 ? -21.156 -7.395 -24.5 1 45.84 291 THR B CA 1
ATOM 5597 C C . THR B 1 291 ? -19.859 -8.211 -24.359 1 45.84 291 THR B C 1
ATOM 5599 O O . THR B 1 291 ? -19.375 -8.781 -25.328 1 45.84 291 THR B O 1
ATOM 5602 N N . THR B 1 292 ? -18.953 -7.621 -23.422 1 48.03 292 THR B N 1
ATOM 5603 C CA . THR B 1 292 ? -17.766 -8.43 -23.25 1 48.03 292 THR B CA 1
ATOM 5604 C C . THR B 1 292 ? -17.625 -8.914 -21.797 1 48.03 292 THR B C 1
ATOM 5606 O O . THR B 1 292 ? -18.281 -8.383 -20.906 1 48.03 292 THR B O 1
ATOM 5609 N N . ASN B 1 293 ? -17.141 -10.062 -21.641 1 43.22 293 ASN B N 1
ATOM 5610 C CA . ASN B 1 293 ? -16.906 -10.656 -20.328 1 43.22 293 ASN B CA 1
ATOM 5611 C C . ASN B 1 293 ? -15.414 -10.633 -19.969 1 43.22 293 ASN B C 1
ATOM 5613 O O . ASN B 1 293 ? -14.57 -10.969 -20.812 1 43.22 293 ASN B O 1
ATOM 5617 N N . TYR B 1 294 ? -15.211 -9.703 -19.062 1 45.78 294 TYR B N 1
ATOM 5618 C CA . TYR B 1 294 ? -13.82 -9.703 -18.609 1 45.78 294 TYR B CA 1
ATOM 5619 C C . TYR B 1 294 ? -13.656 -10.547 -17.359 1 45.78 294 TYR B C 1
ATOM 5621 O O . TYR B 1 294 ? -14.586 -10.672 -16.562 1 45.78 294 TYR B O 1
ATOM 5629 N N . GLY B 1 295 ? -12.336 -11.117 -17.125 1 34.81 295 GLY B N 1
ATOM 5630 C CA . GLY B 1 295 ? -12.07 -11.898 -15.922 1 34.81 295 GLY B CA 1
ATOM 5631 C C . GLY B 1 295 ? -13.016 -13.07 -15.75 1 34.81 295 GLY B C 1
ATOM 5632 O O . GLY B 1 295 ? -14.008 -12.984 -15.023 1 34.81 295 GLY B O 1
ATOM 5633 N N . ASP B 1 296 ? -12.688 -14.016 -16.297 1 40.84 296 ASP B N 1
ATOM 5634 C CA . ASP B 1 296 ? -13.398 -15.289 -16.344 1 40.84 296 ASP B CA 1
ATOM 5635 C C . ASP B 1 296 ? -14.898 -15.094 -16.141 1 40.84 296 ASP B C 1
ATOM 5637 O O . ASP B 1 296 ? -15.523 -15.836 -15.383 1 40.84 296 ASP B O 1
ATOM 5641 N N . GLY B 1 297 ? -15.422 -14.039 -16.75 1 39.38 297 GLY B N 1
ATOM 5642 C CA . GLY B 1 297 ? -16.859 -13.773 -16.734 1 39.38 297 GLY B CA 1
ATOM 5643 C C . GLY B 1 297 ? -17.297 -12.977 -15.516 1 39.38 297 GLY B C 1
ATOM 5644 O O . GLY B 1 297 ? -18.5 -12.789 -15.289 1 39.38 297 GLY B O 1
ATOM 5645 N N . ALA B 1 298 ? -16.375 -12.617 -14.641 1 42 298 ALA B N 1
ATOM 5646 C CA . ALA B 1 298 ? -16.656 -11.906 -13.391 1 42 298 ALA B CA 1
ATOM 5647 C C . ALA B 1 298 ? -17.156 -10.492 -13.664 1 42 298 ALA B C 1
ATOM 5649 O O . ALA B 1 298 ? -17.984 -9.961 -12.914 1 42 298 ALA B O 1
ATOM 5650 N N . TYR B 1 299 ? -16.594 -9.93 -14.703 1 43.88 299 TYR B N 1
ATOM 5651 C CA . TYR B 1 299 ? -17 -8.586 -15.086 1 43.88 299 TYR B CA 1
ATOM 5652 C C . TYR B 1 299 ? -17.609 -8.578 -16.484 1 43.88 299 TYR B C 1
ATOM 5654 O O . TYR B 1 299 ? -16.953 -8.977 -17.453 1 43.88 299 TYR B O 1
ATOM 5662 N N . ARG B 1 300 ? -18.938 -8.555 -16.656 1 44 300 ARG B N 1
ATOM 5663 C CA . ARG B 1 300 ? -19.578 -8.453 -17.969 1 44 300 ARG B CA 1
ATOM 5664 C C . ARG B 1 300 ? -19.891 -7 -18.328 1 44 300 ARG B C 1
ATOM 5666 O O . ARG B 1 300 ? -20.531 -6.297 -17.547 1 44 300 ARG B O 1
ATOM 5673 N N . LEU B 1 301 ? -19.328 -6.617 -19.359 1 49.66 301 LEU B N 1
ATOM 5674 C CA . LEU B 1 301 ? -19.688 -5.332 -19.938 1 49.66 301 LEU B CA 1
ATOM 5675 C C . LEU B 1 301 ? -20.922 -5.465 -20.828 1 49.66 301 LEU B C 1
ATOM 5677 O O . LEU B 1 301 ? -20.922 -6.234 -21.797 1 49.66 301 LEU B O 1
ATOM 5681 N N . ARG B 1 302 ? -22.266 -5.125 -20.422 1 45.16 302 ARG B N 1
ATOM 5682 C CA . ARG B 1 302 ? -23.5 -5.172 -21.203 1 45.16 302 ARG B CA 1
ATOM 5683 C C . ARG B 1 302 ? -23.656 -3.914 -22.047 1 45.16 302 ARG B C 1
ATOM 5685 O O . ARG B 1 302 ? -23.078 -2.869 -21.734 1 45.16 302 ARG B O 1
ATOM 5692 N N . VAL B 1 303 ? -24.422 -4.25 -23.094 1 49.41 303 VAL B N 1
ATOM 5693 C CA . VAL B 1 303 ? -24.844 -3.098 -23.891 1 49.41 303 VAL B CA 1
ATOM 5694 C C . VAL B 1 303 ? -25.656 -2.148 -23.016 1 49.41 303 VAL B C 1
ATOM 5696 O O . VAL B 1 303 ? -26.547 -2.582 -22.281 1 49.41 303 VAL B O 1
ATOM 5699 N N . GLY B 1 304 ? -25.25 -0.959 -22.906 1 48.66 304 GLY B N 1
ATOM 5700 C CA . GLY B 1 304 ? -25.859 0.057 -22.062 1 48.66 304 GLY B CA 1
ATOM 5701 C C . GLY B 1 304 ? -25.172 0.216 -20.719 1 48.66 304 GLY B C 1
ATOM 5702 O O . GLY B 1 304 ? -25.531 1.093 -19.938 1 48.66 304 GLY B O 1
ATOM 5703 N N . SER B 1 305 ? -24.375 -0.796 -20.344 1 48.75 305 SER B N 1
ATOM 5704 C CA . SER B 1 305 ? -23.516 -0.594 -19.188 1 48.75 305 SER B CA 1
ATOM 5705 C C . SER B 1 305 ? -22.781 0.741 -19.281 1 48.75 305 SER B C 1
ATOM 5707 O O . SER B 1 305 ? -22.375 1.164 -20.359 1 48.75 305 SER B O 1
ATOM 5709 N N . TYR B 1 306 ? -22.812 1.355 -18.297 1 53.19 306 TYR B N 1
ATOM 5710 C CA . TYR B 1 306 ? -22.266 2.701 -18.203 1 53.19 306 TYR B CA 1
ATOM 5711 C C . TYR B 1 306 ? -23.125 3.703 -18.953 1 53.19 306 TYR B C 1
ATOM 5713 O O . TYR B 1 306 ? -22.609 4.676 -19.516 1 53.19 306 TYR B O 1
ATOM 5721 N N . SER B 1 307 ? -24.359 3.301 -19.266 1 48.59 307 SER B N 1
ATOM 5722 C CA . SER B 1 307 ? -25.25 4.23 -19.953 1 48.59 307 SER B CA 1
ATOM 5723 C C . SER B 1 307 ? -25.828 5.258 -18.984 1 48.59 307 SER B C 1
ATOM 5725 O O . SER B 1 307 ? -26.219 6.355 -19.391 1 48.59 307 SER B O 1
ATOM 5727 N N . ASN B 1 308 ? -25.953 4.855 -17.719 1 50 308 ASN B N 1
ATOM 5728 C CA . ASN B 1 308 ? -26.609 5.816 -16.828 1 50 308 ASN B CA 1
ATOM 5729 C C . ASN B 1 308 ? -25.703 6.996 -16.516 1 50 308 ASN B C 1
ATOM 5731 O O . ASN B 1 308 ? -24.5 6.82 -16.281 1 50 308 ASN B O 1
ATOM 5735 N N . GLN B 1 309 ? -26.219 8.117 -16.812 1 54.03 309 GLN B N 1
ATOM 5736 C CA . GLN B 1 309 ? -25.531 9.359 -16.469 1 54.03 309 GLN B CA 1
ATOM 5737 C C . GLN B 1 309 ? -25.172 9.398 -14.992 1 54.03 309 GLN B C 1
ATOM 5739 O O . GLN B 1 309 ? -26.062 9.344 -14.133 1 54.03 309 GLN B O 1
ATOM 5744 N N . THR B 1 310 ? -24.141 8.766 -14.672 1 62.88 310 THR B N 1
ATOM 5745 C CA . THR B 1 310 ? -23.719 8.938 -13.297 1 62.88 310 THR B CA 1
ATOM 5746 C C . THR B 1 310 ? -22.984 10.266 -13.117 1 62.88 310 THR B C 1
ATOM 5748 O O . THR B 1 310 ? -22.469 10.828 -14.086 1 62.88 310 THR B O 1
ATOM 5751 N N . GLU B 1 311 ? -23.203 10.883 -11.992 1 71.88 311 GLU B N 1
ATOM 5752 C CA . GLU B 1 311 ? -22.609 12.172 -11.656 1 71.88 311 GLU B CA 1
ATOM 5753 C C . GLU B 1 311 ? -21.094 12.125 -11.781 1 71.88 311 GLU B C 1
ATOM 5755 O O . GLU B 1 311 ? -20.453 13.156 -12.023 1 71.88 311 GLU B O 1
ATOM 5760 N N . GLY B 1 312 ? -20.531 10.859 -11.742 1 84.81 312 GLY B N 1
ATOM 5761 C CA . GLY B 1 312 ? -19.094 10.695 -11.789 1 84.81 312 GLY B CA 1
ATOM 5762 C C . GLY B 1 312 ? -18.641 9.281 -11.469 1 84.81 312 GLY B C 1
ATOM 5763 O O . GLY B 1 312 ? -19.469 8.414 -11.172 1 84.81 312 GLY B O 1
ATOM 5764 N N . ARG B 1 313 ? -17.438 9.031 -11.664 1 89.44 313 ARG B N 1
ATOM 5765 C CA . ARG B 1 313 ? -16.891 7.715 -11.375 1 89.44 313 ARG B CA 1
ATOM 5766 C C . ARG B 1 313 ? -16.391 7.641 -9.93 1 89.44 313 ARG B C 1
ATOM 5768 O O . ARG B 1 313 ? -15.82 8.609 -9.414 1 89.44 313 ARG B O 1
ATOM 5775 N N . ILE B 1 314 ? -16.594 6.48 -9.328 1 94.69 314 ILE B N 1
ATOM 5776 C CA . ILE B 1 314 ? -16.062 6.242 -7.988 1 94.69 314 ILE B CA 1
ATOM 5777 C C . ILE B 1 314 ? -14.539 6.234 -8.039 1 94.69 314 ILE B C 1
ATOM 5779 O O . ILE B 1 314 ? -13.938 5.531 -8.859 1 94.69 314 ILE B O 1
ATOM 5783 N N . PRO B 1 315 ? -13.898 7.051 -7.242 1 95.81 315 PRO B N 1
ATOM 5784 C CA . PRO B 1 315 ? -12.438 7.027 -7.242 1 95.81 315 PRO B CA 1
ATOM 5785 C C . PRO B 1 315 ? -11.867 5.668 -6.836 1 95.81 315 PRO B C 1
ATOM 5787 O O . PRO B 1 315 ? -12.547 4.891 -6.156 1 95.81 315 PRO B O 1
ATOM 5790 N N . LYS B 1 316 ? -10.664 5.445 -7.281 1 95.94 316 LYS B N 1
ATOM 5791 C CA . LYS B 1 316 ? -9.898 4.273 -6.863 1 95.94 316 LYS B CA 1
ATOM 5792 C C . LYS B 1 316 ? -9.117 4.555 -5.586 1 95.94 316 LYS B C 1
ATOM 5794 O O . LYS B 1 316 ? -8.93 5.715 -5.207 1 95.94 316 LYS B O 1
ATOM 5799 N N . ASN B 1 317 ? -8.703 3.506 -4.922 1 97.94 317 ASN B N 1
ATOM 5800 C CA . ASN B 1 317 ? -8.023 3.699 -3.645 1 97.94 317 ASN B CA 1
ATOM 5801 C C . ASN B 1 317 ? -6.523 3.92 -3.836 1 97.94 317 ASN B C 1
ATOM 5803 O O . ASN B 1 317 ? -5.746 3.797 -2.887 1 97.94 317 ASN B O 1
ATOM 5807 N N . VAL B 1 318 ? -6.094 4.152 -5.031 1 97.5 318 VAL B N 1
ATOM 5808 C CA . VAL B 1 318 ? -4.809 4.762 -5.352 1 97.5 318 VAL B CA 1
ATOM 5809 C C . VAL B 1 318 ? -5.02 6.211 -5.785 1 97.5 318 VAL B C 1
ATOM 5811 O O . VAL B 1 318 ? -5.473 6.469 -6.906 1 97.5 318 VAL B O 1
ATOM 5814 N N . LEU B 1 319 ? -4.676 7.09 -4.891 1 96.25 319 LEU B N 1
ATOM 5815 C CA . LEU B 1 319 ? -4.855 8.523 -5.109 1 96.25 319 LEU B CA 1
ATOM 5816 C C . LEU B 1 319 ? -3.596 9.141 -5.707 1 96.25 319 LEU B C 1
ATOM 5818 O O . LEU B 1 319 ? -2.539 9.148 -5.066 1 96.25 319 LEU B O 1
ATOM 5822 N N . GLU B 1 320 ? -3.697 9.617 -6.879 1 95 320 GLU B N 1
ATOM 5823 C CA . GLU B 1 320 ? -2.562 10.273 -7.516 1 95 320 GLU B CA 1
ATOM 5824 C C . GLU B 1 320 ? -2.633 11.789 -7.336 1 95 320 GLU B C 1
ATOM 5826 O O . GLU B 1 320 ? -3.467 12.453 -7.953 1 95 320 GLU B O 1
ATOM 5831 N N . ARG B 1 321 ? -1.814 12.281 -6.461 1 93.94 321 ARG B N 1
ATOM 5832 C CA . ARG B 1 321 ? -1.73 13.703 -6.145 1 93.94 321 ARG B CA 1
ATOM 5833 C C . ARG B 1 321 ? -0.279 14.148 -6 1 93.94 321 ARG B C 1
ATOM 5835 O O . ARG B 1 321 ? 0.526 13.469 -5.367 1 93.94 321 ARG B O 1
ATOM 5842 N N . GLY B 1 322 ? 0.016 15.203 -6.625 1 90 322 GLY B N 1
ATOM 5843 C CA . GLY B 1 322 ? 1.366 15.734 -6.508 1 90 322 GLY B CA 1
ATOM 5844 C C . GLY B 1 322 ? 1.684 16.25 -5.117 1 90 322 GLY B C 1
ATOM 5845 O O . GLY B 1 322 ? 0.777 16.516 -4.324 1 90 322 GLY B O 1
ATOM 5846 N N . ILE B 1 323 ? 2.936 16.391 -4.898 1 86.81 323 ILE B N 1
ATOM 5847 C CA . ILE B 1 323 ? 3.367 16.844 -3.58 1 86.81 323 ILE B CA 1
ATOM 5848 C C . ILE B 1 323 ? 3.311 18.359 -3.506 1 86.81 323 ILE B C 1
ATOM 5850 O O . ILE B 1 323 ? 3.182 18.938 -2.422 1 86.81 323 ILE B O 1
ATOM 5854 N N . ARG B 1 324 ? 3.391 19.031 -4.602 1 82.88 324 ARG B N 1
ATOM 5855 C CA . ARG B 1 324 ? 3.336 20.484 -4.652 1 82.88 324 ARG B CA 1
ATOM 5856 C C . ARG B 1 324 ? 1.909 20.969 -4.887 1 82.88 324 ARG B C 1
ATOM 5858 O O . ARG B 1 324 ? 1.152 20.359 -5.637 1 82.88 324 ARG B O 1
ATOM 5865 N N . CYS B 1 325 ? 1.585 22 -4.156 1 85.25 325 CYS B N 1
ATOM 5866 C CA . CYS B 1 325 ? 0.276 22.609 -4.363 1 85.25 325 CYS B CA 1
ATOM 5867 C C . CYS B 1 325 ? 0.332 24.125 -4.133 1 85.25 325 CYS B C 1
ATOM 5869 O O . CYS B 1 325 ? 1.258 24.625 -3.49 1 85.25 325 CYS B O 1
ATOM 5871 N N . PRO B 1 326 ? -0.608 24.875 -4.711 1 89.25 326 PRO B N 1
ATOM 5872 C CA . PRO B 1 326 ? -0.598 26.328 -4.609 1 89.25 326 PRO B CA 1
ATOM 5873 C C . PRO B 1 326 ? -0.546 26.812 -3.166 1 89.25 326 PRO B C 1
ATOM 5875 O O . PRO B 1 326 ? 0.17 27.781 -2.861 1 89.25 326 PRO B O 1
ATOM 5878 N N . TYR B 1 327 ? -1.263 26.219 -2.316 1 91.38 327 TYR B N 1
ATOM 5879 C CA . TYR B 1 327 ? -1.276 26.641 -0.921 1 91.38 327 TYR B CA 1
ATOM 5880 C C . TYR B 1 327 ? 0.056 26.328 -0.245 1 91.38 327 TYR B C 1
ATOM 5882 O O . TYR B 1 327 ? 0.484 27.062 0.651 1 91.38 327 TYR B O 1
ATOM 5890 N N . GLY B 1 328 ? 0.585 25.188 -0.683 1 89.31 328 GLY B N 1
ATOM 5891 C CA . GLY B 1 328 ? 1.936 24.922 -0.22 1 89.31 328 GLY B CA 1
ATOM 5892 C C . GLY B 1 328 ? 2.941 25.969 -0.649 1 89.31 328 GLY B C 1
ATOM 5893 O O . GLY B 1 328 ? 3.789 26.375 0.143 1 89.31 328 GLY B O 1
ATOM 5894 N N . SER B 1 329 ? 2.867 26.406 -1.85 1 87.81 329 SER B N 1
ATOM 5895 C CA . SER B 1 329 ? 3.732 27.453 -2.373 1 87.81 329 SER B CA 1
ATOM 5896 C C . SER B 1 329 ? 3.494 28.781 -1.65 1 87.81 329 SER B C 1
ATOM 5898 O O . SER B 1 329 ? 4.441 29.516 -1.363 1 87.81 329 SER B O 1
ATOM 5900 N N . GLN B 1 330 ? 2.275 29.062 -1.398 1 91.06 330 GLN B N 1
ATOM 5901 C CA . GLN B 1 330 ? 1.932 30.266 -0.651 1 91.06 330 GLN B CA 1
ATOM 5902 C C . GLN B 1 330 ? 2.531 30.234 0.751 1 91.06 330 GLN B C 1
ATOM 5904 O O . GLN B 1 330 ? 3.057 31.25 1.231 1 91.06 330 GLN B O 1
ATOM 5909 N N . PHE B 1 331 ? 2.41 29.156 1.356 1 91.88 331 PHE B N 1
ATOM 5910 C CA . PHE B 1 331 ? 3.006 29 2.678 1 91.88 331 PHE B CA 1
ATOM 5911 C C . PHE B 1 331 ? 4.504 29.281 2.635 1 91.88 331 PHE B C 1
ATOM 5913 O O . PHE B 1 331 ? 5.02 30.016 3.473 1 91.88 331 PHE B O 1
ATOM 5920 N N . ARG B 1 332 ? 5.1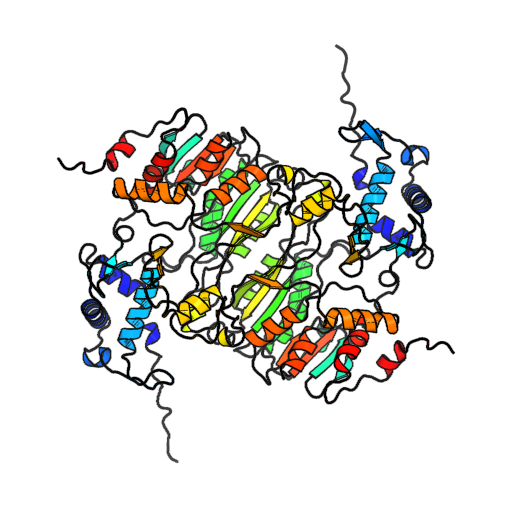33 28.641 1.715 1 87.31 332 ARG B N 1
ATOM 5921 C CA . ARG B 1 332 ? 6.578 28.812 1.593 1 87.31 332 ARG B CA 1
ATOM 5922 C C . ARG B 1 332 ? 6.945 30.281 1.379 1 87.31 332 ARG B C 1
ATOM 5924 O O . ARG B 1 332 ? 7.875 30.781 2.01 1 87.31 332 ARG B O 1
ATOM 5931 N N . ALA B 1 333 ? 6.273 30.922 0.521 1 89.44 333 ALA B N 1
ATOM 5932 C CA . ALA B 1 333 ? 6.523 32.344 0.246 1 89.44 333 ALA B CA 1
ATOM 5933 C C . ALA B 1 333 ? 6.34 33.188 1.503 1 89.44 333 ALA B C 1
ATOM 5935 O O . ALA B 1 333 ? 7.16 34.062 1.797 1 89.44 333 ALA B O 1
ATOM 5936 N N . SER B 1 334 ? 5.266 32.938 2.201 1 89.75 334 SER B N 1
ATOM 5937 C CA . SER B 1 334 ? 4.988 33.688 3.428 1 89.75 334 SER B CA 1
ATOM 5938 C C . SER B 1 334 ? 6.039 33.406 4.496 1 89.75 334 SER B C 1
ATOM 5940 O O . SER B 1 334 ? 6.453 34.312 5.219 1 89.75 334 SER B O 1
ATOM 5942 N N . ALA B 1 335 ? 6.344 32.156 4.594 1 87.25 335 ALA B N 1
ATOM 5943 C CA . ALA B 1 335 ? 7.367 31.766 5.562 1 87.25 335 ALA B CA 1
ATOM 5944 C C . ALA B 1 335 ? 8.688 32.469 5.27 1 87.25 335 ALA B C 1
ATOM 5946 O O . ALA B 1 335 ? 9.328 33 6.18 1 87.25 335 ALA B O 1
ATOM 5947 N N . GLU B 1 336 ? 9.039 32.469 4.055 1 84.81 336 GLU B N 1
ATOM 5948 C CA . GLU B 1 336 ? 10.266 33.156 3.65 1 84.81 336 GLU B CA 1
ATOM 5949 C C . GLU B 1 336 ? 10.203 34.656 3.955 1 84.81 336 GLU B C 1
ATOM 5951 O O . GLU B 1 336 ? 11.172 35.219 4.449 1 84.81 336 GLU B O 1
ATOM 5956 N N . ALA B 1 337 ? 9.172 35.25 3.674 1 87.75 337 ALA B N 1
ATOM 5957 C CA . ALA B 1 337 ? 8.984 36.688 3.926 1 87.75 337 ALA B CA 1
ATOM 5958 C C . ALA B 1 337 ? 9.086 37 5.418 1 87.75 337 ALA B C 1
ATOM 5960 O O . ALA B 1 337 ? 9.539 38.094 5.801 1 87.75 337 ALA B O 1
ATOM 5961 N N . LEU B 1 338 ? 8.719 36.031 6.219 1 87.06 338 LEU B N 1
ATOM 5962 C CA . LEU B 1 338 ? 8.695 36.25 7.664 1 87.06 338 LEU B CA 1
ATOM 5963 C C . LEU B 1 338 ? 9.984 35.719 8.297 1 87.06 338 LEU B C 1
ATOM 5965 O O . LEU B 1 338 ? 10.148 35.781 9.523 1 87.06 338 LEU B O 1
ATOM 5969 N N . GLY B 1 339 ? 10.891 35.094 7.43 1 80.5 339 GLY B N 1
ATOM 5970 C CA . GLY B 1 339 ? 12.125 34.562 7.941 1 80.5 339 GLY B CA 1
ATOM 5971 C C . GLY B 1 339 ? 11.938 33.219 8.656 1 80.5 339 GLY B C 1
ATOM 5972 O O . GLY B 1 339 ? 12.711 32.875 9.555 1 80.5 339 GLY B O 1
ATOM 5973 N N . LEU B 1 340 ? 10.852 32.594 8.398 1 82.19 340 LEU B N 1
ATOM 5974 C CA . LEU B 1 340 ? 10.555 31.297 9 1 82.19 340 LEU B CA 1
ATOM 5975 C C . LEU B 1 340 ? 11.086 30.172 8.133 1 82.19 340 LEU B C 1
ATOM 5977 O O . LEU B 1 340 ? 11.336 30.359 6.938 1 82.19 340 LEU B O 1
ATOM 5981 N N . PRO B 1 341 ? 11.273 29 8.82 1 74.38 341 PRO B N 1
ATOM 5982 C CA . PRO B 1 341 ? 11.641 27.844 8.008 1 74.38 341 PRO B CA 1
ATOM 5983 C C . PRO B 1 341 ? 10.562 27.469 6.984 1 74.38 341 PRO B C 1
ATOM 5985 O O . PRO B 1 341 ? 9.375 27.531 7.293 1 74.38 341 PRO B O 1
ATOM 5988 N N . SER B 1 342 ? 11.016 27.312 5.809 1 68.31 342 SER B N 1
ATOM 5989 C CA . SER B 1 342 ? 10.062 27.016 4.738 1 68.31 342 SER B CA 1
ATOM 5990 C C . SER B 1 342 ? 10.086 25.547 4.355 1 68.31 342 SER B C 1
ATOM 5992 O O . SER B 1 342 ? 9.281 25.094 3.537 1 68.31 342 SER B O 1
ATOM 5994 N N . HIS B 1 343 ? 11.109 24.828 5.051 1 56.41 343 HIS B N 1
ATOM 5995 C CA . HIS B 1 343 ? 11.273 23.422 4.672 1 56.41 343 HIS B CA 1
ATOM 5996 C C . HIS B 1 343 ? 10.234 22.531 5.352 1 56.41 343 HIS B C 1
ATOM 5998 O O . HIS B 1 343 ? 9.695 22.906 6.398 1 56.41 343 HIS B O 1
ATOM 6004 N N . GLY B 1 344 ? 9.539 21.812 4.664 1 57.06 344 GLY B N 1
ATOM 6005 C CA . GLY B 1 344 ? 8.656 20.781 5.199 1 57.06 344 GLY B CA 1
ATOM 6006 C C . GLY B 1 344 ? 7.754 20.156 4.148 1 57.06 344 GLY B C 1
ATOM 6007 O O . GLY B 1 344 ? 7.363 20.828 3.189 1 57.06 344 GLY B O 1
ATOM 6008 N N . ALA B 1 345 ? 8.211 18.875 3.822 1 56.25 345 ALA B N 1
ATOM 6009 C CA . ALA B 1 345 ? 7.434 18.078 2.871 1 56.25 345 ALA B CA 1
ATOM 6010 C C . ALA B 1 345 ? 6.133 17.594 3.502 1 56.25 345 ALA B C 1
ATOM 6012 O O . ALA B 1 345 ? 6.156 16.797 4.449 1 56.25 345 ALA B O 1
ATOM 6013 N N . GLY B 1 346 ? 5.125 18.469 3.344 1 75.56 346 GLY B N 1
ATOM 6014 C CA . GLY B 1 346 ? 3.896 18.031 3.982 1 75.56 346 GLY B CA 1
ATOM 6015 C C . GLY B 1 346 ? 2.846 17.562 2.992 1 75.56 346 GLY B C 1
ATOM 6016 O O . GLY B 1 346 ? 3.064 17.609 1.78 1 75.56 346 GLY B O 1
ATOM 6017 N N . GLN B 1 347 ? 1.946 16.953 3.469 1 88.12 347 GLN B N 1
ATOM 6018 C CA . GLN B 1 347 ? 0.777 16.516 2.715 1 88.12 347 GLN B CA 1
ATOM 6019 C C . GLN B 1 347 ? 0.14 17.688 1.96 1 88.12 347 GLN B C 1
ATOM 6021 O O . GLN B 1 347 ? -0.073 18.75 2.527 1 88.12 347 GLN B O 1
ATOM 6026 N N . PRO B 1 348 ? -0.01 17.641 0.67 1 92.69 348 PRO B N 1
ATOM 6027 C CA . PRO B 1 348 ? -0.63 18.703 -0.113 1 92.69 348 PRO B CA 1
ATOM 6028 C C . PRO B 1 348 ? -2.104 18.906 0.233 1 92.69 348 PRO B C 1
ATOM 6030 O O . PRO B 1 348 ? -2.754 18 0.75 1 92.69 348 PRO B O 1
ATOM 6033 N N . PHE B 1 349 ? -2.578 20.062 -0.129 1 95.31 349 PHE B N 1
ATOM 6034 C CA . PHE B 1 349 ? -3.961 20.453 0.136 1 95.31 349 PHE B CA 1
ATOM 6035 C C . PHE B 1 349 ? -4.93 19.453 -0.487 1 95.31 349 PHE B C 1
ATOM 6037 O O . PHE B 1 349 ? -5.941 19.094 0.12 1 95.31 349 PHE B O 1
ATOM 6044 N N . SER B 1 350 ? -4.609 18.969 -1.65 1 96.19 350 SER B N 1
ATOM 6045 C CA . SER B 1 350 ? -5.539 18.141 -2.42 1 96.19 350 SER B CA 1
ATOM 6046 C C . SER B 1 350 ? -5.816 16.812 -1.717 1 96.19 350 SER B C 1
ATOM 6048 O O . SER B 1 350 ? -6.906 16.25 -1.845 1 96.19 350 SER B O 1
ATOM 6050 N N . VAL B 1 351 ? -4.867 16.297 -1.004 1 97.56 351 VAL B N 1
ATOM 6051 C CA . VAL B 1 351 ? -5.062 15.047 -0.269 1 97.56 351 VAL B CA 1
ATOM 6052 C C . VAL B 1 351 ? -5.992 15.289 0.917 1 97.56 351 VAL B C 1
ATOM 6054 O O . VAL B 1 351 ? -6.953 14.539 1.123 1 97.56 351 VAL B O 1
ATOM 6057 N N . ALA B 1 352 ? -5.723 16.359 1.657 1 97.88 352 ALA B N 1
ATOM 6058 C CA . ALA B 1 352 ? -6.578 16.703 2.787 1 97.88 352 ALA B CA 1
ATOM 6059 C C . ALA B 1 352 ? -8.008 16.984 2.326 1 97.88 352 ALA B C 1
ATOM 6061 O O . ALA B 1 352 ? -8.969 16.531 2.951 1 97.88 352 ALA B O 1
ATOM 6062 N N . GLU B 1 353 ? -8.102 17.75 1.238 1 98.06 353 GLU B N 1
ATOM 6063 C CA . GLU B 1 353 ? -9.406 18.094 0.677 1 98.06 353 GLU B CA 1
ATOM 6064 C C . GLU B 1 353 ? -10.203 16.844 0.322 1 98.06 353 GLU B C 1
ATOM 6066 O O . GLU B 1 353 ? -11.383 16.734 0.651 1 98.06 353 GLU B O 1
ATOM 6071 N N . PHE B 1 354 ? -9.578 15.953 -0.328 1 98.44 354 PHE B N 1
ATOM 6072 C CA . PHE B 1 354 ? -10.219 14.703 -0.713 1 98.44 354 PHE B CA 1
ATOM 6073 C C . PHE B 1 354 ? -10.75 13.961 0.512 1 98.44 354 PHE B C 1
ATOM 6075 O O . PHE B 1 354 ? -11.898 13.523 0.533 1 98.44 354 PHE B O 1
ATOM 6082 N N . LEU B 1 355 ? -9.922 13.781 1.519 1 98.88 355 LEU B N 1
ATOM 6083 C CA . LEU B 1 355 ? -10.273 13.023 2.711 1 98.88 355 LEU B CA 1
ATOM 6084 C C . LEU B 1 355 ? -11.422 13.688 3.457 1 98.88 355 LEU B C 1
ATOM 6086 O O . LEU B 1 355 ? -12.336 13.008 3.934 1 98.88 355 LEU B O 1
ATOM 6090 N N . ILE B 1 356 ? -11.383 14.992 3.561 1 98.81 356 ILE B N 1
ATOM 6091 C CA . ILE B 1 356 ? -12.43 15.703 4.285 1 98.81 356 ILE B CA 1
ATOM 6092 C C . ILE B 1 356 ? -13.766 15.555 3.549 1 98.81 356 ILE B C 1
ATOM 6094 O O . ILE B 1 356 ? -14.797 15.289 4.172 1 98.81 356 ILE B O 1
ATOM 6098 N N . LYS B 1 357 ? -13.758 15.719 2.227 1 98.69 357 LYS B N 1
ATOM 6099 C CA . LYS B 1 357 ? -14.977 15.539 1.45 1 98.69 357 LYS B CA 1
ATOM 6100 C C . LYS B 1 357 ? -15.516 14.117 1.598 1 98.69 357 LYS B C 1
ATOM 6102 O O . LYS B 1 357 ? -16.719 13.914 1.807 1 98.69 357 LYS B O 1
ATOM 6107 N N . TYR B 1 358 ? -14.672 13.195 1.548 1 98.75 358 TYR B N 1
ATOM 6108 C CA . TYR B 1 358 ? -15.039 11.781 1.576 1 98.75 358 TYR B CA 1
ATOM 6109 C C . TYR B 1 358 ? -15.594 11.391 2.939 1 98.75 358 TYR B C 1
ATOM 6111 O O . TYR B 1 358 ? -16.594 10.672 3.029 1 98.75 358 TYR B O 1
ATOM 6119 N N . LEU B 1 359 ? -15.039 11.906 4.035 1 98.88 359 LEU B N 1
ATOM 6120 C CA . LEU B 1 359 ? -15.234 11.312 5.355 1 98.88 359 LEU B CA 1
ATOM 6121 C C . LEU B 1 359 ? -16.156 12.18 6.211 1 98.88 359 LEU B C 1
ATOM 6123 O O . LEU B 1 359 ? -16.531 11.789 7.312 1 98.88 359 LEU B O 1
ATOM 6127 N N . THR B 1 360 ? -16.453 13.414 5.711 1 98.75 360 THR B N 1
ATOM 6128 C CA . THR B 1 360 ? -17.25 14.336 6.52 1 98.75 360 THR B CA 1
ATOM 6129 C C . THR B 1 360 ? -18.297 15.047 5.66 1 98.75 360 THR B C 1
ATOM 6131 O O . THR B 1 360 ? -18.344 14.859 4.445 1 98.75 360 THR B O 1
ATOM 6134 N N . GLU B 1 361 ? -19.156 15.766 6.383 1 98.44 361 GLU B N 1
ATOM 6135 C CA . GLU B 1 361 ? -20.125 16.688 5.797 1 98.44 361 GLU B CA 1
ATOM 6136 C C . GLU B 1 361 ? -19.938 18.109 6.348 1 98.44 361 GLU B C 1
ATOM 6138 O O . GLU B 1 361 ? -19.25 18.297 7.359 1 98.44 361 GLU B O 1
ATOM 6143 N N . GLU B 1 362 ? -20.516 19.047 5.605 1 98.38 362 GLU B N 1
ATOM 6144 C CA . GLU B 1 362 ? -20.438 20.422 6.078 1 98.38 362 GLU B CA 1
ATOM 6145 C C . GLU B 1 362 ? -20.922 20.547 7.523 1 98.38 362 GLU B C 1
ATOM 6147 O O . GLU B 1 362 ? -21.906 19.922 7.906 1 98.38 362 GLU B O 1
ATOM 6152 N N . GLY B 1 363 ? -20.125 21.297 8.289 1 98.44 363 GLY B N 1
ATOM 6153 C CA . GLY B 1 363 ? -20.469 21.516 9.68 1 98.44 363 GLY B CA 1
ATOM 6154 C C . GLY B 1 363 ? -19.781 20.547 10.625 1 98.44 363 GLY B C 1
ATOM 6155 O O . GLY B 1 363 ? -19.703 20.797 11.828 1 98.44 363 GLY B O 1
ATOM 6156 N N . ASP B 1 364 ? -19.312 19.406 10.141 1 98.81 364 ASP B N 1
ATOM 6157 C CA . ASP B 1 364 ? -18.625 18.406 10.969 1 98.81 364 ASP B CA 1
ATOM 6158 C C . ASP B 1 364 ? -17.312 18.969 11.523 1 98.81 364 ASP B C 1
ATOM 6160 O O . ASP B 1 364 ? -16.688 19.812 10.898 1 98.81 364 ASP B O 1
ATOM 6164 N N . LEU B 1 365 ? -16.891 18.453 12.641 1 98.81 365 LEU B N 1
ATOM 6165 C CA . LEU B 1 365 ? -15.641 18.859 13.25 1 98.81 365 LEU B CA 1
ATOM 6166 C C . LEU B 1 365 ? -14.5 17.953 12.82 1 98.81 365 LEU B C 1
ATOM 6168 O O . LEU B 1 365 ? -14.562 16.734 13.016 1 98.81 365 LEU B O 1
ATOM 6172 N N . VAL B 1 366 ? -13.469 18.516 12.266 1 98.88 366 VAL B N 1
ATOM 6173 C CA . VAL B 1 366 ? -12.242 17.828 11.859 1 98.88 366 VAL B CA 1
ATOM 6174 C C . VAL B 1 366 ? -11.117 18.188 12.82 1 98.88 366 VAL B C 1
ATOM 6176 O O . VAL B 1 366 ? -10.922 19.359 13.156 1 98.88 366 VAL B O 1
ATOM 6179 N N . VAL B 1 367 ? -10.328 17.188 13.242 1 98.69 367 VAL B N 1
ATOM 6180 C CA . VAL B 1 367 ? -9.227 17.422 14.172 1 98.69 367 VAL B CA 1
ATOM 6181 C C . VAL B 1 367 ? -7.918 16.906 13.562 1 98.69 367 VAL B C 1
ATOM 6183 O O . VAL B 1 367 ? -7.891 15.844 12.938 1 98.69 367 VAL B O 1
ATOM 6186 N N . ASP B 1 368 ? -6.871 17.672 13.719 1 98.44 368 ASP B N 1
ATOM 6187 C CA . ASP B 1 368 ? -5.516 17.297 13.312 1 98.44 368 ASP B CA 1
ATOM 6188 C C . ASP B 1 368 ? -4.512 17.594 14.43 1 98.44 368 ASP B C 1
ATOM 6190 O O . ASP B 1 368 ? -4.133 18.75 14.641 1 98.44 368 ASP B O 1
ATOM 6194 N N . PRO B 1 369 ? -3.992 16.625 15.102 1 97.81 369 PRO B N 1
ATOM 6195 C CA . PRO B 1 369 ? -3.082 16.859 16.219 1 97.81 369 PRO B CA 1
ATOM 6196 C C . PRO B 1 369 ? -1.651 17.141 15.773 1 97.81 369 PRO B C 1
ATOM 6198 O O . PRO B 1 369 ? -0.783 17.422 16.609 1 97.81 369 PRO B O 1
ATOM 6201 N N . TRP B 1 370 ? -1.407 17.031 14.531 1 96.19 370 TRP B N 1
ATOM 6202 C CA . TRP B 1 370 ? -0.135 17.406 13.922 1 96.19 370 TRP B CA 1
ATOM 6203 C C . TRP B 1 370 ? -0.348 18.375 12.766 1 96.19 370 TRP B C 1
ATOM 6205 O O . TRP B 1 370 ? -0.178 18.016 11.602 1 96.19 370 TRP B O 1
ATOM 6215 N N . GLY B 1 371 ? -0.552 19.562 13.094 1 94.94 371 GLY B N 1
ATOM 6216 C CA . GLY B 1 371 ? -1.086 20.531 12.148 1 94.94 371 GLY B CA 1
ATOM 6217 C C . GLY B 1 371 ? -0.08 20.953 11.102 1 94.94 371 GLY B C 1
ATOM 6218 O O . GLY B 1 371 ? -0.448 21.234 9.953 1 94.94 371 GLY B O 1
ATOM 6219 N N . GLY B 1 372 ? 1.181 21.031 11.469 1 91.88 372 GLY B N 1
ATOM 6220 C CA . GLY B 1 372 ? 2.178 21.516 10.523 1 91.88 372 GLY B CA 1
ATOM 6221 C C . GLY B 1 372 ? 1.778 22.797 9.836 1 91.88 372 GLY B C 1
ATOM 6222 O O . GLY B 1 372 ? 1.481 23.797 10.5 1 91.88 372 GLY B O 1
ATOM 6223 N N . ARG B 1 373 ? 1.674 22.797 8.539 1 92.19 373 ARG B N 1
ATOM 6224 C CA . ARG B 1 373 ? 1.272 23.953 7.754 1 92.19 373 ARG B CA 1
ATOM 6225 C C . ARG B 1 373 ? -0.242 24.141 7.781 1 92.19 373 ARG B C 1
ATOM 6227 O O . ARG B 1 373 ? -0.778 25.016 7.102 1 92.19 373 ARG B O 1
ATOM 6234 N N . SER B 1 374 ? -0.909 23.281 8.43 1 95.44 374 SER B N 1
ATOM 6235 C CA . SER B 1 374 ? -2.346 23.281 8.688 1 95.44 374 SER B CA 1
ATOM 6236 C C . SER B 1 374 ? -3.139 23.094 7.398 1 95.44 374 SER B C 1
ATOM 6238 O O . SER B 1 374 ? -4.195 23.703 7.219 1 95.44 374 SER B O 1
ATOM 6240 N N . MET B 1 375 ? -2.646 22.266 6.527 1 96.38 375 MET B N 1
ATOM 6241 C CA . MET B 1 375 ? -3.371 21.969 5.297 1 96.38 375 MET B CA 1
ATOM 6242 C C . MET B 1 375 ? -4.727 21.344 5.605 1 96.38 375 MET B C 1
ATOM 6244 O O . MET B 1 375 ? -5.719 21.625 4.93 1 96.38 375 MET B O 1
ATOM 6248 N N . THR B 1 376 ? -4.789 20.453 6.617 1 98.12 376 THR B N 1
ATOM 6249 C CA . THR B 1 376 ? -6.043 19.844 7.039 1 98.12 376 THR B CA 1
ATOM 6250 C C . THR B 1 376 ? -7.027 20.906 7.523 1 98.12 376 THR B C 1
ATOM 6252 O O . THR B 1 376 ? -8.195 20.922 7.121 1 98.12 376 THR B O 1
ATOM 6255 N N . GLY B 1 377 ? -6.566 21.828 8.367 1 98.38 377 GLY B N 1
ATOM 6256 C CA . GLY B 1 377 ? -7.418 22.922 8.82 1 98.38 377 GLY B CA 1
ATOM 6257 C C . GLY B 1 377 ? -7.93 23.797 7.684 1 98.38 377 GLY B C 1
ATOM 6258 O O . GLY B 1 377 ? -9.102 24.172 7.66 1 98.38 377 GLY B O 1
ATOM 6259 N N . LEU B 1 378 ? -7.008 24.109 6.793 1 98.12 378 LEU B N 1
ATOM 6260 C CA . LEU B 1 378 ? -7.367 24.953 5.664 1 98.12 378 LEU B CA 1
ATOM 6261 C C . LEU B 1 378 ? -8.422 24.281 4.789 1 98.12 378 LEU B C 1
ATOM 6263 O O . LEU B 1 378 ? -9.391 24.938 4.371 1 98.12 378 LEU B O 1
ATOM 6267 N N . ALA B 1 379 ? -8.25 23 4.5 1 98.25 379 ALA B N 1
ATOM 6268 C CA . ALA B 1 379 ? -9.227 22.266 3.695 1 98.25 379 ALA B CA 1
ATOM 6269 C C . ALA B 1 379 ? -10.578 22.219 4.391 1 98.25 379 ALA B C 1
ATOM 6271 O O . ALA B 1 379 ? -11.617 22.422 3.752 1 98.25 379 ALA B O 1
ATOM 6272 N N . ALA B 1 380 ? -10.562 21.984 5.684 1 98.75 380 ALA B N 1
ATOM 6273 C CA . ALA B 1 380 ? -11.805 21.984 6.445 1 98.75 380 ALA B CA 1
ATOM 6274 C C . ALA B 1 380 ? -12.5 23.344 6.363 1 98.75 380 ALA B C 1
ATOM 6276 O O . ALA B 1 380 ? -13.703 23.422 6.121 1 98.75 380 ALA B O 1
ATOM 6277 N N . GLU B 1 381 ? -11.719 24.391 6.512 1 98.5 381 GLU B N 1
ATOM 6278 C CA . GLU B 1 381 ? -12.203 25.766 6.434 1 98.5 381 GLU B CA 1
ATOM 6279 C C . GLU B 1 381 ? -12.883 26.031 5.094 1 98.5 381 GLU B C 1
ATOM 6281 O O . GLU B 1 381 ? -14 26.547 5.051 1 98.5 381 GLU B O 1
ATOM 6286 N N . MET B 1 382 ? -12.234 25.688 4.059 1 97.94 382 MET B N 1
ATOM 6287 C CA . MET B 1 382 ? -12.688 25.984 2.705 1 97.94 382 MET B CA 1
ATOM 6288 C C . MET B 1 382 ? -13.922 25.172 2.354 1 97.94 382 MET B C 1
ATOM 6290 O O . MET B 1 382 ? -14.719 25.562 1.5 1 97.94 382 MET B O 1
ATOM 6294 N N . LEU B 1 383 ? -14.117 24.047 3.055 1 98.06 383 LEU B N 1
ATOM 6295 C CA . LEU B 1 383 ? -15.234 23.156 2.781 1 98.06 383 LEU B CA 1
ATOM 6296 C C . LEU B 1 383 ? -16.344 23.328 3.818 1 98.06 383 LEU B C 1
ATOM 6298 O O . LEU B 1 383 ? -17.234 22.484 3.924 1 98.06 383 LEU B O 1
ATOM 6302 N N . ASN B 1 384 ? -16.219 24.328 4.629 1 98.44 384 ASN B N 1
ATOM 6303 C CA . ASN B 1 384 ? -17.234 24.734 5.598 1 98.44 384 ASN B CA 1
ATOM 6304 C C . ASN B 1 384 ? -17.391 23.688 6.703 1 98.44 384 ASN B C 1
ATOM 6306 O O . ASN B 1 384 ? -18.516 23.344 7.062 1 98.44 384 ASN B O 1
ATOM 6310 N N . ARG B 1 385 ? -16.312 23.078 7.055 1 98.81 385 ARG B N 1
ATOM 6311 C CA . ARG B 1 385 ? -16.25 22.25 8.258 1 98.81 385 ARG B CA 1
ATOM 6312 C C . ARG B 1 385 ? -15.578 23.016 9.398 1 98.81 385 ARG B C 1
ATOM 6314 O O . ARG B 1 385 ? -14.773 23.906 9.172 1 98.81 385 ARG B O 1
ATOM 6321 N N . THR B 1 386 ? -15.961 22.688 10.633 1 98.69 386 THR B N 1
ATOM 6322 C CA . THR B 1 386 ? -15.203 23.219 11.766 1 98.69 386 THR B CA 1
ATOM 6323 C C . THR B 1 386 ? -13.922 22.422 11.984 1 98.69 386 THR B C 1
ATOM 6325 O O . THR B 1 386 ? -13.805 21.281 11.508 1 98.69 386 THR B O 1
ATOM 6328 N N . TRP B 1 387 ? -12.914 23.031 12.594 1 98.69 387 TRP B N 1
ATOM 6329 C CA . TRP B 1 387 ? -11.633 22.344 12.672 1 98.69 387 TRP B CA 1
ATOM 6330 C C . TRP B 1 387 ? -10.852 22.766 13.906 1 98.69 387 TRP B C 1
ATOM 6332 O O . TRP B 1 387 ? -11.047 23.875 14.414 1 98.69 387 TRP B O 1
ATOM 6342 N N . ILE B 1 388 ? -10.039 21.906 14.469 1 98.56 388 ILE B N 1
ATOM 6343 C CA . ILE B 1 388 ? -9.047 22.125 15.516 1 98.56 388 ILE B CA 1
ATOM 6344 C C . ILE B 1 388 ? -7.715 21.5 15.109 1 98.56 388 ILE B C 1
ATOM 6346 O O . ILE B 1 388 ? -7.656 20.312 14.797 1 98.56 388 ILE B O 1
ATOM 6350 N N . THR B 1 389 ? -6.691 22.266 15.047 1 97.69 389 THR B N 1
ATOM 6351 C CA . THR B 1 389 ? -5.363 21.734 14.781 1 97.69 389 THR B CA 1
ATOM 6352 C C . THR B 1 389 ? -4.414 22.031 15.938 1 97.69 389 THR B C 1
ATOM 6354 O O . THR B 1 389 ? -4.496 23.078 16.562 1 97.69 389 THR B O 1
ATOM 6357 N N . GLY B 1 390 ? -3.623 21.047 16.297 1 96.31 390 GLY B N 1
ATOM 6358 C CA . GLY B 1 390 ? -2.523 21.203 17.234 1 96.31 390 GLY B CA 1
ATOM 6359 C C . GLY B 1 390 ? -1.159 21.141 16.578 1 96.31 390 GLY B C 1
ATOM 6360 O O . GLY B 1 390 ? -0.94 20.328 15.672 1 96.31 390 GLY B O 1
ATOM 6361 N N . GLU B 1 391 ? -0.28 22.016 16.984 1 94.06 391 GLU B N 1
ATOM 6362 C CA . GLU B 1 391 ? 1.07 22.062 16.438 1 94.06 391 GLU B CA 1
ATOM 6363 C C . GLU B 1 391 ? 2.084 22.531 17.469 1 94.06 391 GLU B C 1
ATOM 6365 O O . GLU B 1 391 ? 1.888 23.562 18.125 1 94.06 391 GLU B O 1
ATOM 6370 N N . ARG B 1 392 ? 3.131 21.766 17.562 1 91.69 392 ARG B N 1
ATOM 6371 C CA . ARG B 1 392 ? 4.098 22.031 18.625 1 91.69 392 ARG B CA 1
ATOM 6372 C C . ARG B 1 392 ? 5.16 23.016 18.172 1 91.69 392 ARG B C 1
ATOM 6374 O O . ARG B 1 392 ? 5.863 23.609 19 1 91.69 392 ARG B O 1
ATOM 6381 N N . ALA B 1 393 ? 5.418 23.188 16.922 1 88.69 393 ALA B N 1
ATOM 6382 C CA . ALA B 1 393 ? 6.406 24.125 16.391 1 88.69 393 ALA B CA 1
ATOM 6383 C C . ALA B 1 393 ? 5.789 25.5 16.156 1 88.69 393 ALA B C 1
ATOM 6385 O O . ALA B 1 393 ? 4.887 25.641 15.328 1 88.69 393 ALA B O 1
ATOM 6386 N N . LEU B 1 394 ? 6.324 26.453 16.828 1 86.62 394 LEU B N 1
ATOM 6387 C CA . LEU B 1 394 ? 5.789 27.812 16.781 1 86.62 394 LEU B CA 1
ATOM 6388 C C . LEU B 1 394 ? 5.836 28.375 15.367 1 86.62 394 LEU B C 1
ATOM 6390 O O . LEU B 1 394 ? 4.895 29.047 14.93 1 86.62 394 LEU B O 1
ATOM 6394 N N . GLN B 1 395 ? 6.898 28.141 14.672 1 87.94 395 GLN B N 1
ATOM 6395 C CA . GLN B 1 395 ? 7.113 28.672 13.328 1 87.94 395 GLN B CA 1
ATOM 6396 C C . GLN B 1 395 ? 6.062 28.156 12.352 1 87.94 395 GLN B C 1
ATOM 6398 O O . GLN B 1 395 ? 5.648 28.859 11.438 1 87.94 395 GLN B O 1
ATOM 6403 N N . TYR B 1 396 ? 5.633 26.922 12.547 1 91.38 396 TYR B N 1
ATOM 6404 C CA . TYR B 1 396 ? 4.625 26.328 11.672 1 91.38 396 TYR B CA 1
ATOM 6405 C C . TYR B 1 396 ? 3.256 26.953 11.922 1 91.38 396 TYR B C 1
ATOM 6407 O O . TYR B 1 396 ? 2.514 27.234 10.977 1 91.38 396 TYR B O 1
ATOM 6415 N N . VAL B 1 397 ? 2.961 27.203 13.164 1 93 397 VAL B N 1
ATOM 6416 C CA . VAL B 1 397 ? 1.699 27.844 13.5 1 93 397 VAL B CA 1
ATOM 6417 C C . VAL B 1 397 ? 1.669 29.25 12.891 1 93 397 VAL B C 1
ATOM 6419 O O . VAL B 1 397 ? 0.676 29.656 12.281 1 93 397 VAL B O 1
ATOM 6422 N N . ARG B 1 398 ? 2.779 29.969 13.062 1 91.81 398 ARG B N 1
ATOM 6423 C CA . ARG B 1 398 ? 2.867 31.328 12.547 1 91.81 398 ARG B CA 1
ATOM 6424 C C . ARG B 1 398 ? 2.744 31.344 11.023 1 91.81 398 ARG B C 1
ATOM 6426 O O . ARG B 1 398 ? 2.037 32.188 10.469 1 91.81 398 ARG B O 1
ATOM 6433 N N . GLY B 1 399 ? 3.479 30.469 10.406 1 92.31 399 GLY B N 1
ATOM 6434 C CA . GLY B 1 399 ? 3.416 30.391 8.961 1 92.31 399 GLY B CA 1
ATOM 6435 C C . GLY B 1 399 ? 2.041 30 8.445 1 92.31 399 GLY B C 1
ATOM 6436 O O . GLY B 1 399 ? 1.558 30.578 7.465 1 92.31 399 GLY B O 1
ATOM 6437 N N . ALA B 1 400 ? 1.421 29.062 9.086 1 95 400 ALA B N 1
ATOM 6438 C CA . ALA B 1 400 ? 0.102 28.594 8.68 1 95 400 ALA B CA 1
ATOM 6439 C C . ALA B 1 400 ? -0.934 29.703 8.75 1 95 400 ALA B C 1
ATOM 6441 O O . ALA B 1 400 ? -1.856 29.766 7.934 1 95 400 ALA B O 1
ATOM 6442 N N . ALA B 1 401 ? -0.79 30.578 9.75 1 96.44 401 ALA B N 1
ATOM 6443 C CA . ALA B 1 401 ? -1.731 31.688 9.945 1 96.44 401 ALA B CA 1
ATOM 6444 C C . ALA B 1 401 ? -1.885 32.5 8.672 1 96.44 401 ALA B C 1
ATOM 6446 O O . ALA B 1 401 ? -2.969 33.031 8.383 1 96.44 401 ALA B O 1
ATOM 6447 N N . GLU B 1 402 ? -0.859 32.594 7.891 1 95.62 402 GLU B N 1
ATOM 6448 C CA . GLU B 1 402 ? -0.875 33.438 6.688 1 95.62 402 GLU B CA 1
ATOM 6449 C C . GLU B 1 402 ? -1.836 32.875 5.645 1 95.62 402 GLU B C 1
ATOM 6451 O O . GLU B 1 402 ? -2.387 33.625 4.832 1 95.62 402 GLU B O 1
ATOM 6456 N N . LEU B 1 403 ? -2.104 31.594 5.668 1 96.5 403 LEU B N 1
ATOM 6457 C CA . LEU B 1 403 ? -3.004 30.953 4.715 1 96.5 403 LEU B CA 1
ATOM 6458 C C . LEU B 1 403 ? -4.461 31.25 5.059 1 96.5 403 LEU B C 1
ATOM 6460 O O . LEU B 1 403 ? -5.352 31.047 4.234 1 96.5 403 LEU B O 1
ATOM 6464 N N . PHE B 1 404 ? -4.703 31.797 6.285 1 98 404 PHE B N 1
ATOM 6465 C CA . PHE B 1 404 ? -6.062 31.969 6.785 1 98 404 PHE B CA 1
ATOM 6466 C C . PHE B 1 404 ? -6.422 33.438 6.887 1 98 404 PHE B C 1
ATOM 6468 O O . PHE B 1 404 ? -7.535 33.781 7.289 1 98 404 PHE B O 1
ATOM 6475 N N . ARG B 1 405 ? -5.605 34.344 6.527 1 96.56 405 ARG B N 1
ATOM 6476 C CA . ARG B 1 405 ? -5.75 35.781 6.762 1 96.56 405 ARG B CA 1
ATOM 6477 C C . ARG B 1 405 ? -7.062 36.281 6.18 1 96.56 405 ARG B C 1
ATOM 6479 O O . ARG B 1 405 ? -7.688 37.188 6.746 1 96.56 405 ARG B O 1
ATOM 6486 N N . GLU B 1 406 ? -7.473 35.75 5.113 1 95.44 406 GLU B N 1
ATOM 6487 C CA . GLU B 1 406 ? -8.648 36.281 4.426 1 95.44 406 GLU B CA 1
ATOM 6488 C C . GLU B 1 406 ? -9.906 35.5 4.816 1 95.44 406 GLU B C 1
ATOM 6490 O O . GLU B 1 406 ? -10.984 35.719 4.266 1 95.44 406 GLU B O 1
ATOM 6495 N N . ARG B 1 407 ? -9.75 34.562 5.668 1 97 407 ARG B N 1
ATOM 6496 C CA . ARG B 1 407 ? -10.898 33.781 6.086 1 97 407 ARG B CA 1
ATOM 6497 C C . ARG B 1 407 ? -11.75 34.531 7.094 1 97 407 ARG B C 1
ATOM 6499 O O . ARG B 1 407 ? -11.234 35.281 7.91 1 97 407 ARG B O 1
ATOM 6506 N N . PRO B 1 408 ? -13.07 34.375 7.102 1 97.81 408 PRO B N 1
ATOM 6507 C CA . PRO B 1 408 ? -13.945 35.094 8.039 1 97.81 408 PRO B CA 1
ATOM 6508 C C . PRO B 1 408 ? -13.594 34.812 9.5 1 97.81 408 PRO B C 1
ATOM 6510 O O . PRO B 1 408 ? -13.398 33.656 9.883 1 97.81 408 PRO B O 1
ATOM 6513 N N . GLY B 1 409 ? -13.461 35.875 10.258 1 97.31 409 GLY B N 1
ATOM 6514 C CA . GLY B 1 409 ? -13.25 35.75 11.695 1 97.31 409 GLY B CA 1
ATOM 6515 C C . GLY B 1 409 ? -11.789 35.562 12.062 1 97.31 409 GLY B C 1
ATOM 6516 O O . GLY B 1 409 ? -11.469 35.312 13.234 1 97.31 409 GLY B O 1
ATOM 6517 N N . PHE B 1 410 ? -10.984 35.719 11.109 1 98 410 PHE B N 1
ATOM 6518 C CA . PHE B 1 410 ? -9.57 35.469 11.352 1 98 410 PHE B CA 1
ATOM 6519 C C . PHE B 1 410 ? -9.031 36.406 12.414 1 98 410 PHE B C 1
ATOM 6521 O O . PHE B 1 410 ? -9.25 37.625 12.344 1 98 410 PHE B O 1
ATOM 6528 N N . ARG B 1 411 ? -8.383 35.875 13.43 1 96.5 411 ARG B N 1
ATOM 6529 C CA . ARG B 1 411 ? -7.625 36.562 14.469 1 96.5 411 ARG B CA 1
ATOM 6530 C C . ARG B 1 411 ? -6.379 35.781 14.859 1 96.5 411 ARG B C 1
ATOM 6532 O O . ARG B 1 411 ? -6.445 34.562 15.094 1 96.5 411 ARG B O 1
ATOM 6539 N N . ILE B 1 412 ? -5.328 36.375 14.844 1 94.75 412 ILE B N 1
ATOM 6540 C CA . ILE B 1 412 ? -4.074 35.75 15.242 1 94.75 412 ILE B CA 1
ATOM 6541 C C . ILE B 1 412 ? -3.654 36.281 16.625 1 94.75 412 ILE B C 1
ATOM 6543 O O . ILE B 1 412 ? -3.896 37.438 16.953 1 94.75 412 ILE B O 1
ATOM 6547 N N . ASN B 1 413 ? -3.1 35.406 17.391 1 88.31 413 ASN B N 1
ATOM 6548 C CA . ASN B 1 413 ? -2.508 35.844 18.656 1 88.31 413 ASN B CA 1
ATOM 6549 C C . ASN B 1 413 ? -1.496 36.969 18.438 1 88.31 413 ASN B C 1
ATOM 6551 O O . ASN B 1 413 ? -0.522 36.781 17.703 1 88.31 413 ASN B O 1
ATOM 6555 N N . PRO B 1 414 ? -1.656 38.094 19.062 1 85.38 414 PRO B N 1
ATOM 6556 C CA . PRO B 1 414 ? -0.78 39.25 18.812 1 85.38 414 PRO B CA 1
ATOM 6557 C C . PRO B 1 414 ? 0.682 38.969 19.156 1 85.38 414 PRO B C 1
ATOM 6559 O O . PRO B 1 414 ? 1.585 39.469 18.484 1 85.38 414 PRO B O 1
ATOM 6562 N N . GLN B 1 415 ? 0.901 38.156 20.109 1 78.5 415 GLN B N 1
ATOM 6563 C CA . GLN B 1 415 ? 2.273 37.812 20.469 1 78.5 415 GLN B CA 1
ATOM 6564 C C . GLN B 1 415 ? 2.936 36.969 19.375 1 78.5 415 GLN B C 1
ATOM 6566 O O . GLN B 1 415 ? 4.121 37.156 19.094 1 78.5 415 GLN B O 1
ATOM 6571 N N . LEU B 1 416 ? 2.158 36.125 18.797 1 83.94 416 LEU B N 1
ATOM 6572 C CA . LEU B 1 416 ? 2.658 35.312 17.703 1 83.94 416 LEU B CA 1
ATOM 6573 C C . LEU B 1 416 ? 2.932 36.156 16.469 1 83.94 416 LEU B C 1
ATOM 6575 O O . LEU B 1 416 ? 3.93 35.938 15.781 1 83.94 416 LEU B O 1
ATOM 6579 N N . GLU B 1 417 ? 2.088 37 16.219 1 85.06 417 GLU B N 1
ATOM 6580 C CA . GLU B 1 417 ? 2.227 37.844 15.047 1 85.06 417 GLU B CA 1
ATOM 6581 C C . GLU B 1 417 ? 3.482 38.719 15.148 1 85.06 417 GLU B C 1
ATOM 6583 O O . GLU B 1 417 ? 4.184 38.938 14.156 1 85.06 417 GLU B O 1
ATOM 6588 N N . ARG B 1 418 ? 3.797 39.156 16.359 1 75.44 418 ARG B N 1
ATOM 6589 C CA . ARG B 1 418 ? 4.926 40.062 16.578 1 75.44 418 ARG B CA 1
ATOM 6590 C C . ARG B 1 418 ? 6.242 39.281 16.594 1 75.44 418 ARG B C 1
ATOM 6592 O O . ARG B 1 418 ? 7.281 39.812 16.203 1 75.44 418 ARG B O 1
ATOM 6599 N N . ALA B 1 419 ? 6.191 38.094 17.078 1 70 419 ALA B N 1
ATOM 6600 C CA . ALA B 1 419 ? 7.402 37.312 17.234 1 70 419 ALA B CA 1
ATOM 6601 C C . ALA B 1 419 ? 8.133 37.125 15.914 1 70 419 ALA B C 1
ATOM 6603 O O . ALA B 1 419 ? 9.359 37 15.883 1 70 419 ALA B O 1
ATOM 6604 N N . PHE B 1 420 ? 7.523 37.156 14.852 1 70.5 420 PHE B N 1
ATOM 6605 C CA . PHE B 1 420 ? 8.18 36.969 13.57 1 70.5 420 PHE B CA 1
ATOM 6606 C C . PHE B 1 420 ? 7.855 38.094 12.602 1 70.5 420 PHE B C 1
ATOM 6608 O O . PHE B 1 420 ? 7.824 37.875 11.383 1 70.5 420 PHE B O 1
ATOM 6615 N N . ALA B 1 421 ? 7.535 39.219 13.148 1 59.91 421 ALA B N 1
ATOM 6616 C CA . ALA B 1 421 ? 7.262 40.406 12.312 1 59.91 421 ALA B CA 1
ATOM 6617 C C . ALA B 1 421 ? 8.5 40.812 11.531 1 59.91 421 ALA B C 1
ATOM 6619 O O . ALA B 1 421 ? 9.633 40.656 12.008 1 59.91 421 ALA B O 1
ATOM 6620 N N . GLY B 1 422 ? 8.688 40.438 10.297 1 50.47 422 GLY B N 1
ATOM 6621 C CA . GLY B 1 422 ? 9.734 40.781 9.359 1 50.47 422 GLY B CA 1
ATOM 6622 C C . GLY B 1 422 ? 10.531 42 9.773 1 50.47 422 GLY B C 1
ATOM 6623 O O . GLY B 1 422 ? 10.055 42.812 10.562 1 50.47 422 GLY B O 1
ATOM 6624 N N . SER B 1 423 ? 11.836 41.875 10.039 1 41 423 SER B N 1
ATOM 6625 C CA . SER B 1 423 ? 12.711 43.031 9.992 1 41 423 SER B CA 1
ATOM 6626 C C . SER B 1 423 ? 12.336 43.969 8.844 1 41 423 SER B C 1
ATOM 6628 O O . SER B 1 423 ? 12.602 43.656 7.68 1 41 423 SER B O 1
ATOM 6630 N N . VAL B 1 424 ? 11.141 44.562 8.758 1 34.41 424 VAL B N 1
ATOM 6631 C CA . VAL B 1 424 ? 11.156 45.688 7.816 1 34.41 424 VAL B CA 1
ATOM 6632 C C . VAL B 1 424 ? 12.438 46.5 8.008 1 34.41 424 VAL B C 1
ATOM 6634 O O . VAL B 1 424 ? 12.805 46.844 9.141 1 34.41 424 VAL B O 1
ATOM 6637 N N . PRO B 1 425 ? 13.367 46.406 7.008 1 32 425 PRO B N 1
ATOM 6638 C CA . PRO B 1 425 ? 14.422 47.375 7.168 1 32 425 PRO B CA 1
ATOM 6639 C C . PRO B 1 425 ? 13.914 48.719 7.742 1 32 425 PRO B C 1
ATOM 6641 O O . PRO B 1 425 ? 12.898 49.25 7.273 1 32 425 PRO B O 1
ATOM 6644 N N . ARG B 1 426 ? 14.219 49.031 9.016 1 25.67 426 ARG B N 1
ATOM 6645 C CA . ARG B 1 426 ? 14.336 50.469 9.203 1 25.67 426 ARG B CA 1
ATOM 6646 C C . ARG B 1 426 ? 15.305 51.062 8.195 1 25.67 426 ARG B C 1
ATOM 6648 O O . ARG B 1 426 ? 16.375 50.5 7.934 1 25.67 426 ARG B O 1
#

Organism: Pseudomonas fluorescens (strain SBW25) (NCBI:txid216595)

InterPro domains:
  IPR001091 Restriction/modification DNA-methyltransferase [PR00508] (141-155)
  IPR001091 Restriction/modification DNA-methyltransferase [PR00508] (174-194)
  IPR001091 Restriction/modification DNA-methyltransferase [PR00508] (343-360)
  IPR001091 Restriction/modification DNA-methyltransferase [PR00508] (362-380)
  IPR002941 DNA methylase N-4/N-6 [PF01555] (145-401)
  IPR029063 S-adenosyl-L-methionine-dependent methyltransferase superfamily [G3DSA:3.40.50.150] (138-410)
  IPR029063 S-adenosyl-L-methionine-dependent methyltransferase superfamily [SSF53335] (145-405)

pLDDT: mean 79.64, std 20.39, range [21.77, 98.94]